Protein AF-0000000078817348 (afdb_homodimer)

InterPro domains:
  IPR001279 Metallo-beta-lactamase [PF00753] (29-164)
  IPR001279 Metallo-beta-lactamase [SM00849] (17-205)
  IPR004613 Ribonuclease J [TIGR00649] (7-544)
  IPR011108 Zn-dependent metallo-hydrolase, RNA specificity domain [PF07521] (361-406)
  IPR036866 Ribonuclease Z/Hydroxyacylglutathione hydrolase-like [G3DSA:3.60.15.10] (8-427)
  IPR036866 Ribonuclease Z/Hydroxyacylglutathione hydrolase-like [SSF56281] (7-422)
  IPR041636 Ribonuclease J, C-terminal [PF17770] (453-546)
  IPR042173 Ribonuclease J, domain 2 [G3DSA:3.40.50.10710] (208-357)
  IPR055132 Ribonuclease J, beta-CASP domain [PF22505] (224-348)

Sequence (1102 aa):
MKDELLFCPLGGSGEIGMNMNLFAYGKPGEHKWIMVDIGVTFADDTLPGIDLIYPDPGFIVDKKDDLLGIILTHAHEDHIGAIAHLWPQLKCKIFATPFTAVLIKEKFKEKNIDVTKFLKIVQLNGTVNLDPFKIEYITLTHSILEPNGLRIETPAGVILHTGDWKIDPEPLIGEKINSDRLKEIGNEGVLAMICDSTNVFSMGKAGSELDVRKSLLNIMGSLKKRIVMASFASNVARMETAFYCAEKTGRQISLVGRSMHRIFKAARQCGYLKNVIEPIDARDAKKIAREKIVYLCTGSQGEPMAALMRISSNTHPDVFIEKDDAVIFSSKIIPGNEKKLYKLQNQLVKDGVEVISEESEFVHVSGHPNRDDLREMYDWVKPQCAVPVHGEHRHMIEHMKFAKEMKVPHPVQVENGDIVKLAPGKPHVFDKAPSGRLYLDGNMSVEEDAQSIKDRKNISANGYMEVTILITAKGNIHKRPVLTFRGLPVYDVDEFIYELEEAIEKTTRTFSIKSKKQEFNLIDALKITCRKCAKDFTGKRPFININLVRIMKDELLFCPLGGSGEIGMNMNLFAYGKPGEHKWIMVDIGVTFADDTLPGIDLIYPDPGFIVDKKDDLLGIILTHAHEDHIGAIAHLWPQLKCKIFATPFTAVLIKEKFKEKNIDVTKFLKIVQLNGTVNLDPFKIEYITLTHSILEPNGLRIETPAGVILHTGDWKIDPEPLIGEKINSDRLKEIGNEGVLAMICDSTNVFSMGKAGSELDVRKSLLNIMGSLKKRIVMASFASNVARMETAFYCAEKTGRQISLVGRSMHRIFKAARQCGYLKNVIEPIDARDAKKIAREKIVYLCTGSQGEPMAALMRISSNTHPDVFIEKDDAVIFSSKIIPGNEKKLYKLQNQLVKDGVEVISEESEFVHVSGHPNRDDLREMYDWVKPQCAVPVHGEHRHMIEHMKFAKEMKVPHPVQVENGDIVKLAPGKPHVFDKAPSGRLYLDGNMSVEEDAQSIKDRKNISANGYMEVTILITAKGNIHKRPVLTFRGLPVYDVDEFIYELEEAIEKTTRTFSIKSKKQEFNLIDALKITCRKCAKDFTGKRPFININLVRI

pLDDT: mean 95.6, std 4.24, range [67.31, 98.94]

Foldseek 3Di:
DDKFWKKFWQDFAQAFFQGWIKIWIGDVVQIAIEIEFGAWDADDPLQPQFGIKHKDCVQCLVVLVRYQEYEYQDQDRSGHVCCLVCCVSNVAAYEEAQLNLLNNCVVNVVVPHDCPVRYDHAYAQGWDDRVQWIWGWFAAFFQAPRGTWIWIDGPFFTEIEGGFHFQAPCQVDDDGGPLVVLLVLQVVAHLEYAAELAAAVFDDGLYYLVVLLVFVLVVLLVAQFAEEEEDPLRRVSLVLSLQVSLVVSQAAEAEEWPSNVSSVVSQVVVPPPPPGDDHDYLQVCLPPGGRHYYYYWYCLLLDCPTRLNCQLVVNRPRHHDAASYEYERQDDHDPPSVVSNVVSVVSCVVRNYHYHYPVHGSNYGHRHTYNVRVLSSCVSNVHLEYEYGSDRPVSRVSVLVSVVVSVRNHYERDGRFFMWGSDDDHIYGDGGHDMAMWTCNPPDTDGPPDVVSVQCSQCVQFWAKEWEWEAEPQQRTDLDIDIDTDDFPADDPVVLNVQLSVQLNVLCVVAGPPDPVSVVVSQVSSLVSNQVSSCVRGVGRHHYYYHYHYD/DDKFWKKFWQDFAQAFFQTWIKIWIGDVPQTAIEIEFGAWDADDPLQPQFGIKHKDPVQCLVVLVRYQEYEYQDQDRSGHVCCLVCCVSNVHAYEEAQLNLLNNCVVNVVVPHDCPVRYDHAYAQGWDDRVVWIWGWFAAFFQAPRGTWIWIDGPFFTEIERGFHFQAPCQVDDDGGPLVVLLVQQVVAHLEYAAELAAAVFDDGLYYLVVLLVFVLVVLLVAQFAEEEEDPLRRVSLVLSLQVSLVVSQAAEAEEWPSNVSSVVSQVVVPPPPPGDDHDYLQVCLPPGGRRYYYYWYCLLLDCPTGLNCQLVVNRPRHHDAASYEYERQDDHDPPSVVSNVVSVVSCVVRNYHYHYPVHGSNYGHRHTYNVRVLSSCVSNVHLEYEYGSDRPVSRVSVLVSCVVSVRNHYERDGRFFMWGSDDDHIYGDGGHDMAMWTCNPPDTDGPPDVVSVQCSQCVQFWAKEWEWEAEPQQRTDLDIDIDTDDFPADDPVVLNVQLSVLLNVLSVVARPPDVVSVVVSQVSSLVSNQVSSCVRGVGRHHYYYHYHYD

Structure (mmCIF, N/CA/C/O backbone):
data_AF-0000000078817348-model_v1
#
loop_
_entity.id
_entity.type
_entity.pdbx_description
1 polymer 'Metallo-beta-lactamase family protein'
#
loop_
_atom_site.group_PDB
_atom_site.id
_atom_site.type_symbol
_atom_site.label_atom_id
_atom_site.label_alt_id
_atom_site.label_comp_id
_atom_site.label_asym_id
_atom_site.label_entity_id
_atom_site.label_seq_id
_atom_site.pdbx_PDB_ins_code
_atom_site.Cartn_x
_atom_site.Cartn_y
_atom_site.Cartn_z
_atom_site.occupancy
_atom_site.B_iso_or_equiv
_atom_site.auth_seq_id
_atom_site.auth_comp_id
_atom_site.auth_asym_id
_atom_site.auth_atom_id
_atom_site.pdbx_PDB_model_num
ATOM 1 N N . MET A 1 1 ? 23.531 -39.781 -23.797 1 72.19 1 MET A N 1
ATOM 2 C CA . MET A 1 1 ? 23.609 -38.75 -22.766 1 72.19 1 MET A CA 1
ATOM 3 C C . MET A 1 1 ? 22.859 -39.188 -21.516 1 72.19 1 MET A C 1
ATOM 5 O O . MET A 1 1 ? 21.891 -39.969 -21.609 1 72.19 1 MET A O 1
ATOM 9 N N . LYS A 1 2 ? 23.344 -38.812 -20.297 1 88.94 2 LYS A N 1
ATOM 10 C CA . LYS A 1 2 ? 22.75 -39.25 -19.031 1 88.94 2 LYS A CA 1
ATOM 11 C C . LYS A 1 2 ? 21.438 -38.531 -18.75 1 88.94 2 LYS A C 1
ATOM 13 O O . LYS A 1 2 ? 21.266 -37.375 -19.141 1 88.94 2 LYS A O 1
ATOM 18 N N . ASP A 1 3 ? 20.5 -39.281 -18.219 1 96.44 3 ASP A N 1
ATOM 19 C CA . ASP A 1 3 ? 19.234 -38.688 -17.812 1 96.44 3 ASP A CA 1
ATOM 20 C C . ASP A 1 3 ? 19.453 -37.562 -16.781 1 96.44 3 ASP A C 1
ATOM 22 O O . ASP A 1 3 ? 20.344 -37.688 -15.93 1 96.44 3 ASP A O 1
ATOM 26 N N . GLU A 1 4 ? 18.672 -36.531 -16.953 1 97.5 4 GLU A N 1
ATOM 27 C CA . GLU A 1 4 ? 18.766 -35.375 -16.062 1 97.5 4 GLU A CA 1
ATOM 28 C C . GLU A 1 4 ? 17.438 -35.156 -15.344 1 97.5 4 GLU A C 1
ATOM 30 O O . GLU A 1 4 ? 16.359 -35.375 -15.914 1 97.5 4 GLU A O 1
ATOM 35 N N . LEU A 1 5 ? 17.578 -34.75 -14.102 1 98.56 5 LEU A N 1
ATOM 36 C CA . LEU A 1 5 ? 16.469 -34.25 -13.312 1 98.56 5 LEU A CA 1
ATOM 37 C C . LEU A 1 5 ? 16.531 -32.719 -13.156 1 98.56 5 LEU A C 1
ATOM 39 O O . LEU A 1 5 ? 17.516 -32.219 -12.617 1 98.56 5 LEU A O 1
ATOM 43 N N . LEU A 1 6 ? 15.461 -32.031 -13.688 1 98.62 6 LEU A N 1
ATOM 44 C CA . LEU A 1 6 ? 15.5 -30.578 -13.734 1 98.62 6 LEU A CA 1
ATOM 45 C C . LEU A 1 6 ? 14.336 -29.984 -12.945 1 98.62 6 LEU A C 1
ATOM 47 O O . LEU A 1 6 ? 13.266 -30.578 -12.852 1 98.62 6 LEU A O 1
ATOM 51 N N . PHE A 1 7 ? 14.547 -28.844 -12.344 1 98.69 7 PHE A N 1
ATOM 52 C CA . PHE A 1 7 ? 13.539 -27.969 -11.758 1 98.69 7 PHE A CA 1
ATOM 53 C C . PHE A 1 7 ? 13.547 -26.609 -12.438 1 98.69 7 PHE A C 1
ATOM 55 O O . PHE A 1 7 ? 14.602 -26 -12.625 1 98.69 7 PHE A O 1
ATOM 62 N N . CYS A 1 8 ? 12.352 -26.109 -12.828 1 98.75 8 CYS A N 1
ATOM 63 C CA . CYS A 1 8 ? 12.242 -24.844 -13.523 1 98.75 8 CYS A CA 1
ATOM 64 C C . CYS A 1 8 ? 10.992 -24.078 -13.086 1 98.75 8 CYS A C 1
ATOM 66 O O . CYS A 1 8 ? 9.891 -24.359 -13.57 1 98.75 8 CYS A O 1
ATOM 68 N N . PRO A 1 9 ? 11.148 -23.125 -12.211 1 98.75 9 PRO A N 1
ATOM 69 C CA . PRO A 1 9 ? 9.992 -22.281 -11.898 1 98.75 9 PRO A CA 1
ATOM 70 C C . PRO A 1 9 ? 9.695 -21.266 -12.992 1 98.75 9 PRO A C 1
ATOM 72 O O . PRO A 1 9 ? 10.602 -20.578 -13.461 1 98.75 9 PRO A O 1
ATOM 75 N N . LEU A 1 10 ? 8.453 -21.125 -13.398 1 98.5 10 LEU A N 1
ATOM 76 C CA . LEU A 1 10 ? 8.023 -20.078 -14.312 1 98.5 10 LEU A CA 1
ATOM 77 C C . LEU A 1 10 ? 7.312 -18.953 -13.555 1 98.5 10 LEU A C 1
ATOM 79 O O . LEU A 1 10 ? 7.141 -17.859 -14.086 1 98.5 10 LEU A O 1
ATOM 83 N N . GLY A 1 11 ? 6.91 -19.281 -12.352 1 98.19 11 GLY A N 1
ATOM 84 C CA . GLY A 1 11 ? 6.254 -18.344 -11.453 1 98.19 11 GLY A CA 1
ATOM 85 C C . GLY A 1 11 ? 6.426 -18.703 -9.992 1 98.19 11 GLY A C 1
ATOM 86 O O . GLY A 1 11 ? 6.531 -19.875 -9.633 1 98.19 11 GLY A O 1
ATOM 87 N N . GLY A 1 12 ? 6.391 -17.688 -9.102 1 97.75 12 GLY A N 1
ATOM 88 C CA . GLY A 1 12 ? 6.398 -17.906 -7.668 1 97.75 12 GLY A CA 1
ATOM 89 C C . GLY A 1 12 ? 7.789 -17.859 -7.062 1 97.75 12 GLY A C 1
ATOM 90 O O . GLY A 1 12 ? 7.953 -18.016 -5.852 1 97.75 12 GLY A O 1
ATOM 91 N N . SER A 1 13 ? 8.812 -17.703 -7.848 1 97.94 13 SER A N 1
ATOM 92 C CA . SER A 1 13 ? 10.188 -17.578 -7.367 1 97.94 13 SER A CA 1
ATOM 93 C C . SER A 1 13 ? 10.711 -16.156 -7.57 1 97.94 13 SER A C 1
ATOM 95 O O . SER A 1 13 ? 10.977 -15.75 -8.703 1 97.94 13 SER A O 1
ATOM 97 N N . GLY A 1 14 ? 10.977 -15.508 -6.496 1 95.5 14 GLY A N 1
ATOM 98 C CA . GLY A 1 14 ? 11.297 -14.086 -6.523 1 95.5 14 GLY A CA 1
ATOM 99 C C . GLY A 1 14 ? 10.094 -13.195 -6.312 1 95.5 14 GLY A C 1
ATOM 100 O O . GLY A 1 14 ? 10.18 -11.977 -6.457 1 95.5 14 GLY A O 1
ATOM 101 N N . GLU A 1 15 ? 8.992 -13.859 -5.973 1 95.19 15 GLU A N 1
ATOM 102 C CA . GLU A 1 15 ? 7.73 -13.18 -5.715 1 95.19 15 GLU A CA 1
ATOM 103 C C . GLU A 1 15 ? 6.789 -14.055 -4.891 1 95.19 15 GLU A C 1
ATOM 105 O O . GLU A 1 15 ? 6.988 -15.266 -4.793 1 95.19 15 GLU A O 1
ATOM 110 N N . ILE A 1 16 ? 5.867 -13.453 -4.277 1 94.44 16 ILE A N 1
ATOM 111 C CA . ILE A 1 16 ? 4.824 -14.188 -3.568 1 94.44 16 ILE A CA 1
ATOM 112 C C . ILE A 1 16 ? 3.576 -14.281 -4.441 1 94.44 16 ILE A C 1
ATOM 114 O O . ILE A 1 16 ? 3.047 -13.266 -4.895 1 94.44 16 ILE A O 1
ATOM 118 N N . GLY A 1 17 ? 3.195 -15.508 -4.703 1 93.94 17 GLY A N 1
ATOM 119 C CA . GLY A 1 17 ? 2.059 -15.766 -5.57 1 93.94 17 GLY A CA 1
ATOM 120 C C . GLY A 1 17 ? 2.463 -16.172 -6.98 1 93.94 17 GLY A C 1
ATOM 121 O O . GLY A 1 17 ? 3.648 -16.344 -7.266 1 93.94 17 GLY A O 1
ATOM 122 N N . MET A 1 18 ? 1.551 -16.516 -7.824 1 96.88 18 MET A N 1
ATOM 123 C CA . MET A 1 18 ? 1.762 -16.859 -9.227 1 96.88 18 MET A CA 1
ATOM 124 C C . MET A 1 18 ? 2.605 -18.125 -9.352 1 96.88 18 MET A C 1
ATOM 126 O O . MET A 1 18 ? 3.533 -18.188 -10.164 1 96.88 18 MET A O 1
ATOM 130 N N . ASN A 1 19 ? 2.322 -19.078 -8.516 1 98.56 19 ASN A N 1
ATOM 131 C CA . ASN A 1 19 ? 3.148 -20.281 -8.484 1 98.56 19 ASN A CA 1
ATOM 132 C C . ASN A 1 19 ? 2.93 -21.141 -9.727 1 98.56 19 ASN A C 1
ATOM 134 O O . ASN A 1 19 ? 1.79 -21.406 -10.102 1 98.56 19 ASN A O 1
ATOM 138 N N . MET A 1 20 ? 3.967 -21.5 -10.359 1 98.81 20 MET A N 1
ATOM 139 C CA . MET A 1 20 ? 4.023 -22.406 -11.508 1 98.81 20 MET A CA 1
ATOM 140 C C . MET A 1 20 ? 5.406 -23.031 -11.633 1 98.81 20 MET A C 1
ATOM 142 O O . MET A 1 20 ? 6.34 -22.406 -12.141 1 98.81 20 MET A O 1
ATOM 146 N N . ASN A 1 21 ? 5.504 -24.312 -11.227 1 98.88 21 ASN A N 1
ATOM 147 C CA . ASN A 1 21 ? 6.789 -25 -11.148 1 98.88 21 ASN A CA 1
ATOM 148 C C . ASN A 1 21 ? 6.836 -26.219 -12.07 1 98.88 21 ASN A C 1
ATOM 150 O O . ASN A 1 21 ? 5.887 -27 -12.125 1 98.88 21 ASN A O 1
ATOM 154 N N . LEU A 1 22 ? 7.941 -26.344 -12.789 1 98.81 22 LEU A N 1
ATOM 155 C CA . LEU A 1 22 ? 8.125 -27.469 -13.695 1 98.81 22 LEU A CA 1
ATOM 156 C C . LEU A 1 22 ? 9.227 -28.406 -13.203 1 98.81 22 LEU A C 1
ATOM 158 O O . LEU A 1 22 ? 10.242 -27.938 -12.68 1 98.81 22 LEU A O 1
ATOM 162 N N . PHE A 1 23 ? 8.992 -29.688 -13.305 1 98.88 23 PHE A N 1
ATOM 163 C CA . PHE A 1 23 ? 9.992 -30.734 -13.094 1 98.88 23 PHE A CA 1
ATOM 164 C C . PHE A 1 23 ? 10.172 -31.562 -14.352 1 98.88 23 PHE A C 1
ATOM 166 O O . PHE A 1 23 ? 9.195 -31.891 -15.039 1 98.88 23 PHE A O 1
ATOM 173 N N . ALA A 1 24 ? 11.375 -31.922 -14.656 1 98.56 24 ALA A N 1
ATOM 174 C CA . ALA A 1 24 ? 11.648 -32.688 -15.875 1 98.56 24 ALA A CA 1
ATOM 175 C C . ALA A 1 24 ? 12.617 -33.844 -15.609 1 98.56 24 ALA A C 1
ATOM 177 O O . ALA A 1 24 ? 13.516 -33.719 -14.773 1 98.56 24 ALA A O 1
ATOM 178 N N . TYR A 1 25 ? 12.406 -34.906 -16.297 1 98.69 25 TYR A N 1
ATOM 179 C CA . TYR A 1 25 ? 13.32 -36.031 -16.25 1 98.69 25 TYR A CA 1
ATOM 180 C C . TYR A 1 25 ? 13.5 -36.656 -17.625 1 98.69 25 TYR A C 1
ATOM 182 O O . TYR A 1 25 ? 12.531 -36.812 -18.375 1 98.69 25 TYR A O 1
ATOM 190 N N . GLY A 1 26 ? 14.711 -37 -17.984 1 98.19 26 GLY A N 1
ATOM 191 C CA . GLY A 1 26 ? 15.031 -37.625 -19.234 1 98.19 26 GLY A CA 1
ATOM 192 C C . GLY A 1 26 ? 16.344 -37.188 -19.828 1 98.19 26 GLY A C 1
ATOM 193 O O . GLY A 1 26 ? 17.125 -36.469 -19.188 1 98.19 26 GLY A O 1
ATOM 194 N N . LYS A 1 27 ? 16.594 -37.625 -21.094 1 96.94 27 LYS A N 1
ATOM 195 C CA . LYS A 1 27 ? 17.797 -37.188 -21.797 1 96.94 27 LYS A CA 1
ATOM 196 C C . LYS A 1 27 ? 17.656 -35.75 -22.297 1 96.94 27 LYS A C 1
ATOM 198 O O . LYS A 1 27 ? 16.547 -35.281 -22.562 1 96.94 27 LYS A O 1
ATOM 203 N N . PRO A 1 28 ? 18.797 -35.094 -22.359 1 94.25 28 PRO A N 1
ATOM 204 C CA . PRO A 1 28 ? 18.75 -33.719 -22.906 1 94.25 28 PRO A CA 1
ATOM 205 C C . PRO A 1 28 ? 17.969 -33.656 -24.219 1 94.25 28 PRO A C 1
ATOM 207 O O . PRO A 1 28 ? 18.234 -34.406 -25.141 1 94.25 28 PRO A O 1
ATOM 210 N N . GLY A 1 29 ? 16.984 -32.844 -24.172 1 91.31 29 GLY A N 1
ATOM 211 C CA . GLY A 1 29 ? 16.172 -32.625 -25.375 1 91.31 29 GLY A CA 1
ATOM 212 C C . GLY A 1 29 ? 14.969 -33.562 -25.438 1 91.31 29 GLY A C 1
ATOM 213 O O . GLY A 1 29 ? 14.078 -33.344 -26.266 1 91.31 29 GLY A O 1
ATOM 214 N N . GLU A 1 30 ? 14.922 -34.562 -24.594 1 95.31 30 GLU A N 1
ATOM 215 C CA . GLU A 1 30 ? 13.82 -35.531 -24.578 1 95.31 30 GLU A CA 1
ATOM 216 C C . GLU A 1 30 ? 13.227 -35.656 -23.172 1 95.31 30 GLU A C 1
ATOM 218 O O . GLU A 1 30 ? 12.969 -36.781 -22.719 1 95.31 30 GLU A O 1
ATOM 223 N N . HIS A 1 31 ? 13.078 -34.625 -22.547 1 97.19 31 HIS A N 1
ATOM 224 C CA . HIS A 1 31 ? 12.57 -34.656 -21.188 1 97.19 31 HIS A CA 1
ATOM 225 C C . HIS A 1 31 ? 11.062 -34.844 -21.156 1 97.19 31 HIS A C 1
ATOM 227 O O . HIS A 1 31 ? 10.352 -34.375 -22.047 1 97.19 31 HIS A O 1
ATOM 233 N N . LYS A 1 32 ? 10.625 -35.594 -20.172 1 98.5 32 LYS A N 1
ATOM 234 C CA . LYS A 1 32 ? 9.227 -35.531 -19.766 1 98.5 32 LYS A CA 1
ATOM 235 C C . LYS A 1 32 ? 9.023 -34.531 -18.625 1 98.5 32 LYS A C 1
ATOM 237 O O . LYS A 1 32 ? 9.875 -34.406 -17.734 1 98.5 32 LYS A O 1
ATOM 242 N N . TRP A 1 33 ? 7.867 -33.844 -18.719 1 98.69 33 TRP A N 1
ATOM 243 C CA . TRP A 1 33 ? 7.652 -32.75 -17.797 1 98.69 33 TRP A CA 1
ATOM 244 C C . TRP A 1 33 ? 6.398 -32.969 -16.953 1 98.69 33 TRP A C 1
ATOM 246 O O . TRP A 1 33 ? 5.449 -33.625 -17.406 1 98.69 33 TRP A O 1
ATOM 256 N N . ILE A 1 34 ? 6.383 -32.469 -15.727 1 98.88 34 ILE A N 1
ATOM 257 C CA . ILE A 1 34 ? 5.18 -32.25 -14.93 1 98.88 34 ILE A CA 1
ATOM 258 C C . ILE A 1 34 ? 5.156 -30.828 -14.406 1 98.88 34 ILE A C 1
ATOM 260 O O . ILE A 1 34 ? 6.211 -30.203 -14.25 1 98.88 34 ILE A O 1
ATOM 264 N N . MET A 1 35 ? 3.979 -30.297 -14.234 1 98.88 35 MET A N 1
ATOM 265 C CA . MET A 1 35 ? 3.783 -28.953 -13.688 1 98.88 35 MET A CA 1
ATOM 266 C C . MET A 1 35 ? 3.131 -29.016 -12.312 1 98.88 35 MET A C 1
ATOM 268 O O . MET A 1 35 ? 2.174 -29.766 -12.102 1 98.88 35 MET A O 1
ATOM 272 N N . VAL A 1 36 ? 3.707 -28.328 -11.359 1 98.94 36 VAL A N 1
ATOM 273 C CA . VAL A 1 36 ? 3.109 -28.203 -10.039 1 98.94 36 VAL A CA 1
ATOM 274 C C . VAL A 1 36 ? 2.514 -26.812 -9.867 1 98.94 36 VAL A C 1
ATOM 276 O O . VAL A 1 36 ? 3.246 -25.828 -9.828 1 98.94 36 VAL A O 1
ATOM 279 N N . ASP A 1 37 ? 1.182 -26.719 -9.766 1 98.88 37 ASP A N 1
ATOM 280 C CA . ASP A 1 37 ? 0.394 -25.516 -9.555 1 98.88 37 ASP A CA 1
ATOM 281 C C . ASP A 1 37 ? 0.427 -24.609 -10.789 1 98.88 37 ASP A C 1
ATOM 283 O O . ASP A 1 37 ? 1.28 -24.781 -11.656 1 98.88 37 ASP A O 1
ATOM 287 N N . ILE A 1 38 ? -0.452 -23.766 -10.906 1 98.75 38 ILE A N 1
ATOM 288 C CA . ILE A 1 38 ? -0.678 -22.812 -12 1 98.75 38 ILE A CA 1
ATOM 289 C C . ILE A 1 38 ? -1.528 -21.656 -11.5 1 98.75 38 ILE A C 1
ATOM 291 O O . ILE A 1 38 ? -2.74 -21.609 -11.727 1 98.75 38 ILE A O 1
ATOM 295 N N . GLY A 1 39 ? -0.824 -20.734 -10.82 1 98.44 39 GLY A N 1
ATOM 296 C CA . GLY A 1 39 ? -1.546 -19.75 -10.023 1 98.44 39 GLY A CA 1
ATOM 297 C C . GLY A 1 39 ? -1.474 -18.344 -10.602 1 98.44 39 GLY A C 1
ATOM 298 O O . GLY A 1 39 ? -0.954 -18.156 -11.703 1 98.44 39 GLY A O 1
ATOM 299 N N . VAL A 1 40 ? -2.131 -17.359 -9.906 1 98.06 40 VAL A N 1
ATOM 300 C CA . VAL A 1 40 ? -2.184 -15.961 -10.32 1 98.06 40 VAL A CA 1
ATOM 301 C C . VAL A 1 40 ? -1.717 -15.062 -9.172 1 98.06 40 VAL A C 1
ATOM 303 O O . VAL A 1 40 ? -1.507 -15.539 -8.055 1 98.06 40 VAL A O 1
ATOM 306 N N . THR A 1 41 ? -1.419 -13.859 -9.414 1 95.88 41 THR A N 1
ATOM 307 C CA . THR A 1 41 ? -1.373 -12.758 -8.461 1 95.88 41 THR A CA 1
ATOM 308 C C . THR A 1 41 ? -2.291 -11.617 -8.906 1 95.88 41 THR A C 1
ATOM 310 O O . THR A 1 41 ? -2.703 -11.562 -10.062 1 95.88 41 THR A O 1
ATOM 313 N N . PHE A 1 42 ? -2.709 -10.805 -8.016 1 91 42 PHE A N 1
ATOM 314 C CA . PHE A 1 42 ? -3.641 -9.727 -8.32 1 91 42 PHE A CA 1
ATOM 315 C C . PHE A 1 42 ? -2.895 -8.414 -8.555 1 91 42 PHE A C 1
ATOM 317 O O . PHE A 1 42 ? -1.923 -8.117 -7.855 1 91 42 PHE A O 1
ATOM 324 N N . ALA A 1 43 ? -3.385 -7.688 -9.516 1 90.56 43 ALA A N 1
ATOM 325 C CA . ALA A 1 43 ? -2.787 -6.391 -9.82 1 90.56 43 ALA A CA 1
ATOM 326 C C . ALA A 1 43 ? -3.141 -5.359 -8.758 1 90.56 43 ALA A C 1
ATOM 328 O O . ALA A 1 43 ? -4.039 -5.582 -7.938 1 90.56 43 ALA A O 1
ATOM 329 N N . ASP A 1 44 ? -2.322 -4.332 -8.695 1 86.19 44 ASP A N 1
ATOM 330 C CA . ASP A 1 44 ? -2.604 -3.238 -7.773 1 86.19 44 ASP A CA 1
ATOM 331 C C . ASP A 1 44 ? -2.787 -1.92 -8.523 1 86.19 44 ASP A C 1
ATOM 333 O O . ASP A 1 44 ? -2.986 -1.915 -9.742 1 86.19 44 ASP A O 1
ATOM 337 N N . ASP A 1 45 ? -2.752 -0.818 -7.773 1 84.62 45 ASP A N 1
ATOM 338 C CA . ASP A 1 45 ? -3.102 0.482 -8.336 1 84.62 45 ASP A CA 1
ATOM 339 C C . ASP A 1 45 ? -2.018 0.975 -9.297 1 84.62 45 ASP A C 1
ATOM 341 O O . ASP A 1 45 ? -2.24 1.912 -10.062 1 84.62 45 ASP A O 1
ATOM 345 N N . THR A 1 46 ? -0.888 0.329 -9.312 1 85.88 46 THR A N 1
ATOM 346 C CA . THR A 1 46 ? 0.182 0.735 -10.219 1 85.88 46 THR A CA 1
ATOM 347 C C . THR A 1 46 ? -0.079 0.216 -11.633 1 85.88 46 THR A C 1
ATOM 349 O O . THR A 1 46 ? 0.567 0.65 -12.586 1 85.88 46 THR A O 1
ATOM 352 N N . LEU A 1 47 ? -0.973 -0.746 -11.758 1 90.69 47 LEU A N 1
ATOM 353 C CA . LEU A 1 47 ? -1.366 -1.297 -13.047 1 90.69 47 LEU A CA 1
ATOM 354 C C . LEU A 1 47 ? -2.854 -1.079 -13.297 1 90.69 47 LEU A C 1
ATOM 356 O O . LEU A 1 47 ? -3.639 -2.029 -13.273 1 90.69 47 LEU A O 1
ATOM 360 N N . PRO A 1 48 ? -3.152 0.121 -13.648 1 86.75 48 PRO A N 1
ATOM 361 C CA . PRO A 1 48 ? -4.578 0.426 -13.797 1 86.75 48 PRO A CA 1
ATOM 362 C C . PRO A 1 48 ? -5.246 -0.399 -14.891 1 86.75 48 PRO A C 1
ATOM 364 O O . PRO A 1 48 ? -4.711 -0.519 -15.992 1 86.75 48 PRO A O 1
ATOM 367 N N . GLY A 1 49 ? -6.367 -0.947 -14.523 1 90.38 49 GLY A N 1
ATOM 368 C CA . GLY A 1 49 ? -7.18 -1.677 -15.484 1 90.38 49 GLY A CA 1
ATOM 369 C C . GLY A 1 49 ? -6.828 -3.15 -15.562 1 90.38 49 GLY A C 1
ATOM 370 O O . GLY A 1 49 ? -7.484 -3.91 -16.281 1 90.38 49 GLY A O 1
ATOM 371 N N . ILE A 1 50 ? -5.781 -3.531 -14.844 1 94.19 50 ILE A N 1
ATOM 372 C CA . ILE A 1 50 ? -5.355 -4.926 -14.875 1 94.19 50 ILE A CA 1
ATOM 373 C C . ILE A 1 50 ? -5.906 -5.656 -13.648 1 94.19 50 ILE A C 1
ATOM 375 O O . ILE A 1 50 ? -5.809 -5.156 -12.523 1 94.19 50 ILE A O 1
ATOM 379 N N . ASP A 1 51 ? -6.414 -6.836 -13.891 1 87.62 51 ASP A N 1
ATOM 380 C CA . ASP A 1 51 ? -7.031 -7.582 -12.797 1 87.62 51 ASP A CA 1
ATOM 381 C C . ASP A 1 51 ? -6.102 -8.672 -12.281 1 87.62 51 ASP A C 1
ATOM 383 O O . ASP A 1 51 ? -5.859 -8.773 -11.078 1 87.62 51 ASP A O 1
ATOM 387 N N . LEU A 1 52 ? -5.652 -9.445 -13.203 1 95.38 52 LEU A N 1
ATOM 388 C CA . LEU A 1 52 ? -4.902 -10.648 -12.867 1 95.38 52 LEU A CA 1
ATOM 389 C C . LEU A 1 52 ? -3.557 -10.672 -13.586 1 95.38 52 LEU A C 1
ATOM 391 O O . LEU A 1 52 ? -3.434 -10.156 -14.695 1 95.38 52 LEU A O 1
ATOM 395 N N . ILE A 1 53 ? -2.627 -11.227 -12.898 1 97.25 53 ILE A N 1
ATOM 396 C CA . ILE A 1 53 ? -1.303 -11.469 -13.461 1 97.25 53 ILE A CA 1
ATOM 397 C C . ILE A 1 53 ? -0.95 -12.953 -13.328 1 97.25 53 ILE A C 1
ATOM 399 O O . ILE A 1 53 ? -1.182 -13.555 -12.281 1 97.25 53 ILE A O 1
ATOM 403 N N . TYR A 1 54 ? -0.515 -13.594 -14.344 1 97.69 54 TYR A N 1
ATOM 404 C CA . TYR A 1 54 ? -0.079 -14.984 -14.266 1 97.69 54 TYR A CA 1
ATOM 405 C C . TYR A 1 54 ? 1.162 -15.211 -15.125 1 97.69 54 TYR A C 1
ATOM 407 O O . TYR A 1 54 ? 1.555 -14.344 -15.906 1 97.69 54 TYR A O 1
ATOM 415 N N . PRO A 1 55 ? 1.909 -16.312 -14.898 1 98 55 PRO A N 1
ATOM 416 C CA . PRO A 1 55 ? 3.156 -16.578 -15.617 1 98 55 PRO A CA 1
ATOM 417 C C . PRO A 1 55 ? 2.93 -16.844 -17.109 1 98 55 PRO A C 1
ATOM 419 O O . PRO A 1 55 ? 1.913 -17.438 -17.484 1 98 55 PRO A O 1
ATOM 422 N N . ASP A 1 56 ? 3.855 -16.391 -17.969 1 97.5 56 ASP A N 1
ATOM 423 C CA . ASP A 1 56 ? 3.879 -16.781 -19.375 1 97.5 56 ASP A CA 1
ATOM 424 C C . ASP A 1 56 ? 4.227 -18.266 -19.531 1 97.5 56 ASP A C 1
ATOM 426 O O . ASP A 1 56 ? 5.352 -18.672 -19.234 1 97.5 56 ASP A O 1
ATOM 430 N N . PRO A 1 57 ? 3.318 -19.047 -20.016 1 97.75 57 PRO A N 1
ATOM 431 C CA . PRO A 1 57 ? 3.559 -20.484 -20.109 1 97.75 57 PRO A CA 1
ATOM 432 C C . PRO A 1 57 ? 4.277 -20.875 -21.406 1 97.75 57 PRO A C 1
ATOM 434 O O . PRO A 1 57 ? 4.402 -22.062 -21.703 1 97.75 57 PRO A O 1
ATOM 437 N N . GLY A 1 58 ? 4.73 -19.922 -22.188 1 97.38 58 GLY A N 1
ATOM 438 C CA . GLY A 1 58 ? 5.277 -20.172 -23.516 1 97.38 58 GLY A CA 1
ATOM 439 C C . GLY A 1 58 ? 6.281 -21.297 -23.547 1 97.38 58 GLY A C 1
ATOM 440 O O . GLY A 1 58 ? 6.234 -22.156 -24.453 1 97.38 58 GLY A O 1
ATOM 441 N N . PHE A 1 59 ? 7.207 -21.438 -22.625 1 98 59 PHE A N 1
ATOM 442 C CA . PHE A 1 59 ? 8.258 -22.438 -22.578 1 98 59 PHE A CA 1
ATOM 443 C C . PHE A 1 59 ? 7.664 -23.844 -22.594 1 98 59 PHE A C 1
ATOM 445 O O . PHE A 1 59 ? 8.117 -24.703 -23.344 1 98 59 PHE A O 1
ATOM 452 N N . ILE A 1 60 ? 6.605 -24.062 -21.766 1 98.25 60 ILE A N 1
ATOM 453 C CA . ILE A 1 60 ? 6.062 -25.406 -21.609 1 98.25 60 ILE A CA 1
ATOM 454 C C . ILE A 1 60 ? 5.012 -25.672 -22.688 1 98.25 60 ILE A C 1
ATOM 456 O O . ILE A 1 60 ? 4.777 -26.812 -23.062 1 98.25 60 ILE A O 1
ATOM 460 N N . VAL A 1 61 ? 4.359 -24.609 -23.172 1 97.75 61 VAL A N 1
ATOM 461 C CA . VAL A 1 61 ? 3.404 -24.766 -24.25 1 97.75 61 VAL A CA 1
ATOM 462 C C . VAL A 1 61 ? 4.105 -25.359 -25.484 1 97.75 61 VAL A C 1
ATOM 464 O O . VAL A 1 61 ? 3.547 -26.203 -26.172 1 97.75 61 VAL A O 1
ATOM 467 N N . ASP A 1 62 ? 5.312 -24.953 -25.719 1 95.94 62 ASP A N 1
ATOM 468 C CA . ASP A 1 62 ? 6.117 -25.453 -26.828 1 95.94 62 ASP A CA 1
ATOM 469 C C . ASP A 1 62 ? 6.445 -26.938 -26.656 1 95.94 62 ASP A C 1
ATOM 471 O O . ASP A 1 62 ? 6.824 -27.609 -27.625 1 95.94 62 ASP A O 1
ATOM 475 N N . LYS A 1 63 ? 6.301 -27.422 -25.469 1 96.12 63 LYS A N 1
ATOM 476 C CA . LYS A 1 63 ? 6.605 -28.812 -25.109 1 96.12 63 LYS A CA 1
ATOM 477 C C . LYS A 1 63 ? 5.367 -29.516 -24.578 1 96.12 63 LYS A C 1
ATOM 479 O O . LYS A 1 63 ? 5.469 -30.391 -23.719 1 96.12 63 LYS A O 1
ATOM 484 N N . LYS A 1 64 ? 4.25 -29.109 -24.969 1 96.81 64 LYS A N 1
ATOM 485 C CA . LYS A 1 64 ? 3.004 -29.547 -24.344 1 96.81 64 LYS A CA 1
ATOM 486 C C . LYS A 1 64 ? 2.801 -31.047 -24.516 1 96.81 64 LYS A C 1
ATOM 488 O O . LYS A 1 64 ? 2.195 -31.703 -23.656 1 96.81 64 LYS A O 1
ATOM 493 N N . ASP A 1 65 ? 3.363 -31.688 -25.625 1 96.94 65 ASP A N 1
ATOM 494 C CA . ASP A 1 65 ? 3.207 -33.125 -25.875 1 96.94 65 ASP A CA 1
ATOM 495 C C . ASP A 1 65 ? 4 -33.938 -24.859 1 96.94 65 ASP A C 1
ATOM 497 O O . ASP A 1 65 ? 3.715 -35.125 -24.656 1 96.94 65 ASP A O 1
ATOM 501 N N . ASP A 1 66 ? 4.984 -33.312 -24.281 1 97.75 66 ASP A N 1
ATOM 502 C CA . ASP A 1 66 ? 5.828 -33.969 -23.297 1 97.75 66 ASP A CA 1
ATOM 503 C C . ASP A 1 66 ? 5.398 -33.625 -21.875 1 97.75 66 ASP A C 1
ATOM 505 O O . ASP A 1 66 ? 5.984 -34.125 -20.906 1 97.75 66 ASP A O 1
ATOM 509 N N . LEU A 1 67 ? 4.406 -32.781 -21.703 1 98.69 67 LEU A N 1
ATOM 510 C CA . LEU A 1 67 ? 3.85 -32.469 -20.391 1 98.69 67 LEU A CA 1
ATOM 511 C C . LEU A 1 67 ? 2.85 -33.531 -19.953 1 98.69 67 LEU A C 1
ATOM 513 O O . LEU A 1 67 ? 1.758 -33.625 -20.516 1 98.69 67 LEU A O 1
ATOM 517 N N . LEU A 1 68 ? 3.229 -34.25 -18.922 1 98.62 68 LEU A N 1
ATOM 518 C CA . LEU A 1 68 ? 2.475 -35.438 -18.531 1 98.62 68 LEU A CA 1
ATOM 519 C C . LEU A 1 68 ? 1.233 -35.031 -17.734 1 98.62 68 LEU A C 1
ATOM 521 O O . LEU A 1 68 ? 0.259 -35.812 -17.688 1 98.62 68 LEU A O 1
ATOM 525 N N . GLY A 1 69 ? 1.268 -33.875 -17.047 1 98.69 69 GLY A N 1
ATOM 526 C CA . GLY A 1 69 ? 0.113 -33.438 -16.266 1 98.69 69 GLY A CA 1
ATOM 527 C C . GLY A 1 69 ? 0.417 -32.281 -15.336 1 98.69 69 GLY A C 1
ATOM 528 O O . GLY A 1 69 ? 1.579 -31.906 -15.156 1 98.69 69 GLY A O 1
ATOM 529 N N . ILE A 1 70 ? -0.634 -31.672 -14.805 1 98.88 70 ILE A N 1
ATOM 530 C CA . ILE A 1 70 ? -0.578 -30.625 -13.797 1 98.88 70 ILE A CA 1
ATOM 531 C C . ILE A 1 70 ? -0.993 -31.172 -12.438 1 98.88 70 ILE A C 1
ATOM 533 O O . ILE A 1 70 ? -2.086 -31.734 -12.297 1 98.88 70 ILE A O 1
ATOM 537 N N . ILE A 1 71 ? -0.117 -31.078 -11.453 1 98.94 71 ILE A N 1
ATOM 538 C CA . ILE A 1 71 ? -0.369 -31.531 -10.086 1 98.94 71 ILE A CA 1
ATOM 539 C C . ILE A 1 71 ? -0.656 -30.312 -9.195 1 98.94 71 ILE A C 1
ATOM 541 O O . ILE A 1 71 ? 0.195 -29.438 -9.039 1 98.94 71 ILE A O 1
ATOM 545 N N . LEU A 1 72 ? -1.834 -30.25 -8.586 1 98.88 72 LEU A N 1
ATOM 546 C CA . LEU A 1 72 ? -2.223 -29.109 -7.773 1 98.88 72 LEU A CA 1
ATOM 547 C C . LEU A 1 72 ? -2.059 -29.406 -6.289 1 98.88 72 LEU A C 1
ATOM 549 O O . LEU A 1 72 ? -2.586 -30.406 -5.793 1 98.88 72 LEU A O 1
ATOM 553 N N . THR A 1 73 ? -1.374 -28.5 -5.594 1 98.81 73 THR A N 1
ATOM 554 C CA . THR A 1 73 ? -1.087 -28.719 -4.18 1 98.81 73 THR A CA 1
ATOM 555 C C . THR A 1 73 ? -2.301 -28.359 -3.322 1 98.81 73 THR A C 1
ATOM 557 O O . THR A 1 73 ? -2.604 -29.062 -2.352 1 98.81 73 THR A O 1
ATOM 560 N N . HIS A 1 74 ? -2.939 -27.25 -3.639 1 98.69 74 HIS A N 1
ATOM 561 C CA . HIS A 1 74 ? -4.109 -26.797 -2.893 1 98.69 74 HIS A CA 1
ATOM 562 C C . HIS A 1 74 ? -4.859 -25.703 -3.645 1 98.69 74 HIS A C 1
ATOM 564 O O . HIS A 1 74 ? -4.453 -25.312 -4.738 1 98.69 74 HIS A O 1
ATOM 570 N N . ALA A 1 75 ? -5.902 -25.156 -3.074 1 98.56 75 ALA A N 1
ATOM 571 C CA . ALA A 1 75 ? -6.91 -24.484 -3.879 1 98.56 75 ALA A CA 1
ATOM 572 C C . ALA A 1 75 ? -6.754 -22.969 -3.777 1 98.56 75 ALA A C 1
ATOM 574 O O . ALA A 1 75 ? -7.605 -22.219 -4.266 1 98.56 75 ALA A O 1
ATOM 575 N N . HIS A 1 76 ? -5.703 -22.469 -3.162 1 98.25 76 HIS A N 1
ATOM 576 C CA . HIS A 1 76 ? -5.527 -21.016 -3.166 1 98.25 76 HIS A CA 1
ATOM 577 C C . HIS A 1 76 ? -5.363 -20.484 -4.586 1 98.25 76 HIS A C 1
ATOM 579 O O . HIS A 1 76 ? -4.777 -21.156 -5.438 1 98.25 76 HIS A O 1
ATOM 585 N N . GLU A 1 77 ? -5.754 -19.281 -4.805 1 97.25 77 GLU A N 1
ATOM 586 C CA . GLU A 1 77 ? -5.738 -18.656 -6.129 1 97.25 77 GLU A CA 1
ATOM 587 C C . GLU A 1 77 ? -4.316 -18.578 -6.68 1 97.25 77 GLU A C 1
ATOM 589 O O . GLU A 1 77 ? -4.102 -18.703 -7.887 1 97.25 77 GLU A O 1
ATOM 594 N N . ASP A 1 78 ? -3.377 -18.312 -5.828 1 97.94 78 ASP A N 1
ATOM 595 C CA . ASP A 1 78 ? -2 -18.188 -6.297 1 97.94 78 ASP A CA 1
ATOM 596 C C . ASP A 1 78 ? -1.405 -19.547 -6.629 1 97.94 78 ASP A C 1
ATOM 598 O O . ASP A 1 78 ? -0.249 -19.641 -7.043 1 97.94 78 ASP A O 1
ATOM 602 N N . HIS A 1 79 ? -2.195 -20.656 -6.539 1 98.75 79 HIS A N 1
ATOM 603 C CA . HIS A 1 79 ? -1.751 -21.984 -6.918 1 98.75 79 HIS A CA 1
ATOM 604 C C . HIS A 1 79 ? -2.641 -22.578 -8.008 1 98.75 79 HIS A C 1
ATOM 606 O O . HIS A 1 79 ? -2.23 -23.484 -8.719 1 98.75 79 HIS A O 1
ATOM 612 N N . ILE A 1 80 ? -3.879 -22.031 -8.18 1 98.62 80 ILE A N 1
ATOM 613 C CA . ILE A 1 80 ? -4.75 -22.672 -9.164 1 98.62 80 ILE A CA 1
ATOM 614 C C . ILE A 1 80 ? -5.398 -21.594 -10.047 1 98.62 80 ILE A C 1
ATOM 616 O O . ILE A 1 80 ? -6.074 -21.922 -11.023 1 98.62 80 ILE A O 1
ATOM 620 N N . GLY A 1 81 ? -5.223 -20.359 -9.758 1 97.75 81 GLY A N 1
ATOM 621 C CA . GLY A 1 81 ? -6.039 -19.281 -10.289 1 97.75 81 GLY A CA 1
ATOM 622 C C . GLY A 1 81 ? -5.93 -19.141 -11.797 1 97.75 81 GLY A C 1
ATOM 623 O O . GLY A 1 81 ? -6.859 -18.656 -12.453 1 97.75 81 GLY A O 1
ATOM 624 N N . ALA A 1 82 ? -4.844 -19.516 -12.414 1 97.94 82 ALA A N 1
ATOM 625 C CA . ALA A 1 82 ? -4.609 -19.312 -13.844 1 97.94 82 ALA A CA 1
ATOM 626 C C . ALA A 1 82 ? -5.055 -20.531 -14.648 1 97.94 82 ALA A C 1
ATOM 628 O O . ALA A 1 82 ? -4.984 -20.516 -15.883 1 97.94 82 ALA A O 1
ATOM 629 N N . ILE A 1 83 ? -5.547 -21.516 -14.023 1 98.44 83 ILE A N 1
ATOM 630 C CA . ILE A 1 83 ? -5.695 -22.828 -14.648 1 98.44 83 ILE A CA 1
ATOM 631 C C . ILE A 1 83 ? -6.688 -22.734 -15.812 1 98.44 83 ILE A C 1
ATOM 633 O O . ILE A 1 83 ? -6.441 -23.281 -16.891 1 98.44 83 ILE A O 1
ATOM 637 N N . ALA A 1 84 ? -7.793 -22.062 -15.656 1 96.81 84 ALA A N 1
ATOM 638 C CA . ALA A 1 84 ? -8.805 -21.984 -16.703 1 96.81 84 ALA A CA 1
ATOM 639 C C . ALA A 1 84 ? -8.336 -21.109 -17.859 1 96.81 84 ALA A C 1
ATOM 641 O O . ALA A 1 84 ? -8.836 -21.219 -18.984 1 96.81 84 ALA A O 1
ATOM 642 N N . HIS A 1 85 ? -7.418 -20.203 -17.609 1 95.81 85 HIS A N 1
ATOM 643 C CA . HIS A 1 85 ? -6.898 -19.281 -18.625 1 95.81 85 HIS A CA 1
ATOM 644 C C . HIS A 1 85 ? -5.832 -19.969 -19.484 1 95.81 85 HIS A C 1
ATOM 646 O O . HIS A 1 85 ? -5.723 -19.688 -20.672 1 95.81 85 HIS A O 1
ATOM 652 N N . LEU A 1 86 ? -5.055 -20.859 -18.875 1 97.38 86 LEU A N 1
ATOM 653 C CA . LEU A 1 86 ? -3.852 -21.328 -19.547 1 97.38 86 LEU A CA 1
ATOM 654 C C . LEU A 1 86 ? -4.027 -22.766 -20.016 1 97.38 86 LEU A C 1
ATOM 656 O O . LEU A 1 86 ? -3.367 -23.203 -20.969 1 97.38 86 LEU A O 1
ATOM 660 N N . TRP A 1 87 ? -4.891 -23.562 -19.422 1 98.12 87 TRP A N 1
ATOM 661 C CA . TRP A 1 87 ? -5.023 -25 -19.672 1 98.12 87 TRP A CA 1
ATOM 662 C C . TRP A 1 87 ? -5.402 -25.266 -21.125 1 98.12 87 TRP A C 1
ATOM 664 O O . TRP A 1 87 ? -4.945 -26.25 -21.719 1 98.12 87 TRP A O 1
ATOM 674 N N . PRO A 1 88 ? -6.246 -24.406 -21.766 1 96.88 88 PRO A N 1
ATOM 675 C CA . PRO A 1 88 ? -6.621 -24.656 -23.156 1 96.88 88 PRO A CA 1
ATOM 676 C C . PRO A 1 88 ? -5.414 -24.797 -24.078 1 96.88 88 PRO A C 1
ATOM 678 O O . PRO A 1 88 ? -5.496 -25.453 -25.109 1 96.88 88 PRO A O 1
ATOM 681 N N . GLN A 1 89 ? -4.297 -24.203 -23.672 1 96.69 89 GLN A N 1
ATOM 682 C CA . GLN A 1 89 ? -3.078 -24.297 -24.469 1 96.69 89 GLN A CA 1
ATOM 683 C C . GLN A 1 89 ? -2.279 -25.547 -24.109 1 96.69 89 GLN A C 1
ATOM 685 O O . GLN A 1 89 ? -1.358 -25.922 -24.844 1 96.69 89 GLN A O 1
ATOM 690 N N . LEU A 1 90 ? -2.57 -26.141 -23 1 97.94 90 LEU A N 1
ATOM 691 C CA . LEU A 1 90 ? -1.788 -27.25 -22.484 1 97.94 90 LEU A CA 1
ATOM 692 C C . LEU A 1 90 ? -2.52 -28.578 -22.703 1 97.94 90 LEU A C 1
ATOM 694 O O . LEU A 1 90 ? -1.925 -29.547 -23.172 1 97.94 90 LEU A O 1
ATOM 698 N N . LYS A 1 91 ? -3.826 -28.656 -22.344 1 96.88 91 LYS A N 1
ATOM 699 C CA . LYS A 1 91 ? -4.77 -29.734 -22.594 1 96.88 91 LYS A CA 1
ATOM 700 C C . LYS A 1 91 ? -4.25 -31.062 -22.016 1 96.88 91 LYS A C 1
ATOM 702 O O . LYS A 1 91 ? -4.344 -32.094 -22.672 1 96.88 91 LYS A O 1
ATOM 707 N N . CYS A 1 92 ? -3.541 -31 -20.938 1 97.94 92 CYS A N 1
ATOM 708 C CA . CYS A 1 92 ? -3.029 -32.188 -20.266 1 97.94 92 CYS A CA 1
ATOM 709 C C . CYS A 1 92 ? -3.906 -32.562 -19.078 1 97.94 92 CYS A C 1
ATOM 711 O O . CYS A 1 92 ? -4.883 -31.875 -18.781 1 97.94 92 CYS A O 1
ATOM 713 N N . LYS A 1 93 ? -3.645 -33.719 -18.438 1 98.38 93 LYS A N 1
ATOM 714 C CA . LYS A 1 93 ? -4.375 -34.156 -17.25 1 98.38 93 LYS A CA 1
ATOM 715 C C . LYS A 1 93 ? -4.098 -33.25 -16.062 1 98.38 93 LYS A C 1
ATOM 717 O O . LYS A 1 93 ? -3.018 -32.656 -15.953 1 98.38 93 LYS A O 1
ATOM 722 N N . ILE A 1 94 ? -5.121 -33.125 -15.258 1 98.88 94 ILE A N 1
ATOM 723 C CA . ILE A 1 94 ? -5.023 -32.344 -14.023 1 98.88 94 ILE A CA 1
ATOM 724 C C . ILE A 1 94 ? -5.277 -33.25 -12.82 1 98.88 94 ILE A C 1
ATOM 726 O O . ILE A 1 94 ? -6.238 -34.031 -12.805 1 98.88 94 ILE A O 1
ATOM 730 N N . PHE A 1 95 ? -4.426 -33.25 -11.836 1 98.94 95 PHE A N 1
ATOM 731 C CA . PHE A 1 95 ? -4.562 -34.031 -10.609 1 98.94 95 PHE A CA 1
ATOM 732 C C . PHE A 1 95 ? -4.793 -33.125 -9.406 1 98.94 95 PHE A C 1
ATOM 734 O O . PHE A 1 95 ? -4.016 -32.188 -9.164 1 98.94 95 PHE A O 1
ATOM 741 N N . ALA A 1 96 ? -5.84 -33.344 -8.672 1 98.69 96 ALA A N 1
ATOM 742 C CA . ALA A 1 96 ? -6.215 -32.469 -7.547 1 98.69 96 ALA A CA 1
ATOM 743 C C . ALA A 1 96 ? -6.914 -33.281 -6.461 1 98.69 96 ALA A C 1
ATOM 745 O O . ALA A 1 96 ? -7.512 -34.344 -6.738 1 98.69 96 ALA A O 1
ATOM 746 N N . THR A 1 97 ? -6.809 -32.875 -5.215 1 98.5 97 THR A N 1
ATOM 747 C CA . THR A 1 97 ? -7.582 -33.469 -4.121 1 98.5 97 THR A CA 1
ATOM 748 C C . THR A 1 97 ? -9.047 -33.031 -4.211 1 98.5 97 THR A C 1
ATOM 750 O O . THR A 1 97 ? -9.391 -32.156 -4.992 1 98.5 97 THR A O 1
ATOM 753 N N . PRO A 1 98 ? -9.93 -33.656 -3.467 1 98.31 98 PRO A N 1
ATOM 754 C CA . PRO A 1 98 ? -11.367 -33.469 -3.652 1 98.31 98 PRO A CA 1
ATOM 755 C C . PRO A 1 98 ? -11.781 -31.984 -3.555 1 98.31 98 PRO A C 1
ATOM 757 O O . PRO A 1 98 ? -12.484 -31.484 -4.434 1 98.31 98 PRO A O 1
ATOM 760 N N . PHE A 1 99 ? -11.406 -31.297 -2.539 1 98.19 99 PHE A N 1
ATOM 761 C CA . PHE A 1 99 ? -11.797 -29.906 -2.342 1 98.19 99 PHE A CA 1
ATOM 762 C C . PHE A 1 99 ? -11.297 -29.031 -3.486 1 98.19 99 PHE A C 1
ATOM 764 O O . PHE A 1 99 ? -12.055 -28.234 -4.039 1 98.19 99 PHE A O 1
ATOM 771 N N . THR A 1 100 ? -9.992 -29.188 -3.832 1 98.69 100 THR A N 1
ATOM 772 C CA . THR A 1 100 ? -9.383 -28.438 -4.922 1 98.69 100 THR A CA 1
ATOM 773 C C . THR A 1 100 ? -10.102 -28.719 -6.238 1 98.69 100 THR A C 1
ATOM 775 O O . THR A 1 100 ? -10.344 -27.812 -7.035 1 98.69 100 THR A O 1
ATOM 778 N N . ALA A 1 101 ? -10.469 -29.922 -6.426 1 98.5 101 ALA A N 1
ATOM 779 C CA . ALA A 1 101 ? -11.148 -30.328 -7.648 1 98.5 101 ALA A CA 1
ATOM 780 C C . ALA A 1 101 ? -12.492 -29.625 -7.801 1 98.5 101 ALA A C 1
ATOM 782 O O . ALA A 1 101 ? -12.852 -29.188 -8.898 1 98.5 101 ALA A O 1
ATOM 783 N N . VAL A 1 102 ? -13.219 -29.516 -6.711 1 97.94 102 VAL A N 1
ATOM 784 C CA . VAL A 1 102 ? -14.516 -28.844 -6.742 1 97.94 102 VAL A CA 1
ATOM 785 C C . VAL A 1 102 ? -14.336 -27.406 -7.195 1 97.94 102 VAL A C 1
ATOM 787 O O . VAL A 1 102 ? -15.094 -26.922 -8.039 1 97.94 102 VAL A O 1
ATOM 790 N N . LEU A 1 103 ? -13.352 -26.75 -6.699 1 97.81 103 LEU A N 1
ATOM 791 C CA . LEU A 1 103 ? -13.133 -25.344 -7 1 97.81 103 LEU A CA 1
ATOM 792 C C . LEU A 1 103 ? -12.641 -25.156 -8.43 1 97.81 103 LEU A C 1
ATOM 794 O O . LEU A 1 103 ? -13.016 -24.203 -9.102 1 97.81 103 LEU A O 1
ATOM 798 N N . ILE A 1 104 ? -11.805 -26.062 -8.891 1 97.38 104 ILE A N 1
ATOM 799 C CA . ILE A 1 104 ? -11.273 -25.953 -10.242 1 97.38 104 ILE A CA 1
ATOM 800 C C . ILE A 1 104 ? -12.398 -26.172 -11.25 1 97.38 104 ILE A C 1
ATOM 802 O O . ILE A 1 104 ? -12.43 -25.516 -12.297 1 97.38 104 ILE A O 1
ATOM 806 N N . LYS A 1 105 ? -13.266 -27.109 -10.984 1 97.25 105 LYS A N 1
ATOM 807 C CA . LYS A 1 105 ? -14.398 -27.359 -11.867 1 97.25 105 LYS A CA 1
ATOM 808 C C . LYS A 1 105 ? -15.25 -26.094 -12.039 1 97.25 105 LYS A C 1
ATOM 810 O O . LYS A 1 105 ? -15.719 -25.812 -13.141 1 97.25 105 LYS A O 1
ATOM 815 N N . GLU A 1 106 ? -15.438 -25.438 -10.984 1 95.69 106 GLU A N 1
ATOM 816 C CA . GLU A 1 106 ? -16.203 -24.188 -11.031 1 95.69 106 GLU A CA 1
ATOM 817 C C . GLU A 1 106 ? -15.508 -23.156 -11.906 1 95.69 106 GLU A C 1
ATOM 819 O O . GLU A 1 106 ? -16.172 -22.438 -12.664 1 95.69 106 GLU A O 1
ATOM 824 N N . LYS A 1 107 ? -14.219 -23.047 -11.805 1 96.31 107 LYS A N 1
ATOM 825 C CA . LYS A 1 107 ? -13.453 -22.094 -12.609 1 96.31 107 LYS A CA 1
ATOM 826 C C . LYS A 1 107 ? -13.586 -22.406 -14.102 1 96.31 107 LYS A C 1
ATOM 828 O O . LYS A 1 107 ? -13.695 -21.5 -14.922 1 96.31 107 LYS A O 1
ATOM 833 N N . PHE A 1 108 ? -13.531 -23.641 -14.438 1 97.88 108 PHE A N 1
ATOM 834 C CA . PHE A 1 108 ? -13.664 -24.062 -15.828 1 97.88 108 PHE A CA 1
ATOM 835 C C . PHE A 1 108 ? -15.078 -23.828 -16.344 1 97.88 108 PHE A C 1
ATOM 837 O O . PHE A 1 108 ? -15.273 -23.438 -17.5 1 97.88 108 PHE A O 1
ATOM 844 N N . LYS A 1 109 ? -16.016 -24.062 -15.477 1 96.44 109 LYS A N 1
ATOM 845 C CA . LYS A 1 109 ? -17.406 -23.844 -15.836 1 96.44 109 LYS A CA 1
ATOM 846 C C . LYS A 1 109 ? -17.656 -22.391 -16.219 1 96.44 109 LYS A C 1
ATOM 848 O O . LYS A 1 109 ? -18.406 -22.109 -17.156 1 96.44 109 LYS A O 1
ATOM 853 N N . GLU A 1 110 ? -17.062 -21.547 -15.516 1 93.44 110 GLU A N 1
ATOM 854 C CA . GLU A 1 110 ? -17.203 -20.109 -15.797 1 93.44 110 GLU A CA 1
ATOM 855 C C . GLU A 1 110 ? -16.719 -19.781 -17.203 1 93.44 110 GLU A C 1
ATOM 857 O O . GLU A 1 110 ? -17.188 -18.828 -17.828 1 93.44 110 GLU A O 1
ATOM 862 N N . LYS A 1 111 ? -15.797 -20.516 -17.703 1 94.06 111 LYS A N 1
ATOM 863 C CA . LYS A 1 111 ? -15.266 -20.312 -19.047 1 94.06 111 LYS A CA 1
ATOM 864 C C . LYS A 1 111 ? -15.922 -21.234 -20.062 1 94.06 111 LYS A C 1
ATOM 866 O O . LYS A 1 111 ? -15.5 -21.312 -21.219 1 94.06 111 LYS A O 1
ATOM 871 N N . ASN A 1 112 ? -16.859 -22.016 -19.656 1 95.69 112 ASN A N 1
ATOM 872 C CA . ASN A 1 112 ? -17.594 -22.969 -20.484 1 95.69 112 ASN A CA 1
ATOM 873 C C . ASN A 1 112 ? -16.688 -24.047 -21.047 1 95.69 112 ASN A C 1
ATOM 875 O O . ASN A 1 112 ? -16.734 -24.344 -22.25 1 95.69 112 ASN A O 1
ATOM 879 N N . ILE A 1 113 ? -15.836 -24.5 -20.203 1 96.75 113 ILE A N 1
ATOM 880 C CA . ILE A 1 113 ? -14.93 -25.594 -20.578 1 96.75 113 ILE A CA 1
ATOM 881 C C . ILE A 1 113 ? -15.242 -26.828 -19.75 1 96.75 113 ILE A C 1
ATOM 883 O O . ILE A 1 113 ? -15.312 -26.766 -18.516 1 96.75 113 ILE A O 1
ATOM 887 N N . ASP A 1 114 ? -15.445 -27.906 -20.344 1 95.81 114 ASP A N 1
ATOM 888 C CA . ASP A 1 114 ? -15.656 -29.172 -19.656 1 95.81 114 ASP A CA 1
ATOM 889 C C . ASP A 1 114 ? -14.344 -29.922 -19.469 1 95.81 114 ASP A C 1
ATOM 891 O O . ASP A 1 114 ? -13.789 -30.469 -20.422 1 95.81 114 ASP A O 1
ATOM 895 N N . VAL A 1 115 ? -13.891 -30.016 -18.234 1 95.69 115 VAL A N 1
ATOM 896 C CA . VAL A 1 115 ? -12.586 -30.609 -17.969 1 95.69 115 VAL A CA 1
ATOM 897 C C . VAL A 1 115 ? -12.758 -31.984 -17.312 1 95.69 115 VAL A C 1
ATOM 899 O O . VAL A 1 115 ? -11.789 -32.594 -16.844 1 95.69 115 VAL A O 1
ATOM 902 N N . THR A 1 116 ? -13.922 -32.531 -17.266 1 94.75 116 THR A N 1
ATOM 903 C CA . THR A 1 116 ? -14.281 -33.75 -16.516 1 94.75 116 THR A CA 1
ATOM 904 C C . THR A 1 116 ? -13.383 -34.906 -16.922 1 94.75 116 THR A C 1
ATOM 906 O O . THR A 1 116 ? -12.938 -35.688 -16.078 1 94.75 116 THR A O 1
ATOM 909 N N . LYS A 1 117 ? -13.062 -35.062 -18.188 1 96.19 117 LYS A N 1
ATOM 910 C CA . LYS A 1 117 ? -12.273 -36.188 -18.688 1 96.19 117 LYS A CA 1
ATOM 911 C C . LYS A 1 117 ? -10.797 -36.031 -18.328 1 96.19 117 LYS A C 1
ATOM 913 O O . LYS A 1 117 ? -10.039 -37 -18.344 1 96.19 117 LYS A O 1
ATOM 918 N N . PHE A 1 118 ? -10.43 -34.812 -18.016 1 97.88 118 PHE A N 1
ATOM 919 C CA . PHE A 1 118 ? -9.016 -34.531 -17.812 1 97.88 118 PHE A CA 1
ATOM 920 C C . PHE A 1 118 ? -8.703 -34.375 -16.328 1 97.88 118 PHE A C 1
ATOM 922 O O . PHE A 1 118 ? -7.539 -34.375 -15.93 1 97.88 118 PHE A O 1
ATOM 929 N N . LEU A 1 119 ? -9.703 -34.188 -15.508 1 98.44 119 LEU A N 1
ATOM 930 C CA . LEU A 1 119 ? -9.531 -33.938 -14.078 1 98.44 119 LEU A CA 1
ATOM 931 C C . LEU A 1 119 ? -9.57 -35.25 -13.305 1 98.44 119 LEU A C 1
ATOM 933 O O . LEU A 1 119 ? -10.57 -35.969 -13.352 1 98.44 119 LEU A O 1
ATOM 937 N N . LYS A 1 120 ? -8.469 -35.594 -12.648 1 98.5 120 LYS A N 1
ATOM 938 C CA . LYS A 1 120 ? -8.359 -36.812 -11.836 1 98.5 120 LYS A CA 1
ATOM 939 C C . LYS A 1 120 ? -8.289 -36.469 -10.352 1 98.5 120 LYS A C 1
ATOM 941 O O . LYS A 1 120 ? -7.418 -35.688 -9.93 1 98.5 120 LYS A O 1
ATOM 946 N N . ILE A 1 121 ? -9.125 -37.062 -9.555 1 98.38 121 ILE A N 1
ATOM 947 C CA . ILE A 1 121 ? -9.172 -36.812 -8.117 1 98.38 121 ILE A CA 1
ATOM 948 C C . ILE A 1 121 ? -8.195 -37.719 -7.395 1 98.38 121 ILE A C 1
ATOM 950 O O . ILE A 1 121 ? -8.211 -38.938 -7.594 1 98.38 121 ILE A O 1
ATOM 954 N N . VAL A 1 122 ? -7.297 -37.188 -6.68 1 98.5 122 VAL A N 1
ATOM 955 C CA . VAL A 1 122 ? -6.352 -37.906 -5.844 1 98.5 122 VAL A CA 1
ATOM 956 C C . VAL A 1 122 ? -6.742 -37.75 -4.375 1 98.5 122 VAL A C 1
ATOM 958 O O . VAL A 1 122 ? -6.887 -36.656 -3.869 1 98.5 122 VAL A O 1
ATOM 961 N N . GLN A 1 123 ? -6.895 -38.812 -3.689 1 97.56 123 GLN A N 1
ATOM 962 C CA . GLN A 1 123 ? -7.242 -38.75 -2.271 1 97.56 123 GLN A CA 1
ATOM 963 C C . GLN A 1 123 ? -6.066 -38.25 -1.44 1 97.56 123 GLN A C 1
ATOM 965 O O . GLN A 1 123 ? -4.914 -38.344 -1.867 1 97.56 123 GLN A O 1
ATOM 970 N N . LEU A 1 124 ? -6.359 -37.719 -0.277 1 97.25 124 LEU A N 1
ATOM 971 C CA . LEU A 1 124 ? -5.297 -37.312 0.63 1 97.25 124 LEU A CA 1
ATOM 972 C C . LEU A 1 124 ? -4.34 -38.469 0.908 1 97.25 124 LEU A C 1
ATOM 974 O O . LEU A 1 124 ? -4.77 -39.594 1.064 1 97.25 124 LEU A O 1
ATOM 978 N N . ASN A 1 125 ? -3.049 -38.094 0.893 1 97.38 125 ASN A N 1
ATOM 979 C CA . ASN A 1 125 ? -1.991 -39.094 1.084 1 97.38 125 ASN A CA 1
ATOM 980 C C . ASN A 1 125 ? -1.992 -40.156 -0.027 1 97.38 125 ASN A C 1
ATOM 982 O O . ASN A 1 125 ? -1.507 -41.25 0.166 1 97.38 125 ASN A O 1
ATOM 986 N N . GLY A 1 126 ? -2.6 -39.75 -1.138 1 97.94 126 GLY A N 1
ATOM 987 C CA . GLY A 1 126 ? -2.619 -40.656 -2.291 1 97.94 126 GLY A CA 1
ATOM 988 C C . GLY A 1 126 ? -1.384 -40.531 -3.162 1 97.94 126 GLY A C 1
ATOM 989 O O . GLY A 1 126 ? -0.466 -39.75 -2.84 1 97.94 126 GLY A O 1
ATOM 990 N N . THR A 1 127 ? -1.395 -41.344 -4.254 1 98.44 127 THR A N 1
ATOM 991 C CA . THR A 1 127 ? -0.249 -41.375 -5.16 1 98.44 127 THR A CA 1
ATOM 992 C C . THR A 1 127 ? -0.704 -41.281 -6.613 1 98.44 127 THR A C 1
ATOM 994 O O . THR A 1 127 ? -1.806 -41.719 -6.957 1 98.44 127 THR A O 1
ATOM 997 N N . VAL A 1 128 ? 0.04 -40.656 -7.398 1 98.31 128 VAL A N 1
ATOM 998 C CA . VAL A 1 128 ? -0.146 -40.531 -8.844 1 98.31 128 VAL A CA 1
ATOM 999 C C . VAL A 1 128 ? 1.084 -41.062 -9.57 1 98.31 128 VAL A C 1
ATOM 1001 O O . VAL A 1 128 ? 2.213 -40.656 -9.273 1 98.31 128 VAL A O 1
ATOM 1004 N N . ASN A 1 129 ? 0.829 -41.969 -10.516 1 98 129 ASN A N 1
ATOM 1005 C CA . ASN A 1 129 ? 1.926 -42.5 -11.312 1 98 129 ASN A CA 1
ATOM 1006 C C . ASN A 1 129 ? 1.939 -41.906 -12.719 1 98 129 ASN A C 1
ATOM 1008 O O . ASN A 1 129 ? 1.012 -42.125 -13.492 1 98 129 ASN A O 1
ATOM 1012 N N . LEU A 1 130 ? 2.926 -41.125 -12.977 1 98 130 LEU A N 1
ATOM 1013 C CA . LEU A 1 130 ? 3.195 -40.531 -14.281 1 98 130 LEU A CA 1
ATOM 1014 C C . LEU A 1 130 ? 4.625 -40.844 -14.727 1 98 130 LEU A C 1
ATOM 1016 O O . LEU A 1 130 ? 5.5 -39.969 -14.617 1 98 130 LEU A O 1
ATOM 1020 N N . ASP A 1 131 ? 4.879 -42 -15.211 1 96.5 131 ASP A N 1
ATOM 1021 C CA . ASP A 1 131 ? 6.234 -42.438 -15.555 1 96.5 131 ASP A CA 1
ATOM 1022 C C . ASP A 1 131 ? 6.949 -41.344 -16.375 1 96.5 131 ASP A C 1
ATOM 1024 O O . ASP A 1 131 ? 6.402 -40.875 -17.375 1 96.5 131 ASP A O 1
ATOM 1028 N N . PRO A 1 132 ? 8.07 -40.969 -15.969 1 97.94 132 PRO A N 1
ATOM 1029 C CA . PRO A 1 132 ? 8.992 -41.531 -14.992 1 97.94 132 PRO A CA 1
ATOM 1030 C C . PRO A 1 132 ? 8.82 -40.938 -13.594 1 97.94 132 PRO A C 1
ATOM 1032 O O . PRO A 1 132 ? 9.695 -41.094 -12.742 1 97.94 132 PRO A O 1
ATOM 1035 N N . PHE A 1 133 ? 7.754 -40.25 -13.367 1 98.75 133 PHE A N 1
ATOM 1036 C CA . PHE A 1 133 ? 7.492 -39.625 -12.07 1 98.75 133 PHE A CA 1
ATOM 1037 C C . PHE A 1 133 ? 6.488 -40.438 -11.266 1 98.75 133 PHE A C 1
ATOM 1039 O O . PHE A 1 133 ? 5.5 -40.938 -11.82 1 98.75 133 PHE A O 1
ATOM 1046 N N . LYS A 1 134 ? 6.805 -40.625 -10.031 1 98.81 134 LYS A N 1
ATOM 1047 C CA . LYS A 1 134 ? 5.844 -41.094 -9.039 1 98.81 134 LYS A CA 1
ATOM 1048 C C . LYS A 1 134 ? 5.625 -40.031 -7.957 1 98.81 134 LYS A C 1
ATOM 1050 O O . LYS A 1 134 ? 6.559 -39.688 -7.234 1 98.81 134 LYS A O 1
ATOM 1055 N N . ILE A 1 135 ? 4.375 -39.594 -7.836 1 98.88 135 ILE A N 1
ATOM 1056 C CA . ILE A 1 135 ? 4.09 -38.469 -6.957 1 98.88 135 ILE A CA 1
ATOM 1057 C C . ILE A 1 135 ? 3.211 -38.938 -5.797 1 98.88 135 ILE A C 1
ATOM 1059 O O . ILE A 1 135 ? 2.146 -39.5 -6.008 1 98.88 135 ILE A O 1
ATOM 1063 N N . GLU A 1 136 ? 3.676 -38.656 -4.613 1 98.88 136 GLU A N 1
ATOM 1064 C CA . GLU A 1 136 ? 2.912 -38.938 -3.398 1 98.88 136 GLU A CA 1
ATOM 1065 C C . GLU A 1 136 ? 2.48 -37.625 -2.734 1 98.88 136 GLU A C 1
ATOM 1067 O O . GLU A 1 136 ? 3.301 -36.719 -2.518 1 98.88 136 GLU A O 1
ATOM 1072 N N . TYR A 1 137 ? 1.171 -37.531 -2.463 1 98.75 137 TYR A N 1
ATOM 1073 C CA . TYR A 1 137 ? 0.66 -36.406 -1.704 1 98.75 137 TYR A CA 1
ATOM 1074 C C . TYR A 1 137 ? 0.888 -36.594 -0.21 1 98.75 137 TYR A C 1
ATOM 1076 O O . TYR A 1 137 ? 0.616 -37.688 0.331 1 98.75 137 TYR A O 1
ATOM 1084 N N . ILE A 1 138 ? 1.408 -35.562 0.418 1 98.69 138 ILE A N 1
ATOM 1085 C CA . ILE A 1 138 ? 1.623 -35.594 1.861 1 98.69 138 ILE A CA 1
ATOM 1086 C C . ILE A 1 138 ? 0.76 -34.5 2.527 1 98.69 138 ILE A C 1
ATOM 1088 O O . ILE A 1 138 ? 0.903 -33.312 2.238 1 98.69 138 ILE A O 1
ATOM 1092 N N . THR A 1 139 ? -0.028 -34.938 3.436 1 98.12 139 THR A N 1
ATOM 1093 C CA . THR A 1 139 ? -0.917 -34 4.109 1 98.12 139 THR A CA 1
ATOM 1094 C C . THR A 1 139 ? -0.118 -33 4.941 1 98.12 139 THR A C 1
ATOM 1096 O O . THR A 1 139 ? 0.753 -33.375 5.719 1 98.12 139 THR A O 1
ATOM 1099 N N . LEU A 1 140 ? -0.402 -31.734 4.762 1 98.5 140 LEU A N 1
ATOM 1100 C CA . LEU A 1 140 ? 0.172 -30.656 5.547 1 98.5 140 LEU A CA 1
ATOM 1101 C C . LEU A 1 140 ? -0.924 -29.797 6.18 1 98.5 140 LEU A C 1
ATOM 1103 O O . LEU A 1 140 ? -2.092 -30.203 6.203 1 98.5 140 LEU A O 1
ATOM 1107 N N . THR A 1 141 ? -0.557 -28.719 6.875 1 98.44 141 THR A N 1
ATOM 1108 C CA . THR A 1 141 ? -1.5 -27.719 7.367 1 98.44 141 THR A CA 1
ATOM 1109 C C . THR A 1 141 ? -1.205 -26.344 6.766 1 98.44 141 THR A C 1
ATOM 1111 O O . THR A 1 141 ? -0.053 -26.031 6.461 1 98.44 141 THR A O 1
ATOM 1114 N N . HIS A 1 142 ? -2.193 -25.656 6.52 1 98 142 HIS A N 1
ATOM 1115 C CA . HIS A 1 142 ? -2.197 -24.328 5.922 1 98 142 HIS A CA 1
ATOM 1116 C C . HIS A 1 142 ? -3.508 -23.594 6.203 1 98 142 HIS A C 1
ATOM 1118 O O . HIS A 1 142 ? -4.23 -23.953 7.137 1 98 142 HIS A O 1
ATOM 1124 N N . SER A 1 143 ? -3.789 -22.516 5.531 1 97.38 143 SER A N 1
ATOM 1125 C CA . SER A 1 143 ? -4.965 -21.688 5.816 1 97.38 143 SER A CA 1
ATOM 1126 C C . SER A 1 143 ? -6.125 -22.062 4.898 1 97.38 143 SER A C 1
ATOM 1128 O O . SER A 1 143 ? -7.039 -21.25 4.695 1 97.38 143 SER A O 1
ATOM 1130 N N . ILE A 1 144 ? -6.047 -23.172 4.238 1 97.81 144 ILE A N 1
ATOM 1131 C CA . ILE A 1 144 ? -7.109 -23.688 3.375 1 97.81 144 ILE A CA 1
ATOM 1132 C C . ILE A 1 144 ? -7.195 -25.203 3.508 1 97.81 144 ILE A C 1
ATOM 1134 O O . ILE A 1 144 ? -6.289 -25.844 4.051 1 97.81 144 ILE A O 1
ATOM 1138 N N . LEU A 1 145 ? -8.305 -25.812 3.047 1 97.94 145 LEU A N 1
ATOM 1139 C CA . LEU A 1 145 ? -8.516 -27.25 3.146 1 97.94 145 LEU A CA 1
ATOM 1140 C C . LEU A 1 145 ? -7.547 -28 2.236 1 97.94 145 LEU A C 1
ATOM 1142 O O . LEU A 1 145 ? -7.266 -27.562 1.121 1 97.94 145 LEU A O 1
ATOM 1146 N N . GLU A 1 146 ? -7.086 -29.094 2.764 1 98.12 146 GLU A N 1
ATOM 1147 C CA . GLU A 1 146 ? -6.383 -30.125 1.994 1 98.12 146 GLU A CA 1
ATOM 1148 C C . GLU A 1 146 ? -5.113 -29.562 1.365 1 98.12 146 GLU A C 1
ATOM 1150 O O . GLU A 1 146 ? -4.895 -29.703 0.16 1 98.12 146 GLU A O 1
ATOM 1155 N N . PRO A 1 147 ? -4.285 -28.891 2.148 1 98.44 147 PRO A N 1
ATOM 1156 C CA . PRO A 1 147 ? -2.959 -28.516 1.645 1 98.44 147 PRO A CA 1
ATOM 1157 C C . PRO A 1 147 ? -2.006 -29.719 1.57 1 98.44 147 PRO A C 1
ATOM 1159 O O . PRO A 1 147 ? -1.994 -30.562 2.469 1 98.44 147 PRO A O 1
ATOM 1162 N N . ASN A 1 148 ? -1.169 -29.781 0.532 1 98.69 148 ASN A N 1
ATOM 1163 C CA . ASN A 1 148 ? -0.364 -30.984 0.337 1 98.69 148 ASN A CA 1
ATOM 1164 C C . ASN A 1 148 ? 1.063 -30.641 -0.079 1 98.69 148 ASN A C 1
ATOM 1166 O O . ASN A 1 148 ? 1.278 -29.75 -0.899 1 98.69 148 ASN A O 1
ATOM 1170 N N . GLY A 1 149 ? 1.998 -31.297 0.57 1 98.75 149 GLY A N 1
ATOM 1171 C CA . GLY A 1 149 ? 3.311 -31.453 -0.037 1 98.75 149 GLY A CA 1
ATOM 1172 C C . GLY A 1 149 ? 3.371 -32.594 -1.046 1 98.75 149 GLY A C 1
ATOM 1173 O O . GLY A 1 149 ? 2.49 -33.438 -1.073 1 98.75 149 GLY A O 1
ATOM 1174 N N . LEU A 1 150 ? 4.367 -32.531 -1.909 1 98.94 150 LEU A N 1
ATOM 1175 C CA . LEU A 1 150 ? 4.508 -33.562 -2.934 1 98.94 150 LEU A CA 1
ATOM 1176 C C . LEU A 1 150 ? 5.879 -34.25 -2.85 1 98.94 150 LEU A C 1
ATOM 1178 O O . LEU A 1 150 ? 6.906 -33.562 -2.973 1 98.94 150 LEU A O 1
ATOM 1182 N N . ARG A 1 151 ? 5.887 -35.5 -2.566 1 98.88 151 ARG A N 1
ATOM 1183 C CA . ARG A 1 151 ? 7.082 -36.312 -2.77 1 98.88 151 ARG A CA 1
ATOM 1184 C C . ARG A 1 151 ? 7.184 -36.781 -4.215 1 98.88 151 ARG A C 1
ATOM 1186 O O . ARG A 1 151 ? 6.402 -37.656 -4.656 1 98.88 151 ARG A O 1
ATOM 1193 N N . ILE A 1 152 ? 8.062 -36.25 -4.969 1 98.94 152 ILE A N 1
ATOM 1194 C CA . ILE A 1 152 ? 8.242 -36.562 -6.383 1 98.94 152 ILE A CA 1
ATOM 1195 C C . ILE A 1 152 ? 9.445 -37.5 -6.555 1 98.94 152 ILE A C 1
ATOM 1197 O O . ILE A 1 152 ? 10.594 -37.094 -6.379 1 98.94 152 ILE A O 1
ATOM 1201 N N . GLU A 1 153 ? 9.148 -38.688 -6.918 1 98.75 153 GLU A N 1
ATOM 1202 C CA . GLU A 1 153 ? 10.18 -39.719 -7.078 1 98.75 153 GLU A CA 1
ATOM 1203 C C . GLU A 1 153 ? 10.523 -39.906 -8.547 1 98.75 153 GLU A C 1
ATOM 1205 O O . GLU A 1 153 ? 9.633 -40 -9.398 1 98.75 153 GLU A O 1
ATOM 1210 N N . THR A 1 154 ? 11.781 -39.938 -8.867 1 98.38 154 THR A N 1
ATOM 1211 C CA . THR A 1 154 ? 12.336 -40.281 -10.172 1 98.38 154 THR A CA 1
ATOM 1212 C C . THR A 1 154 ? 13.492 -41.281 -10.023 1 98.38 154 THR A C 1
ATOM 1214 O O . THR A 1 154 ? 13.977 -41.531 -8.914 1 98.38 154 THR A O 1
ATOM 1217 N N . PRO A 1 155 ? 13.953 -41.812 -11.195 1 97.69 155 PRO A N 1
ATOM 1218 C CA . PRO A 1 155 ? 15.117 -42.688 -11.102 1 97.69 155 PRO A CA 1
ATOM 1219 C C . PRO A 1 155 ? 16.344 -41.969 -10.547 1 97.69 155 PRO A C 1
ATOM 1221 O O . PRO A 1 155 ? 17.25 -42.625 -10.016 1 97.69 155 PRO A O 1
ATOM 1224 N N . ALA A 1 156 ? 16.375 -40.688 -10.57 1 97.69 156 ALA A N 1
ATOM 1225 C CA . ALA A 1 156 ? 17.547 -39.938 -10.148 1 97.69 156 ALA A CA 1
ATOM 1226 C C . ALA A 1 156 ? 17.484 -39.594 -8.656 1 97.69 156 ALA A C 1
ATOM 1228 O O . ALA A 1 156 ? 18.484 -39.219 -8.047 1 97.69 156 ALA A O 1
ATOM 1229 N N . GLY A 1 157 ? 16.25 -39.688 -8.102 1 97.56 157 GLY A N 1
ATOM 1230 C CA . GLY A 1 157 ? 16.109 -39.344 -6.691 1 97.56 157 GLY A CA 1
ATOM 1231 C C . GLY A 1 157 ? 14.742 -38.781 -6.355 1 97.56 157 GLY A C 1
ATOM 1232 O O . GLY A 1 157 ? 13.836 -38.781 -7.195 1 97.56 157 GLY A O 1
ATOM 1233 N N . VAL A 1 158 ? 14.68 -38.312 -5.07 1 98.56 158 VAL A N 1
ATOM 1234 C CA . VAL A 1 158 ? 13.398 -37.844 -4.551 1 98.56 158 VAL A CA 1
ATOM 1235 C C . VAL A 1 158 ? 13.461 -36.344 -4.301 1 98.56 158 VAL A C 1
ATOM 1237 O O . VAL A 1 158 ? 14.461 -35.812 -3.781 1 98.56 158 VAL A O 1
ATOM 1240 N N . ILE A 1 159 ? 12.398 -35.656 -4.742 1 98.81 159 ILE A N 1
ATOM 1241 C CA . ILE A 1 159 ? 12.211 -34.219 -4.461 1 98.81 159 ILE A CA 1
ATOM 1242 C C . ILE A 1 159 ? 11 -34.031 -3.551 1 98.81 159 ILE A C 1
ATOM 1244 O O . ILE A 1 159 ? 9.961 -34.688 -3.748 1 98.81 159 ILE A O 1
ATOM 1248 N N . LEU A 1 160 ? 11.164 -33.219 -2.572 1 98.88 160 LEU A N 1
ATOM 1249 C CA . LEU A 1 160 ? 10 -32.781 -1.803 1 98.88 160 LEU A CA 1
ATOM 1250 C C . LEU A 1 160 ? 9.609 -31.344 -2.146 1 98.88 160 LEU A C 1
ATOM 1252 O O . LEU A 1 160 ? 10.398 -30.422 -1.933 1 98.88 160 LEU A O 1
ATOM 1256 N N . HIS A 1 161 ? 8.477 -31.156 -2.723 1 98.88 161 HIS A N 1
ATOM 1257 C CA . HIS A 1 161 ? 7.863 -29.844 -2.91 1 98.88 161 HIS A CA 1
ATOM 1258 C C . HIS A 1 161 ? 6.844 -29.562 -1.815 1 98.88 161 HIS A C 1
ATOM 1260 O O . HIS A 1 161 ? 5.781 -30.188 -1.769 1 98.88 161 HIS A O 1
ATOM 1266 N N . THR A 1 162 ? 7.074 -28.578 -1.049 1 98.69 162 THR A N 1
ATOM 1267 C CA . THR A 1 162 ? 6.301 -28.438 0.181 1 98.69 162 THR A CA 1
ATOM 1268 C C . THR A 1 162 ? 4.934 -27.828 -0.109 1 98.69 162 THR A C 1
ATOM 1270 O O . THR A 1 162 ? 4.008 -27.953 0.695 1 98.69 162 THR A O 1
ATOM 1273 N N . GLY A 1 163 ? 4.828 -27.062 -1.28 1 98.25 163 GLY A N 1
ATOM 1274 C CA . GLY A 1 163 ? 3.67 -26.188 -1.334 1 98.25 163 GLY A CA 1
ATOM 1275 C C . GLY A 1 163 ? 3.639 -25.172 -0.21 1 98.25 163 GLY A C 1
ATOM 1276 O O . GLY A 1 163 ? 4.684 -24.781 0.313 1 98.25 163 GLY A O 1
ATOM 1277 N N . ASP A 1 164 ? 2.422 -24.641 0.063 1 98.62 164 ASP A N 1
ATOM 1278 C CA . ASP A 1 164 ? 2.248 -23.734 1.202 1 98.62 164 ASP A CA 1
ATOM 1279 C C . ASP A 1 164 ? 1.916 -24.531 2.471 1 98.62 164 ASP A C 1
ATOM 1281 O O . ASP A 1 164 ? 1.17 -25.5 2.424 1 98.62 164 ASP A O 1
ATOM 1285 N N . TRP A 1 165 ? 2.488 -24.062 3.582 1 98.62 165 TRP A N 1
ATOM 1286 C CA . TRP A 1 165 ? 2.33 -24.891 4.773 1 98.62 165 TRP A CA 1
ATOM 1287 C C . TRP A 1 165 ? 2.662 -24.094 6.035 1 98.62 165 TRP A C 1
ATOM 1289 O O . TRP A 1 165 ? 3.158 -22.969 5.957 1 98.62 165 TRP A O 1
ATOM 1299 N N . LYS A 1 166 ? 2.289 -24.594 7.113 1 98.44 166 LYS A N 1
ATOM 1300 C CA . LYS A 1 166 ? 2.73 -24.281 8.469 1 98.44 166 LYS A CA 1
ATOM 1301 C C . LYS A 1 166 ? 2.607 -25.5 9.375 1 98.44 166 LYS A C 1
ATOM 1303 O O . LYS A 1 166 ? 2.072 -26.531 8.969 1 98.44 166 LYS A O 1
ATOM 1308 N N . ILE A 1 167 ? 3.133 -25.406 10.523 1 98.5 167 ILE A N 1
ATOM 1309 C CA . ILE A 1 167 ? 2.869 -26.438 11.523 1 98.5 167 ILE A CA 1
ATOM 1310 C C . ILE A 1 167 ? 1.77 -25.969 12.469 1 98.5 167 ILE A C 1
ATOM 1312 O O . ILE A 1 167 ? 1.994 -25.078 13.305 1 98.5 167 ILE A O 1
ATOM 1316 N N . ASP A 1 168 ? 0.624 -26.547 12.305 1 98.31 168 ASP A N 1
ATOM 1317 C CA . ASP A 1 168 ? -0.493 -26.281 13.203 1 98.31 168 ASP A CA 1
ATOM 1318 C C . ASP A 1 168 ? -0.799 -27.516 14.062 1 98.31 168 ASP A C 1
ATOM 1320 O O . ASP A 1 168 ? -1.325 -28.516 13.57 1 98.31 168 ASP A O 1
ATOM 1324 N N . PRO A 1 169 ? -0.563 -27.438 15.344 1 97.12 169 PRO A N 1
ATOM 1325 C CA . PRO A 1 169 ? -0.818 -28.594 16.203 1 97.12 169 PRO A CA 1
ATOM 1326 C C . PRO A 1 169 ? -2.307 -28.891 16.359 1 97.12 169 PRO A C 1
ATOM 1328 O O . PRO A 1 169 ? -2.682 -30.031 16.656 1 97.12 169 PRO A O 1
ATOM 1331 N N . GLU A 1 170 ? -3.107 -27.891 16.172 1 97.75 170 GLU A N 1
ATOM 1332 C CA . GLU A 1 170 ? -4.559 -28.047 16.266 1 97.75 170 GLU A CA 1
ATOM 1333 C C . GLU A 1 170 ? -5.266 -27.266 15.164 1 97.75 170 GLU A C 1
ATOM 1335 O O . GLU A 1 170 ? -5.887 -26.234 15.422 1 97.75 170 GLU A O 1
ATOM 1340 N N . PRO A 1 171 ? -5.348 -27.812 13.984 1 96.88 171 PRO A N 1
ATOM 1341 C CA . PRO A 1 171 ? -5.887 -27.094 12.828 1 96.88 171 PRO A CA 1
ATOM 1342 C C . PRO A 1 171 ? -7.406 -26.984 12.859 1 96.88 171 PRO A C 1
ATOM 1344 O O . PRO A 1 171 ? -7.988 -26.188 12.117 1 96.88 171 PRO A O 1
ATOM 1347 N N . LEU A 1 172 ? -8.156 -27.781 13.719 1 96.19 172 LEU A N 1
ATOM 1348 C CA . LEU A 1 172 ? -9.594 -27.766 13.938 1 96.19 172 LEU A CA 1
ATOM 1349 C C . LEU A 1 172 ? -10.32 -28.516 12.82 1 96.19 172 LEU A C 1
ATOM 1351 O O . LEU A 1 172 ? -11.305 -29.219 13.078 1 96.19 172 LEU A O 1
ATOM 1355 N N . ILE A 1 173 ? -9.867 -28.266 11.562 1 95.88 173 ILE A N 1
ATOM 1356 C CA . ILE A 1 173 ? -10.453 -28.953 10.414 1 95.88 173 ILE A CA 1
ATOM 1357 C C . ILE A 1 173 ? -9.352 -29.656 9.617 1 95.88 173 ILE A C 1
ATOM 1359 O O . ILE A 1 173 ? -8.273 -29.094 9.414 1 95.88 173 ILE A O 1
ATOM 1363 N N . GLY A 1 174 ? -9.68 -30.875 9.172 1 93.5 174 GLY A N 1
ATOM 1364 C CA . GLY A 1 174 ? -8.68 -31.656 8.461 1 93.5 174 GLY A CA 1
ATOM 1365 C C . GLY A 1 174 ? -7.668 -32.312 9.383 1 93.5 174 GLY A C 1
ATOM 1366 O O . GLY A 1 174 ? -7.781 -32.219 10.609 1 93.5 174 GLY A O 1
ATOM 1367 N N . GLU A 1 175 ? -6.699 -32.906 8.781 1 94.75 175 GLU A N 1
ATOM 1368 C CA . GLU A 1 175 ? -5.691 -33.656 9.539 1 94.75 175 GLU A CA 1
ATOM 1369 C C . GLU A 1 175 ? -4.492 -32.75 9.875 1 94.75 175 GLU A C 1
ATOM 1371 O O . GLU A 1 175 ? -4.277 -31.734 9.234 1 94.75 175 GLU A O 1
ATOM 1376 N N . LYS A 1 176 ? -3.809 -33.156 10.922 1 96.88 176 LYS A N 1
ATOM 1377 C CA . LYS A 1 176 ? -2.529 -32.562 11.25 1 96.88 176 LYS A CA 1
ATOM 1378 C C . LYS A 1 176 ? -1.466 -32.906 10.211 1 96.88 176 LYS A C 1
ATOM 1380 O O . LYS A 1 176 ? -1.642 -33.844 9.43 1 96.88 176 LYS A O 1
ATOM 1385 N N . ILE A 1 177 ? -0.449 -32.094 10.219 1 97.5 177 ILE A N 1
ATOM 1386 C CA . ILE A 1 177 ? 0.698 -32.375 9.359 1 97.5 177 ILE A CA 1
ATOM 1387 C C . ILE A 1 177 ? 1.19 -33.812 9.617 1 97.5 177 ILE A C 1
ATOM 1389 O O . ILE A 1 177 ? 1.247 -34.25 10.766 1 97.5 177 ILE A O 1
ATOM 1393 N N . ASN A 1 178 ? 1.438 -34.5 8.539 1 97.75 178 ASN A N 1
ATOM 1394 C CA . ASN A 1 178 ? 1.966 -35.875 8.648 1 97.75 178 ASN A CA 1
ATOM 1395 C C . ASN A 1 178 ? 3.473 -35.875 8.891 1 97.75 178 ASN A C 1
ATOM 1397 O O . ASN A 1 178 ? 4.246 -36.281 8.031 1 97.75 178 ASN A O 1
ATOM 1401 N N . SER A 1 179 ? 3.869 -35.5 10.133 1 97.94 179 SER A N 1
ATOM 1402 C CA . SER A 1 179 ? 5.281 -35.344 10.469 1 97.94 179 SER A CA 1
ATOM 1403 C C . SER A 1 179 ? 6.016 -36.688 10.414 1 97.94 179 SER A C 1
ATOM 1405 O O . SER A 1 179 ? 7.188 -36.75 10.047 1 97.94 179 SER A O 1
ATOM 1407 N N . ASP A 1 180 ? 5.332 -37.781 10.734 1 98.06 180 ASP A N 1
ATOM 1408 C CA . ASP A 1 180 ? 5.949 -39.094 10.688 1 98.06 180 ASP A CA 1
ATOM 1409 C C . ASP A 1 180 ? 6.352 -39.469 9.266 1 98.06 180 ASP A C 1
ATOM 1411 O O . ASP A 1 180 ? 7.461 -39.969 9.039 1 98.06 180 ASP A O 1
ATOM 1415 N N . ARG A 1 181 ? 5.465 -39.219 8.406 1 98.44 181 ARG A N 1
ATOM 1416 C CA . ARG A 1 181 ? 5.77 -39.531 7.012 1 98.44 181 ARG A CA 1
ATOM 1417 C C . ARG A 1 181 ? 6.91 -38.656 6.492 1 98.44 181 ARG A C 1
ATOM 1419 O O . ARG A 1 181 ? 7.762 -39.125 5.734 1 98.44 181 ARG A O 1
ATOM 1426 N N . LEU A 1 182 ? 6.941 -37.438 6.879 1 98.75 182 LEU A N 1
ATOM 1427 C CA . LEU A 1 182 ? 8.008 -36.531 6.469 1 98.75 182 LEU A CA 1
ATOM 1428 C C . LEU A 1 182 ? 9.359 -37 7 1 98.75 182 LEU A C 1
ATOM 1430 O O . LEU A 1 182 ? 10.367 -36.969 6.289 1 98.75 182 LEU A O 1
ATOM 1434 N N . LYS A 1 183 ? 9.336 -37.5 8.211 1 98.62 183 LYS A N 1
ATOM 1435 C CA . LYS A 1 183 ? 10.555 -38.062 8.789 1 98.62 183 LYS A CA 1
ATOM 1436 C C . LYS A 1 183 ? 11.016 -39.281 8.023 1 98.62 183 LYS A C 1
ATOM 1438 O O . LYS A 1 183 ? 12.211 -39.469 7.777 1 98.62 183 LYS A O 1
ATOM 1443 N N . GLU A 1 184 ? 10.062 -40.094 7.66 1 98.75 184 GLU A N 1
ATOM 1444 C CA . GLU A 1 184 ? 10.383 -41.281 6.875 1 98.75 184 GLU A CA 1
ATOM 1445 C C . GLU A 1 184 ? 11.008 -40.906 5.535 1 98.75 184 GLU A C 1
ATOM 1447 O O . GLU A 1 184 ? 12 -41.5 5.117 1 98.75 184 GLU A O 1
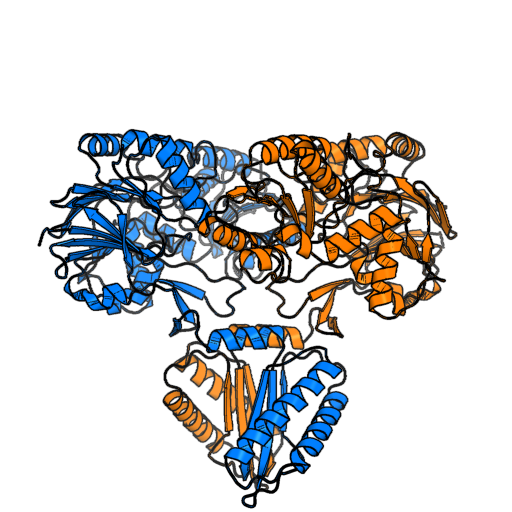ATOM 1452 N N . ILE A 1 185 ? 10.422 -39.938 4.926 1 98.56 185 ILE A N 1
ATOM 1453 C CA . ILE A 1 185 ? 10.93 -39.438 3.648 1 98.56 185 ILE A CA 1
ATOM 1454 C C . ILE A 1 185 ? 12.359 -38.938 3.826 1 98.56 185 ILE A C 1
ATOM 1456 O O . ILE A 1 185 ? 13.234 -39.219 3.002 1 98.56 185 ILE A O 1
ATOM 1460 N N . GLY A 1 186 ? 12.539 -38.188 4.871 1 98.5 186 GLY A N 1
ATOM 1461 C CA . GLY A 1 186 ? 13.875 -37.719 5.18 1 98.5 186 GLY A CA 1
ATOM 1462 C C . GLY A 1 186 ? 14.891 -38.844 5.352 1 98.5 186 GLY A C 1
ATOM 1463 O O . GLY A 1 186 ? 16.016 -38.75 4.848 1 98.5 186 GLY A O 1
ATOM 1464 N N . ASN A 1 187 ? 14.469 -39.906 5.965 1 97.94 187 ASN A N 1
ATOM 1465 C CA . ASN A 1 187 ? 15.336 -41.062 6.215 1 97.94 187 ASN A CA 1
ATOM 1466 C C . ASN A 1 187 ? 15.648 -41.812 4.926 1 97.94 187 ASN A C 1
ATOM 1468 O O . ASN A 1 187 ? 16.734 -42.375 4.785 1 97.94 187 ASN A O 1
ATOM 1472 N N . GLU A 1 188 ? 14.672 -41.781 4.059 1 97.25 188 GLU A N 1
ATOM 1473 C CA . GLU A 1 188 ? 14.875 -42.406 2.756 1 97.25 188 GLU A CA 1
ATOM 1474 C C . GLU A 1 188 ? 15.891 -41.625 1.924 1 97.25 188 GLU A C 1
ATOM 1476 O O . GLU A 1 188 ? 16.562 -42.219 1.059 1 97.25 188 GLU A O 1
ATOM 1481 N N . GLY A 1 189 ? 15.977 -40.375 2.176 1 97.81 189 GLY A N 1
ATOM 1482 C CA . GLY A 1 189 ? 16.875 -39.5 1.433 1 97.81 189 GLY A CA 1
ATOM 1483 C C . GLY A 1 189 ? 16.156 -38.594 0.466 1 97.81 189 GLY A C 1
ATOM 1484 O O . GLY A 1 189 ? 15.414 -39.031 -0.403 1 97.81 189 GLY A O 1
ATOM 1485 N N . VAL A 1 190 ? 16.406 -37.375 0.595 1 98.69 190 VAL A N 1
ATOM 1486 C CA . VAL A 1 190 ? 15.773 -36.344 -0.254 1 98.69 190 VAL A CA 1
ATOM 1487 C C . VAL A 1 190 ? 16.844 -35.562 -1.007 1 98.69 190 VAL A C 1
ATOM 1489 O O . VAL A 1 190 ? 17.703 -34.938 -0.393 1 98.69 190 VAL A O 1
ATOM 1492 N N . LEU A 1 191 ? 16.75 -35.688 -2.293 1 98.5 191 LEU A N 1
ATOM 1493 C CA . LEU A 1 191 ? 17.734 -35 -3.141 1 98.5 191 LEU A CA 1
ATOM 1494 C C . LEU A 1 191 ? 17.578 -33.5 -3.035 1 98.5 191 LEU A C 1
ATOM 1496 O O . LEU A 1 191 ? 18.578 -32.781 -2.9 1 98.5 191 LEU A O 1
ATOM 1500 N N . ALA A 1 192 ? 16.359 -33.031 -3.15 1 98.81 192 ALA A N 1
ATOM 1501 C CA . ALA A 1 192 ? 16.094 -31.594 -3.096 1 98.81 192 ALA A CA 1
ATOM 1502 C C . ALA A 1 192 ? 14.758 -31.297 -2.434 1 98.81 192 ALA A C 1
ATOM 1504 O O . ALA A 1 192 ? 13.805 -32.062 -2.578 1 98.81 192 ALA A O 1
ATOM 1505 N N . MET A 1 193 ? 14.711 -30.203 -1.692 1 98.88 193 MET A N 1
ATOM 1506 C CA . MET A 1 193 ? 13.453 -29.688 -1.152 1 98.88 193 MET A CA 1
ATOM 1507 C C . MET A 1 193 ? 13.164 -28.297 -1.695 1 98.88 193 MET A C 1
ATOM 1509 O O . MET A 1 193 ? 13.969 -27.375 -1.527 1 98.88 193 MET A O 1
ATOM 1513 N N . ILE A 1 194 ? 12.078 -28.156 -2.467 1 98.81 194 ILE A N 1
ATOM 1514 C CA . ILE A 1 194 ? 11.523 -26.875 -2.896 1 98.81 194 ILE A CA 1
ATOM 1515 C C . ILE A 1 194 ? 10.578 -26.344 -1.824 1 98.81 194 ILE A C 1
ATOM 1517 O O . ILE A 1 194 ? 9.508 -26.906 -1.595 1 98.81 194 ILE A O 1
ATOM 1521 N N . CYS A 1 195 ? 10.93 -25.188 -1.254 1 98.62 195 CYS A N 1
ATOM 1522 C CA . CYS A 1 195 ? 10.312 -24.922 0.04 1 98.62 195 CYS A CA 1
ATOM 1523 C C . CYS A 1 195 ? 9.789 -23.5 0.113 1 98.62 195 CYS A C 1
ATOM 1525 O O . CYS A 1 195 ? 10.461 -22.562 -0.336 1 98.62 195 CYS A O 1
ATOM 1527 N N . ASP A 1 196 ? 8.68 -23.297 0.758 1 98.38 196 ASP A N 1
ATOM 1528 C CA . ASP A 1 196 ? 7.992 -22.031 1.015 1 98.38 196 ASP A CA 1
ATOM 1529 C C . ASP A 1 196 ? 8.875 -21.094 1.823 1 98.38 196 ASP A C 1
ATOM 1531 O O . ASP A 1 196 ? 9.391 -21.453 2.881 1 98.38 196 ASP A O 1
ATOM 1535 N N . SER A 1 197 ? 8.977 -19.766 1.35 1 98.25 197 SER A N 1
ATOM 1536 C CA . SER A 1 197 ? 9.859 -18.812 2.004 1 98.25 197 SER A CA 1
ATOM 1537 C C . SER A 1 197 ? 9.078 -17.625 2.564 1 98.25 197 SER A C 1
ATOM 1539 O O . SER A 1 197 ? 9.664 -16.656 3.045 1 98.25 197 SER A O 1
ATOM 1541 N N . THR A 1 198 ? 7.789 -17.656 2.58 1 97.38 198 THR A N 1
ATOM 1542 C CA . THR A 1 198 ? 6.918 -16.5 2.766 1 97.38 198 THR A CA 1
ATOM 1543 C C . THR A 1 198 ? 7.215 -15.812 4.094 1 97.38 198 THR A C 1
ATOM 1545 O O . THR A 1 198 ? 7.305 -14.586 4.152 1 97.38 198 THR A O 1
ATOM 1548 N N . ASN A 1 199 ? 7.375 -16.609 5.188 1 97.12 199 ASN A N 1
ATOM 1549 C CA . ASN A 1 199 ? 7.492 -16 6.512 1 97.12 199 ASN A CA 1
ATOM 1550 C C . ASN A 1 199 ? 8.883 -16.234 7.109 1 97.12 199 ASN A C 1
ATOM 1552 O O . ASN A 1 199 ? 9.031 -16.312 8.328 1 97.12 199 ASN A O 1
ATOM 1556 N N . VAL A 1 200 ? 9.914 -16.328 6.281 1 97 200 VAL A N 1
ATOM 1557 C CA . VAL A 1 200 ? 11.258 -16.672 6.742 1 97 200 VAL A CA 1
ATOM 1558 C C . VAL A 1 200 ? 11.773 -15.609 7.699 1 97 200 VAL A C 1
ATOM 1560 O O . VAL A 1 200 ? 12.617 -15.891 8.555 1 97 200 VAL A O 1
ATOM 1563 N N . PHE A 1 201 ? 11.234 -14.367 7.656 1 93.69 201 PHE A N 1
ATOM 1564 C CA . PHE A 1 201 ? 11.688 -13.281 8.516 1 93.69 201 PHE A CA 1
ATOM 1565 C C . PHE A 1 201 ? 10.969 -13.312 9.859 1 93.69 201 PHE A C 1
ATOM 1567 O O . PHE A 1 201 ? 11.367 -12.633 10.805 1 93.69 201 PHE A O 1
ATOM 1574 N N . SER A 1 202 ? 9.922 -14.078 9.922 1 94.88 202 SER A N 1
ATOM 1575 C CA . SER A 1 202 ? 9.125 -14.148 11.148 1 94.88 202 SER A CA 1
ATOM 1576 C C . SER A 1 202 ? 9.703 -15.172 12.117 1 94.88 202 SER A C 1
ATOM 1578 O O . SER A 1 202 ? 9.844 -16.344 11.781 1 94.88 202 SER A O 1
ATOM 1580 N N . MET A 1 203 ? 9.945 -14.766 13.328 1 94.5 203 MET A N 1
ATOM 1581 C CA . MET A 1 203 ? 10.516 -15.641 14.344 1 94.5 203 MET A CA 1
ATOM 1582 C C . MET A 1 203 ? 9.43 -16.469 15.023 1 94.5 203 MET A C 1
ATOM 1584 O O . MET A 1 203 ? 8.242 -16.141 14.93 1 94.5 203 MET A O 1
ATOM 1588 N N . GLY A 1 204 ? 9.828 -17.516 15.617 1 96.62 204 GLY A N 1
ATOM 1589 C CA . GLY A 1 204 ? 8.891 -18.359 16.359 1 96.62 204 GLY A CA 1
ATOM 1590 C C . GLY A 1 204 ? 8.055 -19.25 15.453 1 96.62 204 GLY A C 1
ATOM 1591 O O . GLY A 1 204 ? 8.516 -19.703 14.406 1 96.62 204 GLY A O 1
ATOM 1592 N N . LYS A 1 205 ? 6.836 -19.609 15.961 1 97.5 205 LYS A N 1
ATOM 1593 C CA . LYS A 1 205 ? 5.914 -20.484 15.242 1 97.5 205 LYS A CA 1
ATOM 1594 C C . LYS A 1 205 ? 4.762 -19.688 14.641 1 97.5 205 LYS A C 1
ATOM 1596 O O . LYS A 1 205 ? 4.457 -18.594 15.094 1 97.5 205 LYS A O 1
ATOM 1601 N N . ALA A 1 206 ? 4.184 -20.172 13.602 1 96.19 206 ALA A N 1
ATOM 1602 C CA . ALA A 1 206 ? 3.084 -19.5 12.914 1 96.19 206 ALA A CA 1
ATOM 1603 C C . ALA A 1 206 ? 1.834 -19.453 13.789 1 96.19 206 ALA A C 1
ATOM 1605 O O . ALA A 1 206 ? 1.015 -18.547 13.672 1 96.19 206 ALA A O 1
ATOM 1606 N N . GLY A 1 207 ? 1.626 -20.469 14.695 1 95.25 207 GLY A N 1
ATOM 1607 C CA . GLY A 1 207 ? 0.473 -20.5 15.586 1 95.25 207 GLY A CA 1
ATOM 1608 C C . GLY A 1 207 ? -0.595 -21.484 15.148 1 95.25 207 GLY A C 1
ATOM 1609 O O . GLY A 1 207 ? -0.45 -22.156 14.125 1 95.25 207 GLY A O 1
ATOM 1610 N N . SER A 1 208 ? -1.716 -21.531 15.938 1 97.88 208 SER A N 1
ATOM 1611 C CA . SER A 1 208 ? -2.742 -22.547 15.695 1 97.88 208 SER A CA 1
ATOM 1612 C C . SER A 1 208 ? -4.121 -21.906 15.547 1 97.88 208 SER A C 1
ATOM 1614 O O . SER A 1 208 ? -4.418 -20.906 16.188 1 97.88 208 SER A O 1
ATOM 1616 N N . GLU A 1 209 ? -4.922 -22.516 14.758 1 98.12 209 GLU A N 1
ATOM 1617 C CA . GLU A 1 209 ? -6.305 -22.078 14.602 1 98.12 209 GLU A CA 1
ATOM 1618 C C . GLU A 1 209 ? -7.094 -22.234 15.891 1 98.12 209 GLU A C 1
ATOM 1620 O O . GLU A 1 209 ? -8.023 -21.469 16.156 1 98.12 209 GLU A O 1
ATOM 1625 N N . LEU A 1 210 ? -6.699 -23.141 16.688 1 98.56 210 LEU A N 1
ATOM 1626 C CA . LEU A 1 210 ? -7.363 -23.312 17.984 1 98.56 210 LEU A CA 1
ATOM 1627 C C . LEU A 1 210 ? -7.176 -22.078 18.859 1 98.56 210 LEU A C 1
ATOM 1629 O O . LEU A 1 210 ? -8.102 -21.656 19.562 1 98.56 210 LEU A O 1
ATOM 1633 N N . ASP A 1 211 ? -5.996 -21.562 18.875 1 98.31 211 ASP A N 1
ATOM 1634 C CA . ASP A 1 211 ? -5.73 -20.375 19.688 1 98.31 211 ASP A CA 1
ATOM 1635 C C . ASP A 1 211 ? -6.578 -19.188 19.219 1 98.31 211 ASP A C 1
ATOM 1637 O O . ASP A 1 211 ? -7.047 -18.391 20.031 1 98.31 211 ASP A O 1
ATOM 1641 N N . VAL A 1 212 ? -6.742 -19.078 17.953 1 98.38 212 VAL A N 1
ATOM 1642 C CA . VAL A 1 212 ? -7.586 -18.031 17.391 1 98.38 212 VAL A CA 1
ATOM 1643 C C . VAL A 1 212 ? -9.031 -18.234 17.828 1 98.38 212 VAL A C 1
ATOM 1645 O O . VAL A 1 212 ? -9.727 -17.281 18.188 1 98.38 212 VAL A O 1
ATOM 1648 N N . ARG A 1 213 ? -9.492 -19.516 17.781 1 98.56 213 ARG A N 1
ATOM 1649 C CA . ARG A 1 213 ? -10.859 -19.828 18.203 1 98.56 213 ARG A CA 1
ATOM 1650 C C . ARG A 1 213 ? -11.102 -19.375 19.641 1 98.56 213 ARG A C 1
ATOM 1652 O O . ARG A 1 213 ? -12.125 -18.766 19.938 1 98.56 213 ARG A O 1
ATOM 1659 N N . LYS A 1 214 ? -10.156 -19.688 20.516 1 98.69 214 LYS A N 1
ATOM 1660 C CA . LYS A 1 214 ? -10.281 -19.312 21.906 1 98.69 214 LYS A CA 1
ATOM 1661 C C . LYS A 1 214 ? -10.398 -17.797 22.062 1 98.69 214 LYS A C 1
ATOM 1663 O O . LYS A 1 214 ? -11.242 -17.312 22.812 1 98.69 214 LYS A O 1
ATOM 1668 N N . SER A 1 215 ? -9.547 -17.141 21.359 1 98.69 215 SER A N 1
ATOM 1669 C CA . SER A 1 215 ? -9.547 -15.68 21.422 1 98.69 215 SER A CA 1
ATOM 1670 C C . SER A 1 215 ? -10.844 -15.094 20.875 1 98.69 215 SER A C 1
ATOM 1672 O O . SER A 1 215 ? -11.445 -14.211 21.5 1 98.69 215 SER A O 1
ATOM 1674 N N . LEU A 1 216 ? -11.312 -15.594 19.75 1 98.75 216 LEU A N 1
ATOM 1675 C CA . LEU A 1 216 ? -12.516 -15.086 19.109 1 98.75 216 LEU A CA 1
ATOM 1676 C C . LEU A 1 216 ? -13.75 -15.383 19.969 1 98.75 216 LEU A C 1
ATOM 1678 O O . LEU A 1 216 ? -14.695 -14.586 20 1 98.75 216 LEU A O 1
ATOM 1682 N N . LEU A 1 217 ? -13.742 -16.547 20.625 1 98.81 217 LEU A N 1
ATOM 1683 C CA . LEU A 1 217 ? -14.852 -16.859 21.516 1 98.81 217 LEU A CA 1
ATOM 1684 C C . LEU A 1 217 ? -14.945 -15.828 22.641 1 98.81 217 LEU A C 1
ATOM 1686 O O . LEU A 1 217 ? -16.031 -15.352 22.969 1 98.81 217 LEU A O 1
ATOM 1690 N N . ASN A 1 218 ? -13.812 -15.5 23.203 1 98.62 218 ASN A N 1
ATOM 1691 C CA . ASN A 1 218 ? -13.773 -14.492 24.266 1 98.62 218 ASN A CA 1
ATOM 1692 C C . ASN A 1 218 ? -14.234 -13.125 23.75 1 98.62 218 ASN A C 1
ATOM 1694 O O . ASN A 1 218 ? -15.008 -12.438 24.422 1 98.62 218 ASN A O 1
ATOM 1698 N N . ILE A 1 219 ? -13.773 -12.734 22.562 1 98.38 219 ILE A N 1
ATOM 1699 C CA . ILE A 1 219 ? -14.102 -11.438 21.969 1 98.38 219 ILE A CA 1
ATOM 1700 C C . ILE A 1 219 ? -15.594 -11.367 21.688 1 98.38 219 ILE A C 1
ATOM 1702 O O . ILE A 1 219 ? -16.281 -10.438 22.125 1 98.38 219 ILE A O 1
ATOM 1706 N N . MET A 1 220 ? -16.141 -12.367 21.016 1 98.44 220 MET A N 1
ATOM 1707 C CA . MET A 1 220 ? -17.547 -12.367 20.625 1 98.44 220 MET A CA 1
ATOM 1708 C C . MET A 1 220 ? -18.469 -12.453 21.844 1 98.44 220 MET A C 1
ATOM 1710 O O . MET A 1 220 ? -19.562 -11.891 21.844 1 98.44 220 MET A O 1
ATOM 1714 N N . GLY A 1 221 ? -17.969 -13.148 22.875 1 98.19 221 GLY A N 1
ATOM 1715 C CA . GLY A 1 221 ? -18.734 -13.25 24.109 1 98.19 221 GLY A CA 1
ATOM 1716 C C . GLY A 1 221 ? -18.891 -11.922 24.812 1 98.19 221 GLY A C 1
ATOM 1717 O O . GLY A 1 221 ? -19.859 -11.719 25.547 1 98.19 221 GLY A O 1
ATOM 1718 N N . SER A 1 222 ? -18.016 -11.031 24.609 1 97.44 222 SER A N 1
ATOM 1719 C CA . SER A 1 222 ? -18.016 -9.742 25.297 1 97.44 222 SER A CA 1
ATOM 1720 C C . SER A 1 222 ? -18.844 -8.711 24.531 1 97.44 222 SER A C 1
ATOM 1722 O O . SER A 1 222 ? -19.156 -7.645 25.062 1 97.44 222 SER A O 1
ATOM 1724 N N . LEU A 1 223 ? -19.219 -9.016 23.281 1 97.62 223 LEU A N 1
ATOM 1725 C CA . LEU A 1 223 ? -19.938 -8.07 22.438 1 97.62 223 LEU A CA 1
ATOM 1726 C C . LEU A 1 223 ? -21.438 -8.195 22.641 1 97.62 223 LEU A C 1
ATOM 1728 O O . LEU A 1 223 ? -21.969 -9.305 22.734 1 97.62 223 LEU A O 1
ATOM 1732 N N . LYS A 1 224 ? -22.156 -7.105 22.641 1 96.06 224 LYS A N 1
ATOM 1733 C CA . LYS A 1 224 ? -23.547 -7.102 23.078 1 96.06 224 LYS A CA 1
ATOM 1734 C C . LYS A 1 224 ? -24.516 -7.012 21.906 1 96.06 224 LYS A C 1
ATOM 1736 O O . LYS A 1 224 ? -25.688 -7.352 22.016 1 96.06 224 LYS A O 1
ATOM 1741 N N . LYS A 1 225 ? -24.047 -6.508 20.781 1 97.81 225 LYS A N 1
ATOM 1742 C CA . LYS A 1 225 ? -24.938 -6.297 19.641 1 97.81 225 LYS A CA 1
ATOM 1743 C C . LYS A 1 225 ? -24.484 -7.117 18.438 1 97.81 225 LYS A C 1
ATOM 1745 O O . LYS A 1 225 ? -23.922 -8.203 18.594 1 97.81 225 LYS A O 1
ATOM 1750 N N . ARG A 1 226 ? -24.875 -6.707 17.297 1 97.62 226 ARG A N 1
ATOM 1751 C CA . ARG A 1 226 ? -24.609 -7.422 16.062 1 97.62 226 ARG A CA 1
ATOM 1752 C C . ARG A 1 226 ? -23.109 -7.508 15.789 1 97.62 226 ARG A C 1
ATOM 1754 O O . ARG A 1 226 ? -22.375 -6.543 16.016 1 97.62 226 ARG A O 1
ATOM 1761 N N . ILE A 1 227 ? -22.688 -8.711 15.32 1 98.56 227 ILE A N 1
ATOM 1762 C CA . ILE A 1 227 ? -21.281 -8.93 15.008 1 98.56 227 ILE A CA 1
ATOM 1763 C C . ILE A 1 227 ? -21.125 -9.211 13.516 1 98.56 227 ILE A C 1
ATOM 1765 O O . ILE A 1 227 ? -21.844 -10.055 12.961 1 98.56 227 ILE A O 1
ATOM 1769 N N . VAL A 1 228 ? -20.297 -8.484 12.844 1 98.5 228 VAL A N 1
ATOM 1770 C CA . VAL A 1 228 ? -19.844 -8.789 11.484 1 98.5 228 VAL A CA 1
ATOM 1771 C C . VAL A 1 228 ? -18.391 -9.219 11.5 1 98.5 228 VAL A C 1
ATOM 1773 O O . VAL A 1 228 ? -17.516 -8.477 11.953 1 98.5 228 VAL A O 1
ATOM 1776 N N . MET A 1 229 ? -18.109 -10.375 11.07 1 98.62 229 MET A N 1
ATOM 1777 C CA . MET A 1 229 ? -16.75 -10.898 11 1 98.62 229 MET A CA 1
ATOM 1778 C C . MET A 1 229 ? -16.297 -11.047 9.555 1 98.62 229 MET A C 1
ATOM 1780 O O . MET A 1 229 ? -16.953 -11.711 8.758 1 98.62 229 MET A O 1
ATOM 1784 N N . ALA A 1 230 ? -15.195 -10.383 9.25 1 98.31 230 ALA A N 1
ATOM 1785 C CA . ALA A 1 230 ? -14.609 -10.484 7.918 1 98.31 230 ALA A CA 1
ATOM 1786 C C . ALA A 1 230 ? -13.391 -11.406 7.922 1 98.31 230 ALA A C 1
ATOM 1788 O O . ALA A 1 230 ? -12.523 -11.289 8.789 1 98.31 230 ALA A O 1
ATOM 1789 N N . SER A 1 231 ? -13.32 -12.281 6.988 1 97.62 231 SER A N 1
ATOM 1790 C CA . SER A 1 231 ? -12.211 -13.211 6.82 1 97.62 231 SER A CA 1
ATOM 1791 C C . SER A 1 231 ? -12.086 -13.672 5.371 1 97.62 231 SER A C 1
ATOM 1793 O O . SER A 1 231 ? -12.992 -13.453 4.566 1 97.62 231 SER A O 1
ATOM 1795 N N . PHE A 1 232 ? -10.969 -14.242 5.043 1 96.38 232 PHE A N 1
ATOM 1796 C CA . PHE A 1 232 ? -10.852 -14.883 3.74 1 96.38 232 PHE A CA 1
ATOM 1797 C C . PHE A 1 232 ? -11.812 -16.062 3.629 1 96.38 232 PHE A C 1
ATOM 1799 O O . PHE A 1 232 ? -11.836 -16.938 4.5 1 96.38 232 PHE A O 1
ATOM 1806 N N . ALA A 1 233 ? -12.523 -16.078 2.545 1 97.19 233 ALA A N 1
ATOM 1807 C CA . ALA A 1 233 ? -13.5 -17.141 2.346 1 97.19 233 ALA A CA 1
ATOM 1808 C C . ALA A 1 233 ? -12.82 -18.516 2.289 1 97.19 233 ALA A C 1
ATOM 1810 O O . ALA A 1 233 ? -13.398 -19.516 2.713 1 97.19 233 ALA A O 1
ATOM 1811 N N . SER A 1 234 ? -11.586 -18.516 1.881 1 96.75 234 SER A N 1
ATOM 1812 C CA . SER A 1 234 ? -10.875 -19.766 1.661 1 96.75 234 SER A CA 1
ATOM 1813 C C . SER A 1 234 ? -10.461 -20.406 2.982 1 96.75 234 SER A C 1
ATOM 1815 O O . SER A 1 234 ? -10.094 -21.578 3.02 1 96.75 234 SER A O 1
ATOM 1817 N N . ASN A 1 235 ? -10.438 -19.656 4.043 1 97.94 235 ASN A N 1
ATOM 1818 C CA . ASN A 1 235 ? -10.047 -20.188 5.344 1 97.94 235 ASN A CA 1
ATOM 1819 C C . ASN A 1 235 ? -11.219 -20.891 6.027 1 97.94 235 ASN A C 1
ATOM 1821 O O . ASN A 1 235 ? -11.844 -20.328 6.93 1 97.94 235 ASN A O 1
ATOM 1825 N N . VAL A 1 236 ? -11.398 -22.125 5.719 1 98.25 236 VAL A N 1
ATOM 1826 C CA . VAL A 1 236 ? -12.555 -22.891 6.164 1 98.25 236 VAL A CA 1
ATOM 1827 C C . VAL A 1 236 ? -12.461 -23.141 7.668 1 98.25 236 VAL A C 1
ATOM 1829 O O . VAL A 1 236 ? -13.477 -23.188 8.359 1 98.25 236 VAL A O 1
ATOM 1832 N N . ALA A 1 237 ? -11.25 -23.344 8.188 1 98 237 ALA A N 1
ATOM 1833 C CA . ALA A 1 237 ? -11.094 -23.484 9.633 1 98 237 ALA A CA 1
ATOM 1834 C C . ALA A 1 237 ? -11.609 -22.234 10.359 1 98 237 ALA A C 1
ATOM 1836 O O . ALA A 1 237 ? -12.266 -22.344 11.398 1 98 237 ALA A O 1
ATOM 1837 N N . ARG A 1 238 ? -11.305 -21.078 9.859 1 98.06 238 ARG A N 1
ATOM 1838 C CA . ARG A 1 238 ? -11.781 -19.828 10.43 1 98.06 238 ARG A CA 1
ATOM 1839 C C . ARG A 1 238 ? -13.297 -19.719 10.312 1 98.06 238 ARG A C 1
ATOM 1841 O O . ARG A 1 238 ? -13.961 -19.203 11.227 1 98.06 238 ARG A O 1
ATOM 1848 N N . MET A 1 239 ? -13.805 -20.141 9.148 1 98.25 239 MET A N 1
ATOM 1849 C CA . MET A 1 239 ? -15.25 -20.203 8.977 1 98.25 239 MET A CA 1
ATOM 1850 C C . MET A 1 239 ? -15.898 -21.078 10.039 1 98.25 239 MET A C 1
ATOM 1852 O O . MET A 1 239 ? -16.875 -20.672 10.664 1 98.25 239 MET A O 1
ATOM 1856 N N . GLU A 1 240 ? -15.344 -22.219 10.258 1 98.19 240 GLU A N 1
ATOM 1857 C CA . GLU A 1 240 ? -15.844 -23.125 11.289 1 98.19 240 GLU A CA 1
ATOM 1858 C C . GLU A 1 240 ? -15.797 -22.484 12.664 1 98.19 240 GLU A C 1
ATOM 1860 O O . GLU A 1 240 ? -16.719 -22.656 13.469 1 98.19 240 GLU A O 1
ATOM 1865 N N . THR A 1 241 ? -14.719 -21.781 12.93 1 98.38 241 THR A N 1
ATOM 1866 C CA . THR A 1 241 ? -14.586 -21.031 14.18 1 98.38 241 THR A CA 1
ATOM 1867 C C . THR A 1 241 ? -15.719 -20.031 14.336 1 98.38 241 THR A C 1
ATOM 1869 O O . THR A 1 241 ? -16.266 -19.875 15.422 1 98.38 241 THR A O 1
ATOM 1872 N N . ALA A 1 242 ? -16.031 -19.297 13.281 1 98.62 242 ALA A N 1
ATOM 1873 C CA . ALA A 1 242 ? -17.141 -18.344 13.328 1 98.62 242 ALA A CA 1
ATOM 1874 C C . ALA A 1 242 ? -18.438 -19.031 13.703 1 98.62 242 ALA A C 1
ATOM 1876 O O . ALA A 1 242 ? -19.203 -18.531 14.531 1 98.62 242 ALA A O 1
ATOM 1877 N N . PHE A 1 243 ? -18.703 -20.203 13.102 1 98.5 243 PHE A N 1
ATOM 1878 C CA . PHE A 1 243 ? -19.891 -21 13.406 1 98.5 243 PHE A CA 1
ATOM 1879 C C . PHE A 1 243 ? -19.891 -21.422 14.867 1 98.5 243 PHE A C 1
ATOM 1881 O O . PHE A 1 243 ? -20.891 -21.266 15.57 1 98.5 243 PHE A O 1
ATOM 1888 N N . TYR A 1 244 ? -18.766 -21.922 15.281 1 98.19 244 TYR A N 1
ATOM 1889 C CA . TYR A 1 244 ? -18.594 -22.406 16.656 1 98.19 244 TYR A CA 1
ATOM 1890 C C . TYR A 1 244 ? -18.875 -21.281 17.656 1 98.19 244 TYR A C 1
ATOM 1892 O O . TYR A 1 244 ? -19.641 -21.469 18.594 1 98.19 244 TYR A O 1
ATOM 1900 N N . CYS A 1 245 ? -18.25 -20.156 17.453 1 98.5 245 CYS A N 1
ATOM 1901 C CA . CYS A 1 245 ? -18.375 -19.031 18.375 1 98.5 245 CYS A CA 1
ATOM 1902 C C . CYS A 1 245 ? -19.797 -18.484 18.375 1 98.5 245 CYS A C 1
ATOM 1904 O O . CYS A 1 245 ? -20.297 -18.094 19.422 1 98.5 245 CYS A O 1
ATOM 1906 N N . ALA A 1 246 ? -20.375 -18.422 17.172 1 98.44 246 ALA A N 1
ATOM 1907 C CA . ALA A 1 246 ? -21.766 -18 17.094 1 98.44 246 ALA A CA 1
ATOM 1908 C C . ALA A 1 246 ? -22.672 -18.875 17.969 1 98.44 246 ALA A C 1
ATOM 1910 O O . ALA A 1 246 ? -23.438 -18.375 18.781 1 98.44 246 ALA A O 1
ATOM 1911 N N . GLU A 1 247 ? -22.547 -20.125 17.828 1 97.75 247 GLU A N 1
ATOM 1912 C CA . GLU A 1 247 ? -23.344 -21.078 18.578 1 97.75 247 GLU A CA 1
ATOM 1913 C C . GLU A 1 247 ? -23.094 -20.938 20.078 1 97.75 247 GLU A C 1
ATOM 1915 O O . GLU A 1 247 ? -24.047 -20.875 20.859 1 97.75 247 GLU A O 1
ATOM 1920 N N . LYS A 1 248 ? -21.875 -20.875 20.5 1 97.88 248 LYS A N 1
ATOM 1921 C CA . LYS A 1 248 ? -21.484 -20.859 21.906 1 97.88 248 LYS A CA 1
ATOM 1922 C C . LYS A 1 248 ? -21.922 -19.562 22.562 1 97.88 248 LYS A C 1
ATOM 1924 O O . LYS A 1 248 ? -22.094 -19.5 23.781 1 97.88 248 LYS A O 1
ATOM 1929 N N . THR A 1 249 ? -22.109 -18.531 21.797 1 97.81 249 THR A N 1
ATOM 1930 C CA . THR A 1 249 ? -22.5 -17.25 22.359 1 97.81 249 THR A CA 1
ATOM 1931 C C . THR A 1 249 ? -24 -17.031 22.188 1 97.81 249 THR A C 1
ATOM 1933 O O . THR A 1 249 ? -24.5 -15.93 22.422 1 97.81 249 THR A O 1
ATOM 1936 N N . GLY A 1 250 ? -24.719 -18.062 21.703 1 97.06 250 GLY A N 1
ATOM 1937 C CA . GLY A 1 250 ? -26.172 -18 21.578 1 97.06 250 GLY A CA 1
ATOM 1938 C C . GLY A 1 250 ? -26.641 -17.172 20.406 1 97.06 250 GLY A C 1
ATOM 1939 O O . GLY A 1 250 ? -27.719 -16.578 20.438 1 97.06 250 GLY A O 1
ATOM 1940 N N . ARG A 1 251 ? -25.844 -17.094 19.406 1 98.06 251 ARG A N 1
ATOM 1941 C CA . ARG A 1 251 ? -26.172 -16.297 18.234 1 98.06 251 ARG A CA 1
ATOM 1942 C C . ARG A 1 251 ? -26.391 -17.188 17.016 1 98.06 251 ARG A C 1
ATOM 1944 O O . ARG A 1 251 ? -25.844 -18.281 16.938 1 98.06 251 ARG A O 1
ATOM 1951 N N . GLN A 1 252 ? -27.156 -16.703 16.047 1 97.81 252 GLN A N 1
ATOM 1952 C CA . GLN A 1 252 ? -27.25 -17.312 14.727 1 97.81 252 GLN A CA 1
ATOM 1953 C C . GLN A 1 252 ? -26.203 -16.734 13.781 1 97.81 252 GLN A C 1
ATOM 1955 O O . GLN A 1 252 ? -25.547 -15.742 14.094 1 97.81 252 GLN A O 1
ATOM 1960 N N . ILE A 1 253 ? -26.016 -17.453 12.656 1 98.38 253 ILE A N 1
ATOM 1961 C CA . ILE A 1 253 ? -24.953 -16.984 11.766 1 98.38 253 ILE A CA 1
ATOM 1962 C C . ILE A 1 253 ? -25.484 -16.953 10.328 1 98.38 253 ILE A C 1
ATOM 1964 O O . ILE A 1 253 ? -26.266 -17.797 9.93 1 98.38 253 ILE A O 1
ATOM 1968 N N . SER A 1 254 ? -25.125 -15.922 9.594 1 98.38 254 SER A N 1
ATOM 1969 C CA . SER A 1 254 ? -25.406 -15.781 8.172 1 98.38 254 SER A CA 1
ATOM 1970 C C . SER A 1 254 ? -24.141 -15.547 7.367 1 98.38 254 SER A C 1
ATOM 1972 O O . SER A 1 254 ? -23.219 -14.852 7.82 1 98.38 254 SER A O 1
ATOM 1974 N N . LEU A 1 255 ? -24.031 -16.172 6.199 1 98.25 255 LEU A N 1
ATOM 1975 C CA . LEU A 1 255 ? -22.922 -15.961 5.277 1 98.25 255 LEU A CA 1
ATOM 1976 C C . LEU A 1 255 ? -23.234 -14.844 4.289 1 98.25 255 LEU A C 1
ATOM 1978 O O . LEU A 1 255 ? -24.344 -14.781 3.748 1 98.25 255 LEU A O 1
ATOM 1982 N N . VAL A 1 256 ? -22.281 -13.961 4.109 1 97.94 256 VAL A N 1
ATOM 1983 C CA . VAL A 1 256 ? -22.516 -12.828 3.221 1 97.94 256 VAL A CA 1
ATOM 1984 C C . VAL A 1 256 ? -21.359 -12.719 2.225 1 97.94 256 VAL A C 1
ATOM 1986 O O . VAL A 1 256 ? -20.219 -12.5 2.615 1 97.94 256 VAL A O 1
ATOM 1989 N N . GLY A 1 257 ? -21.656 -12.82 0.941 1 95.75 257 GLY A N 1
ATOM 1990 C CA . GLY A 1 257 ? -20.688 -12.812 -0.142 1 95.75 257 GLY A CA 1
ATOM 1991 C C . GLY A 1 257 ? -20.719 -14.086 -0.971 1 95.75 257 GLY A C 1
ATOM 1992 O O . GLY A 1 257 ? -20.828 -15.188 -0.428 1 95.75 257 GLY A O 1
ATOM 1993 N N . ARG A 1 258 ? -20.547 -13.977 -2.223 1 94.56 258 ARG A N 1
ATOM 1994 C CA . ARG A 1 258 ? -20.625 -15.109 -3.139 1 94.56 258 ARG A CA 1
ATOM 1995 C C . ARG A 1 258 ? -19.531 -16.125 -2.855 1 94.56 258 ARG A C 1
ATOM 1997 O O . ARG A 1 258 ? -19.797 -17.328 -2.863 1 94.56 258 ARG A O 1
ATOM 2004 N N . SER A 1 259 ? -18.328 -15.656 -2.617 1 95.31 259 SER A N 1
ATOM 2005 C CA . SER A 1 259 ? -17.219 -16.562 -2.367 1 95.31 259 SER A CA 1
ATOM 2006 C C . SER A 1 259 ? -17.406 -17.344 -1.071 1 95.31 259 SER A C 1
ATOM 2008 O O . SER A 1 259 ? -17.031 -18.5 -0.977 1 95.31 259 SER A O 1
ATOM 2010 N N . MET A 1 260 ? -17.984 -16.703 -0.074 1 97.31 260 MET A N 1
ATOM 2011 C CA . MET A 1 260 ? -18.266 -17.359 1.197 1 97.31 260 MET A CA 1
ATOM 2012 C C . MET A 1 260 ? -19.203 -18.547 1 1 97.31 260 MET A C 1
ATOM 2014 O O . MET A 1 260 ? -18.953 -19.641 1.511 1 97.31 260 MET A O 1
ATOM 2018 N N . HIS A 1 261 ? -20.25 -18.312 0.229 1 97.12 261 HIS A N 1
ATOM 2019 C CA . HIS A 1 261 ? -21.219 -19.359 -0.051 1 97.12 261 HIS A CA 1
ATOM 2020 C C . HIS A 1 261 ? -20.594 -20.484 -0.874 1 97.12 261 HIS A C 1
ATOM 2022 O O . HIS A 1 261 ? -20.812 -21.672 -0.6 1 97.12 261 HIS A O 1
ATOM 2028 N N . ARG A 1 262 ? -19.828 -20.047 -1.849 1 96.5 262 ARG A N 1
ATOM 2029 C CA . ARG A 1 262 ? -19.188 -21.016 -2.732 1 96.5 262 ARG A CA 1
ATOM 2030 C C . ARG A 1 262 ? -18.25 -21.938 -1.951 1 96.5 262 ARG A C 1
ATOM 2032 O O . ARG A 1 262 ? -18.297 -23.156 -2.129 1 96.5 262 ARG A O 1
ATOM 2039 N N . ILE A 1 263 ? -17.453 -21.391 -1.092 1 98.19 263 ILE A N 1
ATOM 2040 C CA . ILE A 1 263 ? -16.484 -22.172 -0.328 1 98.19 263 ILE A CA 1
ATOM 2041 C C . ILE A 1 263 ? -17.219 -23.047 0.694 1 98.19 263 ILE A C 1
ATOM 2043 O O . ILE A 1 263 ? -16.844 -24.203 0.908 1 98.19 263 ILE A O 1
ATOM 2047 N N . PHE A 1 264 ? -18.25 -22.547 1.329 1 97.88 264 PHE A N 1
ATOM 2048 C CA . PHE A 1 264 ? -19.062 -23.312 2.275 1 97.88 264 PHE A CA 1
ATOM 2049 C C . PHE A 1 264 ? -19.656 -24.531 1.608 1 97.88 264 PHE A C 1
ATOM 2051 O O . PHE A 1 264 ? -19.547 -25.641 2.137 1 97.88 264 PHE A O 1
ATOM 2058 N N . LYS A 1 265 ? -20.219 -24.281 0.442 1 97.12 265 LYS A N 1
ATOM 2059 C CA . LYS A 1 265 ? -20.844 -25.375 -0.304 1 97.12 265 LYS A CA 1
ATOM 2060 C C . LYS A 1 265 ? -19.797 -26.422 -0.712 1 97.12 265 LYS A C 1
ATOM 2062 O O . LYS A 1 265 ? -20.031 -27.625 -0.588 1 97.12 265 LYS A O 1
ATOM 2067 N N . ALA A 1 266 ? -18.688 -25.953 -1.185 1 97.75 266 ALA A N 1
ATOM 2068 C CA . ALA A 1 266 ? -17.609 -26.859 -1.605 1 97.75 266 ALA A CA 1
ATOM 2069 C C . ALA A 1 266 ? -17.109 -27.688 -0.434 1 97.75 266 ALA A C 1
ATOM 2071 O O . ALA A 1 266 ? -16.875 -28.891 -0.576 1 97.75 266 ALA A O 1
ATOM 2072 N N . ALA A 1 267 ? -16.906 -27.031 0.711 1 98.19 267 ALA A N 1
ATOM 2073 C CA . ALA A 1 267 ? -16.438 -27.734 1.906 1 98.19 267 ALA A CA 1
ATOM 2074 C C . ALA A 1 267 ? -17.422 -28.812 2.318 1 98.19 267 ALA A C 1
ATOM 2076 O O . ALA A 1 267 ? -17.031 -29.953 2.574 1 98.19 267 ALA A O 1
ATOM 2077 N N . ARG A 1 268 ? -18.688 -28.516 2.311 1 97.25 268 ARG A N 1
ATOM 2078 C CA . ARG A 1 268 ? -19.719 -29.469 2.693 1 97.25 268 ARG A CA 1
ATOM 2079 C C . ARG A 1 268 ? -19.766 -30.641 1.724 1 97.25 268 ARG A C 1
ATOM 2081 O O . ARG A 1 268 ? -19.938 -31.797 2.141 1 97.25 268 ARG A O 1
ATOM 2088 N N . GLN A 1 269 ? -19.656 -30.266 0.49 1 96.44 269 GLN A N 1
ATOM 2089 C CA . GLN A 1 269 ? -19.641 -31.312 -0.54 1 96.44 269 GLN A CA 1
ATOM 2090 C C . GLN A 1 269 ? -18.5 -32.312 -0.312 1 96.44 269 GLN A C 1
ATOM 2092 O O . GLN A 1 269 ? -18.625 -33.469 -0.642 1 96.44 269 GLN A O 1
ATOM 2097 N N . CYS A 1 270 ? -17.453 -31.875 0.251 1 97.19 270 CYS A N 1
ATOM 2098 C CA . CYS A 1 270 ? -16.266 -32.719 0.452 1 97.19 270 CYS A CA 1
ATOM 2099 C C . CYS A 1 270 ? -16.281 -33.344 1.842 1 97.19 270 CYS A C 1
ATOM 2101 O O . CYS A 1 270 ? -15.281 -33.938 2.258 1 97.19 270 CYS A O 1
ATOM 2103 N N . GLY A 1 271 ? -17.328 -33.125 2.619 1 96.12 271 GLY A N 1
ATOM 2104 C CA . GLY A 1 271 ? -17.5 -33.812 3.889 1 96.12 271 GLY A CA 1
ATOM 2105 C C . GLY A 1 271 ? -17.031 -33 5.078 1 96.12 271 GLY A C 1
ATOM 2106 O O . GLY A 1 271 ? -16.922 -33.531 6.188 1 96.12 271 GLY A O 1
ATOM 2107 N N . TYR A 1 272 ? -16.75 -31.734 4.852 1 97.12 272 TYR A N 1
ATOM 2108 C CA . TYR A 1 272 ? -16.375 -30.844 5.941 1 97.12 272 TYR A CA 1
ATOM 2109 C C . TYR A 1 272 ? -17.562 -30.031 6.434 1 97.12 272 TYR A C 1
ATOM 2111 O O . TYR A 1 272 ? -18.609 -30.031 5.797 1 97.12 272 TYR A O 1
ATOM 2119 N N . LEU A 1 273 ? -17.453 -29.453 7.645 1 96.56 273 LEU A N 1
ATOM 2120 C CA . LEU A 1 273 ? -18.453 -28.578 8.25 1 96.56 273 LEU A CA 1
ATOM 2121 C C . LEU A 1 273 ? -19.781 -29.312 8.422 1 96.56 273 LEU A C 1
ATOM 2123 O O . LEU A 1 273 ? -20.844 -28.719 8.242 1 96.56 273 LEU A O 1
ATOM 2127 N N . LYS A 1 274 ? -19.734 -30.516 8.719 1 90.81 274 LYS A N 1
ATOM 2128 C CA . LYS A 1 274 ? -20.938 -31.344 8.828 1 90.81 274 LYS A CA 1
ATOM 2129 C C . LYS A 1 274 ? -21.719 -31 10.094 1 90.81 274 LYS A C 1
ATOM 2131 O O . LYS A 1 274 ? -22.953 -31.062 10.102 1 90.81 274 LYS A O 1
ATOM 2136 N N . ASN A 1 275 ? -21.109 -30.547 11.141 1 89.5 275 ASN A N 1
ATOM 2137 C CA . ASN A 1 275 ? -21.766 -30.406 12.438 1 89.5 275 ASN A CA 1
ATOM 2138 C C . ASN A 1 275 ? -21.938 -28.938 12.82 1 89.5 275 ASN A C 1
ATOM 2140 O O . ASN A 1 275 ? -22.109 -28.609 13.992 1 89.5 275 ASN A O 1
ATOM 2144 N N . VAL A 1 276 ? -21.969 -28.156 11.812 1 91.62 276 VAL A N 1
ATOM 2145 C CA . VAL A 1 276 ? -22.141 -26.734 12.156 1 91.62 276 VAL A CA 1
ATOM 2146 C C . VAL A 1 276 ? -23.609 -26.344 12.039 1 91.62 276 VAL A C 1
ATOM 2148 O O . VAL A 1 276 ? -24.375 -27.016 11.344 1 91.62 276 VAL A O 1
ATOM 2151 N N . ILE A 1 277 ? -23.984 -25.328 12.711 1 92.62 277 ILE A N 1
ATOM 2152 C CA . ILE A 1 277 ? -25.344 -24.812 12.594 1 92.62 277 ILE A CA 1
ATOM 2153 C C . ILE A 1 277 ? -25.562 -24.297 11.172 1 92.62 277 ILE A C 1
ATOM 2155 O O . ILE A 1 277 ? -24.641 -23.812 10.516 1 92.62 277 ILE A O 1
ATOM 2159 N N . GLU A 1 278 ? -26.75 -24.453 10.648 1 94.44 278 GLU A N 1
ATOM 2160 C CA . GLU A 1 278 ? -27.062 -23.984 9.297 1 94.44 278 GLU A CA 1
ATOM 2161 C C . GLU A 1 278 ? -27.109 -22.453 9.242 1 94.44 278 GLU A C 1
ATOM 2163 O O . GLU A 1 278 ? -27.797 -21.828 10.047 1 94.44 278 GLU A O 1
ATOM 2168 N N . PRO A 1 279 ? -26.375 -21.969 8.359 1 97.25 279 PRO A N 1
ATOM 2169 C CA . PRO A 1 279 ? -26.438 -20.516 8.25 1 97.25 279 PRO A CA 1
ATOM 2170 C C . PRO A 1 279 ? -27.781 -20.016 7.734 1 97.25 279 PRO A C 1
ATOM 2172 O O . PRO A 1 279 ? -28.391 -20.641 6.871 1 97.25 279 PRO A O 1
ATOM 2175 N N . ILE A 1 280 ? -28.188 -18.922 8.211 1 96.81 280 ILE A N 1
ATOM 2176 C CA . ILE A 1 280 ? -29.453 -18.297 7.816 1 96.81 280 ILE A CA 1
ATOM 2177 C C . ILE A 1 280 ? -29.219 -17.375 6.617 1 96.81 280 ILE A C 1
ATOM 2179 O O . ILE A 1 280 ? -28.172 -16.734 6.516 1 96.81 280 ILE A O 1
ATOM 2183 N N . ASP A 1 281 ? -30.172 -17.406 5.742 1 95.94 281 ASP A N 1
ATOM 2184 C CA . ASP A 1 281 ? -30.125 -16.469 4.625 1 95.94 281 ASP A CA 1
ATOM 2185 C C . ASP A 1 281 ? -30.094 -15.031 5.117 1 95.94 281 ASP A C 1
ATOM 2187 O O . ASP A 1 281 ? -30.812 -14.68 6.055 1 95.94 281 ASP A O 1
ATOM 2191 N N . ALA A 1 282 ? -29.312 -14.242 4.465 1 95 282 ALA A N 1
ATOM 2192 C CA . ALA A 1 282 ? -29.156 -12.859 4.891 1 95 282 ALA A CA 1
ATOM 2193 C C . ALA A 1 282 ? -30.5 -12.117 4.859 1 95 282 ALA A C 1
ATOM 2195 O O . ALA A 1 282 ? -30.75 -11.25 5.699 1 95 282 ALA A O 1
ATOM 2196 N N . ARG A 1 283 ? -31.547 -12.453 3.996 1 93.31 283 ARG A N 1
ATOM 2197 C CA . ARG A 1 283 ? -32.875 -11.852 3.887 1 93.31 283 ARG A CA 1
ATOM 2198 C C . ARG A 1 283 ? -33.719 -12.141 5.125 1 93.31 283 ARG A C 1
ATOM 2200 O O . ARG A 1 283 ? -34.469 -11.281 5.59 1 93.31 283 ARG A O 1
ATOM 2207 N N . ASP A 1 284 ? -33.438 -13.211 5.641 1 94.56 284 ASP A N 1
ATOM 2208 C CA . ASP A 1 284 ? -34.188 -13.625 6.82 1 94.56 284 ASP A CA 1
ATOM 2209 C C . ASP A 1 284 ? -33.531 -13.125 8.102 1 94.56 284 ASP A C 1
ATOM 2211 O O . ASP A 1 284 ? -34.188 -12.922 9.117 1 94.56 284 ASP A O 1
ATOM 2215 N N . ALA A 1 285 ? -32.25 -13 8.016 1 93.12 285 ALA A N 1
ATOM 2216 C CA . ALA A 1 285 ? -31.484 -12.586 9.188 1 93.12 285 ALA A CA 1
ATOM 2217 C C . ALA A 1 285 ? -31.859 -11.164 9.617 1 93.12 285 ALA A C 1
ATOM 2219 O O . ALA A 1 285 ? -31.641 -10.789 10.773 1 93.12 285 ALA A O 1
ATOM 2220 N N . LYS A 1 286 ? -32.406 -10.438 8.688 1 89.44 286 LYS A N 1
ATOM 2221 C CA . LYS A 1 286 ? -32.812 -9.062 8.961 1 89.44 286 LYS A CA 1
ATOM 2222 C C . LYS A 1 286 ? -33.844 -9.016 10.109 1 89.44 286 LYS A C 1
ATOM 2224 O O . LYS A 1 286 ? -33.938 -8 10.797 1 89.44 286 LYS A O 1
ATOM 2229 N N . LYS A 1 287 ? -34.531 -10.133 10.336 1 91.94 287 LYS A N 1
ATOM 2230 C CA . LYS A 1 287 ? -35.625 -10.195 11.32 1 91.94 287 LYS A CA 1
ATOM 2231 C C . LYS A 1 287 ? -35.062 -10.609 12.688 1 91.94 287 LYS A C 1
ATOM 2233 O O . LYS A 1 287 ? -35.781 -10.531 13.688 1 91.94 287 LYS A O 1
ATOM 2238 N N . ILE A 1 288 ? -33.906 -10.961 12.703 1 95.44 288 ILE A N 1
ATOM 2239 C CA . ILE A 1 288 ? -33.281 -11.445 13.945 1 95.44 288 ILE A CA 1
ATOM 2240 C C . ILE A 1 288 ? -32.781 -10.266 14.758 1 95.44 288 ILE A C 1
ATOM 2242 O O . ILE A 1 288 ? -32.25 -9.305 14.203 1 95.44 288 ILE A O 1
ATOM 2246 N N . ALA A 1 289 ? -32.969 -10.398 16.047 1 96.31 289 ALA A N 1
ATOM 2247 C CA . ALA A 1 289 ? -32.5 -9.344 16.938 1 96.31 289 ALA A CA 1
ATOM 2248 C C . ALA A 1 289 ? -31 -9.117 16.797 1 96.31 289 ALA A C 1
ATOM 2250 O O . ALA A 1 289 ? -30.234 -10.078 16.641 1 96.31 289 ALA A O 1
ATOM 2251 N N . ARG A 1 290 ? -30.516 -7.875 16.984 1 96.62 290 ARG A N 1
ATOM 2252 C CA . ARG A 1 290 ? -29.109 -7.484 16.797 1 96.62 290 ARG A CA 1
ATOM 2253 C C . ARG A 1 290 ? -28.188 -8.281 17.703 1 96.62 290 ARG A C 1
ATOM 2255 O O . ARG A 1 290 ? -27.047 -8.578 17.344 1 96.62 290 ARG A O 1
ATOM 2262 N N . GLU A 1 291 ? -28.703 -8.641 18.828 1 97.19 291 GLU A N 1
ATOM 2263 C CA . GLU A 1 291 ? -27.875 -9.312 19.828 1 97.19 291 GLU A CA 1
ATOM 2264 C C . GLU A 1 291 ? -27.766 -10.805 19.531 1 97.19 291 GLU A C 1
ATOM 2266 O O . GLU A 1 291 ? -26.969 -11.508 20.172 1 97.19 291 GLU A O 1
ATOM 2271 N N . LYS A 1 292 ? -28.438 -11.273 18.469 1 97.94 292 LYS A N 1
ATOM 2272 C CA . LYS A 1 292 ? -28.547 -12.711 18.266 1 97.94 292 LYS A CA 1
ATOM 2273 C C . LYS A 1 292 ? -28.047 -13.109 16.875 1 97.94 292 LYS A C 1
ATOM 2275 O O . LYS A 1 292 ? -28.328 -14.203 16.406 1 97.94 292 LYS A O 1
ATOM 2280 N N . ILE A 1 293 ? -27.219 -12.227 16.25 1 98 293 ILE A N 1
ATOM 2281 C CA . ILE A 1 293 ? -26.859 -12.547 14.883 1 98 293 ILE A CA 1
ATOM 2282 C C . ILE A 1 293 ? -25.375 -12.242 14.656 1 98 293 ILE A C 1
ATOM 2284 O O . ILE A 1 293 ? -24.844 -11.258 15.18 1 98 293 ILE A O 1
ATOM 2288 N N . VAL A 1 294 ? -24.688 -13.117 13.945 1 98.44 294 VAL A N 1
ATOM 2289 C CA . VAL A 1 294 ? -23.328 -12.945 13.422 1 98.44 294 VAL A CA 1
ATOM 2290 C C . VAL A 1 294 ? -23.359 -13.039 11.898 1 98.44 294 VAL A C 1
ATOM 2292 O O . VAL A 1 294 ? -23.969 -13.961 11.336 1 98.44 294 VAL A O 1
ATOM 2295 N N . TYR A 1 295 ? -22.812 -12.07 11.219 1 98.56 295 TYR A N 1
ATOM 2296 C CA . TYR A 1 295 ? -22.594 -12.156 9.781 1 98.56 295 TYR A CA 1
ATOM 2297 C C . TYR A 1 295 ? -21.141 -12.477 9.469 1 98.56 295 TYR A C 1
ATOM 2299 O O . TYR A 1 295 ? -20.219 -11.781 9.93 1 98.56 295 TYR A O 1
ATOM 2307 N N . LEU A 1 296 ? -20.859 -13.523 8.812 1 98.62 296 LEU A N 1
ATOM 2308 C CA . LEU A 1 296 ? -19.547 -13.844 8.273 1 98.62 296 LEU A CA 1
ATOM 2309 C C . LEU A 1 296 ? -19.438 -13.422 6.809 1 98.62 296 LEU A C 1
ATOM 2311 O O . LEU A 1 296 ? -20.188 -13.922 5.961 1 98.62 296 LEU A O 1
ATOM 2315 N N . CYS A 1 297 ? -18.531 -12.492 6.535 1 97.81 297 CYS A N 1
ATOM 2316 C CA . CYS A 1 297 ? -18.609 -11.922 5.195 1 97.81 297 CYS A CA 1
ATOM 2317 C C . CYS A 1 297 ? -17.219 -11.781 4.582 1 97.81 297 CYS A C 1
ATOM 2319 O O . CYS A 1 297 ? -16.219 -11.938 5.273 1 97.81 297 CYS A O 1
ATOM 2321 N N . THR A 1 298 ? -17.141 -11.508 3.246 1 97.31 298 THR A N 1
ATOM 2322 C CA . THR A 1 298 ? -15.922 -11.188 2.512 1 97.31 298 THR A CA 1
ATOM 2323 C C . THR A 1 298 ? -15.562 -9.711 2.676 1 97.31 298 THR A C 1
ATOM 2325 O O . THR A 1 298 ? -16.375 -8.93 3.189 1 97.31 298 THR A O 1
ATOM 2328 N N . GLY A 1 299 ? -14.328 -9.383 2.293 1 96.25 299 GLY A N 1
ATOM 2329 C CA . GLY A 1 299 ? -13.945 -7.98 2.301 1 96.25 299 GLY A CA 1
ATOM 2330 C C . GLY A 1 299 ? -12.938 -7.637 3.379 1 96.25 299 GLY A C 1
ATOM 2331 O O . GLY A 1 299 ? -12.828 -6.48 3.793 1 96.25 299 GLY A O 1
ATOM 2332 N N . SER A 1 300 ? -12.164 -8.617 3.805 1 95.44 300 SER A N 1
ATOM 2333 C CA . SER A 1 300 ? -11.25 -8.438 4.926 1 95.44 300 SER A CA 1
ATOM 2334 C C . SER A 1 300 ? -10.039 -7.594 4.523 1 95.44 300 SER A C 1
ATOM 2336 O O . SER A 1 300 ? -9.289 -7.133 5.383 1 95.44 300 SER A O 1
ATOM 2338 N N . GLN A 1 301 ? -9.922 -7.277 3.217 1 93.75 301 GLN A N 1
ATOM 2339 C CA . GLN A 1 301 ? -8.797 -6.48 2.748 1 93.75 301 GLN A CA 1
ATOM 2340 C C . GLN A 1 301 ? -9.266 -5.137 2.195 1 93.75 301 GLN A C 1
ATOM 2342 O O . GLN A 1 301 ? -8.5 -4.422 1.549 1 93.75 301 GLN A O 1
ATOM 2347 N N . GLY A 1 302 ? -10.508 -4.836 2.387 1 93 302 GLY A N 1
ATOM 2348 C CA . GLY A 1 302 ? -11.039 -3.574 1.906 1 93 302 GLY A CA 1
ATOM 2349 C C . GLY A 1 302 ? -11.359 -3.586 0.422 1 93 302 GLY A C 1
ATOM 2350 O O . GLY A 1 302 ? -11.336 -2.539 -0.23 1 93 302 GLY A O 1
ATOM 2351 N N . GLU A 1 303 ? -11.68 -4.699 -0.147 1 90.69 303 GLU A N 1
ATOM 2352 C CA . GLU A 1 303 ? -12.031 -4.812 -1.559 1 90.69 303 GLU A CA 1
ATOM 2353 C C . GLU A 1 303 ? -13.297 -4.02 -1.874 1 90.69 303 GLU A C 1
ATOM 2355 O O . GLU A 1 303 ? -14.312 -4.172 -1.193 1 90.69 303 GLU A O 1
ATOM 2360 N N . PRO A 1 304 ? -13.359 -3.223 -2.93 1 85.44 304 PRO A N 1
ATOM 2361 C CA . PRO A 1 304 ? -14.469 -2.305 -3.199 1 85.44 304 PRO A CA 1
ATOM 2362 C C . PRO A 1 304 ? -15.797 -3.029 -3.424 1 85.44 304 PRO A C 1
ATOM 2364 O O . PRO A 1 304 ? -16.844 -2.539 -3.012 1 85.44 304 PRO A O 1
ATOM 2367 N N . MET A 1 305 ? -15.781 -4.207 -3.986 1 87.69 305 MET A N 1
ATOM 2368 C CA . MET A 1 305 ? -17.031 -4.859 -4.336 1 87.69 305 MET A CA 1
ATOM 2369 C C . MET A 1 305 ? -17.359 -5.988 -3.363 1 87.69 305 MET A C 1
ATOM 2371 O O . MET A 1 305 ? -18.344 -6.695 -3.531 1 87.69 305 MET A O 1
ATOM 2375 N N . ALA A 1 306 ? -16.594 -6.047 -2.354 1 93.81 306 ALA A N 1
ATOM 2376 C CA . ALA A 1 306 ? -16.812 -7.129 -1.401 1 93.81 306 ALA A CA 1
ATOM 2377 C C . ALA A 1 306 ? -17.969 -6.801 -0.46 1 93.81 306 ALA A C 1
ATOM 2379 O O . ALA A 1 306 ? -18.406 -5.648 -0.376 1 93.81 306 ALA A O 1
ATOM 2380 N N . ALA A 1 307 ? -18.453 -7.734 0.214 1 96.5 307 ALA A N 1
ATOM 2381 C CA . ALA A 1 307 ? -19.641 -7.629 1.062 1 96.5 307 ALA A CA 1
ATOM 2382 C C . ALA A 1 307 ? -19.438 -6.582 2.154 1 96.5 307 ALA A C 1
ATOM 2384 O O . ALA A 1 307 ? -20.297 -5.727 2.367 1 96.5 307 ALA A O 1
ATOM 2385 N N . LEU A 1 308 ? -18.344 -6.621 2.807 1 97.38 308 LEU A N 1
ATOM 2386 C CA . LEU A 1 308 ? -18.125 -5.734 3.941 1 97.38 308 LEU A CA 1
ATOM 2387 C C . LEU A 1 308 ? -18.141 -4.273 3.5 1 97.38 308 LEU A C 1
ATOM 2389 O O . LEU A 1 308 ? -18.625 -3.406 4.223 1 97.38 308 LEU A O 1
ATOM 2393 N N . MET A 1 309 ? -17.516 -4.008 2.332 1 96.12 309 MET A N 1
ATOM 2394 C CA . MET A 1 309 ? -17.516 -2.643 1.807 1 96.12 309 MET A CA 1
ATOM 2395 C C . MET A 1 309 ? -18.938 -2.156 1.563 1 96.12 309 MET A C 1
ATOM 2397 O O . MET A 1 309 ? -19.281 -1.024 1.909 1 96.12 309 MET A O 1
ATOM 2401 N N . ARG A 1 310 ? -19.75 -2.961 1.021 1 95.94 310 ARG A N 1
ATOM 2402 C CA . ARG A 1 310 ? -21.141 -2.621 0.752 1 95.94 310 ARG A CA 1
ATOM 2403 C C . ARG A 1 310 ? -21.922 -2.438 2.051 1 95.94 310 ARG A C 1
ATOM 2405 O O . ARG A 1 310 ? -22.781 -1.563 2.143 1 95.94 310 ARG A O 1
ATOM 2412 N N . ILE A 1 311 ? -21.641 -3.248 2.998 1 96.44 311 ILE A N 1
ATOM 2413 C CA . ILE A 1 311 ? -22.266 -3.137 4.309 1 96.44 311 ILE A CA 1
ATOM 2414 C C . ILE A 1 311 ? -21.891 -1.806 4.953 1 96.44 311 ILE A C 1
ATOM 2416 O O . ILE A 1 311 ? -22.75 -1.076 5.441 1 96.44 311 ILE A O 1
ATOM 2420 N N . SER A 1 312 ? -20.609 -1.498 4.906 1 95.44 312 SER A N 1
ATOM 2421 C CA . SER A 1 312 ? -20.094 -0.278 5.52 1 95.44 312 SER A CA 1
ATOM 2422 C C . SER A 1 312 ? -20.672 0.964 4.852 1 95.44 312 SER A C 1
ATOM 2424 O O . SER A 1 312 ? -20.891 1.984 5.512 1 95.44 312 SER A O 1
ATOM 2426 N N . SER A 1 313 ? -20.953 0.854 3.541 1 94.12 313 SER A N 1
ATOM 2427 C CA . SER A 1 313 ? -21.484 1.991 2.791 1 94.12 313 SER A CA 1
ATOM 2428 C C . SER A 1 313 ? -23 1.979 2.766 1 94.12 313 SER A C 1
ATOM 2430 O O . SER A 1 313 ? -23.625 2.766 2.045 1 94.12 313 SER A O 1
ATOM 2432 N N . ASN A 1 314 ? -23.625 1.077 3.381 1 93.44 314 ASN A N 1
ATOM 2433 C CA . ASN A 1 314 ? -25.062 0.95 3.482 1 93.44 314 ASN A CA 1
ATOM 2434 C C . ASN A 1 314 ? -25.703 0.722 2.117 1 93.44 314 ASN A C 1
ATOM 2436 O O . ASN A 1 314 ? -26.766 1.293 1.815 1 93.44 314 ASN A O 1
ATOM 2440 N N . THR A 1 315 ? -25.016 -0.011 1.33 1 94.12 315 THR A N 1
ATOM 2441 C CA . THR A 1 315 ? -25.547 -0.307 0.004 1 94.12 315 THR A CA 1
ATOM 2442 C C . THR A 1 315 ? -25.875 -1.79 -0.127 1 94.12 315 THR A C 1
ATOM 2444 O O . THR A 1 315 ? -26.484 -2.209 -1.109 1 94.12 315 THR A O 1
ATOM 2447 N N . HIS A 1 316 ? -25.469 -2.553 0.863 1 95.19 316 HIS A N 1
ATOM 2448 C CA . HIS A 1 316 ? -25.828 -3.963 0.826 1 95.19 316 HIS A CA 1
ATOM 2449 C C . HIS A 1 316 ? -27.344 -4.137 0.968 1 95.19 316 HIS A C 1
ATOM 2451 O O . HIS A 1 316 ? -27.969 -3.488 1.807 1 95.19 316 HIS A O 1
ATOM 2457 N N . PRO A 1 317 ? -27.938 -4.898 0.26 1 93.31 317 PRO A N 1
ATOM 2458 C CA . PRO A 1 317 ? -29.406 -4.973 0.239 1 93.31 317 PRO A CA 1
ATOM 2459 C C . PRO A 1 317 ? -29.984 -5.641 1.488 1 93.31 317 PRO A C 1
ATOM 2461 O O . PRO A 1 317 ? -31.109 -5.352 1.881 1 93.31 317 PRO A O 1
ATOM 2464 N N . ASP A 1 318 ? -29.188 -6.457 2.174 1 94.69 318 ASP A N 1
ATOM 2465 C CA . ASP A 1 318 ? -29.797 -7.312 3.193 1 94.69 318 ASP A CA 1
ATOM 2466 C C . ASP A 1 318 ? -29.141 -7.098 4.551 1 94.69 318 ASP A C 1
ATOM 2468 O O . ASP A 1 318 ? -29.688 -7.473 5.586 1 94.69 318 ASP A O 1
ATOM 2472 N N . VAL A 1 319 ? -27.953 -6.621 4.559 1 96.12 319 VAL A N 1
ATOM 2473 C CA . VAL A 1 319 ? -27.219 -6.523 5.816 1 96.12 319 VAL A CA 1
ATOM 2474 C C . VAL A 1 319 ? -26.906 -5.062 6.121 1 96.12 319 VAL A C 1
ATOM 2476 O O . VAL A 1 319 ? -26.312 -4.355 5.293 1 96.12 319 VAL A O 1
ATOM 2479 N N . PHE A 1 320 ? -27.25 -4.668 7.332 1 94.44 320 PHE A N 1
ATOM 2480 C CA . PHE A 1 320 ? -27.047 -3.289 7.766 1 94.44 320 PHE A CA 1
ATOM 2481 C C . PHE A 1 320 ? -26.297 -3.248 9.102 1 94.44 320 PHE A C 1
ATOM 2483 O O . PHE A 1 320 ? -26.438 -4.152 9.922 1 94.44 320 PHE A O 1
ATOM 2490 N N . ILE A 1 321 ? -25.516 -2.24 9.25 1 95.69 321 ILE A N 1
ATOM 2491 C CA . ILE A 1 321 ? -24.781 -2.064 10.492 1 95.69 321 ILE A CA 1
ATOM 2492 C C . ILE A 1 321 ? -25.156 -0.734 11.141 1 95.69 321 ILE A C 1
ATOM 2494 O O . ILE A 1 321 ? -25.5 0.225 10.445 1 95.69 321 ILE A O 1
ATOM 2498 N N . GLU A 1 322 ? -25.141 -0.707 12.43 1 94.81 322 GLU A N 1
ATOM 2499 C CA . GLU A 1 322 ? -25.547 0.457 13.219 1 94.81 322 GLU A CA 1
ATOM 2500 C C . GLU A 1 322 ? -24.578 0.698 14.375 1 94.81 322 GLU A C 1
ATOM 2502 O O . GLU A 1 322 ? -23.703 -0.125 14.641 1 94.81 322 GLU A O 1
ATOM 2507 N N . LYS A 1 323 ? -24.875 1.798 14.992 1 96.12 323 LYS A N 1
ATOM 2508 C CA . LYS A 1 323 ? -24.078 2.164 16.172 1 96.12 323 LYS A CA 1
ATOM 2509 C C . LYS A 1 323 ? -24.094 1.041 17.203 1 96.12 323 LYS A C 1
ATOM 2511 O O . LYS A 1 323 ? -25.125 0.411 17.438 1 96.12 323 LYS A O 1
ATOM 2516 N N . ASP A 1 324 ? -22.922 0.693 17.719 1 96.75 324 ASP A N 1
ATOM 2517 C CA . ASP A 1 324 ? -22.703 -0.252 18.812 1 96.75 324 ASP A CA 1
ATOM 2518 C C . ASP A 1 324 ? -22.547 -1.676 18.281 1 96.75 324 ASP A C 1
ATOM 2520 O O . ASP A 1 324 ? -22.25 -2.6 19.031 1 96.75 324 ASP A O 1
ATOM 2524 N N . ASP A 1 325 ? -22.844 -1.901 16.953 1 98.25 325 ASP A N 1
ATOM 2525 C CA . ASP A 1 325 ? -22.438 -3.17 16.344 1 98.25 325 ASP A CA 1
ATOM 2526 C C . ASP A 1 325 ? -20.922 -3.307 16.328 1 98.25 325 ASP A C 1
ATOM 2528 O O . ASP A 1 325 ? -20.203 -2.354 16.625 1 98.25 325 ASP A O 1
ATOM 2532 N N . ALA A 1 326 ? -20.406 -4.512 16.016 1 98.38 326 ALA A N 1
ATOM 2533 C CA . ALA A 1 326 ? -18.969 -4.754 15.984 1 98.38 326 ALA A CA 1
ATOM 2534 C C . ALA A 1 326 ? -18.562 -5.402 14.664 1 98.38 326 ALA A C 1
ATOM 2536 O O . ALA A 1 326 ? -19.281 -6.238 14.125 1 98.38 326 ALA A O 1
ATOM 2537 N N . VAL A 1 327 ? -17.453 -4.984 14.172 1 98.5 327 VAL A N 1
ATOM 2538 C CA . VAL A 1 327 ? -16.844 -5.613 13.008 1 98.5 327 VAL A CA 1
ATOM 2539 C C . VAL A 1 327 ? -15.477 -6.191 13.391 1 98.5 327 VAL A C 1
ATOM 2541 O O . VAL A 1 327 ? -14.617 -5.473 13.898 1 98.5 327 VAL A O 1
ATOM 2544 N N . ILE A 1 328 ? -15.273 -7.441 13.188 1 98.62 328 ILE A N 1
ATOM 2545 C CA . ILE A 1 328 ? -14.031 -8.141 13.477 1 98.62 328 ILE A CA 1
ATOM 2546 C C . ILE A 1 328 ? -13.305 -8.469 12.18 1 98.62 328 ILE A C 1
ATOM 2548 O O . ILE A 1 328 ? -13.836 -9.18 11.328 1 98.62 328 ILE A O 1
ATOM 2552 N N . PHE A 1 329 ? -12.164 -7.922 12.047 1 98.31 329 PHE A N 1
ATOM 2553 C CA . PHE A 1 329 ? -11.297 -8.297 10.938 1 98.31 329 PHE A CA 1
ATOM 2554 C C . PHE A 1 329 ? -10.391 -9.461 11.32 1 98.31 329 PHE A C 1
ATOM 2556 O O . PHE A 1 329 ? -9.305 -9.25 11.875 1 98.31 329 PHE A O 1
ATOM 2563 N N . SER A 1 330 ? -10.766 -10.609 10.984 1 98.19 330 SER A N 1
ATOM 2564 C CA . SER A 1 330 ? -9.984 -11.805 11.312 1 98.19 330 SER A CA 1
ATOM 2565 C C . SER A 1 330 ? -9.062 -12.195 10.164 1 98.19 330 SER A C 1
ATOM 2567 O O . SER A 1 330 ? -9.227 -13.25 9.555 1 98.19 330 SER A O 1
ATOM 2569 N N . SER A 1 331 ? -8.109 -11.406 9.883 1 96.25 331 SER A N 1
ATOM 2570 C CA . SER A 1 331 ? -7.129 -11.594 8.812 1 96.25 331 SER A CA 1
ATOM 2571 C C . SER A 1 331 ? -5.93 -10.672 9 1 96.25 331 SER A C 1
ATOM 2573 O O . SER A 1 331 ? -6 -9.688 9.742 1 96.25 331 SER A O 1
ATOM 2575 N N . LYS A 1 332 ? -4.887 -11.078 8.438 1 93.81 332 LYS A N 1
ATOM 2576 C CA . LYS A 1 332 ? -3.723 -10.203 8.359 1 93.81 332 LYS A CA 1
ATOM 2577 C C . LYS A 1 332 ? -3.85 -9.219 7.199 1 93.81 332 LYS A C 1
ATOM 2579 O O . LYS A 1 332 ? -4.398 -9.555 6.152 1 93.81 332 LYS A O 1
ATOM 2584 N N . ILE A 1 333 ? -3.312 -8.016 7.402 1 92.69 333 ILE A N 1
ATOM 2585 C CA . ILE A 1 333 ? -3.311 -7.051 6.305 1 92.69 333 ILE A CA 1
ATOM 2586 C C . ILE A 1 333 ? -2.256 -7.445 5.273 1 92.69 333 ILE A C 1
ATOM 2588 O O . ILE A 1 333 ? -1.095 -7.68 5.621 1 92.69 333 ILE A O 1
ATOM 2592 N N . ILE A 1 334 ? -2.604 -7.648 4.078 1 90.44 334 ILE A N 1
ATOM 2593 C CA . ILE A 1 334 ? -1.673 -7.898 2.986 1 90.44 334 ILE A CA 1
ATOM 2594 C C . ILE A 1 334 ? -0.95 -6.605 2.617 1 90.44 334 ILE A C 1
ATOM 2596 O O . ILE A 1 334 ? -1.582 -5.559 2.453 1 90.44 334 ILE A O 1
ATOM 2600 N N . PRO A 1 335 ? 0.376 -6.703 2.52 1 88.19 335 PRO A N 1
ATOM 2601 C CA . PRO A 1 335 ? 1.136 -5.492 2.197 1 88.19 335 PRO A CA 1
ATOM 2602 C C . PRO A 1 335 ? 0.589 -4.762 0.973 1 88.19 335 PRO A C 1
ATOM 2604 O O . PRO A 1 335 ? 0.332 -5.383 -0.06 1 88.19 335 PRO A O 1
ATOM 2607 N N . GLY A 1 336 ? 0.42 -3.418 1.181 1 87.62 336 GLY A N 1
ATOM 2608 C CA . GLY A 1 336 ? -0.111 -2.604 0.099 1 87.62 336 GLY A CA 1
ATOM 2609 C C . GLY A 1 336 ? -1.578 -2.26 0.276 1 87.62 336 GLY A C 1
ATOM 2610 O O . GLY A 1 336 ? -2.096 -1.36 -0.39 1 87.62 336 GLY A O 1
ATOM 2611 N N . ASN A 1 337 ? -2.297 -2.971 1.2 1 90.81 337 ASN A N 1
ATOM 2612 C CA . ASN A 1 337 ? -3.732 -2.77 1.367 1 90.81 337 ASN A CA 1
ATOM 2613 C C . ASN A 1 337 ? -4.039 -1.939 2.611 1 90.81 337 ASN A C 1
ATOM 2615 O O . ASN A 1 337 ? -5.207 -1.707 2.934 1 90.81 337 ASN A O 1
ATOM 2619 N N . GLU A 1 338 ? -3.041 -1.417 3.26 1 92.06 338 GLU A N 1
ATOM 2620 C CA . GLU A 1 338 ? -3.229 -0.736 4.535 1 92.06 338 GLU A CA 1
ATOM 2621 C C . GLU A 1 338 ? -4.164 0.461 4.391 1 92.06 338 GLU A C 1
ATOM 2623 O O . GLU A 1 338 ? -5.133 0.593 5.141 1 92.06 338 GLU A O 1
ATOM 2628 N N . LYS A 1 339 ? -3.932 1.219 3.41 1 89.81 339 LYS A N 1
ATOM 2629 C CA . LYS A 1 339 ? -4.688 2.461 3.271 1 89.81 339 LYS A CA 1
ATOM 2630 C C . LYS A 1 339 ? -6.164 2.178 3.002 1 89.81 339 LYS A C 1
ATOM 2632 O O . LYS A 1 339 ? -7.039 2.818 3.586 1 89.81 339 LYS A O 1
ATOM 2637 N N . LYS A 1 340 ? -6.414 1.256 2.107 1 90.31 340 LYS A N 1
ATOM 2638 C CA . LYS A 1 340 ? -7.789 0.893 1.785 1 90.31 340 LYS A CA 1
ATOM 2639 C C . LYS A 1 340 ? -8.516 0.342 3.012 1 90.31 340 LYS A C 1
ATOM 2641 O O . LYS A 1 340 ? -9.664 0.696 3.27 1 90.31 340 LYS A O 1
ATOM 2646 N N . LEU A 1 341 ? -7.859 -0.468 3.684 1 94.38 341 LEU A N 1
ATOM 2647 C CA . LEU A 1 341 ? -8.445 -1.092 4.863 1 94.38 341 LEU A CA 1
ATOM 2648 C C . LEU A 1 341 ? -8.68 -0.062 5.965 1 94.38 341 LEU A C 1
ATOM 2650 O O . LEU A 1 341 ? -9.719 -0.081 6.629 1 94.38 341 LEU A O 1
ATOM 2654 N N . TYR A 1 342 ? -7.746 0.781 6.164 1 94.25 342 TYR A N 1
ATOM 2655 C CA . TYR A 1 342 ? -7.879 1.799 7.199 1 94.25 342 TYR A CA 1
ATOM 2656 C C . TYR A 1 342 ? -9.008 2.768 6.867 1 94.25 342 TYR A C 1
ATOM 2658 O O . TYR A 1 342 ? -9.711 3.238 7.762 1 94.25 342 TYR A O 1
ATOM 2666 N N . LYS A 1 343 ? -9.148 3.064 5.617 1 93.81 343 LYS A N 1
ATOM 2667 C CA . LYS A 1 343 ? -10.273 3.893 5.203 1 93.81 343 LYS A CA 1
ATOM 2668 C C . LYS A 1 343 ? -11.602 3.24 5.582 1 93.81 343 LYS A C 1
ATOM 2670 O O . LYS A 1 343 ? -12.508 3.91 6.086 1 93.81 343 LYS A O 1
ATOM 2675 N N . LEU A 1 344 ? -11.648 1.989 5.309 1 96.25 344 LEU A N 1
ATOM 2676 C CA . LEU A 1 344 ? -12.836 1.224 5.672 1 96.25 344 LEU A CA 1
ATOM 2677 C C . LEU A 1 344 ? -13.055 1.236 7.184 1 96.25 344 LEU A C 1
ATOM 2679 O O . LEU A 1 344 ? -14.164 1.495 7.656 1 96.25 344 LEU A O 1
ATOM 2683 N N . GLN A 1 345 ? -12.047 1.015 7.945 1 96.56 345 GLN A N 1
ATOM 2684 C CA . GLN A 1 345 ? -12.133 1.014 9.398 1 96.56 345 GLN A CA 1
ATOM 2685 C C . GLN A 1 345 ? -12.547 2.383 9.93 1 96.56 345 GLN A C 1
ATOM 2687 O O . GLN A 1 345 ? -13.344 2.479 10.867 1 96.56 345 GLN A O 1
ATOM 2692 N N . ASN A 1 346 ? -12.023 3.408 9.328 1 96.38 346 ASN A N 1
ATOM 2693 C CA . ASN A 1 346 ? -12.359 4.77 9.734 1 96.38 346 ASN A CA 1
ATOM 2694 C C . ASN A 1 346 ? -13.844 5.066 9.547 1 96.38 346 ASN A C 1
ATOM 2696 O O . ASN A 1 346 ? -14.469 5.68 10.414 1 96.38 346 ASN A O 1
ATOM 2700 N N . GLN A 1 347 ? -14.336 4.621 8.422 1 94.94 347 GLN A N 1
ATOM 2701 C CA . GLN A 1 347 ? -15.766 4.82 8.18 1 94.94 347 GLN A CA 1
ATOM 2702 C C . GLN A 1 347 ? -16.609 4.098 9.219 1 94.94 347 GLN A C 1
ATOM 2704 O O . GLN A 1 347 ? -17.578 4.656 9.734 1 94.94 347 GLN A O 1
ATOM 2709 N N . LEU A 1 348 ? -16.25 2.932 9.531 1 97 348 LEU A N 1
ATOM 2710 C CA . LEU A 1 348 ? -16.969 2.135 10.516 1 97 348 LEU A CA 1
ATOM 2711 C C . LEU A 1 348 ? -16.938 2.805 11.883 1 97 348 LEU A C 1
ATOM 2713 O O . LEU A 1 348 ? -17.984 2.93 12.531 1 97 348 LEU A O 1
ATOM 2717 N N . VAL A 1 349 ? -15.852 3.25 12.289 1 95.31 349 VAL A N 1
ATOM 2718 C CA . VAL A 1 349 ? -15.695 3.863 13.602 1 95.31 349 VAL A CA 1
ATOM 2719 C C . VAL A 1 349 ? -16.484 5.168 13.664 1 95.31 349 VAL A C 1
ATOM 2721 O O . VAL A 1 349 ? -17.094 5.484 14.68 1 95.31 349 VAL A O 1
ATOM 2724 N N . LYS A 1 350 ? -16.422 5.902 12.578 1 92.94 350 LYS A N 1
ATOM 2725 C CA . LYS A 1 350 ? -17.188 7.141 12.508 1 92.94 350 LYS A CA 1
ATOM 2726 C C . LYS A 1 350 ? -18.672 6.879 12.719 1 92.94 350 LYS A C 1
ATOM 2728 O O . LYS A 1 350 ? -19.375 7.711 13.289 1 92.94 350 LYS A O 1
ATOM 2733 N N . ASP A 1 351 ? -19.078 5.719 12.297 1 94.38 351 ASP A N 1
ATOM 2734 C CA . ASP A 1 351 ? -20.484 5.352 12.398 1 94.38 351 ASP A CA 1
ATOM 2735 C C . ASP A 1 351 ? -20.797 4.75 13.773 1 94.38 351 ASP A C 1
ATOM 2737 O O . ASP A 1 351 ? -21.906 4.27 14.008 1 94.38 351 ASP A O 1
ATOM 2741 N N . GLY A 1 352 ? -19.859 4.75 14.641 1 94.56 352 GLY A N 1
ATOM 2742 C CA . GLY A 1 352 ? -20.062 4.262 16 1 94.56 352 GLY A CA 1
ATOM 2743 C C . GLY A 1 352 ? -19.922 2.756 16.125 1 94.56 352 GLY A C 1
ATOM 2744 O O . GLY A 1 352 ? -20.359 2.164 17.109 1 94.56 352 GLY A O 1
ATOM 2745 N N . VAL A 1 353 ? -19.344 2.121 15.102 1 97.31 353 VAL A N 1
ATOM 2746 C CA . VAL A 1 353 ? -19.156 0.675 15.086 1 97.31 353 VAL A CA 1
ATOM 2747 C C . VAL A 1 353 ? -17.828 0.318 15.75 1 97.31 353 VAL A C 1
ATOM 2749 O O . VAL A 1 353 ? -16.812 0.994 15.539 1 97.31 353 VAL A O 1
ATOM 2752 N N . GLU A 1 354 ? -17.844 -0.687 16.594 1 96.19 354 GLU A N 1
ATOM 2753 C CA . GLU A 1 354 ? -16.594 -1.173 17.188 1 96.19 354 GLU A CA 1
ATOM 2754 C C . GLU A 1 354 ? -15.781 -1.986 16.188 1 96.19 354 GLU A C 1
ATOM 2756 O O . GLU A 1 354 ? -16.281 -2.945 15.602 1 96.19 354 GLU A O 1
ATOM 2761 N N . VAL A 1 355 ? -14.562 -1.593 16.031 1 97.12 355 VAL A N 1
ATOM 2762 C CA . VAL A 1 355 ? -13.695 -2.273 15.078 1 97.12 355 VAL A CA 1
ATOM 2763 C C . VAL A 1 355 ? -12.625 -3.062 15.828 1 97.12 355 VAL A C 1
ATOM 2765 O O . VAL A 1 355 ? -11.891 -2.506 16.656 1 97.12 355 VAL A O 1
ATOM 2768 N N . ILE A 1 356 ? -12.531 -4.316 15.539 1 97 356 ILE A N 1
ATOM 2769 C CA . ILE A 1 356 ? -11.547 -5.219 16.125 1 97 356 ILE A CA 1
ATOM 2770 C C . ILE A 1 356 ? -10.664 -5.805 15.039 1 97 356 ILE A C 1
ATOM 2772 O O . ILE A 1 356 ? -11.156 -6.352 14.047 1 97 356 ILE A O 1
ATOM 2776 N N . SER A 1 357 ? -9.398 -5.648 15.156 1 95.06 357 SER A N 1
ATOM 2777 C CA . SER A 1 357 ? -8.445 -6.137 14.164 1 95.06 357 SER A CA 1
ATOM 2778 C C . SER A 1 357 ? -7.188 -6.684 14.828 1 95.06 357 SER A C 1
ATOM 2780 O O . SER A 1 357 ? -7.098 -6.73 16.047 1 95.06 357 SER A O 1
ATOM 2782 N N . GLU A 1 358 ? -6.238 -7.105 13.992 1 93.19 358 GLU A N 1
ATOM 2783 C CA . GLU A 1 358 ? -4.988 -7.668 14.5 1 93.19 358 GLU A CA 1
ATOM 2784 C C . GLU A 1 358 ? -4.18 -6.617 15.258 1 93.19 358 GLU A C 1
ATOM 2786 O O . GLU A 1 358 ? -3.275 -6.961 16.031 1 93.19 358 GLU A O 1
ATOM 2791 N N . GLU A 1 359 ? -4.461 -5.391 15.125 1 86.31 359 GLU A N 1
ATOM 2792 C CA . GLU A 1 359 ? -3.764 -4.316 15.828 1 86.31 359 GLU A CA 1
ATOM 2793 C C . GLU A 1 359 ? -4.141 -4.285 17.297 1 86.31 359 GLU A C 1
ATOM 2795 O O . GLU A 1 359 ? -3.344 -3.867 18.141 1 86.31 359 GLU A O 1
ATOM 2800 N N . SER A 1 360 ? -5.406 -4.781 17.562 1 87.25 360 SER A N 1
ATOM 2801 C CA . SER A 1 360 ? -5.918 -4.621 18.922 1 87.25 360 SER A CA 1
ATOM 2802 C C . SER A 1 360 ? -6.059 -5.965 19.625 1 87.25 360 SER A C 1
ATOM 2804 O O . SER A 1 360 ? -6.035 -6.035 20.859 1 87.25 360 SER A O 1
ATOM 2806 N N . GLU A 1 361 ? -6.301 -7.031 18.781 1 94.12 361 GLU A N 1
ATOM 2807 C CA . GLU A 1 361 ? -6.613 -8.328 19.375 1 94.12 361 GLU A CA 1
ATOM 2808 C C . GLU A 1 361 ? -5.965 -9.461 18.594 1 94.12 361 GLU A C 1
ATOM 2810 O O . GLU A 1 361 ? -5.527 -9.273 17.453 1 94.12 361 GLU A O 1
ATOM 2815 N N . PHE A 1 362 ? -5.883 -10.617 19.266 1 96.75 362 PHE A N 1
ATOM 2816 C CA . PHE A 1 362 ? -5.395 -11.836 18.625 1 96.75 362 PHE A CA 1
ATOM 2817 C C . PHE A 1 362 ? -6.504 -12.5 17.828 1 96.75 362 PHE A C 1
ATOM 2819 O O . PHE A 1 362 ? -7.25 -13.336 18.344 1 96.75 362 PHE A O 1
ATOM 2826 N N . VAL A 1 363 ? -6.582 -12.141 16.531 1 97.88 363 VAL A N 1
ATOM 2827 C CA . VAL A 1 363 ? -7.73 -12.578 15.742 1 97.88 363 VAL A CA 1
ATOM 2828 C C . VAL A 1 363 ? -7.25 -13.344 14.508 1 97.88 363 VAL A C 1
ATOM 2830 O O . VAL A 1 363 ? -8.031 -13.617 13.594 1 97.88 363 VAL A O 1
ATOM 2833 N N . HIS A 1 364 ? -5.926 -13.617 14.469 1 96.94 364 HIS A N 1
ATOM 2834 C CA . HIS A 1 364 ? -5.398 -14.219 13.25 1 96.94 364 HIS A CA 1
ATOM 2835 C C . HIS A 1 364 ? -4.117 -15 13.531 1 96.94 364 HIS A C 1
ATOM 2837 O O . HIS A 1 364 ? -3.396 -14.688 14.484 1 96.94 364 HIS A O 1
ATOM 2843 N N . VAL A 1 365 ? -3.879 -15.977 12.742 1 97.12 365 VAL A N 1
ATOM 2844 C CA . VAL A 1 365 ? -2.588 -16.656 12.641 1 97.12 365 VAL A CA 1
ATOM 2845 C C . VAL A 1 365 ? -2.221 -16.859 11.172 1 97.12 365 VAL A C 1
ATOM 2847 O O . VAL A 1 365 ? -3.102 -17.016 10.32 1 97.12 365 VAL A O 1
ATOM 2850 N N . SER A 1 366 ? -0.963 -16.938 10.859 1 95.5 366 SER A N 1
ATOM 2851 C CA . SER A 1 366 ? -0.479 -17.062 9.492 1 95.5 366 SER A CA 1
ATOM 2852 C C . SER A 1 366 ? -0.688 -18.469 8.953 1 95.5 366 SER A C 1
ATOM 2854 O O . SER A 1 366 ? -0.786 -19.422 9.719 1 95.5 366 SER A O 1
ATOM 2856 N N . GLY A 1 367 ? -0.802 -18.516 7.609 1 97.19 367 GLY A N 1
ATOM 2857 C CA . GLY A 1 367 ? -0.871 -19.797 6.941 1 97.19 367 GLY A CA 1
ATOM 2858 C C . GLY A 1 367 ? 0.479 -20.297 6.457 1 97.19 367 GLY A C 1
ATOM 2859 O O . GLY A 1 367 ? 0.578 -21.375 5.875 1 97.19 367 GLY A O 1
ATOM 2860 N N . HIS A 1 368 ? 1.562 -19.578 6.738 1 98.38 368 HIS A N 1
ATOM 2861 C CA . HIS A 1 368 ? 2.891 -19.922 6.242 1 98.38 368 HIS A CA 1
ATOM 2862 C C . HIS A 1 368 ? 3.865 -20.156 7.391 1 98.38 368 HIS A C 1
ATOM 2864 O O . HIS A 1 368 ? 3.631 -19.703 8.516 1 98.38 368 HIS A O 1
ATOM 2870 N N . PRO A 1 369 ? 4.93 -20.859 7.156 1 98.62 369 PRO A N 1
ATOM 2871 C CA . PRO A 1 369 ? 5.832 -21.266 8.242 1 98.62 369 PRO A CA 1
ATOM 2872 C C . PRO A 1 369 ? 6.727 -20.125 8.719 1 98.62 369 PRO A C 1
ATOM 2874 O O . PRO A 1 369 ? 7.395 -19.484 7.906 1 98.62 369 PRO A O 1
ATOM 2877 N N . ASN A 1 370 ? 6.695 -19.953 10.031 1 97.94 370 ASN A N 1
ATOM 2878 C CA . ASN A 1 370 ? 7.719 -19.094 10.617 1 97.94 370 ASN A CA 1
ATOM 2879 C C . ASN A 1 370 ? 9.055 -19.812 10.742 1 97.94 370 ASN A C 1
ATOM 2881 O O . ASN A 1 370 ? 9.195 -20.953 10.266 1 97.94 370 ASN A O 1
ATOM 2885 N N . ARG A 1 371 ? 10.047 -19.266 11.305 1 97.31 371 ARG A N 1
ATOM 2886 C CA . ARG A 1 371 ? 11.398 -19.812 11.328 1 97.31 371 ARG A CA 1
ATOM 2887 C C . ARG A 1 371 ? 11.453 -21.125 12.117 1 97.31 371 ARG A C 1
ATOM 2889 O O . ARG A 1 371 ? 12.164 -22.062 11.742 1 97.31 371 ARG A O 1
ATOM 2896 N N . ASP A 1 372 ? 10.703 -21.188 13.195 1 98.25 372 ASP A N 1
ATOM 2897 C CA . ASP A 1 372 ? 10.719 -22.406 13.984 1 98.25 372 ASP A CA 1
ATOM 2898 C C . ASP A 1 372 ? 10.031 -23.547 13.234 1 98.25 372 ASP A C 1
ATOM 2900 O O . ASP A 1 372 ? 10.414 -24.719 13.383 1 98.25 372 ASP A O 1
ATOM 2904 N N . ASP A 1 373 ? 8.977 -23.219 12.5 1 98.62 373 ASP A N 1
ATOM 2905 C CA . ASP A 1 373 ? 8.375 -24.234 11.633 1 98.62 373 ASP A CA 1
ATOM 2906 C C . ASP A 1 373 ? 9.375 -24.734 10.594 1 98.62 373 ASP A C 1
ATOM 2908 O O . ASP A 1 373 ? 9.508 -25.953 10.391 1 98.62 373 ASP A O 1
ATOM 2912 N N . LEU A 1 374 ? 10.055 -23.812 10 1 98.75 374 LEU A N 1
ATOM 2913 C CA . LEU A 1 374 ? 11.062 -24.141 9 1 98.75 374 LEU A CA 1
ATOM 2914 C C . LEU A 1 374 ? 12.133 -25.062 9.594 1 98.75 374 LEU A C 1
ATOM 2916 O O . LEU A 1 374 ? 12.539 -26.031 8.953 1 98.75 374 LEU A O 1
ATOM 2920 N N . ARG A 1 375 ? 12.586 -24.734 10.758 1 98.69 375 ARG A N 1
ATOM 2921 C CA . ARG A 1 375 ? 13.609 -25.547 11.422 1 98.69 375 ARG A CA 1
ATOM 2922 C C . ARG A 1 375 ? 13.164 -26.984 11.562 1 98.69 375 ARG A C 1
ATOM 2924 O O . ARG A 1 375 ? 13.93 -27.906 11.266 1 98.69 375 ARG A O 1
ATOM 2931 N N . GLU A 1 376 ? 11.953 -27.156 12 1 98.56 376 GLU A N 1
ATOM 2932 C CA . GLU A 1 376 ? 11.43 -28.5 12.172 1 98.56 376 GLU A CA 1
ATOM 2933 C C . GLU A 1 376 ? 11.359 -29.234 10.836 1 98.56 376 GLU A C 1
ATOM 2935 O O . GLU A 1 376 ? 11.719 -30.422 10.758 1 98.56 376 GLU A O 1
ATOM 2940 N N . MET A 1 377 ? 10.898 -28.578 9.797 1 98.81 377 MET A N 1
ATOM 2941 C CA . MET A 1 377 ? 10.828 -29.203 8.477 1 98.81 377 MET A CA 1
ATOM 2942 C C . MET A 1 377 ? 12.203 -29.656 8.016 1 98.81 377 MET A C 1
ATOM 2944 O O . MET A 1 377 ? 12.367 -30.781 7.527 1 98.81 377 MET A O 1
ATOM 2948 N N . TYR A 1 378 ? 13.211 -28.797 8.148 1 98.75 378 TYR A N 1
ATOM 2949 C CA . TYR A 1 378 ? 14.57 -29.141 7.75 1 98.75 378 TYR A CA 1
ATOM 2950 C C . TYR A 1 378 ? 15.109 -30.297 8.578 1 98.75 378 TYR A C 1
ATOM 2952 O O . TYR A 1 378 ? 15.859 -31.141 8.07 1 98.75 378 TYR A O 1
ATOM 2960 N N . ASP A 1 379 ? 14.719 -30.359 9.852 1 98.5 379 ASP A N 1
ATOM 2961 C CA . ASP A 1 379 ? 15.141 -31.438 10.727 1 98.5 379 ASP A CA 1
ATOM 2962 C C . ASP A 1 379 ? 14.508 -32.781 10.312 1 98.5 379 ASP A C 1
ATOM 2964 O O . ASP A 1 379 ? 15.133 -33.812 10.438 1 98.5 379 ASP A O 1
ATOM 2968 N N . TRP A 1 380 ? 13.258 -32.688 9.891 1 98.75 380 TRP A N 1
ATOM 2969 C CA . TRP A 1 380 ? 12.539 -33.875 9.477 1 98.75 380 TRP A CA 1
ATOM 2970 C C . TRP A 1 380 ? 13.078 -34.406 8.141 1 98.75 380 TRP A C 1
ATOM 2972 O O . TRP A 1 380 ? 13.367 -35.594 8 1 98.75 380 TRP A O 1
ATOM 2982 N N . VAL A 1 381 ? 13.297 -33.531 7.145 1 98.62 381 VAL A N 1
ATOM 2983 C CA . VAL A 1 381 ? 13.453 -33.906 5.746 1 98.62 381 VAL A CA 1
ATOM 2984 C C . VAL A 1 381 ? 14.938 -34.031 5.414 1 98.62 381 VAL A C 1
ATOM 2986 O O . VAL A 1 381 ? 15.32 -34.875 4.594 1 98.62 381 VAL A O 1
ATOM 2989 N N . LYS A 1 382 ? 15.82 -33.188 5.977 1 98.31 382 LYS A N 1
ATOM 2990 C CA . LYS A 1 382 ? 17.266 -33.219 5.812 1 98.31 382 LYS A CA 1
ATOM 2991 C C . LYS A 1 382 ? 17.656 -33.312 4.34 1 98.31 382 LYS A C 1
ATOM 2993 O O . LYS A 1 382 ? 18.406 -34.188 3.936 1 98.31 382 LYS A O 1
ATOM 2998 N N . PRO A 1 383 ? 17.234 -32.375 3.547 1 98.75 383 PRO A N 1
ATOM 2999 C CA . PRO A 1 383 ? 17.516 -32.438 2.107 1 98.75 383 PRO A CA 1
ATOM 3000 C C . PRO A 1 383 ? 18.984 -32.188 1.773 1 98.75 383 PRO A C 1
ATOM 3002 O O . PRO A 1 383 ? 19.672 -31.469 2.494 1 98.75 383 PRO A O 1
ATOM 3005 N N . GLN A 1 384 ? 19.406 -32.781 0.666 1 98.38 384 GLN A N 1
ATOM 3006 C CA . GLN A 1 384 ? 20.75 -32.531 0.159 1 98.38 384 GLN A CA 1
ATOM 3007 C C . GLN A 1 384 ? 20.844 -31.141 -0.475 1 98.38 384 GLN A C 1
ATOM 3009 O O . GLN A 1 384 ? 21.906 -30.5 -0.439 1 98.38 384 GLN A O 1
ATOM 3014 N N . CYS A 1 385 ? 19.75 -30.75 -1.062 1 98.62 385 CYS A N 1
ATOM 3015 C CA . CYS A 1 385 ? 19.656 -29.453 -1.722 1 98.62 385 CYS A CA 1
ATOM 3016 C C . CYS A 1 385 ? 18.391 -28.719 -1.283 1 98.62 385 CYS A C 1
ATOM 3018 O O . CYS A 1 385 ? 17.312 -29.312 -1.209 1 98.62 385 CYS A O 1
ATOM 3020 N N . ALA A 1 386 ? 18.562 -27.438 -0.894 1 98.75 386 ALA A N 1
ATOM 3021 C CA . ALA A 1 386 ? 17.422 -26.578 -0.578 1 98.75 386 ALA A CA 1
ATOM 3022 C C . ALA A 1 386 ? 17.188 -25.531 -1.664 1 98.75 386 ALA A C 1
ATOM 3024 O O . ALA A 1 386 ? 18.125 -24.812 -2.037 1 98.75 386 ALA A O 1
ATOM 3025 N N . VAL A 1 387 ? 15.984 -25.469 -2.193 1 98.75 387 VAL A N 1
ATOM 3026 C CA . VAL A 1 387 ? 15.609 -24.453 -3.178 1 98.75 387 VAL A CA 1
ATOM 3027 C C . VAL A 1 387 ? 14.438 -23.625 -2.648 1 98.75 387 VAL A C 1
ATOM 3029 O O . VAL A 1 387 ? 13.273 -23.984 -2.848 1 98.75 387 VAL A O 1
ATOM 3032 N N . PRO A 1 388 ? 14.727 -22.469 -2.066 1 98.44 388 PRO A N 1
ATOM 3033 C CA . PRO A 1 388 ? 13.648 -21.594 -1.583 1 98.44 388 PRO A CA 1
ATOM 3034 C C . PRO A 1 388 ? 12.805 -21.016 -2.715 1 98.44 388 PRO A C 1
ATOM 3036 O O . PRO A 1 388 ? 13.336 -20.578 -3.734 1 98.44 388 PRO A O 1
ATOM 3039 N N . VAL A 1 389 ? 11.461 -21.094 -2.545 1 98.44 389 VAL A N 1
ATOM 3040 C CA . VAL A 1 389 ? 10.516 -20.5 -3.486 1 98.44 389 VAL A CA 1
ATOM 3041 C C . VAL A 1 389 ? 9.406 -19.781 -2.723 1 98.44 389 VAL A C 1
ATOM 3043 O O . VAL A 1 389 ? 9.445 -19.703 -1.493 1 98.44 389 VAL A O 1
ATOM 3046 N N . HIS A 1 390 ? 8.469 -19.188 -3.445 1 98.19 390 HIS A N 1
ATOM 3047 C CA . HIS A 1 390 ? 7.297 -18.531 -2.873 1 98.19 390 HIS A CA 1
ATOM 3048 C C . HIS A 1 390 ? 7.703 -17.438 -1.891 1 98.19 390 HIS A C 1
ATOM 3050 O O . HIS A 1 390 ? 7.281 -17.438 -0.732 1 98.19 390 HIS A O 1
ATOM 3056 N N . GLY A 1 391 ? 8.5 -16.562 -2.303 1 97.19 391 GLY A N 1
ATOM 3057 C CA . GLY A 1 391 ? 9.047 -15.406 -1.61 1 97.19 391 GLY A CA 1
ATOM 3058 C C . GLY A 1 391 ? 9.703 -14.406 -2.545 1 97.19 391 GLY A C 1
ATOM 3059 O O . GLY A 1 391 ? 10.203 -14.773 -3.609 1 97.19 391 GLY A O 1
ATOM 3060 N N . GLU A 1 392 ? 9.664 -13.211 -2.135 1 96.5 392 GLU A N 1
ATOM 3061 C CA . GLU A 1 392 ? 10.453 -12.227 -2.869 1 96.5 392 GLU A CA 1
ATOM 3062 C C . GLU A 1 392 ? 11.945 -12.508 -2.734 1 96.5 392 GLU A C 1
ATOM 3064 O O . GLU A 1 392 ? 12.352 -13.398 -1.984 1 96.5 392 GLU A O 1
ATOM 3069 N N . HIS A 1 393 ? 12.742 -11.828 -3.463 1 96 393 HIS A N 1
ATOM 3070 C CA . HIS A 1 393 ? 14.18 -12.078 -3.443 1 96 393 HIS A CA 1
ATOM 3071 C C . HIS A 1 393 ? 14.742 -11.945 -2.033 1 96 393 HIS A C 1
ATOM 3073 O O . HIS A 1 393 ? 15.57 -12.758 -1.613 1 96 393 HIS A O 1
ATOM 3079 N N . ARG A 1 394 ? 14.305 -10.969 -1.308 1 94.88 394 ARG A N 1
ATOM 3080 C CA . ARG A 1 394 ? 14.797 -10.797 0.057 1 94.88 394 ARG A CA 1
ATOM 3081 C C . ARG A 1 394 ? 14.422 -11.992 0.93 1 94.88 394 ARG A C 1
ATOM 3083 O O . ARG A 1 394 ? 15.203 -12.414 1.777 1 94.88 394 ARG A O 1
ATOM 3090 N N . HIS A 1 395 ? 13.258 -12.602 0.739 1 96.75 395 HIS A N 1
ATOM 3091 C CA . HIS A 1 395 ? 12.828 -13.789 1.468 1 96.75 395 HIS A CA 1
ATOM 3092 C C . HIS A 1 395 ? 13.695 -14.992 1.117 1 96.75 395 HIS A C 1
ATOM 3094 O O . HIS A 1 395 ? 14.148 -15.711 2.008 1 96.75 395 HIS A O 1
ATOM 3100 N N . MET A 1 396 ? 13.875 -15.148 -0.155 1 97.5 396 MET A N 1
ATOM 3101 C CA . MET A 1 396 ? 14.562 -16.344 -0.644 1 97.5 396 MET A CA 1
ATOM 3102 C C . MET A 1 396 ? 16.031 -16.328 -0.225 1 97.5 396 MET A C 1
ATOM 3104 O O . MET A 1 396 ? 16.578 -17.375 0.152 1 97.5 396 MET A O 1
ATOM 3108 N N . ILE A 1 397 ? 16.672 -15.188 -0.276 1 95.19 397 ILE A N 1
ATOM 3109 C CA . ILE A 1 397 ? 18.062 -15.078 0.134 1 95.19 397 ILE A CA 1
ATOM 3110 C C . ILE A 1 397 ? 18.188 -15.344 1.634 1 95.19 397 ILE A C 1
ATOM 3112 O O . ILE A 1 397 ? 19.094 -16.047 2.076 1 95.19 397 ILE A O 1
ATOM 3116 N N . GLU A 1 398 ? 17.266 -14.719 2.385 1 95.25 398 GLU A N 1
ATOM 3117 C CA . GLU A 1 398 ? 17.234 -15.008 3.814 1 95.25 398 GLU A CA 1
ATOM 3118 C C . GLU A 1 398 ? 17.031 -16.5 4.074 1 95.25 398 GLU A C 1
ATOM 3120 O O . GLU A 1 398 ? 17.625 -17.062 4.992 1 95.25 398 GLU A O 1
ATOM 3125 N N . HIS A 1 399 ? 16.203 -17.109 3.312 1 97.94 399 HIS A N 1
ATOM 3126 C CA . HIS A 1 399 ? 15.93 -18.547 3.439 1 97.94 399 HIS A CA 1
ATOM 3127 C C . HIS A 1 399 ? 17.156 -19.375 3.088 1 97.94 399 HIS A C 1
ATOM 3129 O O . HIS A 1 399 ? 17.406 -20.406 3.699 1 97.94 399 HIS A O 1
ATOM 3135 N N . MET A 1 400 ? 17.891 -18.953 2.127 1 96.62 400 MET A N 1
ATOM 3136 C CA . MET A 1 400 ? 19.156 -19.594 1.78 1 96.62 400 MET A CA 1
ATOM 3137 C C . MET A 1 400 ? 20.125 -19.578 2.959 1 96.62 400 MET A C 1
ATOM 3139 O O . MET A 1 400 ? 20.766 -20.578 3.262 1 96.62 400 MET A O 1
ATOM 3143 N N . LYS A 1 401 ? 20.234 -18.375 3.564 1 95 401 LYS A N 1
ATOM 3144 C CA . LYS A 1 401 ? 21.078 -18.25 4.746 1 95 401 LYS A CA 1
ATOM 3145 C C . LYS A 1 401 ? 20.625 -19.203 5.852 1 95 401 LYS A C 1
ATOM 3147 O O . LYS A 1 401 ? 21.453 -19.844 6.504 1 95 401 LYS A O 1
ATOM 3152 N N . PHE A 1 402 ? 19.375 -19.281 6.031 1 97.44 402 PHE A N 1
ATOM 3153 C CA . PHE A 1 402 ? 18.797 -20.156 7.051 1 97.44 402 PHE A CA 1
ATOM 3154 C C . PHE A 1 402 ? 19.109 -21.609 6.754 1 97.44 402 PHE A C 1
ATOM 3156 O O . PHE A 1 402 ? 19.453 -22.375 7.66 1 97.44 402 PHE A O 1
ATOM 3163 N N . ALA A 1 403 ? 18.922 -22.031 5.418 1 98.56 403 ALA A N 1
ATOM 3164 C CA . ALA A 1 403 ? 19.234 -23.406 5.004 1 98.56 403 ALA A CA 1
ATOM 3165 C C . ALA A 1 403 ? 20.688 -23.75 5.301 1 98.56 403 ALA A C 1
ATOM 3167 O O . ALA A 1 403 ? 21 -24.875 5.707 1 98.56 403 ALA A O 1
ATOM 3168 N N . LYS A 1 404 ? 21.578 -22.781 5.094 1 97.31 404 LYS A N 1
ATOM 3169 C CA . LYS A 1 404 ? 22.984 -22.984 5.422 1 97.31 404 LYS A CA 1
ATOM 3170 C C . LYS A 1 404 ? 23.188 -23.172 6.922 1 97.31 404 LYS A C 1
ATOM 3172 O O . LYS A 1 404 ? 23.984 -24 7.348 1 97.31 404 LYS A O 1
ATOM 3177 N N . GLU A 1 405 ? 22.469 -22.344 7.629 1 97.19 405 GLU A N 1
ATOM 3178 C CA . GLU A 1 405 ? 22.5 -22.484 9.078 1 97.19 405 GLU A CA 1
ATOM 3179 C C . GLU A 1 405 ? 22.062 -23.891 9.5 1 97.19 405 GLU A C 1
ATOM 3181 O O . GLU A 1 405 ? 22.547 -24.438 10.484 1 97.19 405 GLU A O 1
ATOM 3186 N N . MET A 1 406 ? 21.109 -24.438 8.789 1 97.94 406 MET A N 1
ATOM 3187 C CA . MET A 1 406 ? 20.594 -25.781 9.055 1 97.94 406 MET A CA 1
ATOM 3188 C C . MET A 1 406 ? 21.5 -26.844 8.477 1 97.94 406 MET A C 1
ATOM 3190 O O . MET A 1 406 ? 21.172 -28.031 8.5 1 97.94 406 MET A O 1
ATOM 3194 N N . LYS A 1 407 ? 22.656 -26.453 7.824 1 97.44 407 LYS A N 1
ATOM 3195 C CA . LYS A 1 407 ? 23.734 -27.297 7.332 1 97.44 407 LYS A CA 1
ATOM 3196 C C . LYS A 1 407 ? 23.281 -28.094 6.098 1 97.44 407 LYS A C 1
ATOM 3198 O O . LYS A 1 407 ? 23.688 -29.234 5.914 1 97.44 407 LYS A O 1
ATOM 3203 N N . VAL A 1 408 ? 22.375 -27.562 5.352 1 98.31 408 VAL A N 1
ATOM 3204 C CA . VAL A 1 408 ? 22.031 -28.156 4.059 1 98.31 408 VAL A CA 1
ATOM 3205 C C . VAL A 1 408 ? 23.234 -28.047 3.121 1 98.31 408 VAL A C 1
ATOM 3207 O O . VAL A 1 408 ? 23.781 -26.969 2.918 1 98.31 408 VAL A O 1
ATOM 3210 N N . PRO A 1 409 ? 23.656 -29.062 2.492 1 97.25 409 PRO A N 1
ATOM 3211 C CA . PRO A 1 409 ? 24.906 -29.062 1.721 1 97.25 409 PRO A CA 1
ATOM 3212 C C . PRO A 1 409 ? 24.859 -28.125 0.515 1 97.25 409 PRO A C 1
ATOM 3214 O O . PRO A 1 409 ? 25.844 -27.438 0.231 1 97.25 409 PRO A O 1
ATOM 3217 N N . HIS A 1 410 ? 23.719 -28.109 -0.205 1 97.06 410 HIS A N 1
ATOM 3218 C CA . HIS A 1 410 ? 23.688 -27.406 -1.479 1 97.06 410 HIS A CA 1
ATOM 3219 C C . HIS A 1 410 ? 22.469 -26.516 -1.599 1 97.06 410 HIS A C 1
ATOM 3221 O O . HIS A 1 410 ? 21.562 -26.797 -2.393 1 97.06 410 HIS A O 1
ATOM 3227 N N . PRO A 1 411 ? 22.453 -25.391 -0.975 1 97.38 411 PRO A N 1
ATOM 3228 C CA . PRO A 1 411 ? 21.375 -24.438 -1.247 1 97.38 411 PRO A CA 1
ATOM 3229 C C . PRO A 1 411 ? 21.516 -23.766 -2.611 1 97.38 411 PRO A C 1
ATOM 3231 O O . PRO A 1 411 ? 22.625 -23.438 -3.033 1 97.38 411 PRO A O 1
ATOM 3234 N N . VAL A 1 412 ? 20.406 -23.703 -3.334 1 97.81 412 VAL A N 1
ATOM 3235 C CA . VAL A 1 412 ? 20.422 -23.109 -4.664 1 97.81 412 VAL A CA 1
ATOM 3236 C C . VAL A 1 412 ? 19.422 -21.969 -4.738 1 97.81 412 VAL A C 1
ATOM 3238 O O . VAL A 1 412 ? 18.25 -22.141 -4.383 1 97.81 412 VAL A O 1
ATOM 3241 N N . GLN A 1 413 ? 19.844 -20.828 -5.105 1 95.75 413 GLN A N 1
ATOM 3242 C CA . GLN A 1 413 ? 18.984 -19.672 -5.336 1 95.75 413 GLN A CA 1
ATOM 3243 C C . GLN A 1 413 ? 18.406 -19.703 -6.754 1 95.75 413 GLN A C 1
ATOM 3245 O O . GLN A 1 413 ? 19.125 -19.984 -7.711 1 95.75 413 GLN A O 1
ATOM 3250 N N . VAL A 1 414 ? 17.094 -19.422 -6.824 1 97.38 414 VAL A N 1
ATOM 3251 C CA . VAL A 1 414 ? 16.484 -19.438 -8.148 1 97.38 414 VAL A CA 1
ATOM 3252 C C . VAL A 1 414 ? 15.648 -18.188 -8.359 1 97.38 414 VAL A C 1
ATOM 3254 O O . VAL A 1 414 ? 15.328 -17.484 -7.402 1 97.38 414 VAL A O 1
ATOM 3257 N N . GLU A 1 415 ? 15.352 -17.828 -9.531 1 96.38 415 GLU A N 1
ATOM 3258 C CA . GLU A 1 415 ? 14.312 -16.906 -9.984 1 96.38 415 GLU A CA 1
ATOM 3259 C C . GLU A 1 415 ? 13.5 -17.516 -11.125 1 96.38 415 GLU A C 1
ATOM 3261 O O . GLU A 1 415 ? 13.852 -18.562 -11.656 1 96.38 415 GLU A O 1
ATOM 3266 N N . ASN A 1 416 ? 12.406 -16.906 -11.453 1 98.19 416 ASN A N 1
ATOM 3267 C CA . ASN A 1 416 ? 11.578 -17.438 -12.539 1 98.19 416 ASN A CA 1
ATOM 3268 C C . ASN A 1 416 ? 12.383 -17.594 -13.828 1 98.19 416 ASN A C 1
ATOM 3270 O O . ASN A 1 416 ? 13.117 -16.688 -14.219 1 98.19 416 ASN A O 1
ATOM 3274 N N . GLY A 1 417 ? 12.281 -18.719 -14.414 1 98.44 417 GLY A N 1
ATOM 3275 C CA . GLY A 1 417 ? 12.961 -19 -15.672 1 98.44 417 GLY A CA 1
ATOM 3276 C C . GLY A 1 417 ? 14.242 -19.797 -15.492 1 98.44 417 GLY A C 1
ATOM 3277 O O . GLY A 1 417 ? 14.734 -20.406 -16.438 1 98.44 417 GLY A O 1
ATOM 3278 N N . ASP A 1 418 ? 14.797 -19.875 -14.312 1 98.5 418 ASP A N 1
ATOM 3279 C CA . ASP A 1 418 ? 16.016 -20.625 -14.07 1 98.5 418 ASP A CA 1
ATOM 3280 C C . ASP A 1 418 ? 15.766 -22.125 -14.195 1 98.5 418 ASP A C 1
ATOM 3282 O O . ASP A 1 418 ? 14.742 -22.641 -13.727 1 98.5 418 ASP A O 1
ATOM 3286 N N . ILE A 1 419 ? 16.656 -22.797 -14.867 1 98.62 419 ILE A N 1
ATOM 3287 C CA . ILE A 1 419 ? 16.609 -24.25 -14.922 1 98.62 419 ILE A CA 1
ATOM 3288 C C . ILE A 1 419 ? 17.703 -24.844 -14.031 1 98.62 419 ILE A C 1
ATOM 3290 O O . ILE A 1 419 ? 18.891 -24.641 -14.297 1 98.62 419 ILE A O 1
ATOM 3294 N N . VAL A 1 420 ? 17.281 -25.5 -13.023 1 98.75 420 VAL A N 1
ATOM 3295 C CA . VAL A 1 420 ? 18.203 -26.125 -12.078 1 98.75 420 VAL A CA 1
ATOM 3296 C C . VAL A 1 420 ? 18.406 -27.594 -12.438 1 98.75 420 VAL A C 1
ATOM 3298 O O . VAL A 1 420 ? 17.438 -28.344 -12.562 1 98.75 420 VAL A O 1
ATOM 3301 N N . LYS A 1 421 ? 19.656 -27.969 -12.695 1 98.44 421 LYS A N 1
ATOM 3302 C CA . LYS A 1 421 ? 19.984 -29.391 -12.797 1 98.44 421 LYS A CA 1
ATOM 3303 C C . LYS A 1 421 ? 20.203 -30 -11.414 1 98.44 421 LYS A C 1
ATOM 3305 O O . LYS A 1 421 ? 21.219 -29.734 -10.766 1 98.44 421 LYS A O 1
ATOM 3310 N N . LEU A 1 422 ? 19.297 -30.734 -10.945 1 98.44 422 LEU A N 1
ATOM 3311 C CA . LEU A 1 422 ? 19.375 -31.344 -9.625 1 98.44 422 LEU A CA 1
ATOM 3312 C C . LEU A 1 422 ? 20.234 -32.594 -9.641 1 98.44 422 LEU A C 1
ATOM 3314 O O . LEU A 1 422 ? 20.875 -32.938 -8.641 1 98.44 422 LEU A O 1
ATOM 3318 N N . ALA A 1 423 ? 20.156 -33.312 -10.758 1 97.5 423 ALA A N 1
ATOM 3319 C CA . ALA A 1 423 ? 20.953 -34.531 -10.969 1 97.5 423 ALA A CA 1
ATOM 3320 C C . ALA A 1 423 ? 21.188 -34.75 -12.453 1 97.5 423 ALA A C 1
ATOM 3322 O O . ALA A 1 423 ? 20.359 -34.406 -13.289 1 97.5 423 ALA A O 1
ATOM 3323 N N . PRO A 1 424 ? 22.344 -35.375 -12.812 1 97 424 PRO A N 1
ATOM 3324 C CA . PRO A 1 424 ? 23.438 -35.844 -11.961 1 97 424 PRO A CA 1
ATOM 3325 C C . PRO A 1 424 ? 24.344 -34.688 -11.508 1 97 424 PRO A C 1
ATOM 3327 O O . PRO A 1 424 ? 24.25 -33.594 -12.031 1 97 424 PRO A O 1
ATOM 3330 N N . GLY A 1 425 ? 25.141 -34.906 -10.508 1 94.69 425 GLY A N 1
ATOM 3331 C CA . GLY A 1 425 ? 26.125 -33.938 -10.039 1 94.69 425 GLY A CA 1
ATOM 3332 C C . GLY A 1 425 ? 25.578 -33 -8.977 1 94.69 425 GLY A C 1
ATOM 3333 O O . GLY A 1 425 ? 24.547 -33.281 -8.367 1 94.69 425 GLY A O 1
ATOM 3334 N N . LYS A 1 426 ? 26.297 -31.938 -8.773 1 96.25 426 LYS A N 1
ATOM 3335 C CA . LYS A 1 426 ? 25.906 -30.922 -7.789 1 96.25 426 LYS A CA 1
ATOM 3336 C C . LYS A 1 426 ? 24.781 -30.047 -8.336 1 96.25 426 LYS A C 1
ATOM 3338 O O . LYS A 1 426 ? 24.891 -29.531 -9.461 1 96.25 426 LYS A O 1
ATOM 3343 N N . PRO A 1 427 ? 23.75 -29.891 -7.562 1 98 427 PRO A N 1
ATOM 3344 C CA . PRO A 1 427 ? 22.656 -29.016 -8.016 1 98 427 PRO A CA 1
ATOM 3345 C C . PRO A 1 427 ? 23.109 -27.594 -8.305 1 98 427 PRO A C 1
ATOM 3347 O O . PRO A 1 427 ? 23.859 -27.016 -7.52 1 98 427 PRO A O 1
ATOM 3350 N N . HIS A 1 428 ? 22.734 -27.078 -9.477 1 97.38 428 HIS A N 1
ATOM 3351 C CA . HIS A 1 428 ? 23.094 -25.719 -9.852 1 97.38 428 HIS A CA 1
ATOM 3352 C C . HIS A 1 428 ? 22.219 -25.219 -10.984 1 97.38 428 HIS A C 1
ATOM 3354 O O . HIS A 1 428 ? 21.594 -26 -11.711 1 97.38 428 HIS A O 1
ATOM 3360 N N . VAL A 1 429 ? 22.109 -23.938 -11.102 1 97.88 429 VAL A N 1
ATOM 3361 C CA . VAL A 1 429 ? 21.422 -23.344 -12.234 1 97.88 429 VAL A CA 1
ATOM 3362 C C . VAL A 1 429 ? 22.281 -23.484 -13.492 1 97.88 429 VAL A C 1
ATOM 3364 O O . VAL A 1 429 ? 23.406 -22.984 -13.555 1 97.88 429 VAL A O 1
ATOM 3367 N N . PHE A 1 430 ? 21.766 -24.141 -14.469 1 95.88 430 PHE A N 1
ATOM 3368 C CA . PHE A 1 430 ? 22.641 -24.406 -15.602 1 95.88 430 PHE A CA 1
ATOM 3369 C C . PHE A 1 430 ? 22.094 -23.781 -16.875 1 95.88 430 PHE A C 1
ATOM 3371 O O . PHE A 1 430 ? 22.797 -23.688 -17.875 1 95.88 430 PHE A O 1
ATOM 3378 N N . ASP A 1 431 ? 20.781 -23.422 -16.906 1 96.81 431 ASP A N 1
ATOM 3379 C CA . ASP A 1 431 ? 20.156 -22.828 -18.078 1 96.81 431 ASP A CA 1
ATOM 3380 C C . ASP A 1 431 ? 19 -21.906 -17.672 1 96.81 431 ASP A C 1
ATOM 3382 O O . ASP A 1 431 ? 18.719 -21.734 -16.484 1 96.81 431 ASP A O 1
ATOM 3386 N N . LYS A 1 432 ? 18.391 -21.203 -18.688 1 97.88 432 LYS A N 1
ATOM 3387 C CA . LYS A 1 432 ? 17.281 -20.281 -18.453 1 97.88 432 LYS A CA 1
ATOM 3388 C C . LYS A 1 432 ? 16.188 -20.469 -19.484 1 97.88 432 LYS A C 1
ATOM 3390 O O . LYS A 1 432 ? 16.453 -20.516 -20.688 1 97.88 432 LYS A O 1
ATOM 3395 N N . ALA A 1 433 ? 15.008 -20.688 -18.969 1 97.88 433 ALA A N 1
ATOM 3396 C CA . ALA A 1 433 ? 13.828 -20.719 -19.828 1 97.88 433 ALA A CA 1
ATOM 3397 C C . ALA A 1 433 ? 13.227 -19.328 -20 1 97.88 433 ALA A C 1
ATOM 3399 O O . ALA A 1 433 ? 13.32 -18.5 -19.109 1 97.88 433 ALA A O 1
ATOM 3400 N N . PRO A 1 434 ? 12.695 -19.094 -21.234 1 96.31 434 PRO A N 1
ATOM 3401 C CA . PRO A 1 434 ? 11.914 -17.859 -21.328 1 96.31 434 PRO A CA 1
ATOM 3402 C C . PRO A 1 434 ? 10.805 -17.781 -20.281 1 96.31 434 PRO A C 1
ATOM 3404 O O . PRO A 1 434 ? 10.086 -18.766 -20.078 1 96.31 434 PRO A O 1
ATOM 3407 N N . SER A 1 435 ? 10.844 -16.75 -19.531 1 95.94 435 SER A N 1
ATOM 3408 C CA . SER A 1 435 ? 9.836 -16.531 -18.5 1 95.94 435 SER A CA 1
ATOM 3409 C C . SER A 1 435 ? 9.367 -15.078 -18.469 1 95.94 435 SER A C 1
ATOM 3411 O O . SER A 1 435 ? 10.078 -14.188 -18.922 1 95.94 435 SER A O 1
ATOM 3413 N N . GLY A 1 436 ? 8.148 -14.852 -18.141 1 95.31 436 GLY A N 1
ATOM 3414 C CA . GLY A 1 436 ? 7.555 -13.531 -18.047 1 95.31 436 GLY A CA 1
ATOM 3415 C C . GLY A 1 436 ? 6.168 -13.539 -17.438 1 95.31 436 GLY A C 1
ATOM 3416 O O . GLY A 1 436 ? 5.711 -14.562 -16.922 1 95.31 436 GLY A O 1
ATOM 3417 N N . ARG A 1 437 ? 5.617 -12.398 -17.391 1 96.19 437 ARG A N 1
ATOM 3418 C CA . ARG A 1 437 ? 4.281 -12.219 -16.828 1 96.19 437 ARG A CA 1
ATOM 3419 C C . ARG A 1 437 ? 3.281 -11.844 -17.922 1 96.19 437 ARG A C 1
ATOM 3421 O O . ARG A 1 437 ? 3.621 -11.109 -18.859 1 96.19 437 ARG A O 1
ATOM 3428 N N . LEU A 1 438 ? 2.17 -12.367 -17.797 1 96.94 438 LEU A N 1
ATOM 3429 C CA . LEU A 1 438 ? 1.028 -11.969 -18.609 1 96.94 438 LEU A CA 1
ATOM 3430 C C . LEU A 1 438 ? -0.034 -11.281 -17.75 1 96.94 438 LEU A C 1
ATOM 3432 O O . LEU A 1 438 ? -0.274 -11.672 -16.609 1 96.94 438 LEU A O 1
ATOM 3436 N N . TYR A 1 439 ? -0.573 -10.242 -18.344 1 96.88 439 TYR A N 1
ATOM 3437 C CA . TYR A 1 439 ? -1.626 -9.477 -17.688 1 96.88 439 TYR A CA 1
ATOM 3438 C C . TYR A 1 439 ? -2.977 -9.727 -18.344 1 96.88 439 TYR A C 1
ATOM 3440 O O . TYR A 1 439 ? -3.082 -9.758 -19.578 1 96.88 439 TYR A O 1
ATOM 3448 N N . LEU A 1 440 ? -3.912 -10.016 -17.531 1 96.31 440 LEU A N 1
ATOM 3449 C CA . LEU A 1 440 ? -5.27 -10.047 -18.062 1 96.31 440 LEU A CA 1
ATOM 3450 C C . LEU A 1 440 ? -5.855 -8.641 -18.156 1 96.31 440 LEU A C 1
ATOM 3452 O O . LEU A 1 440 ? -6.238 -8.062 -17.141 1 96.31 440 LEU A O 1
ATOM 3456 N N . ASP A 1 441 ? -5.934 -8.086 -19.344 1 95.69 441 ASP A N 1
ATOM 3457 C CA . ASP A 1 441 ? -6.484 -6.77 -19.625 1 95.69 441 ASP A CA 1
ATOM 3458 C C . ASP A 1 441 ? -7.836 -6.879 -20.328 1 95.69 441 ASP A C 1
ATOM 3460 O O . ASP A 1 441 ? -7.895 -7.012 -21.547 1 95.69 441 ASP A O 1
ATOM 3464 N N . GLY A 1 442 ? -8.922 -6.711 -19.578 1 93.06 442 GLY A N 1
ATOM 3465 C CA . GLY A 1 442 ? -10.211 -7.094 -20.125 1 93.06 442 GLY A CA 1
ATOM 3466 C C . GLY A 1 442 ? -10.344 -8.586 -20.375 1 93.06 442 GLY A C 1
ATOM 3467 O O . GLY A 1 442 ? -10.141 -9.391 -19.453 1 93.06 442 GLY A O 1
ATOM 3468 N N . ASN A 1 443 ? -10.555 -8.898 -21.656 1 91.38 443 ASN A N 1
ATOM 3469 C CA . ASN A 1 443 ? -10.625 -10.312 -22 1 91.38 443 ASN A CA 1
ATOM 3470 C C . ASN A 1 443 ? -9.375 -10.773 -22.75 1 91.38 443 ASN A C 1
ATOM 3472 O O . ASN A 1 443 ? -9.352 -11.867 -23.312 1 91.38 443 ASN A O 1
ATOM 3476 N N . MET A 1 444 ? -8.352 -9.914 -22.641 1 92.38 444 MET A N 1
ATOM 3477 C CA . MET A 1 444 ? -7.148 -10.211 -23.406 1 92.38 444 MET A CA 1
ATOM 3478 C C . MET A 1 444 ? -5.945 -10.414 -22.5 1 92.38 444 MET A C 1
ATOM 3480 O O . MET A 1 444 ? -5.797 -9.711 -21.5 1 92.38 444 MET A O 1
ATOM 3484 N N . SER A 1 445 ? -5.164 -11.414 -22.781 1 94.12 445 SER A N 1
ATOM 3485 C CA . SER A 1 445 ? -3.867 -11.578 -22.141 1 94.12 445 SER A CA 1
ATOM 3486 C C . SER A 1 445 ? -2.787 -10.773 -22.859 1 94.12 445 SER A C 1
ATOM 3488 O O . SER A 1 445 ? -2.557 -10.961 -24.047 1 94.12 445 SER A O 1
ATOM 3490 N N . VAL A 1 446 ? -2.189 -9.875 -22.172 1 95.25 446 VAL A N 1
ATOM 3491 C CA . VAL A 1 446 ? -1.175 -9.039 -22.797 1 95.25 446 VAL A CA 1
ATOM 3492 C C . VAL A 1 446 ? 0.143 -9.164 -22.047 1 95.25 446 VAL A C 1
ATOM 3494 O O . VAL A 1 446 ? 0.157 -9.547 -20.875 1 95.25 446 VAL A O 1
ATOM 3497 N N . GLU A 1 447 ? 1.181 -8.828 -22.688 1 94.31 447 GLU A N 1
ATOM 3498 C CA . GLU A 1 447 ? 2.498 -8.844 -22.062 1 94.31 447 GLU A CA 1
ATOM 3499 C C . GLU A 1 447 ? 2.686 -7.648 -21.141 1 94.31 447 GLU A C 1
ATOM 3501 O O . GLU A 1 447 ? 1.954 -6.66 -21.234 1 94.31 447 GLU A O 1
ATOM 3506 N N . GLU A 1 448 ? 3.617 -7.785 -20.281 1 92.12 448 GLU A N 1
ATOM 3507 C CA . GLU A 1 448 ? 3.893 -6.754 -19.281 1 92.12 448 GLU A CA 1
ATOM 3508 C C . GLU A 1 448 ? 4.246 -5.426 -19.938 1 92.12 448 GLU A C 1
ATOM 3510 O O . GLU A 1 448 ? 3.93 -4.359 -19.406 1 92.12 448 GLU A O 1
ATOM 3515 N N . ASP A 1 449 ? 4.848 -5.441 -21.094 1 92.19 449 ASP A N 1
ATOM 3516 C CA . ASP A 1 449 ? 5.309 -4.223 -21.766 1 92.19 449 ASP A CA 1
ATOM 3517 C C . ASP A 1 449 ? 4.328 -3.783 -22.844 1 92.19 449 ASP A C 1
ATOM 3519 O O . ASP A 1 449 ? 4.699 -3.039 -23.75 1 92.19 449 ASP A O 1
ATOM 3523 N N . ALA A 1 450 ? 3.17 -4.246 -22.703 1 93.88 450 ALA A N 1
ATOM 3524 C CA . ALA A 1 450 ? 2.158 -3.9 -23.688 1 93.88 450 ALA A CA 1
ATOM 3525 C C . ALA A 1 450 ? 1.979 -2.387 -23.797 1 93.88 450 ALA A C 1
ATOM 3527 O O . ALA A 1 450 ? 1.984 -1.688 -22.766 1 93.88 450 ALA A O 1
ATOM 3528 N N . GLN A 1 451 ? 1.832 -1.869 -24.984 1 93.44 451 GLN A N 1
ATOM 3529 C CA . GLN A 1 451 ? 1.696 -0.441 -25.25 1 93.44 451 GLN A CA 1
ATOM 3530 C C . GLN A 1 451 ? 0.426 0.118 -24.609 1 93.44 451 GLN A C 1
ATOM 3532 O O . GLN A 1 451 ? 0.404 1.265 -24.156 1 93.44 451 GLN A O 1
ATOM 3537 N N . SER A 1 452 ? -0.597 -0.661 -24.656 1 94.19 452 SER A N 1
ATOM 3538 C CA . SER A 1 452 ? -1.864 -0.221 -24.078 1 94.19 452 SER A CA 1
ATOM 3539 C C . SER A 1 452 ? -1.692 0.212 -22.625 1 94.19 452 SER A C 1
ATOM 3541 O O . SER A 1 452 ? -2.23 1.24 -22.219 1 94.19 452 SER A O 1
ATOM 3543 N N . ILE A 1 453 ? -0.939 -0.542 -21.891 1 94.5 453 ILE A N 1
ATOM 3544 C CA . ILE A 1 453 ? -0.719 -0.261 -20.469 1 94.5 453 ILE A CA 1
ATOM 3545 C C . ILE A 1 453 ? 0.141 0.992 -20.312 1 94.5 453 ILE A C 1
ATOM 3547 O O . ILE A 1 453 ? -0.139 1.848 -19.484 1 94.5 453 ILE A O 1
ATOM 3551 N N . LYS A 1 454 ? 1.148 1.145 -21.125 1 93.94 454 LYS A N 1
ATOM 3552 C CA . LYS A 1 454 ? 2.012 2.322 -21.109 1 93.94 454 LYS A CA 1
ATOM 3553 C C . LYS A 1 454 ? 1.217 3.592 -21.391 1 93.94 454 LYS A C 1
ATOM 3555 O O . LYS A 1 454 ? 1.404 4.613 -20.734 1 93.94 454 LYS A O 1
ATOM 3560 N N . ASP A 1 455 ? 0.395 3.482 -22.359 1 94.06 455 ASP A N 1
ATOM 3561 C CA . ASP A 1 455 ? -0.448 4.617 -22.734 1 94.06 455 ASP A CA 1
ATOM 3562 C C . ASP A 1 455 ? -1.344 5.035 -21.562 1 94.06 455 ASP A C 1
ATOM 3564 O O . ASP A 1 455 ? -1.444 6.223 -21.25 1 94.06 455 ASP A O 1
ATOM 3568 N N . ARG A 1 456 ? -2.021 4.082 -21.016 1 94.75 456 ARG A N 1
ATOM 3569 C CA . ARG A 1 456 ? -2.928 4.383 -19.906 1 94.75 456 ARG A CA 1
ATOM 3570 C C . ARG A 1 456 ? -2.178 5.023 -18.75 1 94.75 456 ARG A C 1
ATOM 3572 O O . ARG A 1 456 ? -2.674 5.965 -18.125 1 94.75 456 ARG A O 1
ATOM 3579 N N . LYS A 1 457 ? -1.011 4.535 -18.422 1 92.69 457 LYS A N 1
ATOM 3580 C CA . LYS A 1 457 ? -0.206 5.105 -17.344 1 92.69 457 LYS A CA 1
ATOM 3581 C C . LYS A 1 457 ? 0.157 6.559 -17.641 1 92.69 457 LYS A C 1
ATOM 3583 O O . LYS A 1 457 ? 0.062 7.414 -16.766 1 92.69 457 LYS A O 1
ATOM 3588 N N . ASN A 1 458 ? 0.536 6.836 -18.859 1 92.38 458 ASN A N 1
ATOM 3589 C CA . ASN A 1 458 ? 0.897 8.195 -19.25 1 92.38 458 ASN A CA 1
ATOM 3590 C C . ASN A 1 458 ? -0.298 9.141 -19.156 1 92.38 458 ASN A C 1
ATOM 3592 O O . ASN A 1 458 ? -0.198 10.219 -18.578 1 92.38 458 ASN A O 1
ATOM 3596 N N . ILE A 1 459 ? -1.378 8.711 -19.703 1 94.19 459 ILE A N 1
ATOM 3597 C CA . ILE A 1 459 ? -2.57 9.555 -19.75 1 94.19 459 ILE A CA 1
ATOM 3598 C C . ILE A 1 459 ? -3.084 9.789 -18.328 1 94.19 459 ILE A C 1
ATOM 3600 O O . ILE A 1 459 ? -3.576 10.867 -18 1 94.19 459 ILE A O 1
ATOM 3604 N N . SER A 1 460 ? -2.922 8.766 -17.516 1 93.19 460 SER A N 1
ATOM 3605 C CA . SER A 1 460 ? -3.402 8.852 -16.125 1 93.19 460 SER A CA 1
ATOM 3606 C C . SER A 1 460 ? -2.695 9.961 -15.367 1 93.19 460 SER A C 1
ATOM 3608 O O . SER A 1 460 ? -3.287 10.594 -14.484 1 93.19 460 SER A O 1
ATOM 3610 N N . ALA A 1 461 ? -1.485 10.258 -15.68 1 92.12 461 ALA A N 1
ATOM 3611 C CA . ALA A 1 461 ? -0.684 11.227 -14.938 1 92.12 461 ALA A CA 1
ATOM 3612 C C . ALA A 1 461 ? -0.795 12.617 -15.547 1 92.12 461 ALA A C 1
ATOM 3614 O O . ALA A 1 461 ? -0.728 13.625 -14.844 1 92.12 461 ALA A O 1
ATOM 3615 N N . ASN A 1 462 ? -1.004 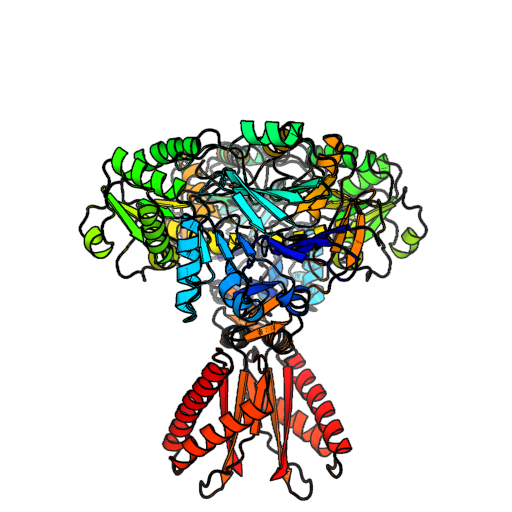12.688 -16.891 1 94.44 462 ASN A N 1
ATOM 3616 C CA . ASN A 1 462 ? -0.746 13.953 -17.562 1 94.44 462 ASN A CA 1
ATOM 3617 C C . ASN A 1 462 ? -1.949 14.414 -18.391 1 94.44 462 ASN A C 1
ATOM 3619 O O . ASN A 1 462 ? -2.021 15.57 -18.797 1 94.44 462 ASN A O 1
ATOM 3623 N N . GLY A 1 463 ? -2.857 13.531 -18.578 1 95.44 463 GLY A N 1
ATOM 3624 C CA . GLY A 1 463 ? -3.994 13.891 -19.406 1 95.44 463 GLY A CA 1
ATOM 3625 C C . GLY A 1 463 ? -3.771 13.602 -20.875 1 95.44 463 GLY A C 1
ATOM 3626 O O . GLY A 1 463 ? -2.758 13.008 -21.266 1 95.44 463 GLY A O 1
ATOM 3627 N N . TYR A 1 464 ? -4.781 13.961 -21.703 1 96 464 TYR A N 1
ATOM 3628 C CA . TYR A 1 464 ? -4.82 13.648 -23.125 1 96 464 TYR A CA 1
ATOM 3629 C C . TYR A 1 464 ? -5.281 14.852 -23.938 1 96 464 TYR A C 1
ATOM 3631 O O . TYR A 1 464 ? -6.137 15.617 -23.484 1 96 464 TYR A O 1
ATOM 3639 N N . MET A 1 465 ? -4.66 15.07 -25.078 1 95.88 465 MET A N 1
ATOM 3640 C CA . MET A 1 465 ? -5.047 16.125 -26 1 95.88 465 MET A CA 1
ATOM 3641 C C . MET A 1 465 ? -5.008 15.617 -27.438 1 95.88 465 MET A C 1
ATOM 3643 O O . MET A 1 465 ? -4.082 14.898 -27.828 1 95.88 465 MET A O 1
ATOM 3647 N N . GLU A 1 466 ? -6.039 15.961 -28.172 1 94.94 466 GLU A N 1
ATOM 3648 C CA . GLU A 1 466 ? -6.133 15.594 -29.578 1 94.94 466 GLU A CA 1
ATOM 3649 C C . GLU A 1 466 ? -6.418 16.812 -30.453 1 94.94 466 GLU A C 1
ATOM 3651 O O . GLU A 1 466 ? -7.246 17.656 -30.094 1 94.94 466 GLU A O 1
ATOM 3656 N N . VAL A 1 467 ? -5.672 16.859 -31.547 1 94.31 467 VAL A N 1
ATOM 3657 C CA . VAL A 1 467 ? -5.832 17.953 -32.5 1 94.31 467 VAL A CA 1
ATOM 3658 C C . VAL A 1 467 ? -6.066 17.375 -33.906 1 94.31 467 VAL A C 1
ATOM 3660 O O . VAL A 1 467 ? -5.277 16.562 -34.375 1 94.31 467 VAL A O 1
ATOM 3663 N N . THR A 1 468 ? -7.148 17.781 -34.5 1 92 468 THR A N 1
ATOM 3664 C CA . THR A 1 468 ? -7.426 17.406 -35.875 1 92 468 THR A CA 1
ATOM 3665 C C . THR A 1 468 ? -7.367 18.625 -36.781 1 92 468 THR A C 1
ATOM 3667 O O . THR A 1 468 ? -8.086 19.594 -36.562 1 92 468 THR A O 1
ATOM 3670 N N . ILE A 1 469 ? -6.512 18.453 -37.719 1 90.5 469 ILE A N 1
ATOM 3671 C CA . ILE A 1 469 ? -6.336 19.531 -38.719 1 90.5 469 ILE A CA 1
ATOM 3672 C C . ILE A 1 469 ? -6.891 19.094 -40.062 1 90.5 469 ILE A C 1
ATOM 3674 O O . ILE A 1 469 ? -6.59 18 -40.531 1 90.5 469 ILE A O 1
ATOM 3678 N N . LEU A 1 470 ? -7.727 19.969 -40.562 1 87.75 470 LEU A N 1
ATOM 3679 C CA . LEU A 1 470 ? -8.266 19.703 -41.906 1 87.75 470 LEU A CA 1
ATOM 3680 C C . LEU A 1 470 ? -7.371 20.328 -42.969 1 87.75 470 LEU A C 1
ATOM 3682 O O . LEU A 1 470 ? -6.965 21.484 -42.875 1 87.75 470 LEU A O 1
ATOM 3686 N N . ILE A 1 471 ? -7.059 19.484 -43.875 1 86.38 471 ILE A N 1
ATOM 3687 C CA . ILE A 1 471 ? -6.195 19.906 -44.969 1 86.38 471 ILE A CA 1
ATOM 3688 C C . ILE A 1 471 ? -6.93 19.734 -46.312 1 86.38 471 ILE A C 1
ATOM 3690 O O . ILE A 1 471 ? -7.559 18.703 -46.562 1 86.38 471 ILE A O 1
ATOM 3694 N N . THR A 1 472 ? -6.836 20.734 -47.188 1 82.19 472 THR A N 1
ATOM 3695 C CA . THR A 1 472 ? -7.453 20.625 -48.5 1 82.19 472 THR A CA 1
ATOM 3696 C C . THR A 1 472 ? -6.637 19.719 -49.406 1 82.19 472 THR A C 1
ATOM 3698 O O . THR A 1 472 ? -5.516 19.328 -49.062 1 82.19 472 THR A O 1
ATOM 3701 N N . ALA A 1 473 ? -7.25 19.375 -50.5 1 77.12 473 ALA A N 1
ATOM 3702 C CA . ALA A 1 473 ? -6.578 18.531 -51.5 1 77.12 473 ALA A CA 1
ATOM 3703 C C . ALA A 1 473 ? -5.277 19.156 -51.969 1 77.12 473 ALA A C 1
ATOM 3705 O O . ALA A 1 473 ? -4.309 18.469 -52.281 1 77.12 473 ALA A O 1
ATOM 3706 N N . LYS A 1 474 ? -5.297 20.516 -51.938 1 78.88 474 LYS A N 1
ATOM 3707 C CA . LYS A 1 474 ? -4.137 21.25 -52.438 1 78.88 474 LYS A CA 1
ATOM 3708 C C . LYS A 1 474 ? -3.086 21.422 -51.344 1 78.88 474 LYS A C 1
ATOM 3710 O O . LYS A 1 474 ? -2.01 21.969 -51.594 1 78.88 474 LYS A O 1
ATOM 3715 N N . GLY A 1 475 ? -3.453 20.984 -50.188 1 76.44 475 GLY A N 1
ATOM 3716 C CA . GLY A 1 475 ? -2.486 21.016 -49.125 1 76.44 475 GLY A CA 1
ATOM 3717 C C . GLY A 1 475 ? -2.625 22.25 -48.25 1 76.44 475 GLY A C 1
ATOM 3718 O O . GLY A 1 475 ? -1.785 22.5 -47.375 1 76.44 475 GLY A O 1
ATOM 3719 N N . ASN A 1 476 ? -3.715 23.016 -48.531 1 78.31 476 ASN A N 1
ATOM 3720 C CA . ASN A 1 476 ? -3.947 24.188 -47.688 1 78.31 476 ASN A CA 1
ATOM 3721 C C . ASN A 1 476 ? -4.559 23.797 -46.344 1 78.31 476 ASN A C 1
ATOM 3723 O O . ASN A 1 476 ? -5.465 22.953 -46.281 1 78.31 476 ASN A O 1
ATOM 3727 N N . ILE A 1 477 ? -4.031 24.312 -45.281 1 78.12 477 ILE A N 1
ATOM 3728 C CA . ILE A 1 477 ? -4.453 23.953 -43.938 1 78.12 477 ILE A CA 1
ATOM 3729 C C . ILE A 1 477 ? -5.602 24.859 -43.5 1 78.12 477 ILE A C 1
ATOM 3731 O O . ILE A 1 477 ? -5.523 26.078 -43.625 1 78.12 477 ILE A O 1
ATOM 3735 N N . HIS A 1 478 ? -6.703 24.219 -43.188 1 75.56 478 HIS A N 1
ATOM 3736 C CA . HIS A 1 478 ? -7.785 24.969 -42.562 1 75.56 478 HIS A CA 1
ATOM 3737 C C . HIS A 1 478 ? -7.352 25.547 -41.188 1 75.56 478 HIS A C 1
ATOM 3739 O O . HIS A 1 478 ? -6.688 24.859 -40.406 1 75.56 478 HIS A O 1
ATOM 3745 N N . LYS A 1 479 ? -7.707 26.719 -40.906 1 68.31 479 LYS A N 1
ATOM 3746 C CA . LYS A 1 479 ? -7.172 27.469 -39.75 1 68.31 479 LYS A CA 1
ATOM 3747 C C . LYS A 1 479 ? -7.84 27.016 -38.469 1 68.31 479 LYS A C 1
ATOM 3749 O O . LYS A 1 479 ? -7.27 27.172 -37.375 1 68.31 479 LYS A O 1
ATOM 3754 N N . ARG A 1 480 ? -8.977 26.484 -38.562 1 81.25 480 ARG A N 1
ATOM 3755 C CA . ARG A 1 480 ? -9.633 26.141 -37.281 1 81.25 480 ARG A CA 1
ATOM 3756 C C . ARG A 1 480 ? -9.516 24.656 -37 1 81.25 480 ARG A C 1
ATOM 3758 O O . ARG A 1 480 ? -10.234 23.844 -37.562 1 81.25 480 ARG A O 1
ATOM 3765 N N . PRO A 1 481 ? -8.609 24.328 -36.125 1 89.75 481 PRO A N 1
ATOM 3766 C CA . PRO A 1 481 ? -8.469 22.906 -35.781 1 89.75 481 PRO A CA 1
ATOM 3767 C C . PRO A 1 481 ? -9.586 22.422 -34.844 1 89.75 481 PRO A C 1
ATOM 3769 O O . PRO A 1 481 ? -10.273 23.234 -34.219 1 89.75 481 PRO A O 1
ATOM 3772 N N . VAL A 1 482 ? -9.898 21.156 -34.906 1 90.06 482 VAL A N 1
ATOM 3773 C CA . VAL A 1 482 ? -10.758 20.531 -33.906 1 90.06 482 VAL A CA 1
ATOM 3774 C C . VAL A 1 482 ? -9.93 20.109 -32.688 1 90.06 482 VAL A C 1
ATOM 3776 O O . VAL A 1 482 ? -9.016 19.297 -32.812 1 90.06 482 VAL A O 1
ATOM 3779 N N . LEU A 1 483 ? -10.25 20.766 -31.562 1 93.19 483 LEU A N 1
ATOM 3780 C CA . LEU A 1 483 ? -9.461 20.547 -30.359 1 93.19 483 LEU A CA 1
ATOM 3781 C C . LEU A 1 483 ? -10.273 19.797 -29.312 1 93.19 483 LEU A C 1
ATOM 3783 O O . LEU A 1 483 ? -11.43 20.141 -29.062 1 93.19 483 LEU A O 1
ATOM 3787 N N . THR A 1 484 ? -9.68 18.734 -28.828 1 93.38 484 THR A N 1
ATOM 3788 C CA . THR A 1 484 ? -10.266 18.016 -27.703 1 93.38 484 THR A CA 1
ATOM 3789 C C . THR A 1 484 ? -9.203 17.719 -26.641 1 93.38 484 THR A C 1
ATOM 3791 O O . THR A 1 484 ? -8.062 17.375 -26.984 1 93.38 484 THR A O 1
ATOM 3794 N N . PHE A 1 485 ? -9.508 17.938 -25.406 1 94.44 485 PHE A N 1
ATOM 3795 C CA . PHE A 1 485 ? -8.602 17.531 -24.344 1 94.44 485 PHE A CA 1
ATOM 3796 C C . PHE A 1 485 ? -9.375 16.984 -23.141 1 94.44 485 PHE A C 1
ATOM 3798 O O . PHE A 1 485 ? -10.539 17.344 -22.938 1 94.44 485 PHE A O 1
ATOM 3805 N N . ARG A 1 486 ? -8.734 16.078 -22.438 1 94 486 ARG A N 1
ATOM 3806 C CA . ARG A 1 486 ? -9.312 15.453 -21.25 1 94 486 ARG A CA 1
ATOM 3807 C C . ARG A 1 486 ? -8.258 15.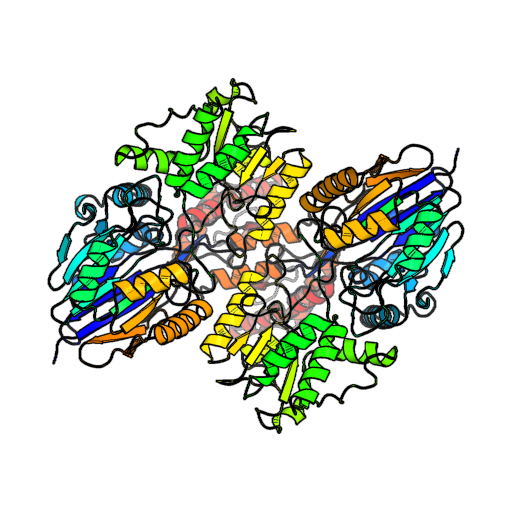266 -20.156 1 94 486 ARG A C 1
ATOM 3809 O O . ARG A 1 486 ? -7.113 14.93 -20.453 1 94 486 ARG A O 1
ATOM 3816 N N . GLY A 1 487 ? -8.648 15.484 -18.844 1 94.75 487 GLY A N 1
ATOM 3817 C CA . GLY A 1 487 ? -7.773 15.219 -17.719 1 94.75 487 GLY A CA 1
ATOM 3818 C C . GLY A 1 487 ? -6.82 16.359 -17.422 1 94.75 487 GLY A C 1
ATOM 3819 O O . GLY A 1 487 ? -5.879 16.203 -16.641 1 94.75 487 GLY A O 1
ATOM 3820 N N . LEU A 1 488 ? -6.984 17.516 -18.047 1 96.06 488 LEU A N 1
ATOM 3821 C CA . LEU A 1 488 ? -6.156 18.688 -17.781 1 96.06 488 LEU A CA 1
ATOM 3822 C C . LEU A 1 488 ? -6.859 19.656 -16.828 1 96.06 488 LEU A C 1
ATOM 3824 O O . LEU A 1 488 ? -8.07 19.875 -16.938 1 96.06 488 LEU A O 1
ATOM 3828 N N . PRO A 1 489 ? -6.113 20.078 -15.852 1 94.94 489 PRO A N 1
ATOM 3829 C CA . PRO A 1 489 ? -6.707 21.031 -14.914 1 94.94 489 PRO A CA 1
ATOM 3830 C C . PRO A 1 489 ? -6.793 22.438 -15.484 1 94.94 489 PRO A C 1
ATOM 3832 O O . PRO A 1 489 ? -6.02 23.328 -15.086 1 94.94 489 PRO A O 1
ATOM 3835 N N . VAL A 1 490 ? -7.824 22.719 -16.312 1 93 490 VAL A N 1
ATOM 3836 C CA . VAL A 1 490 ? -7.984 24 -16.969 1 93 490 VAL A CA 1
ATOM 3837 C C . VAL A 1 490 ? -9.109 24.797 -16.297 1 93 490 VAL A C 1
ATOM 3839 O O . VAL A 1 490 ? -10.234 24.312 -16.188 1 93 490 VAL A O 1
ATOM 3842 N N . TYR A 1 491 ? -8.773 25.969 -15.82 1 87.88 491 TYR A N 1
ATOM 3843 C CA . TYR A 1 491 ? -9.781 26.828 -15.195 1 87.88 491 TYR A CA 1
ATOM 3844 C C . TYR A 1 491 ? -10.562 27.609 -16.25 1 87.88 491 TYR A C 1
ATOM 3846 O O . TYR A 1 491 ? -11.797 27.641 -16.203 1 87.88 491 TYR A O 1
ATOM 3854 N N . ASP A 1 492 ? -9.82 28.266 -17.141 1 91.69 492 ASP A N 1
ATOM 3855 C CA . ASP A 1 492 ? -10.438 29.016 -18.219 1 91.69 492 ASP A CA 1
ATOM 3856 C C . ASP A 1 492 ? -10.281 28.297 -19.562 1 91.69 492 ASP A C 1
ATOM 3858 O O . ASP A 1 492 ? -9.312 28.531 -20.281 1 91.69 492 ASP A O 1
ATOM 3862 N N . VAL A 1 493 ? -11.25 27.516 -19.922 1 92.56 493 VAL A N 1
ATOM 3863 C CA . VAL A 1 493 ? -11.211 26.656 -21.094 1 92.56 493 VAL A CA 1
ATOM 3864 C C . VAL A 1 493 ? -11.117 27.5 -22.359 1 92.56 493 VAL A C 1
ATOM 3866 O O . VAL A 1 493 ? -10.352 27.188 -23.266 1 92.56 493 VAL A O 1
ATOM 3869 N N . ASP A 1 494 ? -11.852 28.594 -22.375 1 93.94 494 ASP A N 1
ATOM 3870 C CA . ASP A 1 494 ? -11.867 29.453 -23.562 1 93.94 494 ASP A CA 1
ATOM 3871 C C . ASP A 1 494 ? -10.492 30.062 -23.812 1 93.94 494 ASP A C 1
ATOM 3873 O O . ASP A 1 494 ? -10.016 30.094 -24.953 1 93.94 494 ASP A O 1
ATOM 3877 N N . GLU A 1 495 ? -9.938 30.484 -22.734 1 93.94 495 GLU A N 1
ATOM 3878 C CA . GLU A 1 495 ? -8.609 31.062 -22.859 1 93.94 495 GLU A CA 1
ATOM 3879 C C . GLU A 1 495 ? -7.59 30.016 -23.297 1 93.94 495 GLU A C 1
ATOM 3881 O O . GLU A 1 495 ? -6.723 30.297 -24.125 1 93.94 495 GLU A O 1
ATOM 3886 N N . PHE A 1 496 ? -7.703 28.922 -22.797 1 94.5 496 PHE A N 1
ATOM 3887 C CA . PHE A 1 496 ? -6.801 27.828 -23.141 1 94.5 496 PHE A CA 1
ATOM 3888 C C . PHE A 1 496 ? -6.93 27.453 -24.609 1 94.5 496 PHE A C 1
ATOM 3890 O O . PHE A 1 496 ? -5.926 27.312 -25.312 1 94.5 496 PHE A O 1
ATOM 3897 N N . ILE A 1 497 ? -8.148 27.312 -25.078 1 93.62 497 ILE A N 1
ATOM 3898 C CA . ILE A 1 497 ? -8.422 26.938 -26.453 1 93.62 497 ILE A CA 1
ATOM 3899 C C . ILE A 1 497 ? -7.914 28.031 -27.406 1 93.62 497 ILE A C 1
ATOM 3901 O O . ILE A 1 497 ? -7.309 27.734 -28.438 1 93.62 497 ILE A O 1
ATOM 3905 N N . TYR A 1 498 ? -8.18 29.25 -27 1 93.19 498 TYR A N 1
ATOM 3906 C CA . TYR A 1 498 ? -7.746 30.375 -27.828 1 93.19 498 TYR A CA 1
ATOM 3907 C C . TYR A 1 498 ? -6.23 30.375 -28 1 93.19 498 TYR A C 1
ATOM 3909 O O . TYR A 1 498 ? -5.73 30.5 -29.125 1 93.19 498 TYR A O 1
ATOM 3917 N N . GLU A 1 499 ? -5.547 30.156 -26.922 1 93.31 499 GLU A N 1
ATOM 3918 C CA . GLU A 1 499 ? -4.09 30.125 -26.969 1 93.31 499 GLU A CA 1
ATOM 3919 C C . GLU A 1 499 ? -3.586 28.953 -27.812 1 93.31 499 GLU A C 1
ATOM 3921 O O . GLU A 1 499 ? -2.623 29.094 -28.562 1 93.31 499 GLU A O 1
ATOM 3926 N N . LEU A 1 500 ? -4.207 27.891 -27.672 1 94.19 500 LEU A N 1
ATOM 3927 C CA . LEU A 1 500 ? -3.832 26.688 -28.406 1 94.19 500 LEU A CA 1
ATOM 3928 C C . LEU A 1 500 ? -4.066 26.875 -29.906 1 94.19 500 LEU A C 1
ATOM 3930 O O . LEU A 1 500 ? -3.213 26.516 -30.719 1 94.19 500 LEU A O 1
ATOM 3934 N N . GLU A 1 501 ? -5.223 27.391 -30.234 1 92.94 501 GLU A N 1
ATOM 3935 C CA . GLU A 1 501 ? -5.551 27.641 -31.641 1 92.94 501 GLU A CA 1
ATOM 3936 C C . GLU A 1 501 ? -4.547 28.594 -32.281 1 92.94 501 GLU A C 1
ATOM 3938 O O . GLU A 1 501 ? -4.113 28.375 -33.406 1 92.94 501 GLU A O 1
ATOM 3943 N N . GLU A 1 502 ? -4.238 29.609 -31.547 1 93.19 502 GLU A N 1
ATOM 3944 C CA . GLU A 1 502 ? -3.273 30.578 -32.031 1 93.19 502 GLU A CA 1
ATOM 3945 C C . GLU A 1 502 ? -1.91 29.938 -32.281 1 93.19 502 GLU A C 1
ATOM 3947 O O . GLU A 1 502 ? -1.279 30.156 -33.312 1 93.19 502 GLU A O 1
ATOM 3952 N N . ALA A 1 503 ? -1.504 29.188 -31.328 1 93.94 503 ALA A N 1
ATOM 3953 C CA . ALA A 1 503 ? -0.208 28.516 -31.438 1 93.94 503 ALA A CA 1
ATOM 3954 C C . ALA A 1 503 ? -0.192 27.531 -32.594 1 93.94 503 ALA A C 1
ATOM 3956 O O . ALA A 1 503 ? 0.801 27.438 -33.344 1 93.94 503 ALA A O 1
ATOM 3957 N N . ILE A 1 504 ? -1.256 26.812 -32.812 1 93.25 504 ILE A N 1
ATOM 3958 C CA . ILE A 1 504 ? -1.376 25.844 -33.906 1 93.25 504 ILE A CA 1
ATOM 3959 C C . ILE A 1 504 ? -1.356 26.562 -35.25 1 93.25 504 ILE A C 1
ATOM 3961 O O . ILE A 1 504 ? -0.666 26.125 -36.156 1 93.25 504 ILE A O 1
ATOM 3965 N N . GLU A 1 505 ? -2.129 27.641 -35.312 1 90.81 505 GLU A N 1
ATOM 3966 C CA . GLU A 1 505 ? -2.174 28.422 -36.531 1 90.81 505 GLU A CA 1
ATOM 3967 C C . GLU A 1 505 ? -0.793 28.953 -36.906 1 90.81 505 GLU A C 1
ATOM 3969 O O . GLU A 1 505 ? -0.374 28.875 -38.062 1 90.81 505 GLU A O 1
ATOM 3974 N N . LYS A 1 506 ? -0.176 29.469 -35.938 1 92.25 506 LYS A N 1
ATOM 3975 C CA . LYS A 1 506 ? 1.164 30 -36.156 1 92.25 506 LYS A CA 1
ATOM 3976 C C . LYS A 1 506 ? 2.113 28.906 -36.656 1 92.25 506 LYS A C 1
ATOM 3978 O O . LYS A 1 506 ? 2.914 29.141 -37.562 1 92.25 506 LYS A O 1
ATOM 3983 N N . THR A 1 507 ? 2.033 27.766 -36.094 1 92.38 507 THR A N 1
ATOM 3984 C CA . THR A 1 507 ? 2.898 26.656 -36.438 1 92.38 507 THR A CA 1
ATOM 3985 C C . THR A 1 507 ? 2.568 26.156 -37.844 1 92.38 507 THR A C 1
ATOM 3987 O O . THR A 1 507 ? 3.469 25.922 -38.656 1 92.38 507 THR A O 1
ATOM 3990 N N . THR A 1 508 ? 1.287 26.016 -38.188 1 89.06 508 THR A N 1
ATOM 3991 C CA . THR A 1 508 ? 0.859 25.453 -39.469 1 89.06 508 THR A CA 1
ATOM 3992 C C . THR A 1 508 ? 1.219 26.375 -40.594 1 89.06 508 THR A C 1
ATOM 3994 O O . THR A 1 508 ? 1.475 25.922 -41.719 1 89.06 508 THR A O 1
ATOM 3997 N N . ARG A 1 509 ? 1.244 27.625 -40.375 1 86.31 509 ARG A N 1
ATOM 3998 C CA . ARG A 1 509 ? 1.554 28.625 -41.375 1 86.31 509 ARG A CA 1
ATOM 3999 C C . ARG A 1 509 ? 2.986 28.469 -41.875 1 86.31 509 ARG A C 1
ATOM 4001 O O . ARG A 1 509 ? 3.309 28.859 -43 1 86.31 509 ARG A O 1
ATOM 4008 N N . THR A 1 510 ? 3.738 27.844 -41.125 1 85.38 510 THR A N 1
ATOM 4009 C CA . THR A 1 510 ? 5.148 27.719 -41.469 1 85.38 510 THR A CA 1
ATOM 4010 C C . THR A 1 510 ? 5.391 26.469 -42.312 1 85.38 510 THR A C 1
ATOM 4012 O O . THR A 1 510 ? 6.512 26.219 -42.75 1 85.38 510 THR A O 1
ATOM 4015 N N . PHE A 1 511 ? 4.355 25.734 -42.562 1 83 511 PHE A N 1
ATOM 4016 C CA . PHE A 1 511 ? 4.523 24.484 -43.281 1 83 511 PHE A CA 1
ATOM 4017 C C . PHE A 1 511 ? 3.717 24.484 -44.562 1 83 511 PHE A C 1
ATOM 4019 O O . PHE A 1 511 ? 2.67 25.141 -44.656 1 83 511 PHE A O 1
ATOM 4026 N N . SER A 1 512 ? 4.199 23.906 -45.656 1 77.56 512 SER A N 1
ATOM 4027 C CA . SER A 1 512 ? 3.477 23.5 -46.875 1 77.56 512 SER A CA 1
ATOM 4028 C C . SER A 1 512 ? 3.447 21.984 -47.031 1 77.56 512 SER A C 1
ATOM 4030 O O . SER A 1 512 ? 4.496 21.344 -47.031 1 77.56 512 SER A O 1
ATOM 4032 N N . ILE A 1 513 ? 2.174 21.406 -47.062 1 81.81 513 ILE A N 1
ATOM 4033 C CA . ILE A 1 513 ? 2.059 19.953 -47.031 1 81.81 513 ILE A CA 1
ATOM 4034 C C . ILE A 1 513 ? 2.029 19.391 -48.438 1 81.81 513 ILE A C 1
ATOM 4036 O O . ILE A 1 513 ? 0.957 19.188 -49 1 81.81 513 ILE A O 1
ATOM 4040 N N . LYS A 1 514 ? 3.199 19.125 -49 1 78.44 514 LYS A N 1
ATOM 4041 C CA . LYS A 1 514 ? 3.311 18.609 -50.344 1 78.44 514 LYS A CA 1
ATOM 4042 C C . LYS A 1 514 ? 3.855 17.172 -50.344 1 78.44 514 LYS A C 1
ATOM 4044 O O . LYS A 1 514 ? 3.896 16.531 -51.406 1 78.44 514 LYS A O 1
ATOM 4049 N N . SER A 1 515 ? 4.301 16.719 -49.281 1 83.06 515 SER A N 1
ATOM 4050 C CA . SER A 1 515 ? 4.859 15.383 -49.188 1 83.06 515 SER A CA 1
ATOM 4051 C C . SER A 1 515 ? 4.551 14.758 -47.812 1 83.06 515 SER A C 1
ATOM 4053 O O . SER A 1 515 ? 4.16 15.461 -46.875 1 83.06 515 SER A O 1
ATOM 4055 N N . LYS A 1 516 ? 4.738 13.391 -47.75 1 86.12 516 LYS A N 1
ATOM 4056 C CA . LYS A 1 516 ? 4.539 12.656 -46.5 1 86.12 516 LYS A CA 1
ATOM 4057 C C . LYS A 1 516 ? 5.543 13.102 -45.438 1 86.12 516 LYS A C 1
ATOM 4059 O O . LYS A 1 516 ? 5.223 13.133 -44.25 1 86.12 516 LYS A O 1
ATOM 4064 N N . LYS A 1 517 ? 6.711 13.344 -45.906 1 89.44 517 LYS A N 1
ATOM 4065 C CA . LYS A 1 517 ? 7.746 13.812 -44.969 1 89.44 517 LYS A CA 1
ATOM 4066 C C . LYS A 1 517 ? 7.352 15.125 -44.312 1 89.44 517 LYS A C 1
ATOM 4068 O O . LYS A 1 517 ? 7.57 15.32 -43.125 1 89.44 517 LYS A O 1
ATOM 4073 N N . GLN A 1 518 ? 6.785 16 -45.156 1 88.06 518 GLN A N 1
ATOM 4074 C CA . GLN A 1 518 ? 6.34 17.281 -44.625 1 88.06 518 GLN A CA 1
ATOM 4075 C C . GLN A 1 518 ? 5.172 17.094 -43.656 1 88.06 518 GLN A C 1
ATOM 4077 O O . GLN A 1 518 ? 5.047 17.844 -42.656 1 88.06 518 GLN A O 1
ATOM 4082 N N . GLU A 1 519 ? 4.379 16.125 -43.938 1 89.69 519 GLU A N 1
ATOM 4083 C CA . GLU A 1 519 ? 3.285 15.805 -43.031 1 89.69 519 GLU A CA 1
ATOM 4084 C C . GLU A 1 519 ? 3.814 15.375 -41.656 1 89.69 519 GLU A C 1
ATOM 4086 O O . GLU A 1 519 ? 3.32 15.82 -40.625 1 89.69 519 GLU A O 1
ATOM 4091 N N . PHE A 1 520 ? 4.816 14.578 -41.656 1 92.88 520 PHE A N 1
ATOM 4092 C CA . PHE A 1 520 ? 5.41 14.078 -40.438 1 92.88 520 PHE A CA 1
ATOM 4093 C C . PHE A 1 520 ? 6.066 15.219 -39.656 1 92.88 520 PHE A C 1
ATOM 4095 O O . PHE A 1 520 ? 5.969 15.273 -38.438 1 92.88 520 PHE A O 1
ATOM 4102 N N . ASN A 1 521 ? 6.695 16.031 -40.375 1 93.5 521 ASN A N 1
ATOM 4103 C CA . ASN A 1 521 ? 7.344 17.172 -39.719 1 93.5 521 ASN A CA 1
ATOM 4104 C C . ASN A 1 521 ? 6.328 18.094 -39.062 1 93.5 521 ASN A C 1
ATOM 4106 O O . ASN A 1 521 ? 6.578 18.641 -37.969 1 93.5 521 ASN A O 1
ATOM 4110 N N . LEU A 1 522 ? 5.309 18.312 -39.812 1 92.12 522 LEU A N 1
ATOM 4111 C CA . LEU A 1 522 ? 4.25 19.141 -39.25 1 92.12 522 LEU A CA 1
ATOM 4112 C C . LEU A 1 522 ? 3.688 18.516 -37.969 1 92.12 522 LEU A C 1
ATOM 4114 O O . LEU A 1 522 ? 3.482 19.219 -36.969 1 92.12 522 LEU A O 1
ATOM 4118 N N . ILE A 1 523 ? 3.473 17.266 -38 1 94.44 523 ILE A N 1
ATOM 4119 C CA . ILE A 1 523 ? 2.926 16.547 -36.844 1 94.44 523 ILE A CA 1
ATOM 4120 C C . ILE A 1 523 ? 3.855 16.703 -35.656 1 94.44 523 ILE A C 1
ATOM 4122 O O . ILE A 1 523 ? 3.408 17.031 -34.531 1 94.44 523 ILE A O 1
ATOM 4126 N N . ASP A 1 524 ? 5.109 16.578 -35.812 1 95.81 524 ASP A N 1
ATOM 4127 C CA . ASP A 1 524 ? 6.09 16.688 -34.719 1 95.81 524 ASP A CA 1
ATOM 4128 C C . ASP A 1 524 ? 6.129 18.094 -34.156 1 95.81 524 ASP A C 1
ATOM 4130 O O . ASP A 1 524 ? 6.195 18.281 -32.938 1 95.81 524 ASP A O 1
ATOM 4134 N N . ALA A 1 525 ? 6.102 18.984 -35.094 1 95.44 525 ALA A N 1
ATOM 4135 C CA . ALA A 1 525 ? 6.121 20.391 -34.688 1 95.44 525 ALA A CA 1
ATOM 4136 C C . ALA A 1 525 ? 4.879 20.734 -33.875 1 95.44 525 ALA A C 1
ATOM 4138 O O . ALA A 1 525 ? 4.965 21.469 -32.875 1 95.44 525 ALA A O 1
ATOM 4139 N N . LEU A 1 526 ? 3.768 20.25 -34.312 1 95.25 526 LEU A N 1
ATOM 4140 C CA . LEU A 1 526 ? 2.516 20.516 -33.625 1 95.25 526 LEU A CA 1
ATOM 4141 C C . LEU A 1 526 ? 2.504 19.859 -32.25 1 95.25 526 LEU A C 1
ATOM 4143 O O . LEU A 1 526 ? 1.964 20.422 -31.297 1 95.25 526 LEU A O 1
ATOM 4147 N N . LYS A 1 527 ? 3.033 18.703 -32.125 1 96.75 527 LYS A N 1
ATOM 4148 C CA . LYS A 1 527 ? 3.127 18.031 -30.812 1 96.75 527 LYS A CA 1
ATOM 4149 C C . LYS A 1 527 ? 3.926 18.875 -29.828 1 96.75 527 LYS A C 1
ATOM 4151 O O . LYS A 1 527 ? 3.521 19.047 -28.672 1 96.75 527 LYS A O 1
ATOM 4156 N N . ILE A 1 528 ? 5 19.375 -30.266 1 96.75 528 ILE A N 1
ATOM 4157 C CA . ILE A 1 528 ? 5.867 20.188 -29.406 1 96.75 528 ILE A CA 1
ATOM 4158 C C . ILE A 1 528 ? 5.137 21.453 -28.984 1 96.75 528 ILE A C 1
ATOM 4160 O O . ILE A 1 528 ? 5.137 21.812 -27.797 1 96.75 528 ILE A O 1
ATOM 4164 N N . THR A 1 529 ? 4.516 22.062 -29.984 1 96.06 529 THR A N 1
ATOM 4165 C CA . THR A 1 529 ? 3.814 23.312 -29.75 1 96.06 529 THR A CA 1
ATOM 4166 C C . THR A 1 529 ? 2.668 23.109 -28.766 1 96.06 529 THR A C 1
ATOM 4168 O O . THR A 1 529 ? 2.508 23.891 -27.812 1 96.06 529 THR A O 1
ATOM 4171 N N . CYS A 1 530 ? 1.877 22.094 -28.984 1 96.69 530 CYS A N 1
ATOM 4172 C CA . CYS A 1 530 ? 0.728 21.828 -28.125 1 96.69 530 CYS A CA 1
ATOM 4173 C C . CYS A 1 530 ? 1.175 21.453 -26.719 1 96.69 530 CYS A C 1
ATOM 4175 O O . CYS A 1 530 ? 0.558 21.875 -25.734 1 96.69 530 CYS A O 1
ATOM 4177 N N . ARG A 1 531 ? 2.199 20.719 -26.594 1 96.56 531 ARG A N 1
ATOM 4178 C CA . ARG A 1 531 ? 2.73 20.328 -25.281 1 96.56 531 ARG A CA 1
ATOM 4179 C C . ARG A 1 531 ? 3.223 21.547 -24.5 1 96.56 531 ARG A C 1
ATOM 4181 O O . ARG A 1 531 ? 3.012 21.641 -23.297 1 96.56 531 ARG A O 1
ATOM 4188 N N . LYS A 1 532 ? 3.926 22.391 -25.203 1 96.81 532 LYS A N 1
ATOM 4189 C CA . LYS A 1 532 ? 4.406 23.609 -24.562 1 96.81 532 LYS A CA 1
ATOM 4190 C C . LYS A 1 532 ? 3.246 24.469 -24.047 1 96.81 532 LYS A C 1
ATOM 4192 O O . LYS A 1 532 ? 3.291 24.969 -22.922 1 96.81 532 LYS A O 1
ATOM 4197 N N . CYS A 1 533 ? 2.252 24.625 -24.859 1 95.69 533 CYS A N 1
ATOM 4198 C CA . CYS A 1 533 ? 1.08 25.391 -24.469 1 95.69 533 CYS A CA 1
ATOM 4199 C C . CYS A 1 533 ? 0.415 24.781 -23.234 1 95.69 533 CYS A C 1
ATOM 4201 O O . CYS A 1 533 ? 0.072 25.5 -22.297 1 95.69 533 CYS A O 1
ATOM 4203 N N . ALA A 1 534 ? 0.249 23.484 -23.266 1 96.31 534 ALA A N 1
ATOM 4204 C CA . ALA A 1 534 ? -0.382 22.797 -22.141 1 96.31 534 ALA A CA 1
ATOM 4205 C C . ALA A 1 534 ? 0.439 22.969 -20.875 1 96.31 534 ALA A C 1
ATOM 4207 O O . ALA A 1 534 ? -0.113 23.234 -19.797 1 96.31 534 ALA A O 1
ATOM 4208 N N . LYS A 1 535 ? 1.724 22.844 -20.969 1 96.19 535 LYS A N 1
ATOM 4209 C CA . LYS A 1 535 ? 2.619 22.969 -19.812 1 96.19 535 LYS A CA 1
ATOM 4210 C C . LYS A 1 535 ? 2.547 24.375 -19.234 1 96.19 535 LYS A C 1
ATOM 4212 O O . LYS A 1 535 ? 2.461 24.547 -18.016 1 96.19 535 LYS A O 1
ATOM 4217 N N . ASP A 1 536 ? 2.59 25.328 -20.078 1 95.06 536 ASP A N 1
ATOM 4218 C CA . ASP A 1 536 ? 2.559 26.719 -19.641 1 95.06 536 ASP A CA 1
ATOM 4219 C C . ASP A 1 536 ? 1.253 27.031 -18.906 1 95.06 536 ASP A C 1
ATOM 4221 O O . ASP A 1 536 ? 1.248 27.781 -17.922 1 95.06 536 ASP A O 1
ATOM 4225 N N . PHE A 1 537 ? 0.206 26.469 -19.422 1 93.38 537 PHE A N 1
ATOM 4226 C CA . PHE A 1 537 ? -1.114 26.812 -18.906 1 93.38 537 PHE A CA 1
ATOM 4227 C C . PHE A 1 537 ? -1.445 25.969 -17.672 1 93.38 537 PHE A C 1
ATOM 4229 O O . PHE A 1 537 ? -2.113 26.453 -16.75 1 93.38 537 PHE A O 1
ATOM 4236 N N . THR A 1 538 ? -1.014 24.766 -17.594 1 94.44 538 THR A N 1
ATOM 4237 C CA . THR A 1 538 ? -1.518 23.859 -16.578 1 94.44 538 THR A CA 1
ATOM 4238 C C . THR A 1 538 ? -0.366 23.234 -15.789 1 94.44 538 THR A C 1
ATOM 4240 O O . THR A 1 538 ? -0.574 22.672 -14.711 1 94.44 538 THR A O 1
ATOM 4243 N N . GLY A 1 539 ? 0.833 23.25 -16.281 1 93.94 539 GLY A N 1
ATOM 4244 C CA . GLY A 1 539 ? 1.97 22.562 -15.703 1 93.94 539 GLY A CA 1
ATOM 4245 C C . GLY A 1 539 ? 2.031 21.094 -16.078 1 93.94 539 GLY A C 1
ATOM 4246 O O . GLY A 1 539 ? 2.93 20.375 -15.633 1 93.94 539 GLY A O 1
ATOM 4247 N N . LYS A 1 540 ? 1.091 20.641 -16.953 1 95.62 540 LYS A N 1
ATOM 4248 C CA . LYS A 1 540 ? 1.037 19.234 -17.328 1 95.62 540 LYS A CA 1
ATOM 4249 C C . LYS A 1 540 ? 1.557 19.031 -18.75 1 95.62 540 LYS A C 1
ATOM 4251 O O . LYS A 1 540 ? 1.57 19.969 -19.547 1 95.62 540 LYS A O 1
ATOM 4256 N N . ARG A 1 541 ? 2.004 17.906 -19.047 1 95.38 541 ARG A N 1
ATOM 4257 C CA . ARG A 1 541 ? 2.455 17.484 -20.359 1 95.38 541 ARG A CA 1
ATOM 4258 C C . ARG A 1 541 ? 1.612 16.328 -20.891 1 95.38 541 ARG A C 1
ATOM 4260 O O . ARG A 1 541 ? 2.053 15.172 -20.875 1 95.38 541 ARG A O 1
ATOM 4267 N N . PRO A 1 542 ? 0.478 16.578 -21.438 1 96.19 542 PRO A N 1
ATOM 4268 C CA . PRO A 1 542 ? -0.445 15.516 -21.859 1 96.19 542 PRO A CA 1
ATOM 4269 C C . PRO A 1 542 ? 0.079 14.719 -23.047 1 96.19 542 PRO A C 1
ATOM 4271 O O . PRO A 1 542 ? 0.999 15.164 -23.75 1 96.19 542 PRO A O 1
ATOM 4274 N N . PHE A 1 543 ? -0.446 13.516 -23.188 1 94.62 543 PHE A N 1
ATOM 4275 C CA . PHE A 1 543 ? -0.272 12.797 -24.438 1 94.62 543 PHE A CA 1
ATOM 4276 C C . PHE A 1 543 ? -0.959 13.539 -25.594 1 94.62 543 PHE A C 1
ATOM 4278 O O . PHE A 1 543 ? -2.119 13.938 -25.469 1 94.62 543 PHE A O 1
ATOM 4285 N N . ILE A 1 544 ? -0.244 13.742 -26.703 1 95.75 544 ILE A N 1
ATOM 4286 C CA . ILE A 1 544 ? -0.771 14.539 -27.812 1 95.75 544 ILE A CA 1
ATOM 4287 C C . ILE A 1 544 ? -0.907 13.68 -29.062 1 95.75 544 ILE A C 1
ATOM 4289 O O . ILE A 1 544 ? 0.057 13.039 -29.484 1 95.75 544 ILE A O 1
ATOM 4293 N N . ASN A 1 545 ? -2.061 13.641 -29.562 1 94 545 ASN A N 1
ATOM 4294 C CA . ASN A 1 545 ? -2.318 13.008 -30.844 1 94 545 ASN A CA 1
ATOM 4295 C C . ASN A 1 545 ? -2.732 14.023 -31.906 1 94 545 ASN A C 1
ATOM 4297 O O . ASN A 1 545 ? -3.619 14.844 -31.672 1 94 545 ASN A O 1
ATOM 4301 N N . ILE A 1 546 ? -2.039 13.992 -33.062 1 94.88 546 ILE A N 1
ATOM 4302 C CA . ILE A 1 546 ? -2.322 14.906 -34.156 1 94.88 546 ILE A CA 1
ATOM 4303 C C . ILE A 1 546 ? -2.865 14.117 -35.375 1 94.88 546 ILE A C 1
ATOM 4305 O O . ILE A 1 546 ? -2.23 13.164 -35.812 1 94.88 546 ILE A O 1
ATOM 4309 N N . ASN A 1 547 ? -4.062 14.492 -35.781 1 92 547 ASN A N 1
ATOM 4310 C CA . ASN A 1 547 ? -4.66 13.914 -36.969 1 92 547 ASN A CA 1
ATOM 4311 C C . ASN A 1 547 ? -4.73 14.922 -38.125 1 92 547 ASN A C 1
ATOM 4313 O O . ASN A 1 547 ? -5.215 16.031 -37.938 1 92 547 ASN A O 1
ATOM 4317 N N . LEU A 1 548 ? -4.145 14.516 -39.188 1 90.56 548 LEU A N 1
ATOM 4318 C CA . LEU A 1 548 ? -4.309 15.289 -40.406 1 90.56 548 LEU A CA 1
ATOM 4319 C C . LEU A 1 548 ? -5.352 14.656 -41.312 1 90.56 548 LEU A C 1
ATOM 4321 O O . LEU A 1 548 ? -5.238 13.484 -41.688 1 90.56 548 LEU A O 1
ATOM 4325 N N . VAL A 1 549 ? -6.363 15.445 -41.625 1 87.25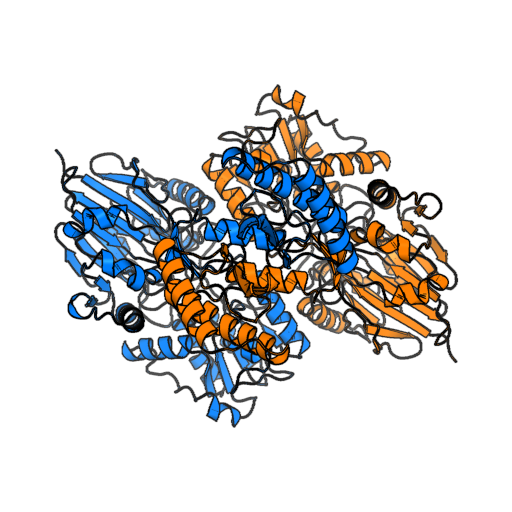 549 VAL A N 1
ATOM 4326 C CA . VAL A 1 549 ? -7.449 14.914 -42.438 1 87.25 549 VAL A CA 1
ATOM 4327 C C . VAL A 1 549 ? -7.535 15.695 -43.75 1 87.25 549 VAL A C 1
ATOM 4329 O O . VAL A 1 549 ? -7.754 16.906 -43.75 1 87.25 549 VAL A O 1
ATOM 4332 N N . ARG A 1 550 ? -7.461 14.984 -44.75 1 84.12 550 ARG A N 1
ATOM 4333 C CA . ARG A 1 550 ? -7.605 15.609 -46.062 1 84.12 550 ARG A CA 1
ATOM 4334 C C . ARG A 1 550 ? -9.07 15.656 -46.5 1 84.12 550 ARG A C 1
ATOM 4336 O O . ARG A 1 550 ? -9.773 14.648 -46.438 1 84.12 550 ARG A O 1
ATOM 4343 N N . ILE A 1 551 ? -9.477 16.812 -46.812 1 81.06 551 ILE A N 1
ATOM 4344 C CA . ILE A 1 551 ? -10.867 16.984 -47.188 1 81.06 551 ILE A CA 1
ATOM 4345 C C . ILE A 1 551 ? -10.938 17.344 -48.688 1 81.06 551 ILE A C 1
ATOM 4347 O O . ILE A 1 551 ? -10.031 17.984 -49.219 1 81.06 551 ILE A O 1
ATOM 4351 N N . MET B 1 1 ? -23.047 40.156 23.656 1 72.88 1 MET B N 1
ATOM 4352 C CA . MET B 1 1 ? -22.812 38.719 23.641 1 72.88 1 MET B CA 1
ATOM 4353 C C . MET B 1 1 ? -21.469 38.375 24.266 1 72.88 1 MET B C 1
ATOM 4355 O O . MET B 1 1 ? -20.547 39.188 24.25 1 72.88 1 MET B O 1
ATOM 4359 N N . LYS B 1 2 ? -21.328 37.219 24.984 1 90 2 LYS B N 1
ATOM 4360 C CA . LYS B 1 2 ? -20.109 36.844 25.703 1 90 2 LYS B CA 1
ATOM 4361 C C . LYS B 1 2 ? -19.016 36.406 24.734 1 90 2 LYS B C 1
ATOM 4363 O O . LYS B 1 2 ? -19.312 35.844 23.672 1 90 2 LYS B O 1
ATOM 4368 N N . ASP B 1 3 ? -17.828 36.75 25.078 1 96.38 3 ASP B N 1
ATOM 4369 C CA . ASP B 1 3 ? -16.672 36.312 24.297 1 96.38 3 ASP B CA 1
ATOM 4370 C C . ASP B 1 3 ? -16.578 34.781 24.281 1 96.38 3 ASP B C 1
ATOM 4372 O O . ASP B 1 3 ? -16.891 34.125 25.281 1 96.38 3 ASP B O 1
ATOM 4376 N N . GLU B 1 4 ? -16.203 34.312 23.125 1 97.5 4 GLU B N 1
ATOM 4377 C CA . GLU B 1 4 ? -16.062 32.844 22.938 1 97.5 4 GLU B CA 1
ATOM 4378 C C . GLU B 1 4 ? -14.641 32.5 22.531 1 97.5 4 GLU B C 1
ATOM 4380 O O . GLU B 1 4 ? -13.977 33.25 21.828 1 97.5 4 GLU B O 1
ATOM 4385 N N . LEU B 1 5 ? -14.234 31.359 23.078 1 98.56 5 LEU B N 1
ATOM 4386 C CA . LEU B 1 5 ? -13 30.703 22.656 1 98.56 5 LEU B CA 1
ATOM 4387 C C . LEU B 1 5 ? -13.297 29.484 21.812 1 98.56 5 LEU B C 1
ATOM 4389 O O . LEU B 1 5 ? -13.961 28.547 22.266 1 98.56 5 LEU B O 1
ATOM 4393 N N . LEU B 1 6 ? -12.797 29.547 20.516 1 98.56 6 LEU B N 1
ATOM 4394 C CA . LEU B 1 6 ? -13.148 28.5 19.562 1 98.56 6 LEU B CA 1
ATOM 4395 C C . LEU B 1 6 ? -11.898 27.781 19.062 1 98.56 6 LEU B C 1
ATOM 4397 O O . LEU B 1 6 ? -10.828 28.375 18.984 1 98.56 6 LEU B O 1
ATOM 4401 N N . PHE B 1 7 ? -12.016 26.516 18.766 1 98.69 7 PHE B N 1
ATOM 4402 C CA . PHE B 1 7 ? -11.047 25.703 18.031 1 98.69 7 PHE B CA 1
ATOM 4403 C C . PHE B 1 7 ? -11.664 25.141 16.766 1 98.69 7 PHE B C 1
ATOM 4405 O O . PHE B 1 7 ? -12.773 24.609 16.781 1 98.69 7 PHE B O 1
ATOM 4412 N N . CYS B 1 8 ? -10.953 25.281 15.633 1 98.75 8 CYS B N 1
ATOM 4413 C CA . CYS B 1 8 ? -11.469 24.812 14.352 1 98.75 8 CYS B CA 1
ATOM 4414 C C . CYS B 1 8 ? -10.344 24.234 13.492 1 98.75 8 CYS B C 1
ATOM 4416 O O . CYS B 1 8 ? -9.602 24.984 12.852 1 98.75 8 CYS B O 1
ATOM 4418 N N . PRO B 1 9 ? -10.234 22.922 13.453 1 98.75 9 PRO B N 1
ATOM 4419 C CA . PRO B 1 9 ? -9.273 22.344 12.516 1 98.75 9 PRO B CA 1
ATOM 4420 C C . PRO B 1 9 ? -9.773 22.359 11.07 1 98.75 9 PRO B C 1
ATOM 4422 O O . PRO B 1 9 ? -10.914 21.984 10.805 1 98.75 9 PRO B O 1
ATOM 4425 N N . LEU B 1 10 ? -8.961 22.781 10.133 1 98.56 10 LEU B N 1
ATOM 4426 C CA . LEU B 1 10 ? -9.266 22.688 8.711 1 98.56 10 LEU B CA 1
ATOM 4427 C C . LEU B 1 10 ? -8.516 21.516 8.07 1 98.56 10 LEU B C 1
ATOM 4429 O O . LEU B 1 10 ? -8.859 21.094 6.965 1 98.56 10 LEU B O 1
ATOM 4433 N N . GLY B 1 11 ? -7.516 21.062 8.781 1 98.19 11 GLY B N 1
ATOM 4434 C CA . GLY B 1 11 ? -6.711 19.922 8.359 1 98.19 11 GLY B CA 1
ATOM 4435 C C . GLY B 1 11 ? -6.051 19.203 9.516 1 98.19 11 GLY B C 1
ATOM 4436 O O . GLY B 1 11 ? -5.719 19.812 10.531 1 98.19 11 GLY B O 1
ATOM 4437 N N . GLY B 1 12 ? -5.785 17.891 9.359 1 97.69 12 GLY B N 1
ATOM 4438 C CA . GLY B 1 12 ? -5.035 17.125 10.336 1 97.69 12 GLY B CA 1
ATOM 4439 C C . GLY B 1 12 ? -5.918 16.406 11.336 1 97.69 12 GLY B C 1
ATOM 4440 O O . GLY B 1 12 ? -5.422 15.703 12.219 1 97.69 12 GLY B O 1
ATOM 4441 N N . SER B 1 13 ? -7.199 16.609 11.297 1 97.94 13 SER B N 1
ATOM 4442 C CA . SER B 1 13 ? -8.141 15.922 12.18 1 97.94 13 SER B CA 1
ATOM 4443 C C . SER B 1 13 ? -8.977 14.906 11.414 1 97.94 13 SER B C 1
ATOM 4445 O O . SER B 1 13 ? -9.844 15.281 10.609 1 97.94 13 SER B O 1
ATOM 4447 N N . GLY B 1 14 ? -8.812 13.68 11.742 1 95.5 14 GLY B N 1
ATOM 4448 C CA . GLY B 1 14 ? -9.383 12.586 10.969 1 95.5 14 GLY B CA 1
ATOM 4449 C C . GLY B 1 14 ? -8.438 12.039 9.922 1 95.5 14 GLY B C 1
ATOM 4450 O O . GLY B 1 14 ? -8.828 11.211 9.094 1 95.5 14 GLY B O 1
ATOM 4451 N N . GLU B 1 15 ? -7.211 12.531 9.984 1 95.19 15 GLU B N 1
ATOM 4452 C CA . GLU B 1 15 ? -6.156 12.117 9.062 1 95.19 15 GLU B CA 1
ATOM 4453 C C . GLU B 1 15 ? -4.773 12.422 9.641 1 95.19 15 GLU B C 1
ATOM 4455 O O . GLU B 1 15 ? -4.648 13.203 10.586 1 95.19 15 GLU B O 1
ATOM 4460 N N . ILE B 1 16 ? -3.814 11.781 9.148 1 94.38 16 ILE B N 1
ATOM 4461 C CA . ILE B 1 16 ? -2.432 12.062 9.516 1 94.38 16 ILE B CA 1
ATOM 4462 C C . ILE B 1 16 ? -1.792 12.953 8.445 1 94.38 16 ILE B C 1
ATOM 4464 O O . ILE B 1 16 ? -1.77 12.602 7.266 1 94.38 16 ILE B O 1
ATOM 4468 N N . GLY B 1 17 ? -1.355 14.109 8.898 1 93.88 17 GLY B N 1
ATOM 4469 C CA . GLY B 1 17 ? -0.775 15.086 7.996 1 93.88 17 GLY B CA 1
ATOM 4470 C C . GLY B 1 17 ? -1.732 16.203 7.641 1 93.88 17 GLY B C 1
ATOM 4471 O O . GLY B 1 17 ? -2.84 16.281 8.18 1 93.88 17 GLY B O 1
ATOM 4472 N N . MET B 1 18 ? -1.313 17.203 6.941 1 96.88 18 MET B N 1
ATOM 4473 C CA . MET B 1 18 ? -2.113 18.328 6.465 1 96.88 18 MET B CA 1
ATOM 4474 C C . MET B 1 18 ? -2.627 19.172 7.633 1 96.88 18 MET B C 1
ATOM 4476 O O . MET B 1 18 ? -3.799 19.547 7.66 1 96.88 18 MET B O 1
ATOM 4480 N N . ASN B 1 19 ? -1.779 19.375 8.586 1 98.56 19 ASN B N 1
ATOM 4481 C CA . ASN B 1 19 ? -2.219 20.062 9.797 1 98.56 19 ASN B CA 1
ATOM 4482 C C . ASN B 1 19 ? -2.473 21.547 9.531 1 98.56 19 ASN B C 1
ATOM 4484 O O . ASN B 1 19 ? -1.638 22.219 8.93 1 98.56 19 ASN B O 1
ATOM 4488 N N . MET B 1 20 ? -3.594 22 9.898 1 98.81 20 MET B N 1
ATOM 4489 C CA . MET B 1 20 ? -4.027 23.391 9.852 1 98.81 20 MET B CA 1
ATOM 4490 C C . MET B 1 20 ? -5.125 23.656 10.875 1 98.81 20 MET B C 1
ATOM 4492 O O . MET B 1 20 ? -6.293 23.344 10.641 1 98.81 20 MET B O 1
ATOM 4496 N N . ASN B 1 21 ? -4.746 24.312 11.992 1 98.88 21 ASN B N 1
ATOM 4497 C CA . ASN B 1 21 ? -5.656 24.5 13.109 1 98.88 21 ASN B CA 1
ATOM 4498 C C . ASN B 1 21 ? -5.906 25.984 13.391 1 98.88 21 ASN B C 1
ATOM 4500 O O . ASN B 1 21 ? -4.969 26.781 13.391 1 98.88 21 ASN B O 1
ATOM 4504 N N . LEU B 1 22 ? -7.168 26.328 13.617 1 98.81 22 LEU B N 1
ATOM 4505 C CA . LEU B 1 22 ? -7.543 27.703 13.914 1 98.81 22 LEU B CA 1
ATOM 4506 C C . LEU B 1 22 ? -8.039 27.828 15.352 1 98.81 22 LEU B C 1
ATOM 4508 O O . LEU B 1 22 ? -8.734 26.953 15.852 1 98.81 22 LEU B O 1
ATOM 4512 N N . PHE B 1 23 ? -7.625 28.875 16.016 1 98.88 23 PHE B N 1
ATOM 4513 C CA . PHE B 1 23 ? -8.156 29.312 17.297 1 98.88 23 PHE B CA 1
ATOM 4514 C C . PHE B 1 23 ? -8.758 30.703 17.203 1 98.88 23 PHE B C 1
ATOM 4516 O O . PHE B 1 23 ? -8.211 31.578 16.531 1 98.88 23 PHE B O 1
ATOM 4523 N N . ALA B 1 24 ? -9.852 30.922 17.859 1 98.56 24 ALA B N 1
ATOM 4524 C CA . ALA B 1 24 ? -10.531 32.219 17.781 1 98.56 24 ALA B CA 1
ATOM 4525 C C . ALA B 1 24 ? -10.977 32.688 19.172 1 98.56 24 ALA B C 1
ATOM 4527 O O . ALA B 1 24 ? -11.344 31.859 20.016 1 98.56 24 ALA B O 1
ATOM 4528 N N . TYR B 1 25 ? -10.93 33.969 19.359 1 98.69 25 TYR B N 1
ATOM 4529 C CA . TYR B 1 25 ? -11.445 34.562 20.578 1 98.69 25 TYR B CA 1
ATOM 4530 C C . TYR B 1 25 ? -12.156 35.875 20.266 1 98.69 25 TYR B C 1
ATOM 4532 O O . TYR B 1 25 ? -11.68 36.656 19.453 1 98.69 25 TYR B O 1
ATOM 4540 N N . GLY B 1 26 ? -13.289 36.094 20.875 1 98.19 26 GLY B N 1
ATOM 4541 C CA . GLY B 1 26 ? -14.047 37.312 20.734 1 98.19 26 GLY B CA 1
ATOM 4542 C C . GLY B 1 26 ? -15.547 37.094 20.75 1 98.19 26 GLY B C 1
ATOM 4543 O O . GLY B 1 26 ? -16.016 36 21.047 1 98.19 26 GLY B O 1
ATOM 4544 N N . LYS B 1 27 ? -16.297 38.188 20.422 1 96.94 27 LYS B N 1
ATOM 4545 C CA . LYS B 1 27 ? -17.75 38.094 20.328 1 96.94 27 LYS B CA 1
ATOM 4546 C C . LYS B 1 27 ? -18.172 37.375 19.047 1 96.94 27 LYS B C 1
ATOM 4548 O O . LYS B 1 27 ? -17.469 37.438 18.031 1 96.94 27 LYS B O 1
ATOM 4553 N N . PRO B 1 28 ? -19.297 36.719 19.141 1 94.31 28 PRO B N 1
ATOM 4554 C CA . PRO B 1 28 ? -19.797 36.094 17.906 1 94.31 28 PRO B CA 1
ATOM 4555 C C . PRO B 1 28 ? -19.812 37.031 16.719 1 94.31 28 PRO B C 1
ATOM 4557 O O . PRO B 1 28 ? -20.344 38.125 16.797 1 94.31 28 PRO B O 1
ATOM 4560 N N . GLY B 1 29 ? -19.125 36.594 15.719 1 91.31 29 GLY B N 1
ATOM 4561 C CA . GLY B 1 29 ? -19.078 37.406 14.5 1 91.31 29 GLY B CA 1
ATOM 4562 C C . GLY B 1 29 ? -17.906 38.344 14.461 1 91.31 29 GLY B C 1
ATOM 4563 O O . GLY B 1 29 ? -17.594 38.938 13.414 1 91.31 29 GLY B O 1
ATOM 4564 N N . GLU B 1 30 ? -17.234 38.562 15.586 1 95.31 30 GLU B N 1
ATOM 4565 C CA . GLU B 1 30 ? -16.094 39.5 15.664 1 95.31 30 GLU B CA 1
ATOM 4566 C C . GLU B 1 30 ? -14.875 38.812 16.266 1 95.31 30 GLU B C 1
ATOM 4568 O O . GLU B 1 30 ? -14.195 39.375 17.125 1 95.31 30 GLU B O 1
ATOM 4573 N N . HIS B 1 31 ? -14.664 37.656 15.898 1 97.19 31 HIS B N 1
ATOM 4574 C CA . HIS B 1 31 ? -13.555 36.875 16.453 1 97.19 31 HIS B CA 1
ATOM 4575 C C . HIS B 1 31 ? -12.219 37.312 15.844 1 97.19 31 HIS B C 1
ATOM 4577 O O . HIS B 1 31 ? -12.156 37.688 14.664 1 97.19 31 HIS B O 1
ATOM 4583 N N . LYS B 1 32 ? -11.211 37.312 16.672 1 98.5 32 LYS B N 1
ATOM 4584 C CA . LYS B 1 32 ? -9.836 37.312 16.172 1 98.5 32 LYS B CA 1
ATOM 4585 C C . LYS B 1 32 ? -9.305 35.875 16.094 1 98.5 32 LYS B C 1
ATOM 4587 O O . LYS B 1 32 ? -9.617 35.031 16.953 1 98.5 32 LYS B O 1
ATOM 4592 N N . TRP B 1 33 ? -8.523 35.656 15.008 1 98.69 33 TRP B N 1
ATOM 4593 C CA . TRP B 1 33 ? -8.102 34.312 14.727 1 98.69 33 TRP B CA 1
ATOM 4594 C C . TRP B 1 33 ? -6.582 34.188 14.734 1 98.69 33 TRP B C 1
ATOM 4596 O O . TRP B 1 33 ? -5.879 35.156 14.422 1 98.69 33 TRP B O 1
ATOM 4606 N N . ILE B 1 34 ? -6.059 33.031 15.117 1 98.88 34 ILE B N 1
ATOM 4607 C CA . ILE B 1 34 ? -4.691 32.594 14.844 1 98.88 34 ILE B CA 1
ATOM 4608 C C . ILE B 1 34 ? -4.703 31.203 14.211 1 98.88 34 ILE B C 1
ATOM 4610 O O . ILE B 1 34 ? -5.641 30.438 14.414 1 98.88 34 ILE B O 1
ATOM 4614 N N . MET B 1 35 ? -3.736 30.953 13.367 1 98.88 35 MET B N 1
ATOM 4615 C CA . MET B 1 35 ? -3.57 29.656 12.719 1 98.88 35 MET B CA 1
ATOM 4616 C C . MET B 1 35 ? -2.324 28.953 13.234 1 98.88 35 MET B C 1
ATOM 4618 O O . MET B 1 35 ? -1.264 29.562 13.367 1 98.88 35 MET B O 1
ATOM 4622 N N . VAL B 1 36 ? -2.477 27.719 13.625 1 98.94 36 VAL B N 1
ATOM 4623 C CA . VAL B 1 36 ? -1.338 26.891 14.016 1 98.94 36 VAL B CA 1
ATOM 4624 C C . VAL B 1 36 ? -1.034 25.875 12.914 1 98.94 36 VAL B C 1
ATOM 4626 O O . VAL B 1 36 ? -1.833 24.969 12.656 1 98.94 36 VAL B O 1
ATOM 4629 N N . ASP B 1 37 ? 0.118 26.016 12.25 1 98.88 37 ASP B N 1
ATOM 4630 C CA . ASP B 1 37 ? 0.642 25.156 11.195 1 98.88 37 ASP B CA 1
ATOM 4631 C C . ASP B 1 37 ? -0.181 25.281 9.914 1 98.88 37 ASP B C 1
ATOM 4633 O O . ASP B 1 37 ? -1.297 25.812 9.938 1 98.88 37 ASP B O 1
ATOM 4637 N N . ILE B 1 38 ? 0.322 24.922 8.852 1 98.75 38 ILE B N 1
ATOM 4638 C CA . ILE B 1 38 ? -0.221 24.984 7.5 1 98.75 38 ILE B CA 1
ATOM 4639 C C . ILE B 1 38 ? 0.506 23.969 6.605 1 98.75 38 ILE B C 1
ATOM 4641 O O . ILE B 1 38 ? 1.411 24.344 5.855 1 98.75 38 ILE B O 1
ATOM 4645 N N . GLY B 1 39 ? 0.065 22.719 6.762 1 98.44 39 GLY B N 1
ATOM 4646 C CA . GLY B 1 39 ? 0.872 21.641 6.227 1 98.44 39 GLY B CA 1
ATOM 4647 C C . GLY B 1 39 ? 0.243 20.969 5.02 1 98.44 39 GLY B C 1
ATOM 4648 O O . GLY B 1 39 ? -0.779 21.422 4.508 1 98.44 39 GLY B O 1
ATOM 4649 N N . VAL B 1 40 ? 0.948 19.922 4.453 1 98.06 40 VAL B N 1
ATOM 4650 C CA . VAL B 1 40 ? 0.506 19.172 3.283 1 98.06 40 VAL B CA 1
ATOM 4651 C C . VAL B 1 40 ? 0.503 17.672 3.602 1 98.06 40 VAL B C 1
ATOM 4653 O O . VAL B 1 40 ? 0.974 17.266 4.66 1 98.06 40 VAL B O 1
ATOM 4656 N N . THR B 1 41 ? -0.12 16.875 2.822 1 95.75 41 THR B N 1
ATOM 4657 C CA . THR B 1 41 ? 0.095 15.445 2.682 1 95.75 41 THR B CA 1
ATOM 4658 C C . THR B 1 41 ? 0.416 15.086 1.232 1 95.75 41 THR B C 1
ATOM 4660 O O . THR B 1 41 ? 0.21 15.898 0.327 1 95.75 41 THR B O 1
ATOM 4663 N N . PHE B 1 42 ? 1.029 13.992 1.012 1 90.75 42 PHE B N 1
ATOM 4664 C CA . PHE B 1 42 ? 1.45 13.586 -0.324 1 90.75 42 PHE B CA 1
ATOM 4665 C C . PHE B 1 42 ? 0.443 12.617 -0.938 1 90.75 42 PHE B C 1
ATOM 4667 O O . PHE B 1 42 ? -0.091 11.75 -0.248 1 90.75 42 PHE B O 1
ATOM 4674 N N . ALA B 1 43 ? 0.225 12.805 -2.217 1 90.44 43 ALA B N 1
ATOM 4675 C CA . ALA B 1 43 ? -0.688 11.922 -2.939 1 90.44 43 ALA B CA 1
ATOM 4676 C C . ALA B 1 43 ? -0.063 10.547 -3.16 1 90.44 43 ALA B C 1
ATOM 4678 O O . ALA B 1 43 ? 1.145 10.375 -2.984 1 90.44 43 ALA B O 1
ATOM 4679 N N . ASP B 1 44 ? -0.928 9.586 -3.383 1 86.19 44 ASP B N 1
ATOM 4680 C CA . ASP B 1 44 ? -0.45 8.242 -3.697 1 86.19 44 ASP B CA 1
ATOM 4681 C C . ASP B 1 44 ? -0.928 7.797 -5.078 1 86.19 44 ASP B C 1
ATOM 4683 O O . ASP B 1 44 ? -1.366 8.617 -5.883 1 86.19 44 ASP B O 1
ATOM 4687 N N . ASP B 1 45 ? -0.804 6.504 -5.34 1 84.5 45 ASP B N 1
ATOM 4688 C CA . ASP B 1 45 ? -1.047 5.984 -6.68 1 84.5 45 ASP B CA 1
ATOM 4689 C C . ASP B 1 45 ? -2.535 6.02 -7.023 1 84.5 45 ASP B C 1
ATOM 4691 O O . ASP B 1 45 ? -2.914 5.875 -8.188 1 84.5 45 ASP B O 1
ATOM 4695 N N . THR B 1 46 ? -3.375 6.277 -6.062 1 85.75 46 THR B N 1
ATOM 4696 C CA . THR B 1 46 ? -4.809 6.348 -6.328 1 85.75 46 THR B CA 1
ATOM 4697 C C . THR B 1 46 ? -5.18 7.699 -6.938 1 85.75 46 THR B C 1
ATOM 4699 O O . THR B 1 46 ? -6.285 7.867 -7.457 1 85.75 46 THR B O 1
ATOM 4702 N N . LEU B 1 47 ? -4.285 8.664 -6.82 1 90.62 47 LEU B N 1
ATOM 4703 C CA . LEU B 1 47 ? -4.48 9.984 -7.406 1 90.62 47 LEU B CA 1
ATOM 4704 C C . LEU B 1 47 ? -3.383 10.297 -8.414 1 90.62 47 LEU B C 1
ATOM 4706 O O . LEU B 1 47 ? -2.533 11.156 -8.164 1 90.62 47 LEU B O 1
ATOM 4710 N N . PRO B 1 48 ? -3.512 9.68 -9.531 1 86.38 48 PRO B N 1
ATOM 4711 C CA . PRO B 1 48 ? -2.434 9.859 -10.508 1 86.38 48 PRO B CA 1
ATOM 4712 C C . PRO B 1 48 ? -2.273 11.312 -10.953 1 86.38 48 PRO B C 1
ATOM 4714 O O . PRO B 1 48 ? -3.266 11.984 -11.242 1 86.38 48 PRO B O 1
ATOM 4717 N N . GLY B 1 49 ? -1.051 11.727 -10.938 1 90.25 49 GLY B N 1
ATOM 4718 C CA . GLY B 1 49 ? -0.721 13.055 -11.422 1 90.25 49 GLY B CA 1
ATOM 4719 C C . GLY B 1 49 ? -0.769 14.117 -10.344 1 90.25 49 GLY B C 1
ATOM 4720 O O . GLY B 1 49 ? -0.424 15.273 -10.586 1 90.25 49 GLY B O 1
ATOM 4721 N N . ILE B 1 50 ? -1.218 13.719 -9.164 1 94.19 50 ILE B N 1
ATOM 4722 C CA . ILE B 1 50 ? -1.309 14.664 -8.055 1 94.19 50 ILE B CA 1
ATOM 4723 C C . ILE B 1 50 ? -0.09 14.523 -7.148 1 94.19 50 ILE B C 1
ATOM 4725 O O . ILE B 1 50 ? 0.281 13.406 -6.77 1 94.19 50 ILE B O 1
ATOM 4729 N N . ASP B 1 51 ? 0.457 15.641 -6.785 1 87.56 51 ASP B N 1
ATOM 4730 C CA . ASP B 1 51 ? 1.671 15.609 -5.977 1 87.56 51 ASP B CA 1
ATOM 4731 C C . ASP B 1 51 ? 1.361 15.891 -4.508 1 87.56 51 ASP B C 1
ATOM 4733 O O . ASP B 1 51 ? 1.761 15.125 -3.627 1 87.56 51 ASP B O 1
ATOM 4737 N N . LEU B 1 52 ? 0.686 16.969 -4.32 1 95.31 52 LEU B N 1
ATOM 4738 C CA . LEU B 1 52 ? 0.465 17.484 -2.975 1 95.31 52 LEU B CA 1
ATOM 4739 C C . LEU B 1 52 ? -1.022 17.688 -2.709 1 95.31 52 LEU B C 1
ATOM 4741 O O . LEU B 1 52 ? -1.784 18 -3.627 1 95.31 52 LEU B O 1
ATOM 4745 N N . ILE B 1 53 ? -1.353 17.453 -1.488 1 97.25 53 ILE B N 1
ATOM 4746 C CA . ILE B 1 53 ? -2.701 17.719 -1.002 1 97.25 53 ILE B CA 1
ATOM 4747 C C . ILE B 1 53 ? -2.635 18.656 0.209 1 97.25 53 ILE B C 1
ATOM 4749 O O . ILE B 1 53 ? -1.794 18.469 1.093 1 97.25 53 ILE B O 1
ATOM 4753 N N . TYR B 1 54 ? -3.377 19.703 0.258 1 97.75 54 TYR B N 1
ATOM 4754 C CA . TYR B 1 54 ? -3.428 20.578 1.417 1 97.75 54 TYR B CA 1
ATOM 4755 C C . TYR B 1 54 ? -4.855 21.047 1.689 1 97.75 54 TYR B C 1
ATOM 4757 O O . TYR B 1 54 ? -5.754 20.812 0.873 1 97.75 54 TYR B O 1
ATOM 4765 N N . PRO B 1 55 ? -5.152 21.547 2.904 1 98 55 PRO B N 1
ATOM 4766 C CA . PRO B 1 55 ? -6.508 21.953 3.275 1 98 55 PRO B CA 1
ATOM 4767 C C . PRO B 1 55 ? -7 23.156 2.482 1 98 55 PRO B C 1
ATOM 4769 O O . PRO B 1 55 ? -6.211 24.047 2.145 1 98 55 PRO B O 1
ATOM 4772 N N . ASP B 1 56 ? -8.305 23.188 2.154 1 97.56 56 ASP B N 1
ATOM 4773 C CA . ASP B 1 56 ? -8.945 24.391 1.607 1 97.56 56 ASP B CA 1
ATOM 4774 C C . ASP B 1 56 ? -9.008 25.5 2.65 1 97.56 56 ASP B C 1
ATOM 4776 O O . ASP B 1 56 ? -9.727 25.375 3.645 1 97.56 56 ASP B O 1
ATOM 4780 N N . PRO B 1 57 ? -8.328 26.562 2.422 1 97.75 57 PRO B N 1
ATOM 4781 C CA . PRO B 1 57 ? -8.289 27.641 3.416 1 97.75 57 PRO B CA 1
ATOM 4782 C C . PRO B 1 57 ? -9.461 28.609 3.279 1 97.75 57 PRO B C 1
ATOM 4784 O O . PRO B 1 57 ? -9.477 29.656 3.936 1 97.75 57 PRO B O 1
ATOM 4787 N N . GLY B 1 58 ? -10.422 28.344 2.432 1 97.44 58 GLY B N 1
ATOM 4788 C CA . GLY B 1 58 ? -11.492 29.266 2.092 1 97.44 58 GLY B CA 1
ATOM 4789 C C . GLY B 1 58 ? -12.125 29.906 3.305 1 97.44 58 GLY B C 1
ATOM 4790 O O . GLY B 1 58 ? -12.359 31.125 3.312 1 97.44 58 GLY B O 1
ATOM 4791 N N . PHE B 1 59 ? -12.414 29.219 4.387 1 98 59 PHE B N 1
ATOM 4792 C CA . PHE B 1 59 ? -13.07 29.719 5.594 1 98 59 PHE B CA 1
ATOM 4793 C C . PHE B 1 59 ? -12.297 30.891 6.191 1 98 59 PHE B C 1
ATOM 4795 O O . PHE B 1 59 ? -12.883 31.906 6.539 1 98 59 PHE B O 1
ATOM 4802 N N . ILE B 1 60 ? -10.945 30.719 6.285 1 98.25 60 ILE B N 1
ATOM 4803 C CA . ILE B 1 60 ? -10.141 31.719 6.977 1 98.25 60 ILE B CA 1
ATOM 4804 C C . ILE B 1 60 ? -9.734 32.812 6.004 1 98.25 60 ILE B C 1
ATOM 4806 O O . ILE B 1 60 ? -9.492 33.969 6.41 1 98.25 60 ILE B O 1
ATOM 4810 N N . VAL B 1 61 ? -9.641 32.469 4.715 1 97.75 61 VAL B N 1
ATOM 4811 C CA . VAL B 1 61 ? -9.352 33.5 3.711 1 97.75 61 VAL B CA 1
ATOM 4812 C C . VAL B 1 61 ? -10.43 34.594 3.736 1 97.75 61 VAL B C 1
ATOM 4814 O O . VAL B 1 61 ? -10.125 35.781 3.602 1 97.75 61 VAL B O 1
ATOM 4817 N N . ASP B 1 62 ? -11.656 34.188 3.941 1 95.94 62 ASP B N 1
ATOM 4818 C CA . ASP B 1 62 ? -12.781 35.125 4.02 1 95.94 62 ASP B CA 1
ATOM 4819 C C . ASP B 1 62 ? -12.672 36.031 5.242 1 95.94 62 ASP B C 1
ATOM 4821 O O . ASP B 1 62 ? -13.336 37.062 5.316 1 95.94 62 ASP B O 1
ATOM 4825 N N . LYS B 1 63 ? -11.859 35.625 6.184 1 96.19 63 LYS B N 1
ATOM 4826 C CA . LYS B 1 63 ? -11.656 36.375 7.438 1 96.19 63 LYS B CA 1
ATOM 4827 C C . LYS B 1 63 ? -10.203 36.781 7.59 1 96.19 63 LYS B C 1
ATOM 4829 O O . LYS B 1 63 ? -9.68 36.844 8.711 1 96.19 63 LYS B O 1
ATOM 4834 N N . LYS B 1 64 ? -9.531 36.969 6.539 1 96.81 64 LYS B N 1
ATOM 4835 C CA . LYS B 1 64 ? -8.086 37.125 6.562 1 96.81 64 LYS B CA 1
ATOM 4836 C C . LYS B 1 64 ? -7.691 38.406 7.336 1 96.81 64 LYS B C 1
ATOM 4838 O O . LYS B 1 64 ? -6.625 38.438 7.949 1 96.81 64 LYS B O 1
ATOM 4843 N N . ASP B 1 65 ? -8.586 39.469 7.387 1 96.94 65 ASP B N 1
ATOM 4844 C CA . ASP B 1 65 ? -8.289 40.719 8.094 1 96.94 65 ASP B CA 1
ATOM 4845 C C . ASP B 1 65 ? -8.289 40.5 9.602 1 96.94 65 ASP B C 1
ATOM 4847 O O . ASP B 1 65 ? -7.711 41.281 10.352 1 96.94 65 ASP B O 1
ATOM 4851 N N . ASP B 1 66 ? -8.961 39.438 10.023 1 97.81 66 ASP B N 1
ATOM 4852 C CA . ASP B 1 66 ? -9.047 39.125 11.445 1 97.81 66 ASP B CA 1
ATOM 4853 C C . ASP B 1 66 ? -8.047 38.062 11.828 1 97.81 66 ASP B C 1
ATOM 4855 O O . ASP B 1 66 ? -7.961 37.656 12.992 1 97.81 66 ASP B O 1
ATOM 4859 N N . LEU B 1 67 ? -7.301 37.531 10.883 1 98.69 67 LEU B N 1
ATOM 4860 C CA . LEU B 1 67 ? -6.242 36.562 11.156 1 98.69 67 LEU B CA 1
ATOM 4861 C C . LEU B 1 67 ? -4.965 37.25 11.609 1 98.69 67 LEU B C 1
ATOM 4863 O O . LEU B 1 67 ? -4.301 37.938 10.805 1 98.69 67 LEU B O 1
ATOM 4867 N N . LEU B 1 68 ? -4.629 37.031 12.859 1 98.62 68 LEU B N 1
ATOM 4868 C CA . LEU B 1 68 ? -3.555 37.812 13.477 1 98.62 68 LEU B CA 1
ATOM 4869 C C . LEU B 1 68 ? -2.189 37.25 13.078 1 98.62 68 LEU B C 1
ATOM 4871 O O . LEU B 1 68 ? -1.192 38 13.109 1 98.62 68 LEU B O 1
ATOM 4875 N N . GLY B 1 69 ? -2.119 35.938 12.727 1 98.69 69 GLY B N 1
ATOM 4876 C CA . GLY B 1 69 ? -0.849 35.375 12.32 1 98.69 69 GLY B CA 1
ATOM 4877 C C . GLY B 1 69 ? -0.88 33.844 12.25 1 98.69 69 GLY B C 1
ATOM 4878 O O . GLY B 1 69 ? -1.846 33.219 12.695 1 98.69 69 GLY B O 1
ATOM 4879 N N . ILE B 1 70 ? 0.152 33.281 11.641 1 98.88 70 ILE B N 1
ATOM 4880 C CA . ILE B 1 70 ? 0.391 31.844 11.562 1 98.88 70 ILE B CA 1
ATOM 4881 C C . ILE B 1 70 ? 1.528 31.453 12.508 1 98.88 70 ILE B C 1
ATOM 4883 O O . ILE B 1 70 ? 2.635 31.984 12.406 1 98.88 70 ILE B O 1
ATOM 4887 N N . ILE B 1 71 ? 1.263 30.578 13.453 1 98.94 71 ILE B N 1
ATOM 4888 C CA . ILE B 1 71 ? 2.242 30.062 14.406 1 98.94 71 ILE B CA 1
ATOM 4889 C C . ILE B 1 71 ? 2.684 28.656 14 1 98.94 71 ILE B C 1
ATOM 4891 O O . ILE B 1 71 ? 1.867 27.734 13.945 1 98.94 71 ILE B O 1
ATOM 4895 N N . LEU B 1 72 ? 3.965 28.453 13.719 1 98.88 72 LEU B N 1
ATOM 4896 C CA . LEU B 1 72 ? 4.465 27.172 13.25 1 98.88 72 LEU B CA 1
ATOM 4897 C C . LEU B 1 72 ? 5.121 26.391 14.391 1 98.88 72 LEU B C 1
ATOM 4899 O O . LEU B 1 72 ? 6.016 26.906 15.062 1 98.88 72 LEU B O 1
ATOM 4903 N N . THR B 1 73 ? 4.703 25.141 14.547 1 98.81 73 THR B N 1
ATOM 4904 C CA . THR B 1 73 ? 5.207 24.328 15.648 1 98.81 73 THR B CA 1
ATOM 4905 C C . THR B 1 73 ? 6.586 23.75 15.312 1 98.81 73 THR B C 1
ATOM 4907 O O . THR B 1 73 ? 7.465 23.703 16.172 1 98.81 73 THR B O 1
ATOM 4910 N N . HIS B 1 74 ? 6.742 23.266 14.094 1 98.69 74 HIS B N 1
ATOM 4911 C CA . HIS B 1 74 ? 8.008 22.703 13.656 1 98.69 74 HIS B CA 1
ATOM 4912 C C . HIS B 1 74 ? 8.047 22.531 12.141 1 98.69 74 HIS B C 1
ATOM 4914 O O . HIS B 1 74 ? 7.074 22.859 11.453 1 98.69 74 HIS B O 1
ATOM 4920 N N . ALA B 1 75 ? 9.102 21.984 11.594 1 98.56 75 ALA B N 1
ATOM 4921 C CA . ALA B 1 75 ? 9.406 22.203 10.188 1 98.56 75 ALA B CA 1
ATOM 4922 C C . ALA B 1 75 ? 9.023 21 9.344 1 98.56 75 ALA B C 1
ATOM 4924 O O . ALA B 1 75 ? 9.344 20.938 8.156 1 98.56 75 ALA B O 1
ATOM 4925 N N . HIS B 1 76 ? 8.336 20.016 9.898 1 98.25 76 HIS B N 1
ATOM 4926 C CA . HIS B 1 76 ? 7.895 18.922 9.047 1 98.25 76 HIS B CA 1
ATOM 4927 C C . HIS B 1 76 ? 6.941 19.422 7.965 1 98.25 76 HIS B C 1
ATOM 4929 O O . HIS B 1 76 ? 6.156 20.344 8.195 1 98.25 76 HIS B O 1
ATOM 4935 N N . GLU B 1 77 ? 6.918 18.75 6.859 1 97.19 77 GLU B N 1
ATOM 4936 C CA . GLU B 1 77 ? 6.125 19.156 5.703 1 97.19 77 GLU B CA 1
ATOM 4937 C C . GLU B 1 77 ? 4.637 19.156 6.027 1 97.19 77 GLU B C 1
ATOM 4939 O O . GLU B 1 77 ? 3.885 19.984 5.523 1 97.19 77 GLU B O 1
ATOM 4944 N N . ASP B 1 78 ? 4.207 18.219 6.812 1 97.94 78 ASP B N 1
ATOM 4945 C CA . ASP B 1 78 ? 2.785 18.156 7.141 1 97.94 78 ASP B CA 1
ATOM 4946 C C . ASP B 1 78 ? 2.396 19.25 8.125 1 97.94 78 ASP B C 1
ATOM 4948 O O . ASP B 1 78 ? 1.231 19.359 8.516 1 97.94 78 ASP B O 1
ATOM 4952 N N . HIS B 1 79 ? 3.324 20.156 8.508 1 98.75 79 HIS B N 1
ATOM 4953 C CA . HIS B 1 79 ? 3.037 21.297 9.375 1 98.75 79 HIS B CA 1
ATOM 4954 C C . HIS B 1 79 ? 3.369 22.609 8.688 1 98.75 79 HIS B C 1
ATOM 4956 O O . HIS B 1 79 ? 2.852 23.672 9.07 1 98.75 79 HIS B O 1
ATOM 4962 N N . ILE B 1 80 ? 4.215 22.578 7.621 1 98.62 80 ILE B N 1
ATOM 4963 C CA . ILE B 1 80 ? 4.594 23.859 7.031 1 98.62 80 ILE B CA 1
ATOM 4964 C C . ILE B 1 80 ? 4.484 23.781 5.512 1 98.62 80 ILE B C 1
ATOM 4966 O O . ILE B 1 80 ? 4.633 24.781 4.816 1 98.62 80 ILE B O 1
ATOM 4970 N N . GLY B 1 81 ? 4.23 22.641 4.961 1 97.75 81 GLY B N 1
ATOM 4971 C CA . GLY B 1 81 ? 4.438 22.359 3.549 1 97.75 81 GLY B CA 1
ATOM 4972 C C . GLY B 1 81 ? 3.572 23.219 2.637 1 97.75 81 GLY B C 1
ATOM 4973 O O . GLY B 1 81 ? 3.939 23.469 1.489 1 97.75 81 GLY B O 1
ATOM 4974 N N . ALA B 1 82 ? 2.424 23.672 3.061 1 98 82 ALA B N 1
ATOM 4975 C CA . ALA B 1 82 ? 1.479 24.391 2.219 1 98 82 ALA B CA 1
ATOM 4976 C C . ALA B 1 82 ? 1.702 25.906 2.318 1 98 82 ALA B C 1
ATOM 4978 O O . ALA B 1 82 ? 1.036 26.688 1.634 1 98 82 ALA B O 1
ATOM 4979 N N . ILE B 1 83 ? 2.629 26.328 3.082 1 98.44 83 ILE B N 1
ATOM 4980 C 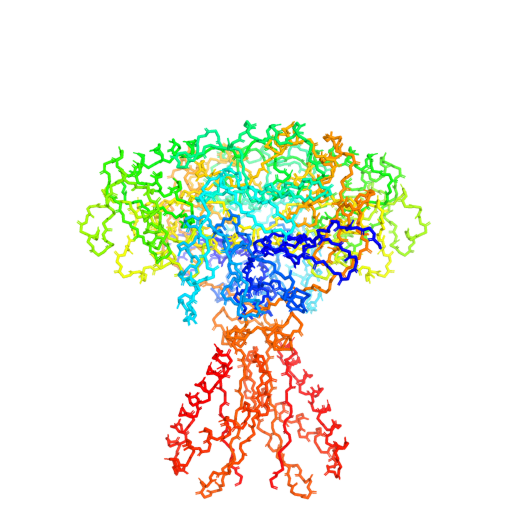CA . ILE B 1 83 ? 2.713 27.719 3.494 1 98.44 83 ILE B CA 1
ATOM 4981 C C . ILE B 1 83 ? 2.955 28.609 2.271 1 98.44 83 ILE B C 1
ATOM 4983 O O . ILE B 1 83 ? 2.326 29.656 2.123 1 98.44 83 ILE B O 1
ATOM 4987 N N . ALA B 1 84 ? 3.826 28.234 1.373 1 96.81 84 ALA B N 1
ATOM 4988 C CA . ALA B 1 84 ? 4.145 29.078 0.221 1 96.81 84 ALA B CA 1
ATOM 4989 C C . ALA B 1 84 ? 2.998 29.078 -0.788 1 96.81 84 ALA B C 1
ATOM 4991 O O . ALA B 1 84 ? 2.893 29.984 -1.612 1 96.81 84 ALA B O 1
ATOM 4992 N N . HIS B 1 85 ? 2.154 28.062 -0.78 1 95.81 85 HIS B N 1
ATOM 4993 C CA . HIS B 1 85 ? 1.03 27.938 -1.701 1 95.81 85 HIS B CA 1
ATOM 4994 C C . HIS B 1 85 ? -0.158 28.781 -1.23 1 95.81 85 HIS B C 1
ATOM 4996 O O . HIS B 1 85 ? -0.903 29.328 -2.047 1 95.81 85 HIS B O 1
ATOM 5002 N N . LEU B 1 86 ? -0.337 28.875 0.085 1 97.38 86 LEU B N 1
ATOM 5003 C CA . LEU B 1 86 ? -1.591 29.406 0.604 1 97.38 86 LEU B CA 1
ATOM 5004 C C . LEU B 1 86 ? -1.389 30.812 1.178 1 97.38 86 LEU B C 1
ATOM 5006 O O . LEU B 1 86 ? -2.33 31.609 1.238 1 97.38 86 LEU B O 1
ATOM 5010 N N . TRP B 1 87 ? -0.201 31.188 1.61 1 98.06 87 TRP B N 1
ATOM 5011 C CA . TRP B 1 87 ? 0.08 32.438 2.33 1 98.06 87 TRP B CA 1
ATOM 5012 C C . TRP B 1 87 ? -0.269 33.656 1.478 1 98.06 87 TRP B C 1
ATOM 5014 O O . TRP B 1 87 ? -0.758 34.656 1.993 1 98.06 87 TRP B O 1
ATOM 5024 N N .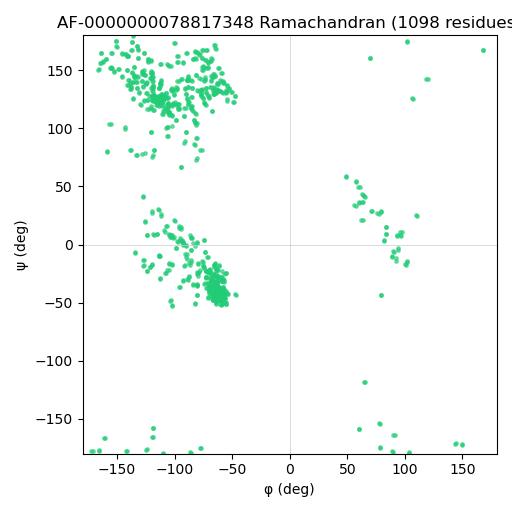 PRO B 1 88 ? -0.044 33.594 0.135 1 96.88 88 PRO B N 1
ATOM 5025 C CA . PRO B 1 88 ? -0.365 34.75 -0.687 1 96.88 88 PRO B CA 1
ATOM 5026 C C . PRO B 1 88 ? -1.816 35.219 -0.536 1 96.88 88 PRO B C 1
ATOM 5028 O O . PRO B 1 88 ? -2.131 36.375 -0.749 1 96.88 88 PRO B O 1
ATOM 5031 N N . GLN B 1 89 ? -2.682 34.281 -0.137 1 96.75 89 GLN B N 1
ATOM 5032 C CA . GLN B 1 89 ? -4.086 34.625 0.065 1 96.75 89 GLN B CA 1
ATOM 5033 C C . GLN B 1 89 ? -4.332 35.156 1.479 1 96.75 89 GLN B C 1
ATOM 5035 O O . GLN B 1 89 ? -5.391 35.719 1.765 1 96.75 89 GLN B O 1
ATOM 5040 N N . LEU B 1 90 ? -3.408 34.906 2.365 1 97.94 90 LEU B N 1
ATOM 5041 C CA . LEU B 1 90 ? -3.586 35.25 3.775 1 97.94 90 LEU B CA 1
ATOM 5042 C C . LEU B 1 90 ? -2.809 36.5 4.141 1 97.94 90 LEU B C 1
ATOM 5044 O O . LEU B 1 90 ? -3.342 37.375 4.809 1 97.94 90 LEU B O 1
ATOM 5048 N N . LYS B 1 91 ? -1.518 36.594 3.748 1 96.88 91 LYS B N 1
ATOM 5049 C CA . LYS B 1 91 ? -0.623 37.75 3.848 1 96.88 91 LYS B CA 1
ATOM 5050 C C . LYS B 1 91 ? -0.512 38.25 5.289 1 96.88 91 LYS B C 1
ATOM 5052 O O . LYS B 1 91 ? -0.55 39.438 5.547 1 96.88 91 LYS B O 1
ATOM 5057 N N . CYS B 1 92 ? -0.569 37.344 6.23 1 97.94 92 CYS B N 1
ATOM 5058 C CA . CYS B 1 92 ? -0.428 37.688 7.645 1 97.94 92 CYS B CA 1
ATOM 5059 C C . CYS B 1 92 ? 0.978 37.375 8.141 1 97.94 92 CYS B C 1
ATOM 5061 O O . CYS B 1 92 ? 1.811 36.875 7.383 1 97.94 92 CYS B O 1
ATOM 5063 N N . LYS B 1 93 ? 1.315 37.75 9.391 1 98.38 93 LYS B N 1
ATOM 5064 C CA . LYS B 1 93 ? 2.607 37.438 10.008 1 98.38 93 LYS B CA 1
ATOM 5065 C C . LYS B 1 93 ? 2.781 35.938 10.234 1 98.38 93 LYS B C 1
ATOM 5067 O O . LYS B 1 93 ? 1.802 35.219 10.453 1 98.38 93 LYS B O 1
ATOM 5072 N N . ILE B 1 94 ? 4.016 35.531 10.109 1 98.88 94 ILE B N 1
ATOM 5073 C CA . ILE B 1 94 ? 4.383 34.156 10.359 1 98.88 94 ILE B CA 1
ATOM 5074 C C . ILE B 1 94 ? 5.379 34.094 11.516 1 98.88 94 ILE B C 1
ATOM 5076 O O . ILE B 1 94 ? 6.359 34.844 11.547 1 98.88 94 ILE B O 1
ATOM 5080 N N . PHE B 1 95 ? 5.148 33.281 12.508 1 98.94 95 PHE B N 1
ATOM 5081 C CA . PHE B 1 95 ? 6.031 33.094 13.648 1 98.94 95 PHE B CA 1
ATOM 5082 C C . PHE B 1 95 ? 6.637 31.688 13.641 1 98.94 95 PHE B C 1
ATOM 5084 O O . PHE B 1 95 ? 5.914 30.688 13.562 1 98.94 95 PHE B O 1
ATOM 5091 N N . ALA B 1 96 ? 7.922 31.578 13.688 1 98.69 96 ALA B N 1
ATOM 5092 C CA . ALA B 1 96 ? 8.625 30.297 13.602 1 98.69 96 ALA B CA 1
ATOM 5093 C C . ALA B 1 96 ? 9.922 30.328 14.406 1 98.69 96 ALA B C 1
ATOM 5095 O O . ALA B 1 96 ? 10.5 31.406 14.625 1 98.69 96 ALA B O 1
ATOM 5096 N N . THR B 1 97 ? 10.367 29.203 14.922 1 98.5 97 THR B N 1
ATOM 5097 C CA . THR B 1 97 ? 11.68 29.078 15.547 1 98.5 97 THR B CA 1
ATOM 5098 C C . THR B 1 97 ? 12.789 29.125 14.492 1 98.5 97 THR B C 1
ATOM 5100 O O . THR B 1 97 ? 12.516 29.047 13.297 1 98.5 97 THR B O 1
ATOM 5103 N N . PRO B 1 98 ? 14.023 29.281 14.883 1 98.31 98 PRO B N 1
ATOM 5104 C CA . PRO B 1 98 ? 15.109 29.547 13.938 1 98.31 98 PRO B CA 1
ATOM 5105 C C . PRO B 1 98 ? 15.211 28.5 12.836 1 98.31 98 PRO B C 1
ATOM 5107 O O . PRO B 1 98 ? 15.258 28.828 11.656 1 98.31 98 PRO B O 1
ATOM 5110 N N . PHE B 1 99 ? 15.258 27.234 13.156 1 98.25 99 PHE B N 1
ATOM 5111 C CA . PHE B 1 99 ? 15.406 26.172 12.18 1 98.25 99 PHE B CA 1
ATOM 5112 C C . PHE B 1 99 ? 14.234 26.172 11.195 1 98.25 99 PHE B C 1
ATOM 5114 O O . PHE B 1 99 ? 14.438 26.094 9.984 1 98.25 99 PHE B O 1
ATOM 5121 N N . THR B 1 100 ? 12.992 26.25 11.75 1 98.69 100 THR B N 1
ATOM 5122 C CA . THR B 1 100 ? 11.789 26.281 10.93 1 98.69 100 THR B CA 1
ATOM 5123 C C . THR B 1 100 ? 11.797 27.484 10 1 98.69 100 THR B C 1
ATOM 5125 O O . THR B 1 100 ? 11.414 27.391 8.828 1 98.69 100 THR B O 1
ATOM 5128 N N . ALA B 1 101 ? 12.25 28.578 10.492 1 98.56 101 ALA B N 1
ATOM 5129 C CA . ALA B 1 101 ? 12.297 29.812 9.719 1 98.56 101 ALA B CA 1
ATOM 5130 C C . ALA B 1 101 ? 13.211 29.656 8.5 1 98.56 101 ALA B C 1
ATOM 5132 O O . ALA B 1 101 ? 12.883 30.125 7.41 1 98.56 101 ALA B O 1
ATOM 5133 N N . VAL B 1 102 ? 14.352 29.031 8.703 1 97.94 102 VAL B N 1
ATOM 5134 C CA . VAL B 1 102 ? 15.297 28.828 7.609 1 97.94 102 VAL B CA 1
ATOM 5135 C C . VAL B 1 102 ? 14.625 28.016 6.496 1 97.94 102 VAL B C 1
ATOM 5137 O O . VAL B 1 102 ? 14.742 28.359 5.316 1 97.94 102 VAL B O 1
ATOM 5140 N N . LEU B 1 103 ? 13.906 27.016 6.852 1 97.81 103 LEU B N 1
ATOM 5141 C CA . LEU B 1 103 ? 13.289 26.125 5.867 1 97.81 103 LEU B CA 1
ATOM 5142 C C . LEU B 1 103 ? 12.125 26.812 5.168 1 97.81 103 LEU B C 1
ATOM 5144 O O . LEU B 1 103 ? 11.914 26.625 3.969 1 97.81 103 LEU B O 1
ATOM 5148 N N . ILE B 1 104 ? 11.367 27.609 5.902 1 97.38 104 ILE B N 1
ATOM 5149 C CA . ILE B 1 104 ? 10.227 28.297 5.305 1 97.38 104 ILE B CA 1
ATOM 5150 C C . ILE B 1 104 ? 10.711 29.344 4.312 1 97.38 104 ILE B C 1
ATOM 5152 O O . ILE B 1 104 ? 10.094 29.562 3.268 1 97.38 104 ILE B O 1
ATOM 5156 N N . LYS B 1 105 ? 11.773 30.031 4.656 1 97.31 105 LYS B N 1
ATOM 5157 C CA . LYS B 1 105 ? 12.344 31.031 3.744 1 97.31 105 LYS B CA 1
ATOM 5158 C C . LYS B 1 105 ? 12.727 30.391 2.41 1 97.31 105 LYS B C 1
ATOM 5160 O O . LYS B 1 105 ? 12.516 30.984 1.352 1 97.31 105 LYS B O 1
ATOM 5165 N N . GLU B 1 106 ? 13.281 29.25 2.486 1 95.75 106 GLU B N 1
ATOM 5166 C CA . GLU B 1 106 ? 13.656 28.531 1.271 1 95.75 106 GLU B CA 1
ATOM 5167 C C . GLU B 1 106 ? 12.43 28.188 0.431 1 95.75 106 GLU B C 1
ATOM 5169 O O . GLU B 1 106 ? 12.461 28.297 -0.797 1 95.75 106 GLU B O 1
ATOM 5174 N N . LYS B 1 107 ? 11.359 27.781 1.06 1 96.31 107 LYS B N 1
ATOM 5175 C CA . LYS B 1 107 ? 10.125 27.453 0.355 1 96.31 107 LYS B CA 1
ATOM 5176 C C . LYS B 1 107 ? 9.562 28.672 -0.369 1 96.31 107 LYS B C 1
ATOM 5178 O O . LYS B 1 107 ? 9.062 28.562 -1.489 1 96.31 107 LYS B O 1
ATOM 5183 N N . PHE B 1 108 ? 9.586 29.781 0.268 1 97.94 108 PHE B N 1
ATOM 5184 C CA . PHE B 1 108 ? 9.086 31.016 -0.324 1 97.94 108 PHE B CA 1
ATOM 5185 C C . PHE B 1 108 ? 9.984 31.469 -1.473 1 97.94 108 PHE B C 1
ATOM 5187 O O . PHE B 1 108 ? 9.492 31.969 -2.484 1 97.94 108 PHE B O 1
ATOM 5194 N N . LYS B 1 109 ? 11.258 31.281 -1.28 1 96.44 109 LYS B N 1
ATOM 5195 C CA . LYS B 1 109 ? 12.211 31.641 -2.324 1 96.44 109 LYS B CA 1
ATOM 5196 C C . LYS B 1 109 ? 11.938 30.875 -3.611 1 96.44 109 LYS B C 1
ATOM 5198 O O . LYS B 1 109 ? 12.055 31.422 -4.707 1 96.44 109 LYS B O 1
ATOM 5203 N N . GLU B 1 110 ? 11.617 29.672 -3.477 1 93.44 110 GLU B N 1
ATOM 5204 C CA . GLU B 1 110 ? 11.305 28.844 -4.633 1 93.44 110 GLU B CA 1
ATOM 5205 C C . GLU B 1 110 ? 10.125 29.406 -5.418 1 93.44 110 GLU B C 1
ATOM 5207 O O . GLU B 1 110 ? 10.023 29.203 -6.629 1 93.44 110 GLU B O 1
ATOM 5212 N N . LYS B 1 111 ? 9.242 30.094 -4.766 1 94.06 111 LYS B N 1
ATOM 5213 C CA . LYS B 1 111 ? 8.078 30.688 -5.414 1 94.06 111 LYS B CA 1
ATOM 5214 C C . LYS B 1 111 ? 8.32 32.156 -5.723 1 94.06 111 LYS B C 1
ATOM 5216 O O . LYS B 1 111 ? 7.402 32.875 -6.125 1 94.06 111 LYS B O 1
ATOM 5221 N N . ASN B 1 112 ? 9.484 32.656 -5.445 1 95.69 112 ASN B N 1
ATOM 5222 C CA . ASN B 1 112 ? 9.883 34.031 -5.672 1 95.69 112 ASN B CA 1
ATOM 5223 C C . ASN B 1 112 ? 9.039 35 -4.855 1 95.69 112 ASN B C 1
ATOM 5225 O O . ASN B 1 112 ? 8.555 36.031 -5.379 1 95.69 112 ASN B O 1
ATOM 5229 N N . ILE B 1 113 ? 8.836 34.625 -3.645 1 96.75 113 ILE B N 1
ATOM 5230 C CA . ILE B 1 113 ? 8.102 35.469 -2.711 1 96.75 113 ILE B CA 1
ATOM 5231 C C . ILE B 1 113 ? 9.031 35.906 -1.578 1 96.75 113 ILE B C 1
ATOM 5233 O O . ILE B 1 113 ? 9.688 35.094 -0.949 1 96.75 113 ILE B O 1
ATOM 5237 N N . ASP B 1 114 ? 9.125 37.125 -1.329 1 95.81 114 ASP B N 1
ATOM 5238 C CA . ASP B 1 114 ? 9.906 37.656 -0.214 1 95.81 114 ASP B CA 1
ATOM 5239 C C . ASP B 1 114 ? 9.039 37.812 1.035 1 95.81 114 ASP B C 1
ATOM 5241 O O . ASP B 1 114 ? 8.203 38.719 1.107 1 95.81 114 ASP B O 1
ATOM 5245 N N . VAL B 1 115 ? 9.281 37 2.033 1 95.62 115 VAL B N 1
ATOM 5246 C CA . VAL B 1 115 ? 8.438 37 3.221 1 95.62 115 VAL B CA 1
ATOM 5247 C C . VAL B 1 115 ? 9.195 37.594 4.398 1 95.62 115 VAL B C 1
ATOM 5249 O O . VAL B 1 115 ? 8.727 37.562 5.539 1 95.62 115 VAL B O 1
ATOM 5252 N N . THR B 1 116 ? 10.312 38.219 4.219 1 94.81 116 THR B N 1
ATOM 5253 C CA . THR B 1 116 ? 11.227 38.719 5.254 1 94.81 116 THR B CA 1
ATOM 5254 C C . THR B 1 116 ? 10.508 39.625 6.223 1 94.81 116 THR B C 1
ATOM 5256 O O . THR B 1 116 ? 10.711 39.562 7.438 1 94.81 116 THR B O 1
ATOM 5259 N N . LYS B 1 117 ? 9.641 40.5 5.75 1 96.12 117 LYS B N 1
ATOM 5260 C CA . LYS B 1 117 ? 8.953 41.469 6.582 1 96.12 117 LYS B CA 1
ATOM 5261 C C . LYS B 1 117 ? 7.855 40.812 7.414 1 96.12 117 LYS B C 1
ATOM 5263 O O . LYS B 1 117 ? 7.398 41.406 8.406 1 96.12 117 LYS B O 1
ATOM 5268 N N . PHE B 1 118 ? 7.453 39.688 6.992 1 97.88 118 PHE B N 1
ATOM 5269 C CA . PHE B 1 118 ? 6.305 39.031 7.621 1 97.88 118 PHE B CA 1
ATOM 5270 C C . PHE B 1 118 ? 6.75 37.875 8.516 1 97.88 118 PHE B C 1
ATOM 5272 O O . PHE B 1 118 ? 5.973 37.375 9.336 1 97.88 118 PHE B O 1
ATOM 5279 N N . LEU B 1 119 ? 7.965 37.406 8.359 1 98.44 119 LEU B N 1
ATOM 5280 C CA . LEU B 1 119 ? 8.484 36.281 9.125 1 98.44 119 LEU B CA 1
ATOM 5281 C C . LEU B 1 119 ? 9.164 36.75 10.406 1 98.44 119 LEU B C 1
ATOM 5283 O O . LEU B 1 119 ? 10.141 37.5 10.352 1 98.44 119 LEU B O 1
ATOM 5287 N N . LYS B 1 120 ? 8.633 36.344 11.547 1 98.5 120 LYS B N 1
ATOM 5288 C CA . LYS B 1 120 ? 9.18 36.688 12.859 1 98.5 120 LYS B CA 1
ATOM 5289 C C . LYS B 1 120 ? 9.789 35.469 13.531 1 98.5 120 LYS B C 1
ATOM 5291 O O . LYS B 1 120 ? 9.109 34.438 13.711 1 98.5 120 LYS B O 1
ATOM 5296 N N . ILE B 1 121 ? 11.016 35.562 13.969 1 98.38 121 ILE B N 1
ATOM 5297 C CA . ILE B 1 121 ? 11.719 34.438 14.609 1 98.38 121 ILE B CA 1
ATOM 5298 C C . ILE B 1 121 ? 11.43 34.469 16.109 1 98.38 121 ILE B C 1
ATOM 5300 O O . ILE B 1 121 ? 11.594 35.469 16.766 1 98.38 121 ILE B O 1
ATOM 5304 N N . VAL B 1 122 ? 10.914 33.406 16.609 1 98.5 122 VAL B N 1
ATOM 5305 C CA . VAL B 1 122 ? 10.688 33.219 18.031 1 98.5 122 VAL B CA 1
ATOM 5306 C C . VAL B 1 122 ? 11.719 32.25 18.594 1 98.5 122 VAL B C 1
ATOM 5308 O O . VAL B 1 122 ? 11.867 31.125 18.094 1 98.5 122 VAL B O 1
ATOM 5311 N N . GLN B 1 123 ? 12.406 32.625 19.609 1 97.62 123 GLN B N 1
ATOM 5312 C CA . GLN B 1 123 ? 13.391 31.719 20.219 1 97.62 123 GLN B CA 1
ATOM 5313 C C . GLN B 1 123 ? 12.711 30.562 20.953 1 97.62 123 GLN B C 1
ATOM 5315 O O . GLN B 1 123 ? 11.547 30.672 21.328 1 97.62 123 GLN B O 1
ATOM 5320 N N . LEU B 1 124 ? 13.43 29.484 21.109 1 97.31 124 LEU B N 1
ATOM 5321 C CA . LEU B 1 124 ? 12.898 28.359 21.891 1 97.31 124 LEU B CA 1
ATOM 5322 C C . LEU B 1 124 ? 12.461 28.828 23.281 1 97.31 124 LEU B C 1
ATOM 5324 O O . LEU B 1 124 ? 13.133 29.656 23.906 1 97.3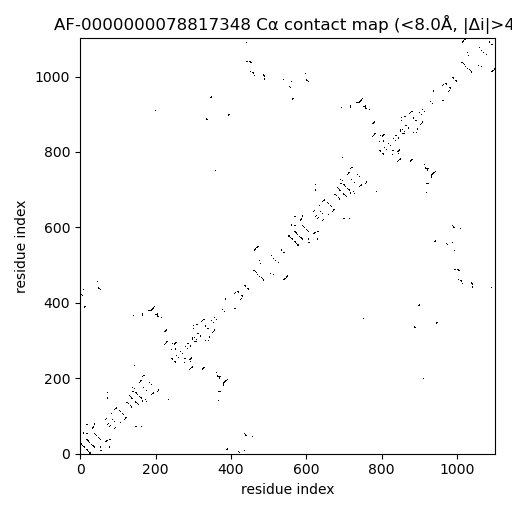1 124 LEU B O 1
ATOM 5328 N N . ASN B 1 125 ? 11.297 28.328 23.688 1 97.44 125 ASN B N 1
ATOM 5329 C CA . ASN B 1 125 ? 10.695 28.703 24.969 1 97.44 125 ASN B CA 1
ATOM 5330 C C . ASN B 1 125 ? 10.352 30.203 25 1 97.44 125 ASN B C 1
ATOM 5332 O O . ASN B 1 125 ? 10.25 30.781 26.078 1 97.44 125 ASN B O 1
ATOM 5336 N N . GLY B 1 126 ? 10.242 30.766 23.812 1 98 126 GLY B N 1
ATOM 5337 C CA . GLY B 1 126 ? 9.867 32.156 23.719 1 98 126 GLY B CA 1
ATOM 5338 C C . GLY B 1 126 ? 8.359 32.375 23.734 1 98 126 GLY B C 1
ATOM 5339 O O . GLY B 1 126 ? 7.594 31.422 23.891 1 98 126 GLY B O 1
ATOM 5340 N N . THR B 1 127 ? 7.996 33.688 23.641 1 98.44 127 THR B N 1
ATOM 5341 C CA . THR B 1 127 ? 6.586 34.062 23.703 1 98.44 127 THR B CA 1
ATOM 5342 C C . THR B 1 127 ? 6.227 35.031 22.578 1 98.44 127 THR B C 1
ATOM 5344 O O . THR B 1 127 ? 7.074 35.781 22.109 1 98.44 127 THR B O 1
ATOM 5347 N N . VAL B 1 128 ? 5.078 34.906 22.078 1 98.31 128 VAL B N 1
ATOM 5348 C CA . VAL B 1 128 ? 4.496 35.781 21.078 1 98.31 128 VAL B CA 1
ATOM 5349 C C . VAL B 1 128 ? 3.203 36.406 21.609 1 98.31 128 VAL B C 1
ATOM 5351 O O . VAL B 1 128 ? 2.318 35.688 22.078 1 98.31 128 VAL B O 1
ATOM 5354 N N . ASN B 1 129 ? 3.129 37.75 21.531 1 98.06 129 ASN B N 1
ATOM 5355 C CA . ASN B 1 129 ? 1.915 38.438 21.953 1 98.06 129 ASN B CA 1
ATOM 5356 C C . ASN B 1 129 ? 1.088 38.906 20.766 1 98.06 129 ASN B C 1
ATOM 5358 O O . ASN B 1 129 ? 1.529 39.75 20 1 98.06 129 ASN B O 1
ATOM 5362 N N . LEU B 1 130 ? -0.028 38.312 20.609 1 98 130 LEU B N 1
ATOM 5363 C CA . LEU B 1 130 ? -1.024 38.656 19.594 1 98 130 LEU B CA 1
ATOM 5364 C C . LEU B 1 130 ? -2.393 38.844 20.234 1 98 130 LEU B C 1
ATOM 5366 O O . LEU B 1 130 ? -3.254 37.969 20.172 1 98 130 LEU B O 1
ATOM 5370 N N . ASP B 1 131 ? -2.6 40 20.859 1 96.5 131 ASP B N 1
ATOM 5371 C CA . ASP B 1 131 ? -3.83 40.25 21.609 1 96.5 131 ASP B CA 1
ATOM 5372 C C . ASP B 1 131 ? -5.059 39.844 20.781 1 96.5 131 ASP B C 1
ATOM 5374 O O . ASP B 1 131 ? -5.18 40.25 19.609 1 96.5 131 ASP B O 1
ATOM 5378 N N . PRO B 1 132 ? -5.895 39.062 21.312 1 97.94 132 PRO B N 1
ATOM 5379 C CA . PRO B 1 132 ? -6.074 38.656 22.703 1 97.94 132 PRO B CA 1
ATOM 5380 C C . PRO B 1 132 ? -5.355 37.344 23.031 1 97.94 132 PRO B C 1
ATOM 5382 O O . PRO B 1 132 ? -5.633 36.719 24.062 1 97.94 132 PRO B O 1
ATOM 5385 N N . PHE B 1 133 ? -4.469 36.906 22.203 1 98.75 133 PHE B N 1
ATOM 5386 C CA . PHE B 1 133 ? -3.732 35.688 22.406 1 98.75 133 PHE B CA 1
ATOM 5387 C C . PHE B 1 133 ? -2.32 35.969 22.906 1 98.75 133 PHE B C 1
ATOM 5389 O O . PHE B 1 133 ? -1.657 36.875 22.422 1 98.75 133 PHE B O 1
ATOM 5396 N N . LYS B 1 134 ? -1.938 35.25 23.906 1 98.81 134 LYS B N 1
ATOM 5397 C CA . LYS B 1 134 ? -0.537 35.125 24.297 1 98.81 134 LYS B CA 1
ATOM 5398 C C . LYS B 1 134 ? -0.033 33.688 24.125 1 98.81 134 LYS B C 1
ATOM 5400 O O . LYS B 1 134 ? -0.534 32.781 24.781 1 98.81 134 LYS B O 1
ATOM 5405 N N . ILE B 1 135 ? 0.996 33.531 23.281 1 98.88 135 ILE B N 1
ATOM 5406 C CA . ILE B 1 135 ? 1.444 32.219 22.922 1 98.88 135 ILE B CA 1
ATOM 5407 C C . ILE B 1 135 ? 2.855 31.969 23.453 1 98.88 135 ILE B C 1
ATOM 5409 O O . ILE B 1 135 ? 3.768 32.75 23.188 1 98.88 135 ILE B O 1
ATOM 5413 N N . GLU B 1 136 ? 2.992 30.938 24.219 1 98.88 136 GLU B N 1
ATOM 5414 C CA . GLU B 1 136 ? 4.293 30.484 24.703 1 98.88 136 GLU B CA 1
ATOM 5415 C C . GLU B 1 136 ? 4.723 29.188 24.031 1 98.88 136 GLU B C 1
ATOM 5417 O O . GLU B 1 136 ? 3.957 28.219 23.984 1 98.88 136 GLU B O 1
ATOM 5422 N N . TYR B 1 137 ? 5.945 29.219 23.484 1 98.75 137 TYR B N 1
ATOM 5423 C CA . TYR B 1 137 ? 6.523 28 22.922 1 98.75 137 TYR B CA 1
ATOM 5424 C C . TYR B 1 137 ? 7.113 27.125 24.031 1 98.75 137 TYR B C 1
ATOM 5426 O O . TYR B 1 137 ? 7.82 27.625 24.906 1 98.75 137 TYR B O 1
ATOM 5434 N N . ILE B 1 138 ? 6.789 25.859 23.984 1 98.75 138 ILE B N 1
ATOM 5435 C CA . ILE B 1 138 ? 7.324 24.891 24.938 1 98.75 138 ILE B CA 1
ATOM 5436 C C . ILE B 1 138 ? 8.164 23.859 24.203 1 98.75 138 ILE B C 1
ATOM 5438 O O . ILE B 1 138 ? 7.664 23.141 23.328 1 98.75 138 ILE B O 1
ATOM 5442 N N . THR B 1 139 ? 9.367 23.734 24.609 1 98.19 139 THR B N 1
ATOM 5443 C CA . THR B 1 139 ? 10.258 22.781 23.953 1 98.19 139 THR B CA 1
ATOM 5444 C C . THR B 1 139 ? 9.789 21.344 24.188 1 98.19 139 THR B C 1
ATOM 5446 O O . THR B 1 139 ? 9.523 20.953 25.328 1 98.19 139 THR B O 1
ATOM 5449 N N . LEU B 1 140 ? 9.68 20.609 23.125 1 98.5 140 LEU B N 1
ATOM 5450 C CA . LEU B 1 140 ? 9.367 19.172 23.156 1 98.5 140 LEU B CA 1
ATOM 5451 C C . LEU B 1 140 ? 10.43 18.375 22.422 1 98.5 140 LEU B C 1
ATOM 5453 O O . LEU B 1 140 ? 11.508 18.891 22.109 1 98.5 140 LEU B O 1
ATOM 5457 N N . THR B 1 141 ? 10.234 17.047 22.297 1 98.44 141 THR B N 1
ATOM 5458 C CA . THR B 1 141 ? 11.078 16.188 21.469 1 98.44 141 THR B CA 1
ATOM 5459 C C . THR B 1 141 ? 10.25 15.523 20.375 1 98.44 141 THR B C 1
ATOM 5461 O O . THR B 1 141 ? 9.062 15.258 20.578 1 98.44 141 THR B O 1
ATOM 5464 N N . HIS B 1 142 ? 10.82 15.367 19.297 1 98.06 142 HIS B N 1
ATOM 5465 C CA . HIS B 1 142 ? 10.258 14.781 18.094 1 98.06 142 HIS B CA 1
ATOM 5466 C C . HIS B 1 142 ? 11.352 14.336 17.125 1 98.06 142 HIS B C 1
ATOM 5468 O O . HIS B 1 142 ? 12.5 14.141 17.531 1 98.06 142 HIS B O 1
ATOM 5474 N N . SER B 1 143 ? 11.031 14.031 15.898 1 97.44 143 SER B N 1
ATOM 5475 C CA . SER B 1 143 ? 12 13.484 14.945 1 97.44 143 SER B CA 1
ATOM 5476 C C . SER B 1 143 ? 12.594 14.586 14.07 1 97.44 143 SER B C 1
ATOM 5478 O O . SER B 1 143 ? 13.078 14.32 12.977 1 97.44 143 SER B O 1
ATOM 5480 N N . ILE B 1 144 ? 12.445 15.82 14.461 1 97.88 144 ILE B N 1
ATOM 5481 C CA . ILE B 1 144 ? 13.008 16.969 13.766 1 97.88 144 ILE B CA 1
ATOM 5482 C C . ILE B 1 144 ? 13.461 18.016 14.789 1 97.88 144 ILE B C 1
ATOM 5484 O O . ILE B 1 144 ? 13.102 17.938 15.969 1 97.88 144 ILE B O 1
ATOM 5488 N N . LEU B 1 145 ? 14.297 18.984 14.375 1 97.94 145 LEU B N 1
ATOM 5489 C CA . LEU B 1 145 ? 14.812 20.016 15.258 1 97.94 145 LEU B CA 1
ATOM 5490 C C . LEU B 1 145 ? 13.703 20.969 15.703 1 97.94 145 LEU B C 1
ATOM 5492 O O . LEU B 1 145 ? 12.82 21.297 14.914 1 97.94 145 LEU B O 1
ATOM 5496 N N . GLU B 1 146 ? 13.805 21.344 16.953 1 98.19 146 GLU B N 1
ATOM 5497 C CA . GLU B 1 146 ? 13.039 22.438 17.516 1 98.19 146 GLU B CA 1
ATOM 5498 C C . GLU B 1 146 ? 11.539 22.188 17.406 1 98.19 146 GLU B C 1
ATOM 5500 O O . GLU B 1 146 ? 10.789 23.031 16.922 1 98.19 146 GLU B O 1
ATOM 5505 N N . PRO B 1 147 ? 11.086 21 17.828 1 98.44 147 PRO B N 1
ATOM 5506 C CA . PRO B 1 147 ? 9.641 20.797 17.953 1 98.44 147 PRO B CA 1
ATOM 5507 C C . PRO B 1 147 ? 9.039 21.516 19.156 1 98.44 147 PRO B C 1
ATOM 5509 O O . PRO B 1 147 ? 9.648 21.547 20.234 1 98.44 147 PRO B O 1
ATOM 5512 N N . ASN B 1 148 ? 7.836 22.078 19.031 1 98.69 148 ASN B N 1
ATOM 5513 C CA . ASN B 1 148 ? 7.305 22.922 20.094 1 98.69 148 ASN B CA 1
ATOM 5514 C C . ASN B 1 148 ? 5.82 22.641 20.344 1 98.69 148 ASN B C 1
ATOM 5516 O O . ASN B 1 148 ? 5.055 22.469 19.391 1 98.69 148 ASN B O 1
ATOM 5520 N N . GLY B 1 149 ? 5.488 22.516 21.594 1 98.75 149 GLY B N 1
ATOM 5521 C CA . GLY B 1 149 ? 4.109 22.75 22 1 98.75 149 GLY B CA 1
ATOM 5522 C C . GLY B 1 149 ? 3.789 24.219 22.188 1 98.75 149 GLY B C 1
ATOM 5523 O O . GLY B 1 149 ? 4.691 25.047 22.297 1 98.75 149 GLY B O 1
ATOM 5524 N N . LEU B 1 150 ? 2.508 24.547 22.156 1 98.94 150 LEU B N 1
ATOM 5525 C CA . LEU B 1 150 ? 2.088 25.938 22.297 1 98.94 150 LEU B CA 1
ATOM 5526 C C . LEU B 1 150 ? 1.107 26.078 23.453 1 98.94 150 LEU B C 1
ATOM 5528 O O . LEU B 1 150 ? 0.043 25.453 23.469 1 98.94 150 LEU B O 1
ATOM 5532 N N . ARG B 1 151 ? 1.504 26.828 24.453 1 98.88 151 ARG B N 1
ATOM 5533 C CA . ARG B 1 151 ? 0.561 27.312 25.453 1 98.88 151 ARG B CA 1
ATOM 5534 C C . ARG B 1 151 ? -0.148 28.578 24.969 1 98.88 151 ARG B C 1
ATOM 5536 O O . ARG B 1 151 ? 0.464 29.641 24.875 1 98.88 151 ARG B O 1
ATOM 5543 N N . ILE B 1 152 ? -1.371 28.484 24.625 1 98.94 152 ILE B N 1
ATOM 5544 C CA . ILE B 1 152 ? -2.164 29.594 24.094 1 98.94 152 ILE B CA 1
ATOM 5545 C C . ILE B 1 152 ? -3.07 30.141 25.203 1 98.94 152 ILE B C 1
ATOM 5547 O O . ILE B 1 152 ? -4.035 29.484 25.594 1 98.94 152 ILE B O 1
ATOM 5551 N N . GLU B 1 153 ? -2.766 31.312 25.609 1 98.75 153 GLU B N 1
ATOM 5552 C CA . GLU B 1 153 ? -3.506 31.953 26.688 1 98.75 153 GLU B CA 1
ATOM 5553 C C . GLU B 1 153 ? -4.484 33 26.141 1 98.75 153 GLU B C 1
ATOM 5555 O O . GLU B 1 153 ? -4.137 33.781 25.266 1 98.75 153 GLU B O 1
ATOM 5560 N N . THR B 1 154 ? -5.695 32.969 26.594 1 98.38 154 THR B N 1
ATOM 5561 C CA . THR B 1 154 ? -6.742 33.938 26.344 1 98.38 154 THR B CA 1
ATOM 5562 C C . THR B 1 154 ? -7.445 34.344 27.641 1 98.38 154 THR B C 1
ATOM 5564 O O . THR B 1 154 ? -7.25 33.688 28.672 1 98.38 154 THR B O 1
ATOM 5567 N N . PRO B 1 155 ? -8.312 35.406 27.531 1 97.69 155 PRO B N 1
ATOM 5568 C CA . PRO B 1 155 ? -9.062 35.75 28.734 1 97.69 155 PRO B CA 1
ATOM 5569 C C . PRO B 1 155 ? -9.977 34.625 29.219 1 97.69 155 PRO B C 1
ATOM 5571 O O . PRO B 1 155 ? -10.336 34.562 30.391 1 97.69 155 PRO B O 1
ATOM 5574 N N . ALA B 1 156 ? -10.273 33.656 28.375 1 97.69 156 ALA B N 1
ATOM 5575 C CA . ALA B 1 156 ? -11.211 32.594 28.719 1 97.69 156 ALA B CA 1
ATOM 5576 C C . ALA B 1 156 ? -10.477 31.406 29.328 1 97.69 156 ALA B C 1
ATOM 5578 O O . ALA B 1 156 ? -11.094 30.531 29.953 1 97.69 156 ALA B O 1
ATOM 5579 N N . GLY B 1 157 ? -9.148 31.359 29.094 1 97.5 157 GLY B N 1
ATOM 5580 C CA . GLY B 1 157 ? -8.398 30.234 29.625 1 97.5 157 GLY B CA 1
ATOM 5581 C C . GLY B 1 157 ? -7.195 29.875 28.766 1 97.5 157 GLY B C 1
ATOM 5582 O O . GLY B 1 157 ? -6.844 30.609 27.844 1 97.5 157 GLY B O 1
ATOM 5583 N N . VAL B 1 158 ? -6.594 28.703 29.172 1 98.56 158 VAL B N 1
ATOM 5584 C CA . VAL B 1 158 ? -5.352 28.281 28.531 1 98.56 158 VAL B CA 1
ATOM 5585 C C . VAL B 1 158 ? -5.586 27 27.734 1 98.56 158 VAL B C 1
ATOM 5587 O O . VAL B 1 158 ? -6.273 26.094 28.203 1 98.56 158 VAL B O 1
ATOM 5590 N N . ILE B 1 159 ? -5.047 27.016 26.516 1 98.81 159 ILE B N 1
ATOM 5591 C CA . ILE B 1 159 ? -5.035 25.828 25.656 1 98.81 159 ILE B CA 1
ATOM 5592 C C . ILE B 1 159 ? -3.598 25.344 25.469 1 98.81 159 ILE B C 1
ATOM 5594 O O . ILE B 1 159 ? -2.691 26.156 25.25 1 98.81 159 ILE B O 1
ATOM 5598 N N . LEU B 1 160 ? -3.416 24.062 25.562 1 98.88 160 LEU B N 1
ATOM 5599 C CA . LEU B 1 160 ? -2.137 23.5 25.156 1 98.88 160 LEU B CA 1
ATOM 5600 C C . LEU B 1 160 ? -2.273 22.75 23.844 1 98.88 160 LEU B C 1
ATOM 5602 O O . LEU B 1 160 ? -3.02 21.766 23.75 1 98.88 160 LEU B O 1
ATOM 5606 N N . HIS B 1 161 ? -1.649 23.203 22.828 1 98.88 161 HIS B N 1
ATOM 5607 C CA . HIS B 1 161 ? -1.486 22.5 21.562 1 98.88 161 HIS B CA 1
ATOM 5608 C C . HIS B 1 161 ? -0.14 21.781 21.5 1 98.88 161 HIS B C 1
ATOM 5610 O O . HIS B 1 161 ? 0.906 22.438 21.406 1 98.88 161 HIS B O 1
ATOM 5616 N N . THR B 1 162 ? -0.148 20.531 21.422 1 98.69 162 THR B N 1
ATOM 5617 C CA . THR B 1 162 ? 1.083 19.781 21.641 1 98.69 162 THR B CA 1
ATOM 5618 C C . THR B 1 162 ? 1.969 19.797 20.406 1 98.69 162 THR B C 1
ATOM 5620 O O . THR B 1 162 ? 3.176 19.562 20.5 1 98.69 162 THR B O 1
ATOM 5623 N N . GLY B 1 163 ? 1.32 20.016 19.188 1 98.25 163 GLY B N 1
ATOM 5624 C CA . GLY B 1 163 ? 2.094 19.656 18.016 1 98.25 163 GLY B CA 1
ATOM 5625 C C . GLY B 1 163 ? 2.471 18.188 17.984 1 98.25 163 GLY B C 1
ATOM 5626 O O . GLY B 1 163 ? 1.765 17.344 18.547 1 98.25 163 GLY B O 1
ATOM 5627 N N . ASP B 1 164 ? 3.531 17.875 17.203 1 98.62 164 ASP B N 1
ATOM 5628 C CA . ASP B 1 164 ? 4.059 16.5 17.188 1 98.62 164 ASP B CA 1
ATOM 5629 C C . ASP B 1 164 ? 5.129 16.328 18.266 1 98.62 164 ASP B C 1
ATOM 5631 O O . ASP B 1 164 ? 5.938 17.219 18.5 1 98.62 164 ASP B O 1
ATOM 5635 N N . TRP B 1 165 ? 5.098 15.148 18.891 1 98.62 165 TRP B N 1
ATOM 5636 C CA . TRP B 1 165 ? 5.992 15.016 20.031 1 98.62 165 TRP B CA 1
ATOM 5637 C C . TRP B 1 165 ? 6.176 13.555 20.422 1 98.62 165 TRP B C 1
ATOM 5639 O O . TRP B 1 165 ? 5.488 12.68 19.891 1 98.62 165 TRP B O 1
ATOM 5649 N N . LYS B 1 166 ? 7.117 13.281 21.172 1 98.44 166 LYS B N 1
ATOM 5650 C CA . LYS B 1 166 ? 7.359 12.086 21.969 1 98.44 166 LYS B CA 1
ATOM 5651 C C . LYS B 1 166 ? 8.164 12.422 23.219 1 98.44 166 LYS B C 1
ATOM 5653 O O . LYS B 1 166 ? 8.617 13.555 23.391 1 98.44 166 LYS B O 1
ATOM 5658 N N . ILE B 1 167 ? 8.266 11.5 24.094 1 98.5 167 ILE B N 1
ATOM 5659 C CA . ILE B 1 167 ? 9.195 11.672 25.203 1 98.5 167 ILE B CA 1
ATOM 5660 C C . ILE B 1 167 ? 10.5 10.93 24.906 1 98.5 167 ILE B C 1
ATOM 5662 O O . ILE B 1 167 ? 10.539 9.703 24.922 1 98.5 167 ILE B O 1
ATOM 5666 N N . ASP B 1 168 ? 11.5 11.695 24.609 1 98.31 168 ASP B N 1
ATOM 5667 C CA . ASP B 1 168 ? 12.844 11.148 24.406 1 98.31 168 ASP B CA 1
ATOM 5668 C C . ASP B 1 168 ? 13.773 11.555 25.547 1 98.31 168 ASP B C 1
ATOM 5670 O O . ASP B 1 168 ? 14.18 12.719 25.641 1 98.31 168 ASP B O 1
ATOM 5674 N N . PRO B 1 169 ? 14.195 10.625 26.359 1 97.25 169 PRO B N 1
ATOM 5675 C CA . PRO B 1 169 ? 15.07 10.984 27.469 1 97.25 169 PRO B CA 1
ATOM 5676 C C . PRO B 1 169 ? 16.469 11.398 27.016 1 97.25 169 PRO B C 1
ATOM 5678 O O . PRO B 1 169 ? 17.172 12.125 27.734 1 97.25 169 PRO B O 1
ATOM 5681 N N . GLU B 1 170 ? 16.859 10.938 25.875 1 97.88 170 GLU B N 1
ATOM 5682 C CA . GLU B 1 170 ? 18.156 11.281 25.297 1 97.88 170 GLU B CA 1
ATOM 5683 C C . GLU B 1 170 ? 18.047 11.57 23.812 1 97.88 170 GLU B C 1
ATOM 5685 O O . GLU B 1 170 ? 18.484 10.773 22.984 1 97.88 170 GLU B O 1
ATOM 5690 N N . PRO B 1 171 ? 17.641 12.758 23.453 1 96.94 171 PRO B N 1
ATOM 5691 C CA . PRO B 1 171 ? 17.375 13.078 22.047 1 96.94 171 PRO B CA 1
ATOM 5692 C C . PRO B 1 171 ? 18.641 13.289 21.234 1 96.94 171 PRO B C 1
ATOM 5694 O O . PRO B 1 171 ? 18.594 13.312 20 1 96.94 171 PRO B O 1
ATOM 5697 N N . LEU B 1 172 ? 19.875 13.469 21.875 1 96.25 172 LEU B N 1
ATOM 5698 C CA . LEU B 1 172 ? 21.188 13.609 21.266 1 96.25 172 LEU B CA 1
ATOM 5699 C C . LEU B 1 172 ? 21.391 15.031 20.75 1 96.25 172 LEU B C 1
ATOM 5701 O O . LEU B 1 172 ? 22.484 15.586 20.891 1 96.25 172 LEU B O 1
ATOM 5705 N N . ILE B 1 173 ? 20.344 15.578 20.094 1 95.94 173 ILE B N 1
ATOM 5706 C CA . ILE B 1 173 ? 20.406 16.938 19.578 1 95.94 173 ILE B CA 1
ATOM 5707 C C . ILE B 1 173 ? 19.219 17.75 20.125 1 95.94 173 ILE B C 1
ATOM 5709 O O . ILE B 1 173 ? 18.094 17.25 20.188 1 95.94 173 ILE B O 1
ATOM 5713 N N . GLY B 1 174 ? 19.531 19 20.5 1 93.69 174 GLY B N 1
ATOM 5714 C CA . GLY B 1 174 ? 18.484 19.828 21.094 1 93.69 174 GLY B CA 1
ATOM 5715 C C . GLY B 1 174 ? 18.219 19.484 22.547 1 93.69 174 GLY B C 1
ATOM 5716 O O . GLY B 1 174 ? 18.906 18.641 23.141 1 93.69 174 GLY B O 1
ATOM 5717 N N . GLU B 1 175 ? 17.234 20.125 23.094 1 95 175 GLU B N 1
ATOM 5718 C CA . GLU B 1 175 ? 16.922 19.953 24.516 1 95 175 GLU B CA 1
ATOM 5719 C C . GLU B 1 175 ? 15.883 18.859 24.719 1 95 175 GLU B C 1
ATOM 5721 O O . GLU B 1 175 ? 15.172 18.484 23.781 1 95 175 GLU B O 1
ATOM 5726 N N . LYS B 1 176 ? 15.898 18.328 25.922 1 97 176 LYS B N 1
ATOM 5727 C CA . LYS B 1 176 ? 14.844 17.406 26.344 1 97 176 LYS B CA 1
ATOM 5728 C C . LYS B 1 176 ? 13.508 18.125 26.5 1 97 176 LYS B C 1
ATOM 5730 O O . LYS B 1 176 ? 13.469 19.359 26.562 1 97 176 LYS B O 1
ATOM 5735 N N . ILE B 1 177 ? 12.492 17.344 26.484 1 97.56 177 ILE B N 1
ATOM 5736 C CA . ILE B 1 177 ? 11.164 17.875 26.75 1 97.56 177 ILE B CA 1
ATOM 5737 C C . ILE B 1 177 ? 11.164 18.656 28.062 1 97.56 177 ILE B C 1
ATOM 5739 O O . ILE B 1 177 ? 11.781 18.234 29.031 1 97.56 177 ILE B O 1
ATOM 5743 N N . ASN B 1 178 ? 10.562 19.828 28 1 97.88 178 ASN B N 1
ATOM 5744 C CA . ASN B 1 178 ? 10.445 20.641 29.219 1 97.88 178 ASN B CA 1
ATOM 5745 C C . ASN B 1 178 ? 9.297 20.172 30.094 1 97.88 178 ASN B C 1
ATOM 5747 O O . ASN B 1 178 ? 8.305 20.875 30.266 1 97.88 178 ASN B O 1
ATOM 5751 N N . SER B 1 179 ? 9.5 19.016 30.781 1 98 179 SER B N 1
ATOM 5752 C CA . SER B 1 179 ? 8.445 18.391 31.578 1 98 179 SER B CA 1
ATOM 5753 C C . SER B 1 179 ? 8.07 19.266 32.781 1 98 179 SER B C 1
ATOM 5755 O O . SER B 1 179 ? 6.91 19.297 33.188 1 98 179 SER B O 1
ATOM 5757 N N . ASP B 1 180 ? 9.031 20 33.312 1 98.12 180 ASP B N 1
ATOM 5758 C CA . ASP B 1 180 ? 8.766 20.875 34.469 1 98.12 180 ASP B CA 1
ATOM 5759 C C . ASP B 1 180 ? 7.789 21.984 34.094 1 98.12 180 ASP B C 1
ATOM 5761 O O . ASP B 1 180 ? 6.84 22.266 34.812 1 98.12 180 ASP B O 1
ATOM 5765 N N . ARG B 1 181 ? 8.055 22.531 32.969 1 98.44 181 ARG B N 1
ATOM 5766 C CA . ARG B 1 181 ? 7.172 23.609 32.531 1 98.44 181 ARG B CA 1
ATOM 5767 C C . ARG B 1 181 ? 5.773 23.078 32.219 1 98.44 181 ARG B C 1
ATOM 5769 O O . ARG B 1 181 ? 4.777 23.734 32.5 1 98.44 181 ARG B O 1
ATOM 5776 N N . LEU B 1 182 ? 5.695 21.906 31.656 1 98.75 182 LEU B N 1
ATOM 5777 C CA . LEU B 1 182 ? 4.402 21.297 31.375 1 98.75 182 LEU B CA 1
ATOM 5778 C C . LEU B 1 182 ? 3.629 21.031 32.656 1 98.75 182 LEU B C 1
ATOM 5780 O O . LEU B 1 182 ? 2.416 21.25 32.719 1 98.75 182 LEU B O 1
ATOM 5784 N N . LYS B 1 183 ? 4.34 20.609 33.656 1 98.62 183 LYS B N 1
ATOM 5785 C CA . LYS B 1 183 ? 3.717 20.391 34.969 1 98.62 183 LYS B CA 1
ATOM 5786 C C . LYS B 1 183 ? 3.197 21.703 35.531 1 98.62 183 LYS B C 1
ATOM 5788 O O . LYS B 1 183 ? 2.105 21.75 36.125 1 98.62 183 LYS B O 1
ATOM 5793 N N . GLU B 1 184 ? 3.984 22.719 35.375 1 98.75 184 GLU B N 1
ATOM 5794 C CA . GLU B 1 184 ? 3.57 24.031 35.844 1 98.75 184 GLU B CA 1
ATOM 5795 C C . GLU B 1 184 ? 2.297 24.5 35.156 1 98.75 184 GLU B C 1
ATOM 5797 O O . GLU B 1 184 ? 1.381 25.016 35.812 1 98.75 184 GLU B O 1
ATOM 5802 N N . ILE B 1 185 ? 2.289 24.312 33.875 1 98.56 185 ILE B N 1
ATOM 5803 C CA . ILE B 1 185 ? 1.125 24.672 33.094 1 98.56 185 ILE B CA 1
ATOM 5804 C C . ILE B 1 185 ? -0.096 23.891 33.562 1 98.56 185 ILE B C 1
ATOM 5806 O O . ILE B 1 185 ? -1.185 24.453 33.719 1 98.56 185 ILE B O 1
ATOM 5810 N N . GLY B 1 186 ? 0.124 22.625 33.781 1 98.5 186 GLY B N 1
ATOM 5811 C CA . GLY B 1 186 ? -0.95 21.812 34.312 1 98.5 186 GLY B CA 1
ATOM 5812 C C . GLY B 1 186 ? -1.49 22.312 35.625 1 98.5 186 GLY B C 1
ATOM 5813 O O . GLY B 1 186 ? -2.705 22.328 35.844 1 98.5 186 GLY B O 1
ATOM 5814 N N . ASN B 1 187 ? -0.614 22.781 36.469 1 97.94 187 ASN B N 1
ATOM 5815 C CA . ASN B 1 187 ? -0.991 23.281 37.781 1 97.94 187 ASN B CA 1
ATOM 5816 C C . ASN B 1 187 ? -1.741 24.609 37.688 1 97.94 187 ASN B C 1
ATOM 5818 O O . ASN B 1 187 ? -2.6 24.906 38.531 1 97.94 187 ASN B O 1
ATOM 5822 N N . GLU B 1 188 ? -1.349 25.359 36.688 1 97.19 188 GLU B N 1
ATOM 5823 C CA . GLU B 1 188 ? -2.041 26.625 36.438 1 97.19 188 GLU B CA 1
ATOM 5824 C C . GLU B 1 188 ? -3.473 26.391 35.969 1 97.19 188 GLU B C 1
ATOM 5826 O O . GLU B 1 188 ? -4.348 27.219 36.188 1 97.19 188 GLU B O 1
ATOM 5831 N N . GLY B 1 189 ? -3.674 25.281 35.344 1 97.81 189 GLY B N 1
ATOM 5832 C CA . GLY B 1 189 ? -4.98 24.938 34.781 1 97.81 189 GLY B CA 1
ATOM 5833 C C . GLY B 1 189 ? -5.039 25.031 33.281 1 97.81 189 GLY B C 1
ATOM 5834 O O . GLY B 1 189 ? -4.746 26.078 32.719 1 97.81 189 GLY B O 1
ATOM 5835 N N . VAL B 1 190 ? -5.43 24 32.688 1 98.69 190 VAL B N 1
ATOM 5836 C CA . VAL B 1 190 ? -5.527 23.938 31.234 1 98.69 190 VAL B CA 1
ATOM 5837 C C . VAL B 1 190 ? -6.965 23.625 30.828 1 98.69 190 VAL B C 1
ATOM 5839 O O . VAL B 1 190 ? -7.512 22.594 31.188 1 98.69 190 VAL B O 1
ATOM 5842 N N . LEU B 1 191 ? -7.496 24.562 30.109 1 98.5 191 LEU B N 1
ATOM 5843 C CA . LEU B 1 191 ? -8.875 24.406 29.656 1 98.5 191 LEU B CA 1
ATOM 5844 C C . LEU B 1 191 ? -9 23.266 28.656 1 98.5 191 LEU B C 1
ATOM 5846 O O . LEU B 1 191 ? -9.922 22.438 28.766 1 98.5 191 LEU B O 1
ATOM 5850 N N . ALA B 1 192 ? -8.117 23.25 27.688 1 98.81 192 ALA B N 1
ATOM 5851 C CA . ALA B 1 192 ? -8.164 22.219 26.672 1 98.81 192 ALA B CA 1
ATOM 5852 C C . ALA B 1 192 ? -6.762 21.844 26.203 1 98.81 192 ALA B C 1
ATOM 5854 O O . ALA B 1 192 ? -5.871 22.703 26.141 1 98.81 192 ALA B O 1
ATOM 5855 N N . MET B 1 193 ? -6.578 20.578 25.891 1 98.88 193 MET B N 1
ATOM 5856 C CA . MET B 1 193 ? -5.359 20.109 25.25 1 98.88 193 MET B CA 1
ATOM 5857 C C . MET B 1 193 ? -5.668 19.5 23.875 1 98.88 193 MET B C 1
ATOM 5859 O O . MET B 1 193 ? -6.453 18.547 23.781 1 98.88 193 MET B O 1
ATOM 5863 N N . ILE B 1 194 ? -5.168 20.109 22.812 1 98.81 194 ILE B N 1
ATOM 5864 C CA . ILE B 1 194 ? -5.172 19.562 21.453 1 98.81 194 ILE B CA 1
ATOM 5865 C C . ILE B 1 194 ? -3.953 18.672 21.266 1 98.81 194 ILE B C 1
ATOM 5867 O O . ILE B 1 194 ? -2.82 19.156 21.219 1 98.81 194 ILE B O 1
ATOM 5871 N N . CYS B 1 195 ? -4.199 17.375 21.016 1 98.62 195 CYS B N 1
ATOM 5872 C CA . CYS B 1 195 ? -3.084 16.484 21.281 1 98.62 195 CYS B CA 1
ATOM 5873 C C . CYS B 1 195 ? -2.898 15.484 20.141 1 98.62 195 CYS B C 1
ATOM 5875 O O . CYS B 1 195 ? -3.875 14.953 19.609 1 98.62 195 CYS B O 1
ATOM 5877 N N . ASP B 1 196 ? -1.682 15.156 19.844 1 98.38 196 ASP B N 1
ATOM 5878 C CA . ASP B 1 196 ? -1.231 14.203 18.828 1 98.38 196 ASP B CA 1
ATOM 5879 C C . ASP B 1 196 ? -1.771 12.805 19.125 1 98.38 196 ASP B C 1
ATOM 5881 O O . ASP B 1 196 ? -1.606 12.281 20.234 1 98.38 196 ASP B O 1
ATOM 5885 N N . SER B 1 197 ? -2.361 12.133 18.047 1 98.25 197 SER B N 1
ATOM 5886 C CA . SER B 1 197 ? -2.98 10.828 18.234 1 98.25 197 SER B CA 1
ATOM 5887 C C . SER B 1 197 ? -2.279 9.758 17.406 1 98.25 197 SER B C 1
ATOM 5889 O O . SER B 1 197 ? -2.732 8.609 17.344 1 98.25 197 SER B O 1
ATOM 5891 N N . THR B 1 198 ? -1.188 10.023 16.797 1 97.38 198 THR B N 1
ATOM 5892 C CA . THR B 1 198 ? -0.598 9.234 15.727 1 97.38 198 THR B CA 1
ATOM 5893 C C . THR B 1 198 ? -0.332 7.805 16.188 1 97.38 198 THR B C 1
ATOM 5895 O O . THR B 1 198 ? -0.633 6.848 15.477 1 97.38 198 THR B O 1
ATOM 5898 N N . ASN B 1 199 ? 0.244 7.645 17.422 1 97.06 199 ASN B N 1
ATOM 5899 C CA . ASN B 1 199 ? 0.679 6.32 17.859 1 97.06 199 ASN B CA 1
ATOM 5900 C C . ASN B 1 199 ? -0.152 5.816 19.031 1 97.06 199 ASN B C 1
ATOM 5902 O O . ASN B 1 199 ? 0.342 5.055 19.859 1 97.06 199 ASN B O 1
ATOM 5906 N N . VAL B 1 200 ? -1.413 6.215 19.125 1 97.06 200 VAL B N 1
ATOM 5907 C CA . VAL B 1 200 ? -2.242 5.906 20.281 1 97.06 200 VAL B CA 1
ATOM 5908 C C . VAL B 1 200 ? -2.426 4.395 20.391 1 97.06 200 VAL B C 1
ATOM 5910 O O . VAL B 1 200 ? -2.654 3.869 21.484 1 97.06 200 VAL B O 1
ATOM 5913 N N . PHE B 1 201 ? -2.248 3.627 19.297 1 93.69 201 PHE B N 1
ATOM 5914 C CA . PHE B 1 201 ? -2.426 2.18 19.312 1 93.69 201 PHE B CA 1
ATOM 5915 C C . PHE B 1 201 ? -1.148 1.48 19.766 1 93.69 201 PHE B C 1
ATOM 5917 O O . PHE B 1 201 ? -1.161 0.286 20.062 1 93.69 201 PHE B O 1
ATOM 5924 N N . SER B 1 202 ? -0.068 2.199 19.766 1 94.94 202 SER B N 1
ATOM 5925 C CA . SER B 1 202 ? 1.219 1.614 20.125 1 94.94 202 SER B CA 1
ATOM 5926 C C . SER B 1 202 ? 1.426 1.624 21.641 1 94.94 202 SER B C 1
ATOM 5928 O O . SER B 1 202 ? 1.384 2.682 22.266 1 94.94 202 SER B O 1
ATOM 5930 N N . MET B 1 203 ? 1.729 0.501 22.188 1 94.56 203 MET B N 1
ATOM 5931 C CA . MET B 1 203 ? 1.933 0.369 23.641 1 94.56 203 MET B CA 1
ATOM 5932 C C . MET B 1 203 ? 3.355 0.758 24.016 1 94.56 203 MET B C 1
ATOM 5934 O O . MET B 1 203 ? 4.242 0.816 23.172 1 94.56 203 MET B O 1
ATOM 5938 N N . GLY B 1 204 ? 3.531 1.065 25.234 1 96.69 204 GLY B N 1
ATOM 5939 C CA . GLY B 1 204 ? 4.859 1.389 25.734 1 96.69 204 GLY B CA 1
ATOM 5940 C C . GLY B 1 204 ? 5.305 2.793 25.375 1 96.69 204 GLY B C 1
ATOM 5941 O O . GLY B 1 204 ? 4.484 3.709 25.297 1 96.69 204 GLY B O 1
ATOM 5942 N N . LYS B 1 205 ? 6.66 2.982 25.312 1 97.5 205 LYS B N 1
ATOM 5943 C CA . LYS B 1 205 ? 7.262 4.277 25 1 97.5 205 LYS B CA 1
ATOM 5944 C C . LYS B 1 205 ? 7.77 4.316 23.562 1 97.5 205 LYS B C 1
ATOM 5946 O O . LYS B 1 205 ? 8.023 3.273 22.953 1 97.5 205 LYS B O 1
ATOM 5951 N N . ALA B 1 206 ? 7.84 5.457 22.984 1 96.25 206 ALA B N 1
ATOM 5952 C CA . ALA B 1 206 ? 8.289 5.633 21.609 1 96.25 206 ALA B CA 1
ATOM 5953 C C . ALA B 1 206 ? 9.773 5.289 21.469 1 96.25 206 ALA B C 1
ATOM 5955 O O . ALA B 1 206 ? 10.219 4.871 20.391 1 96.25 206 ALA B O 1
ATOM 5956 N N . GLY B 1 207 ? 10.602 5.488 22.547 1 95.31 207 GLY B N 1
ATOM 5957 C CA . GLY B 1 207 ? 12.023 5.164 22.5 1 95.31 207 GLY B CA 1
ATOM 5958 C C . GLY B 1 207 ? 12.906 6.387 22.359 1 95.31 207 GLY B C 1
ATOM 5959 O O . GLY B 1 207 ? 12.414 7.516 22.297 1 95.31 207 GLY B O 1
ATOM 5960 N N . SER B 1 208 ? 14.258 6.145 22.297 1 97.94 208 SER B N 1
ATOM 5961 C CA . SER B 1 208 ? 15.203 7.254 22.297 1 97.94 208 SER B CA 1
ATOM 5962 C C . SER B 1 208 ? 16.156 7.164 21.109 1 97.94 208 SER B C 1
ATOM 5964 O O . SER B 1 208 ? 16.531 6.07 20.688 1 97.94 208 SER B O 1
ATOM 5966 N N . GLU B 1 209 ? 16.578 8.281 20.672 1 98.19 209 GLU B N 1
ATOM 5967 C CA . GLU B 1 209 ? 17.578 8.344 19.594 1 98.19 209 GLU B CA 1
ATOM 5968 C C . GLU B 1 209 ? 18.922 7.789 20.062 1 98.19 209 GLU B C 1
ATOM 5970 O O . GLU B 1 209 ? 19.688 7.238 19.25 1 98.19 209 GLU B O 1
ATOM 5975 N N . LEU B 1 210 ? 19.172 7.848 21.297 1 98.62 210 LEU B N 1
ATOM 5976 C CA . LEU B 1 210 ? 20.406 7.277 21.828 1 98.62 210 LEU B CA 1
ATOM 5977 C C . LEU B 1 210 ? 20.422 5.766 21.625 1 98.62 210 LEU B C 1
ATOM 5979 O O . LEU B 1 210 ? 21.469 5.195 21.297 1 98.62 210 LEU B O 1
ATOM 5983 N N . ASP B 1 211 ? 19.344 5.133 21.891 1 98.31 211 ASP B N 1
ATOM 5984 C CA . ASP B 1 211 ? 19.281 3.684 21.719 1 98.31 211 ASP B CA 1
ATOM 5985 C C . ASP B 1 211 ? 19.516 3.293 20.266 1 98.31 211 ASP B C 1
ATOM 5987 O O . ASP B 1 211 ? 20.156 2.275 19.984 1 98.31 211 ASP B O 1
ATOM 5991 N N . VAL B 1 212 ? 19 4.062 19.375 1 98.38 212 VAL B N 1
ATOM 5992 C CA . VAL B 1 212 ? 19.219 3.822 17.953 1 98.38 212 VAL B CA 1
ATOM 5993 C C . VAL B 1 212 ? 20.703 3.992 17.625 1 98.38 212 VAL B C 1
ATOM 5995 O O . VAL B 1 212 ? 21.281 3.201 16.875 1 98.38 212 VAL B O 1
ATOM 5998 N N . ARG B 1 213 ? 21.328 5.055 18.188 1 98.56 213 ARG B N 1
ATOM 5999 C CA . ARG B 1 213 ? 22.75 5.289 17.953 1 98.56 213 ARG B CA 1
ATOM 6000 C C . ARG B 1 213 ? 23.578 4.082 18.375 1 98.56 213 ARG B C 1
ATOM 6002 O O . ARG B 1 213 ? 24.469 3.645 17.641 1 98.56 213 ARG B O 1
ATOM 6009 N N . LYS B 1 214 ? 23.281 3.541 19.562 1 98.69 214 LYS B N 1
ATOM 6010 C CA . LYS B 1 214 ? 24 2.377 20.062 1 98.69 214 LYS B CA 1
ATOM 6011 C C . LYS B 1 214 ? 23.859 1.19 19.109 1 98.69 214 LYS B C 1
ATOM 6013 O O . LYS B 1 214 ? 24.844 0.52 18.797 1 98.69 214 LYS B O 1
ATOM 6018 N N . SER B 1 215 ? 22.656 0.997 18.688 1 98.69 215 SER B N 1
ATOM 6019 C CA . SER B 1 215 ? 22.391 -0.117 17.781 1 98.69 215 SER B CA 1
ATOM 6020 C C . SER B 1 215 ? 23.094 0.073 16.453 1 98.69 215 SER B C 1
ATOM 6022 O O . SER B 1 215 ? 23.734 -0.855 15.938 1 98.69 215 SER B O 1
ATOM 6024 N N . LEU B 1 216 ? 23.031 1.271 15.891 1 98.75 216 LEU B N 1
ATOM 6025 C CA . LEU B 1 216 ? 23.641 1.556 14.594 1 98.75 216 LEU B CA 1
ATOM 6026 C C . LEU B 1 216 ? 25.156 1.464 14.664 1 98.75 216 LEU B C 1
ATOM 6028 O O . LEU B 1 216 ? 25.797 1.057 13.703 1 98.75 216 LEU B O 1
ATOM 6032 N N . LEU B 1 217 ? 25.719 1.884 15.797 1 98.81 217 LEU B N 1
ATOM 6033 C CA . LEU B 1 217 ? 27.156 1.756 15.969 1 98.81 217 LEU B CA 1
ATOM 6034 C C . LEU B 1 217 ? 27.578 0.294 15.906 1 98.81 217 LEU B C 1
ATOM 6036 O O . LEU B 1 217 ? 28.562 -0.041 15.242 1 98.81 217 LEU B O 1
ATOM 6040 N N . ASN B 1 218 ? 26.844 -0.544 16.578 1 98.62 218 ASN B N 1
ATOM 6041 C CA . ASN B 1 218 ? 27.125 -1.975 16.547 1 98.62 218 ASN B CA 1
ATOM 6042 C C . ASN B 1 218 ? 26.969 -2.549 15.141 1 98.62 218 ASN B C 1
ATOM 6044 O O . ASN B 1 218 ? 27.812 -3.332 14.695 1 98.62 218 ASN B O 1
ATOM 6048 N N . ILE B 1 219 ? 25.922 -2.164 14.438 1 98.44 219 ILE B N 1
ATOM 6049 C CA . ILE B 1 219 ? 25.641 -2.658 13.094 1 98.44 219 ILE B CA 1
ATOM 6050 C C . ILE B 1 219 ? 26.734 -2.219 12.141 1 98.44 219 ILE B C 1
ATOM 6052 O O . ILE B 1 219 ? 27.344 -3.049 11.453 1 98.44 219 ILE B O 1
ATOM 6056 N N . MET B 1 220 ? 27.078 -0.948 12.133 1 98.44 220 MET B N 1
ATOM 6057 C CA . MET B 1 220 ? 28.062 -0.405 11.203 1 98.44 220 MET B CA 1
ATOM 6058 C C . MET B 1 220 ? 29.453 -0.947 11.516 1 98.44 220 MET B C 1
ATOM 6060 O O . MET B 1 220 ? 30.281 -1.135 10.609 1 98.44 220 MET B O 1
ATOM 6064 N N . GLY B 1 221 ? 29.688 -1.205 12.805 1 98.19 221 GLY B N 1
ATOM 6065 C CA . GLY B 1 221 ? 30.969 -1.774 13.203 1 98.19 221 GLY B CA 1
ATOM 6066 C C . GLY B 1 221 ? 31.188 -3.18 12.672 1 98.19 221 GLY B C 1
ATOM 6067 O O . GLY B 1 221 ? 32.312 -3.605 12.477 1 98.19 221 GLY B O 1
ATOM 6068 N N . SER B 1 222 ? 30.156 -3.883 12.406 1 97.38 222 SER B N 1
ATOM 6069 C CA . SER B 1 222 ? 30.25 -5.273 11.961 1 97.38 222 SER B CA 1
ATOM 6070 C C . SER B 1 222 ? 30.344 -5.363 10.445 1 97.38 222 SER B C 1
ATOM 6072 O O . SER B 1 222 ? 30.656 -6.426 9.898 1 97.38 222 SER B O 1
ATOM 6074 N N . LEU B 1 223 ? 30.109 -4.246 9.734 1 97.62 223 LEU B N 1
ATOM 6075 C CA . LEU B 1 223 ? 30.109 -4.242 8.273 1 97.62 223 LEU B CA 1
ATOM 6076 C C . LEU B 1 223 ? 31.5 -3.98 7.727 1 97.62 223 LEU B C 1
ATOM 6078 O O . LEU B 1 223 ? 32.219 -3.127 8.242 1 97.62 223 LEU B O 1
ATOM 6082 N N . LYS B 1 224 ? 31.875 -4.613 6.656 1 96 224 LYS B N 1
ATOM 6083 C CA . LYS B 1 224 ? 33.281 -4.629 6.223 1 96 224 LYS B CA 1
ATOM 6084 C C . LYS B 1 224 ? 33.5 -3.732 5.004 1 96 224 LYS B C 1
ATOM 6086 O O . LYS B 1 224 ? 34.625 -3.332 4.707 1 96 224 LYS B O 1
ATOM 6091 N N . LYS B 1 225 ? 32.438 -3.471 4.27 1 97.75 225 LYS B N 1
ATOM 6092 C CA . LYS B 1 225 ? 32.562 -2.703 3.035 1 97.75 225 LYS B CA 1
ATOM 6093 C C . LYS B 1 225 ? 31.766 -1.41 3.096 1 97.75 225 LYS B C 1
ATOM 6095 O O . LYS B 1 225 ? 31.609 -0.819 4.164 1 97.75 225 LYS B O 1
ATOM 6100 N N . ARG B 1 226 ? 31.453 -0.895 1.983 1 97.62 226 ARG B N 1
ATOM 6101 C CA . ARG B 1 226 ? 30.766 0.383 1.864 1 97.62 226 ARG B CA 1
ATOM 6102 C C . ARG B 1 226 ? 29.375 0.319 2.508 1 97.62 226 ARG B C 1
ATOM 6104 O O . ARG B 1 226 ? 28.672 -0.683 2.375 1 97.62 226 ARG B O 1
ATOM 6111 N N . ILE B 1 227 ? 29.047 1.42 3.232 1 98.56 227 ILE B N 1
ATOM 6112 C CA . ILE B 1 227 ? 27.734 1.495 3.885 1 98.56 227 ILE B CA 1
ATOM 6113 C C . ILE B 1 227 ? 26.922 2.643 3.289 1 98.56 227 ILE B C 1
ATOM 6115 O O . ILE B 1 227 ? 27.438 3.762 3.158 1 98.56 227 ILE B O 1
ATOM 6119 N N . VAL B 1 228 ? 25.734 2.379 2.846 1 98.5 228 VAL B N 1
ATOM 6120 C CA . VAL B 1 228 ? 24.766 3.395 2.477 1 98.5 228 VAL B CA 1
ATOM 6121 C C . VAL B 1 228 ? 23.609 3.404 3.49 1 98.5 228 VAL B C 1
ATOM 6123 O O . VAL B 1 228 ? 22.953 2.383 3.699 1 98.5 228 VAL B O 1
ATOM 6126 N N . MET B 1 229 ? 23.406 4.469 4.137 1 98.62 229 MET B N 1
ATOM 6127 C CA . MET B 1 229 ? 22.328 4.617 5.113 1 98.62 229 MET B CA 1
ATOM 6128 C C . MET B 1 229 ? 21.266 5.574 4.598 1 98.62 229 MET B C 1
ATOM 6130 O O . MET B 1 229 ? 21.562 6.711 4.23 1 98.62 229 MET B O 1
ATOM 6134 N N . ALA B 1 230 ? 20.047 5.062 4.539 1 98.31 230 ALA B N 1
ATOM 6135 C CA . ALA B 1 230 ? 18.906 5.887 4.125 1 98.31 230 ALA B CA 1
ATOM 6136 C C . ALA B 1 230 ? 18.062 6.305 5.328 1 98.31 230 ALA B C 1
ATOM 6138 O O . ALA B 1 230 ? 17.734 5.48 6.18 1 98.31 230 ALA B O 1
ATOM 6139 N N . SER B 1 231 ? 17.734 7.539 5.395 1 97.62 231 SER B N 1
ATOM 6140 C CA . SER B 1 231 ? 16.891 8.094 6.449 1 97.62 231 SER B CA 1
ATOM 6141 C C . SER B 1 231 ? 16.172 9.352 5.973 1 97.62 231 SER B C 1
ATOM 6143 O O . SER B 1 231 ? 16.484 9.898 4.918 1 97.62 231 SER B O 1
ATOM 6145 N N . PHE B 1 232 ? 15.18 9.766 6.699 1 96.38 232 PHE B N 1
ATOM 6146 C CA . PHE B 1 232 ? 14.562 11.055 6.426 1 96.38 232 PHE B CA 1
ATOM 6147 C C . PHE B 1 232 ? 15.562 12.188 6.648 1 96.38 232 PHE B C 1
ATOM 6149 O O . PHE B 1 232 ? 16.188 12.266 7.707 1 96.38 232 PHE B O 1
ATOM 6156 N N . ALA B 1 233 ? 15.625 13.039 5.688 1 97.12 233 ALA B N 1
ATOM 6157 C CA . ALA B 1 233 ? 16.578 14.148 5.777 1 97.12 233 ALA B CA 1
ATOM 6158 C C . ALA B 1 233 ? 16.25 15.055 6.965 1 97.12 233 ALA B C 1
ATOM 6160 O O . ALA B 1 233 ? 17.156 15.633 7.574 1 97.12 233 ALA B O 1
ATOM 6161 N N . SER B 1 234 ? 15 15.07 7.34 1 96.75 234 SER B N 1
ATOM 6162 C CA . SER B 1 234 ? 14.555 15.992 8.383 1 96.75 234 SER B CA 1
ATOM 6163 C C . SER B 1 234 ? 14.992 15.516 9.766 1 96.75 234 SER B C 1
ATOM 6165 O O . SER B 1 234 ? 14.93 16.281 10.727 1 96.75 234 SER B O 1
ATOM 6167 N N . ASN B 1 235 ? 15.352 14.273 9.898 1 97.94 235 ASN B N 1
ATOM 6168 C CA . ASN B 1 235 ? 15.773 13.75 11.188 1 97.94 235 ASN B CA 1
ATOM 6169 C C . ASN B 1 235 ? 17.25 14.055 11.461 1 97.94 235 ASN B C 1
ATOM 6171 O O . ASN B 1 235 ? 18.109 13.18 11.312 1 97.94 235 ASN B O 1
ATOM 6175 N N . VAL B 1 236 ? 17.5 15.203 12 1 98.25 236 VAL B N 1
ATOM 6176 C CA . VAL B 1 236 ? 18.859 15.711 12.18 1 98.25 236 VAL B CA 1
ATOM 6177 C C . VAL B 1 236 ? 19.578 14.891 13.258 1 98.25 236 VAL B C 1
ATOM 6179 O O . VAL B 1 236 ? 20.781 14.672 13.172 1 98.25 236 VAL B O 1
ATOM 6182 N N . ALA B 1 237 ? 18.844 14.445 14.281 1 98.06 237 ALA B N 1
ATOM 6183 C CA . ALA B 1 237 ? 19.453 13.57 15.281 1 98.06 237 ALA B CA 1
ATOM 6184 C C . ALA B 1 237 ? 20 12.297 14.641 1 98.06 237 ALA B C 1
ATOM 6186 O O . ALA B 1 237 ? 21.094 11.836 14.984 1 98.06 237 ALA B O 1
ATOM 6187 N N . ARG B 1 238 ? 19.25 11.711 13.75 1 98.06 238 ARG B N 1
ATOM 6188 C CA . ARG B 1 238 ? 19.688 10.516 13.023 1 98.06 238 ARG B CA 1
ATOM 6189 C C . ARG B 1 238 ? 20.891 10.82 12.133 1 98.06 238 ARG B C 1
ATOM 6191 O O . ARG B 1 238 ? 21.781 9.992 12 1 98.06 238 ARG B O 1
ATOM 6198 N N . MET B 1 239 ? 20.828 11.992 11.484 1 98.25 239 MET B N 1
ATOM 6199 C CA . MET B 1 239 ? 21.969 12.445 10.703 1 98.25 239 MET B CA 1
ATOM 6200 C C . MET B 1 239 ? 23.219 12.523 11.57 1 98.25 239 MET B C 1
ATOM 6202 O O . MET B 1 239 ? 24.281 12.031 11.18 1 98.25 239 MET B O 1
ATOM 6206 N N . GLU B 1 240 ? 23.094 13.109 12.711 1 98.19 240 GLU B N 1
ATOM 6207 C CA . GLU B 1 240 ? 24.219 13.211 13.648 1 98.19 240 GLU B CA 1
ATOM 6208 C C . GLU B 1 240 ? 24.719 11.828 14.047 1 98.19 240 GLU B C 1
ATOM 6210 O O . GLU B 1 240 ? 25.938 11.617 14.164 1 98.19 240 GLU B O 1
ATOM 6215 N N . THR B 1 241 ? 23.797 10.922 14.273 1 98.38 241 THR B N 1
ATOM 6216 C CA . THR B 1 241 ? 24.141 9.547 14.578 1 98.38 241 THR B CA 1
ATOM 6217 C C . THR B 1 241 ? 24.969 8.93 13.453 1 98.38 241 THR B C 1
ATOM 6219 O O . THR B 1 241 ? 25.953 8.227 13.711 1 98.38 241 THR B O 1
ATOM 6222 N N . ALA B 1 242 ? 24.578 9.148 12.227 1 98.62 242 ALA B N 1
ATOM 6223 C CA . ALA B 1 242 ? 25.344 8.641 11.086 1 98.62 242 ALA B CA 1
ATOM 6224 C C . ALA B 1 242 ? 26.766 9.172 11.094 1 98.62 242 ALA B C 1
ATOM 6226 O O . ALA B 1 242 ? 27.719 8.422 10.867 1 98.62 242 ALA B O 1
ATOM 6227 N N . PHE B 1 243 ? 26.938 10.469 11.383 1 98.5 243 PHE B N 1
ATOM 6228 C CA . PHE B 1 243 ? 28.25 11.086 11.484 1 98.5 243 PHE B CA 1
ATOM 6229 C C . PHE B 1 243 ? 29.062 10.453 12.602 1 98.5 243 PHE B C 1
ATOM 6231 O O . PHE B 1 243 ? 30.219 10.086 12.406 1 98.5 243 PHE B O 1
ATOM 6238 N N . TYR B 1 244 ? 28.406 10.32 13.727 1 98.19 244 TYR B N 1
ATOM 6239 C CA . TYR B 1 244 ? 29.047 9.742 14.906 1 98.19 244 TYR B CA 1
ATOM 6240 C C . TYR B 1 244 ? 29.547 8.328 14.617 1 98.19 244 TYR B C 1
ATOM 6242 O O . TYR B 1 244 ? 30.688 8 14.906 1 98.19 244 TYR B O 1
ATOM 6250 N N . CYS B 1 245 ? 28.688 7.508 14.094 1 98.5 245 CYS B N 1
ATOM 6251 C CA . CYS B 1 245 ? 29.016 6.113 13.828 1 98.5 245 CYS B CA 1
ATOM 6252 C C . CYS B 1 245 ? 30.109 6 12.773 1 98.5 245 CYS B C 1
ATOM 6254 O O . CYS B 1 245 ? 30.969 5.125 12.852 1 98.5 245 CYS B O 1
ATOM 6256 N N . ALA B 1 246 ? 30 6.859 11.742 1 98.38 246 ALA B N 1
ATOM 6257 C CA . ALA B 1 246 ? 31.047 6.871 10.727 1 98.38 246 ALA B CA 1
ATOM 6258 C C . ALA B 1 246 ? 32.406 7.141 11.352 1 98.38 246 ALA B C 1
ATOM 6260 O O . ALA B 1 246 ? 33.375 6.402 11.109 1 98.38 246 ALA B O 1
ATOM 6261 N N . GLU B 1 247 ? 32.5 8.125 12.141 1 97.75 247 GLU B N 1
ATOM 6262 C CA . GLU B 1 247 ? 33.75 8.492 12.805 1 97.75 247 GLU B CA 1
ATOM 6263 C C . GLU B 1 247 ? 34.25 7.367 13.695 1 97.75 247 GLU B C 1
ATOM 6265 O O . GLU B 1 247 ? 35.438 7 13.633 1 97.75 247 GLU B O 1
ATOM 6270 N N . LYS B 1 248 ? 33.406 6.797 14.508 1 97.88 248 LYS B N 1
ATOM 6271 C CA . LYS B 1 248 ? 33.781 5.789 15.492 1 97.88 248 LYS B CA 1
ATOM 6272 C C . LYS B 1 248 ? 34.188 4.488 14.812 1 97.88 248 LYS B C 1
ATOM 6274 O O . LYS B 1 248 ? 34.938 3.693 15.398 1 97.88 248 LYS B O 1
ATOM 6279 N N . THR B 1 249 ? 33.781 4.277 13.625 1 97.81 249 THR B N 1
ATOM 6280 C CA . THR B 1 249 ? 34.125 3.053 12.914 1 97.81 249 THR B CA 1
ATOM 6281 C C . THR B 1 249 ? 35.25 3.305 11.93 1 97.81 249 THR B C 1
ATOM 6283 O O . THR B 1 249 ? 35.562 2.449 11.102 1 97.81 249 THR B O 1
ATOM 6286 N N . GLY B 1 250 ? 35.812 4.523 11.953 1 97 250 GLY B N 1
ATOM 6287 C CA . GLY B 1 250 ? 36.969 4.848 11.125 1 97 250 GLY B CA 1
ATOM 6288 C C . GLY B 1 250 ? 36.625 5.109 9.672 1 97 250 GLY B C 1
ATOM 6289 O O . GLY B 1 250 ? 37.438 4.855 8.773 1 97 250 GLY B O 1
ATOM 6290 N N . ARG B 1 251 ? 35.438 5.535 9.445 1 98.06 251 ARG B N 1
ATOM 6291 C CA . ARG B 1 251 ? 34.969 5.789 8.086 1 98.06 251 ARG B CA 1
ATOM 6292 C C . ARG B 1 251 ? 34.75 7.277 7.852 1 98.06 251 ARG B C 1
ATOM 6294 O O . ARG B 1 251 ? 34.469 8.023 8.797 1 98.06 251 ARG B O 1
ATOM 6301 N N . GLN B 1 252 ? 34.812 7.711 6.609 1 97.81 252 GLN B N 1
ATOM 6302 C CA . GLN B 1 252 ? 34.344 9.031 6.188 1 97.81 252 GLN B CA 1
ATOM 6303 C C . GLN B 1 252 ? 32.875 9.016 5.793 1 97.81 252 GLN B C 1
ATOM 6305 O O . GLN B 1 252 ? 32.281 7.945 5.66 1 97.81 252 GLN B O 1
ATOM 6310 N N . ILE B 1 253 ? 32.312 10.227 5.711 1 98.38 253 ILE B N 1
ATOM 6311 C CA . ILE B 1 253 ? 30.891 10.25 5.414 1 98.38 253 ILE B CA 1
ATOM 6312 C C . ILE B 1 253 ? 30.609 11.266 4.305 1 98.38 253 ILE B C 1
ATOM 6314 O O . ILE B 1 253 ? 31.25 12.312 4.242 1 98.38 253 ILE B O 1
ATOM 6318 N N . SER B 1 254 ? 29.734 10.922 3.395 1 98.38 254 SER B N 1
ATOM 6319 C CA . SER B 1 254 ? 29.234 11.805 2.338 1 98.38 254 SER B CA 1
ATOM 6320 C C . SER B 1 254 ? 27.719 11.898 2.361 1 98.38 254 SER B C 1
ATOM 6322 O O . SER B 1 254 ? 27.031 10.906 2.629 1 98.38 254 SER B O 1
ATOM 6324 N N . LEU B 1 255 ? 27.172 13.078 2.143 1 98.25 255 LEU B N 1
ATOM 6325 C CA . LEU B 1 255 ? 25.734 13.305 2.027 1 98.25 255 LEU B CA 1
ATOM 6326 C C . LEU B 1 255 ? 25.297 13.188 0.574 1 98.25 255 LEU B C 1
ATOM 6328 O O . LEU B 1 255 ? 25.938 13.727 -0.325 1 98.25 255 LEU B O 1
ATOM 6332 N N . VAL B 1 256 ? 24.219 12.477 0.378 1 97.94 256 VAL B N 1
ATOM 6333 C CA . VAL B 1 256 ? 23.734 12.273 -0.983 1 97.94 256 VAL B CA 1
ATOM 6334 C C . VAL B 1 256 ? 22.25 12.602 -1.057 1 97.94 256 VAL B C 1
ATOM 6336 O O . VAL B 1 256 ? 21.422 11.953 -0.402 1 97.94 256 VAL B O 1
ATOM 6339 N N . GLY B 1 257 ? 21.875 13.555 -1.886 1 95.75 257 GLY B N 1
ATOM 6340 C CA . GLY B 1 257 ? 20.531 14.062 -2.033 1 95.75 257 GLY B CA 1
ATOM 6341 C C . GLY B 1 257 ? 20.391 15.531 -1.7 1 95.75 257 GLY B C 1
ATOM 6342 O O . GLY B 1 257 ? 21 16.016 -0.736 1 95.75 257 GLY B O 1
ATOM 6343 N N . ARG B 1 258 ? 19.609 16.234 -2.402 1 94.56 258 ARG B N 1
ATOM 6344 C CA . ARG B 1 258 ? 19.469 17.672 -2.242 1 94.56 258 ARG B CA 1
ATOM 6345 C C . ARG B 1 258 ? 18.891 18.016 -0.87 1 94.56 258 ARG B C 1
ATOM 6347 O O . ARG B 1 258 ? 19.344 18.953 -0.22 1 94.56 258 ARG B O 1
ATOM 6354 N N . SER B 1 259 ? 17.891 17.266 -0.445 1 95.38 259 SER B N 1
ATOM 6355 C CA . SER B 1 259 ? 17.25 17.547 0.84 1 95.38 259 SER B CA 1
ATOM 6356 C C . SER B 1 259 ? 18.219 17.312 1.996 1 95.38 259 SER B C 1
ATOM 6358 O O . SER B 1 259 ? 18.188 18.016 3 1 95.38 259 SER B O 1
ATOM 6360 N N . MET B 1 260 ? 19.078 16.312 1.871 1 97.31 260 MET B N 1
ATOM 6361 C CA . MET B 1 260 ? 20.078 16.031 2.895 1 97.31 260 MET B CA 1
ATOM 6362 C C . MET B 1 260 ? 21.016 17.219 3.08 1 97.31 260 MET B C 1
ATOM 6364 O O . MET B 1 260 ? 21.281 17.625 4.207 1 97.31 260 MET B O 1
ATOM 6368 N N . HIS B 1 261 ? 21.453 17.75 1.974 1 97.12 261 HIS B N 1
ATOM 6369 C CA . HIS B 1 261 ? 22.344 18.906 2.016 1 97.12 261 HIS B CA 1
ATOM 6370 C C . HIS B 1 261 ? 21.641 20.141 2.574 1 97.12 261 HIS B C 1
ATOM 6372 O O . HIS B 1 261 ? 22.203 20.875 3.383 1 97.12 261 HIS B O 1
ATOM 6378 N N . ARG B 1 262 ? 20.422 20.281 2.104 1 96.5 262 ARG B N 1
ATOM 6379 C CA . ARG B 1 262 ? 19.641 21.438 2.539 1 96.5 262 ARG B CA 1
ATOM 6380 C C . ARG B 1 262 ? 19.438 21.422 4.051 1 96.5 262 ARG B C 1
ATOM 6382 O O . ARG B 1 262 ? 19.625 22.438 4.719 1 96.5 262 ARG B O 1
ATOM 6389 N N . ILE B 1 263 ? 19.078 20.297 4.586 1 98.19 263 ILE B N 1
ATOM 6390 C CA . ILE B 1 263 ? 18.797 20.172 6.012 1 98.19 263 ILE B CA 1
ATOM 6391 C C . ILE B 1 263 ? 20.094 20.297 6.805 1 98.19 263 ILE B C 1
ATOM 6393 O O . ILE B 1 263 ? 20.125 20.938 7.863 1 98.19 263 ILE B O 1
ATOM 6397 N N . PHE B 1 264 ? 21.188 19.734 6.332 1 97.94 264 PHE B N 1
ATOM 6398 C CA . PHE B 1 264 ? 22.484 19.844 6.973 1 97.94 264 PHE B CA 1
ATOM 6399 C C . PHE B 1 264 ? 22.906 21.312 7.094 1 97.94 264 PHE B C 1
ATOM 6401 O O . PHE B 1 264 ? 23.312 21.766 8.172 1 97.94 264 PHE B O 1
ATOM 6408 N N . LYS B 1 265 ? 22.766 22 5.977 1 97.12 265 LYS B N 1
ATOM 6409 C CA . LYS B 1 265 ? 23.141 23.406 5.953 1 97.12 265 LYS B CA 1
ATOM 6410 C C . LYS B 1 265 ? 22.266 24.219 6.906 1 97.12 265 LYS B C 1
ATOM 6412 O O . LYS B 1 265 ? 22.781 25.062 7.645 1 97.12 265 LYS B O 1
ATOM 6417 N N . ALA B 1 266 ? 21 23.953 6.879 1 97.75 266 ALA B N 1
ATOM 6418 C CA . ALA B 1 266 ? 20.062 24.672 7.75 1 97.75 266 ALA B CA 1
ATOM 6419 C C . ALA B 1 266 ? 20.391 24.422 9.219 1 97.75 266 ALA B C 1
ATOM 6421 O O . ALA B 1 266 ? 20.359 25.344 10.039 1 97.75 266 ALA B O 1
ATOM 6422 N N . ALA B 1 267 ? 20.656 23.156 9.555 1 98.19 267 ALA B N 1
ATOM 6423 C CA . ALA B 1 267 ? 21 22.797 10.93 1 98.19 267 ALA B CA 1
ATOM 6424 C C . ALA B 1 267 ? 22.25 23.531 11.383 1 98.19 267 ALA B C 1
ATOM 6426 O O . ALA B 1 267 ? 22.281 24.109 12.469 1 98.19 267 ALA B O 1
ATOM 6427 N N . ARG B 1 268 ? 23.25 23.562 10.562 1 97.31 268 ARG B N 1
ATOM 6428 C CA . ARG B 1 268 ? 24.5 24.219 10.891 1 97.31 268 ARG B CA 1
ATOM 6429 C C . ARG B 1 268 ? 24.312 25.719 11.07 1 97.31 268 ARG B C 1
ATOM 6431 O O . ARG B 1 268 ? 24.891 26.328 11.977 1 97.31 268 ARG B O 1
ATOM 6438 N N . GLN B 1 269 ? 23.516 26.234 10.18 1 96.5 269 GLN B N 1
ATOM 6439 C CA . GLN B 1 269 ? 23.203 27.656 10.258 1 96.5 269 GLN B CA 1
ATOM 6440 C C . GLN B 1 269 ? 22.562 28 11.602 1 96.5 269 GLN B C 1
ATOM 6442 O O . GLN B 1 269 ? 22.75 29.109 12.109 1 96.5 269 GLN B O 1
ATOM 6447 N N . CYS B 1 270 ? 21.859 27.109 12.164 1 97.19 270 CYS B N 1
ATOM 6448 C CA . CYS B 1 270 ? 21.141 27.344 13.406 1 97.19 270 CYS B CA 1
ATOM 6449 C C . CYS B 1 270 ? 21.953 26.891 14.609 1 97.19 270 CYS B C 1
ATOM 6451 O O . CYS B 1 270 ? 21.438 26.875 15.734 1 97.19 270 CYS B O 1
ATOM 6453 N N . GLY B 1 271 ? 23.188 26.469 14.406 1 96.19 271 GLY B N 1
ATOM 6454 C CA . GLY B 1 271 ? 24.094 26.188 15.508 1 96.19 271 GLY B CA 1
ATOM 6455 C C . GLY B 1 271 ? 24.125 24.719 15.891 1 96.19 271 GLY B C 1
ATOM 6456 O O . GLY B 1 271 ? 24.688 24.359 16.938 1 96.19 271 GLY B O 1
ATOM 6457 N N . TYR B 1 272 ? 23.531 23.875 15.07 1 97.12 272 TYR B N 1
ATOM 6458 C CA . TYR B 1 272 ? 23.562 22.438 15.312 1 97.12 272 TYR B CA 1
ATOM 6459 C C . TYR B 1 272 ? 24.641 21.766 14.484 1 97.12 272 TYR B C 1
ATOM 6461 O O . TYR B 1 272 ? 25.219 22.391 13.586 1 97.12 272 TYR B O 1
ATOM 6469 N N . LEU B 1 273 ? 25.047 20.531 14.859 1 96.56 273 LEU B N 1
ATOM 6470 C CA . LEU B 1 273 ? 26.016 19.703 14.156 1 96.56 273 LEU B CA 1
ATOM 6471 C C . LEU B 1 273 ? 27.375 20.406 14.078 1 96.56 273 LEU B C 1
ATOM 6473 O O . LEU B 1 273 ? 28.062 20.297 13.062 1 96.56 273 LEU B O 1
ATOM 6477 N N . LYS B 1 274 ? 27.719 21.078 15.047 1 90.75 274 LYS B N 1
ATOM 6478 C CA . LYS B 1 274 ? 28.953 21.859 15.062 1 90.75 274 LYS B CA 1
ATOM 6479 C C . LYS B 1 274 ? 30.172 20.953 15.188 1 90.75 274 LYS B C 1
ATOM 6481 O O . LYS B 1 274 ? 31.234 21.234 14.617 1 90.75 274 LYS B O 1
ATOM 6486 N N . ASN B 1 275 ? 30.078 19.797 15.797 1 89.44 275 ASN B N 1
ATOM 6487 C CA . ASN B 1 275 ? 31.25 18.984 16.125 1 89.44 275 ASN B CA 1
ATOM 6488 C C . ASN B 1 275 ? 31.281 17.703 15.297 1 89.44 275 ASN B C 1
ATOM 6490 O O . ASN B 1 275 ? 31.922 16.719 15.68 1 89.44 275 ASN B O 1
ATOM 6494 N N . VAL B 1 276 ? 30.672 17.797 14.18 1 91.56 276 VAL B N 1
ATOM 6495 C CA . VAL B 1 276 ? 30.672 16.578 13.375 1 91.56 276 VAL B CA 1
ATOM 6496 C C . VAL B 1 276 ? 31.781 16.672 12.32 1 91.56 276 VAL B C 1
ATOM 6498 O O . VAL B 1 276 ? 32.219 17.766 11.977 1 91.56 276 VAL B O 1
ATOM 6501 N N . ILE B 1 277 ? 32.219 15.578 11.852 1 92.38 277 ILE B N 1
ATOM 6502 C CA . ILE B 1 277 ? 33.219 15.547 10.773 1 92.38 277 ILE B CA 1
ATOM 6503 C C . ILE B 1 277 ? 32.594 16.141 9.508 1 92.38 277 ILE B C 1
ATOM 6505 O O . ILE B 1 277 ? 31.375 16.047 9.289 1 92.38 277 ILE B O 1
ATOM 6509 N N . GLU B 1 278 ? 33.375 16.828 8.727 1 94.38 278 GLU B N 1
ATOM 6510 C CA . GLU B 1 278 ? 32.875 17.422 7.488 1 94.38 278 GLU B CA 1
ATOM 6511 C C . GLU B 1 278 ? 32.562 16.359 6.441 1 94.38 278 GLU B C 1
ATOM 6513 O O . GLU B 1 278 ? 33.406 15.516 6.152 1 94.38 278 GLU B O 1
ATOM 6518 N N . PRO B 1 279 ? 31.406 16.422 5.984 1 97.25 279 PRO B N 1
ATOM 6519 C CA . PRO B 1 279 ? 31.109 15.43 4.945 1 97.25 279 PRO B CA 1
ATOM 6520 C C . PRO B 1 279 ? 31.891 15.672 3.656 1 97.25 279 PRO B C 1
ATOM 6522 O O . PRO B 1 279 ? 32.094 16.828 3.264 1 97.25 279 PRO B O 1
ATOM 6525 N N . ILE B 1 280 ? 32.25 14.641 3.023 1 96.81 280 ILE B N 1
ATOM 6526 C CA . ILE B 1 280 ? 33 14.703 1.771 1 96.81 280 ILE B CA 1
ATOM 6527 C C . ILE B 1 280 ? 32.031 14.758 0.594 1 96.81 280 ILE B C 1
ATOM 6529 O O . ILE B 1 280 ? 30.953 14.133 0.628 1 96.81 280 ILE B O 1
ATOM 6533 N N . ASP B 1 281 ? 32.406 15.539 -0.362 1 95.94 281 ASP B N 1
ATOM 6534 C CA . ASP B 1 281 ? 31.609 15.562 -1.588 1 95.94 281 ASP B CA 1
ATOM 6535 C C . ASP B 1 281 ? 31.547 14.18 -2.227 1 95.94 281 ASP B C 1
ATOM 6537 O O . ASP B 1 281 ? 32.531 13.461 -2.268 1 95.94 281 ASP B O 1
ATOM 6541 N N . ALA B 1 282 ? 30.406 13.867 -2.719 1 94.94 282 ALA B N 1
ATOM 6542 C CA . ALA B 1 282 ? 30.203 12.539 -3.295 1 94.94 282 ALA B CA 1
ATOM 6543 C C . ALA B 1 282 ? 31.156 12.289 -4.453 1 94.94 282 ALA B C 1
ATOM 6545 O O . ALA B 1 282 ? 31.609 11.164 -4.656 1 94.94 282 ALA B O 1
ATOM 6546 N N . ARG B 1 283 ? 31.688 13.312 -5.277 1 93.25 283 ARG B N 1
ATOM 6547 C CA . ARG B 1 283 ? 32.625 13.211 -6.387 1 93.25 283 ARG B CA 1
ATOM 6548 C C . ARG B 1 283 ? 34 12.789 -5.902 1 93.25 283 ARG B C 1
ATOM 6550 O O . ARG B 1 283 ? 34.688 12.008 -6.559 1 93.25 283 ARG B O 1
ATOM 6557 N N . ASP B 1 284 ? 34.25 13.188 -4.773 1 94.5 284 ASP B N 1
ATOM 6558 C CA . ASP B 1 284 ? 35.531 12.883 -4.191 1 94.5 284 ASP B CA 1
ATOM 6559 C C . ASP B 1 284 ? 35.5 11.547 -3.449 1 94.5 284 ASP B C 1
ATOM 6561 O O . ASP B 1 284 ? 36.531 10.867 -3.334 1 94.5 284 ASP B O 1
ATOM 6565 N N . ALA B 1 285 ? 34.375 11.242 -2.943 1 93.12 285 ALA B N 1
ATOM 6566 C CA . ALA B 1 285 ? 34.219 10.023 -2.158 1 93.12 285 ALA B CA 1
ATOM 6567 C C . ALA B 1 285 ? 34.469 8.781 -3.016 1 93.12 285 ALA B C 1
ATOM 6569 O O . ALA B 1 285 ? 34.781 7.715 -2.494 1 93.12 285 ALA B O 1
ATOM 6570 N N . LYS B 1 286 ? 34.312 8.969 -4.293 1 89.44 286 LYS B N 1
ATOM 6571 C CA . LYS B 1 286 ? 34.531 7.871 -5.238 1 89.44 286 LYS B CA 1
ATOM 6572 C C . LYS B 1 286 ? 35.938 7.293 -5.102 1 89.44 286 LYS B C 1
ATOM 6574 O O . LYS B 1 286 ? 36.156 6.125 -5.422 1 89.44 286 LYS B O 1
ATOM 6579 N N . LYS B 1 287 ? 36.875 8.102 -4.613 1 92 287 LYS B N 1
ATOM 6580 C CA . LYS B 1 287 ? 38.281 7.727 -4.539 1 92 287 LYS B CA 1
ATOM 6581 C C . LYS B 1 287 ? 38.594 7.031 -3.215 1 92 287 LYS B C 1
ATOM 6583 O O . LYS B 1 287 ? 39.688 6.465 -3.045 1 92 287 LYS B O 1
ATOM 6588 N N . ILE B 1 288 ? 37.688 7.035 -2.389 1 95.44 288 ILE B N 1
ATOM 6589 C CA . ILE B 1 288 ? 37.875 6.457 -1.064 1 95.44 288 ILE B CA 1
ATOM 6590 C C . ILE B 1 288 ? 37.594 4.957 -1.106 1 95.44 288 ILE B C 1
ATOM 6592 O O . ILE B 1 288 ? 36.688 4.512 -1.779 1 95.44 288 ILE B O 1
ATOM 6596 N N . ALA B 1 289 ? 38.406 4.266 -0.369 1 96.31 289 ALA B N 1
ATOM 6597 C CA . ALA B 1 289 ? 38.25 2.814 -0.309 1 96.31 289 ALA B CA 1
ATOM 6598 C C . ALA B 1 289 ? 36.875 2.439 0.211 1 96.31 289 ALA B C 1
ATOM 6600 O O . ALA B 1 289 ? 36.344 3.094 1.112 1 96.31 289 ALA B O 1
ATOM 6601 N N . ARG B 1 290 ? 36.281 1.302 -0.241 1 96.62 290 ARG B N 1
ATOM 6602 C CA . ARG B 1 290 ? 34.938 0.862 0.082 1 96.62 290 ARG B CA 1
ATOM 6603 C C . ARG B 1 290 ? 34.781 0.664 1.585 1 96.62 290 ARG B C 1
ATOM 6605 O O . ARG B 1 290 ? 33.688 0.894 2.131 1 96.62 290 ARG B O 1
ATOM 6612 N N . GLU B 1 291 ? 35.844 0.292 2.211 1 97.12 291 GLU B N 1
ATOM 6613 C CA . GLU B 1 291 ? 35.75 -0.028 3.633 1 97.12 291 GLU B CA 1
ATOM 6614 C C . GLU B 1 291 ? 35.844 1.233 4.488 1 97.12 291 GLU B C 1
ATOM 6616 O O . GLU B 1 291 ? 35.625 1.179 5.703 1 97.12 291 GLU B O 1
ATOM 6621 N N . LYS B 1 292 ? 35.969 2.408 3.844 1 97.94 292 LYS B N 1
ATOM 6622 C CA . LYS B 1 292 ? 36.281 3.621 4.605 1 97.94 292 LYS B CA 1
ATOM 6623 C C . LYS B 1 292 ? 35.25 4.707 4.312 1 97.94 292 LYS B C 1
ATOM 6625 O O . LYS B 1 292 ? 35.469 5.883 4.602 1 97.94 292 LYS B O 1
ATOM 6630 N N . ILE B 1 293 ? 34.062 4.301 3.781 1 98 293 ILE B N 1
ATOM 6631 C CA . ILE B 1 293 ? 33.125 5.359 3.383 1 98 293 ILE B CA 1
ATOM 6632 C C . ILE B 1 293 ? 31.703 4.98 3.795 1 98 293 ILE B C 1
ATOM 6634 O O . ILE B 1 293 ? 31.312 3.812 3.713 1 98 293 ILE B O 1
ATOM 6638 N N . VAL B 1 294 ? 30.953 5.941 4.293 1 98.44 294 VAL B N 1
ATOM 6639 C CA . VAL B 1 294 ? 29.516 5.887 4.551 1 98.44 294 VAL B CA 1
ATOM 6640 C C . VAL B 1 294 ? 28.797 6.953 3.727 1 98.44 294 VAL B C 1
ATOM 6642 O O . VAL B 1 294 ? 29.219 8.109 3.689 1 98.44 294 VAL B O 1
ATOM 6645 N N . TYR B 1 295 ? 27.797 6.57 2.982 1 98.56 295 TYR B N 1
ATOM 6646 C CA . TYR B 1 295 ? 26.906 7.52 2.314 1 98.56 295 TYR B CA 1
ATOM 6647 C C . TYR B 1 295 ? 25.594 7.664 3.068 1 98.56 295 TYR B C 1
ATOM 6649 O O . TYR B 1 295 ? 24.906 6.672 3.332 1 98.56 295 TYR B O 1
ATOM 6657 N N . LEU B 1 296 ? 25.25 8.797 3.498 1 98.62 296 LEU B N 1
ATOM 6658 C CA . LEU B 1 296 ? 23.938 9.117 4.047 1 98.62 296 LEU B CA 1
ATOM 6659 C C . LEU B 1 296 ? 23.047 9.734 2.979 1 98.62 296 LEU B C 1
ATOM 6661 O O . LEU B 1 296 ? 23.344 10.805 2.449 1 98.62 296 LEU B O 1
ATOM 6665 N N . CYS B 1 297 ? 21.953 9.047 2.68 1 97.81 297 CYS B N 1
ATOM 6666 C CA . CYS B 1 297 ? 21.234 9.523 1.498 1 97.81 297 CYS B CA 1
ATOM 6667 C C . CYS B 1 297 ? 19.719 9.531 1.739 1 97.81 297 CYS B C 1
ATOM 6669 O O . CYS B 1 297 ? 19.25 8.984 2.738 1 97.81 297 CYS B O 1
ATOM 6671 N N . THR B 1 298 ? 18.938 10.18 0.84 1 97.31 298 THR B N 1
ATOM 6672 C CA . THR B 1 298 ? 17.484 10.172 0.811 1 97.31 298 THR B CA 1
ATOM 6673 C C . THR B 1 298 ? 16.969 8.914 0.121 1 97.31 298 THR B C 1
ATOM 6675 O O . THR B 1 298 ? 17.734 8.172 -0.493 1 97.31 298 THR B O 1
ATOM 6678 N N . GLY B 1 299 ? 15.648 8.672 0.306 1 96.25 299 GLY B N 1
ATOM 6679 C CA . GLY B 1 299 ? 15.047 7.559 -0.416 1 96.25 299 GLY B CA 1
ATOM 6680 C C . GLY B 1 299 ? 14.656 6.402 0.486 1 96.25 299 GLY B C 1
ATOM 6681 O O . GLY B 1 299 ? 14.531 5.266 0.027 1 96.25 299 GLY B O 1
ATOM 6682 N N . SER B 1 300 ? 14.422 6.68 1.753 1 95.44 300 SER B N 1
ATOM 6683 C CA . SER B 1 300 ? 14.164 5.629 2.736 1 95.44 300 SER B CA 1
ATOM 6684 C C . SER B 1 300 ? 12.773 5.031 2.555 1 95.44 300 SER B C 1
ATOM 6686 O O . SER B 1 300 ? 12.469 3.982 3.125 1 95.44 300 SER B O 1
ATOM 6688 N N . GLN B 1 301 ? 11.969 5.617 1.66 1 93.69 301 GLN B N 1
ATOM 6689 C CA . GLN B 1 301 ? 10.625 5.109 1.431 1 93.69 301 GLN B CA 1
ATOM 6690 C C . GLN B 1 301 ? 10.469 4.578 0.008 1 93.69 301 GLN B C 1
ATOM 6692 O O . GLN B 1 301 ? 9.352 4.316 -0.445 1 93.69 301 GLN B O 1
ATOM 6697 N N . GLY B 1 302 ? 11.547 4.492 -0.695 1 92.88 302 GLY B N 1
ATOM 6698 C CA . GLY B 1 302 ? 11.5 3.994 -2.059 1 92.88 302 GLY B CA 1
ATOM 6699 C C . GLY B 1 302 ? 11.023 5.031 -3.059 1 92.88 302 GLY B C 1
ATOM 6700 O O . GLY B 1 302 ? 10.469 4.688 -4.105 1 92.88 302 GLY B O 1
ATOM 6701 N N . GLU B 1 303 ? 11.242 6.285 -2.82 1 90.56 303 GLU B N 1
ATOM 6702 C CA . GLU B 1 303 ? 10.867 7.359 -3.734 1 90.56 303 GLU B CA 1
ATOM 6703 C C . GLU B 1 303 ? 11.609 7.246 -5.059 1 90.56 303 GLU B C 1
ATOM 6705 O O . GLU B 1 303 ? 12.836 7.121 -5.078 1 90.56 303 GLU B O 1
ATOM 6710 N N . PRO B 1 304 ? 10.977 7.363 -6.219 1 85.12 304 PRO B N 1
ATOM 6711 C CA . PRO B 1 304 ? 11.594 7.094 -7.52 1 85.12 304 PRO B CA 1
ATOM 6712 C C . PRO B 1 304 ? 12.75 8.039 -7.836 1 85.12 304 PRO B C 1
ATOM 6714 O O . PRO B 1 304 ? 13.742 7.629 -8.445 1 85.12 304 PRO B O 1
ATOM 6717 N N . MET B 1 305 ? 12.703 9.266 -7.391 1 87.38 305 MET B N 1
ATOM 6718 C CA . MET B 1 305 ? 13.727 10.227 -7.793 1 87.38 305 MET B CA 1
ATOM 6719 C C . MET B 1 305 ? 14.711 10.484 -6.656 1 87.38 305 MET B C 1
ATOM 6721 O O . MET B 1 305 ? 15.609 11.32 -6.785 1 87.38 305 MET B O 1
ATOM 6725 N N . ALA B 1 306 ? 14.578 9.711 -5.668 1 93.69 306 ALA B N 1
ATOM 6726 C CA . ALA B 1 306 ? 15.461 9.93 -4.527 1 93.69 306 ALA B CA 1
ATOM 6727 C C . ALA B 1 306 ? 16.844 9.305 -4.773 1 93.69 306 ALA B C 1
ATOM 6729 O O . ALA B 1 306 ? 17 8.492 -5.688 1 93.69 306 ALA B O 1
ATOM 6730 N N . ALA B 1 307 ? 17.766 9.656 -4.012 1 96.5 307 ALA B N 1
ATOM 6731 C CA . ALA B 1 307 ? 19.172 9.273 -4.184 1 96.5 307 ALA B CA 1
ATOM 6732 C C . ALA B 1 307 ? 19.328 7.754 -4.137 1 96.5 307 ALA B C 1
ATOM 6734 O O . ALA B 1 307 ? 19.984 7.164 -4.996 1 96.5 307 ALA B O 1
ATOM 6735 N N . LEU B 1 308 ? 18.75 7.137 -3.201 1 97.31 308 LEU B N 1
ATOM 6736 C CA . LEU B 1 308 ? 18.938 5.699 -3.012 1 97.31 308 LEU B CA 1
ATOM 6737 C C . LEU B 1 308 ? 18.422 4.922 -4.215 1 97.31 308 LEU B C 1
ATOM 6739 O O . LEU B 1 308 ? 19.016 3.912 -4.609 1 97.31 308 LEU B O 1
ATOM 6743 N N . MET B 1 309 ? 17.266 5.355 -4.75 1 96.06 309 MET B N 1
ATOM 6744 C CA . MET B 1 309 ? 16.734 4.695 -5.938 1 96.06 309 MET B CA 1
ATOM 6745 C C . MET B 1 309 ? 17.719 4.785 -7.102 1 96.06 309 MET B C 1
ATOM 6747 O O . MET B 1 309 ? 17.938 3.799 -7.805 1 96.06 309 MET B O 1
ATOM 6751 N N . ARG B 1 310 ? 18.281 5.895 -7.289 1 95.88 310 ARG B N 1
ATOM 6752 C CA . ARG B 1 310 ? 19.266 6.102 -8.359 1 95.88 310 ARG B CA 1
ATOM 6753 C C . ARG B 1 310 ? 20.516 5.277 -8.109 1 95.88 310 ARG B C 1
ATOM 6755 O O . ARG B 1 310 ? 21.125 4.754 -9.055 1 95.88 310 ARG B O 1
ATOM 6762 N N . ILE B 1 311 ? 20.922 5.203 -6.902 1 96.38 311 ILE B N 1
ATOM 6763 C CA . ILE B 1 311 ? 22.078 4.398 -6.531 1 96.38 311 ILE B CA 1
ATOM 6764 C C . ILE B 1 311 ? 21.797 2.928 -6.832 1 96.38 311 ILE B C 1
ATOM 6766 O O . ILE B 1 311 ? 22.625 2.25 -7.453 1 96.38 311 ILE B O 1
ATOM 6770 N N . SER B 1 312 ? 20.641 2.475 -6.426 1 95.44 312 SER B N 1
ATOM 6771 C CA . SER B 1 312 ? 20.25 1.077 -6.605 1 95.44 312 SER B CA 1
ATOM 6772 C C . SER B 1 312 ? 20.156 0.718 -8.086 1 95.44 312 SER B C 1
ATOM 6774 O O . SER B 1 312 ? 20.453 -0.414 -8.477 1 95.44 312 SER B O 1
ATOM 6776 N N . SER B 1 313 ? 19.766 1.713 -8.914 1 94.12 313 SER B N 1
ATOM 6777 C CA . SER B 1 313 ? 19.609 1.472 -10.344 1 94.12 313 SER B CA 1
ATOM 6778 C C . SER B 1 313 ? 20.875 1.803 -11.109 1 94.12 313 SER B C 1
ATOM 6780 O O . SER B 1 313 ? 20.891 1.815 -12.336 1 94.12 313 SER B O 1
ATOM 6782 N N . ASN B 1 314 ? 21.891 2.189 -10.477 1 93.38 314 ASN B N 1
ATOM 6783 C CA . ASN B 1 314 ? 23.188 2.506 -11.055 1 93.38 314 ASN B CA 1
ATOM 6784 C C . ASN B 1 314 ? 23.109 3.689 -12.008 1 93.38 314 ASN B C 1
ATOM 6786 O O . ASN B 1 314 ? 23.719 3.676 -13.078 1 93.38 314 ASN B O 1
ATOM 6790 N N . THR B 1 315 ? 22.281 4.602 -11.633 1 94.06 315 THR B N 1
ATOM 6791 C CA . THR B 1 315 ? 22.125 5.785 -12.477 1 94.06 315 THR B CA 1
ATOM 6792 C C . THR B 1 315 ? 22.656 7.023 -11.75 1 94.06 315 THR B C 1
ATOM 6794 O O . THR B 1 315 ? 22.766 8.094 -12.352 1 94.06 315 THR B O 1
ATOM 6797 N N . HIS B 1 316 ? 22.953 6.855 -10.484 1 95.19 316 HIS B N 1
ATOM 6798 C CA . HIS B 1 316 ? 23.531 7.988 -9.773 1 95.19 316 HIS B CA 1
ATOM 6799 C C . HIS B 1 316 ? 24.906 8.336 -10.32 1 95.19 316 HIS B C 1
ATOM 6801 O O . HIS B 1 316 ? 25.734 7.441 -10.57 1 95.19 316 HIS B O 1
ATOM 6807 N N . PRO B 1 317 ? 25.219 9.477 -10.539 1 93.31 317 PRO B N 1
ATOM 6808 C CA . PRO B 1 317 ? 26.469 9.844 -11.227 1 93.31 317 PRO B CA 1
ATOM 6809 C C . PRO B 1 317 ? 27.703 9.641 -10.352 1 93.31 317 PRO B C 1
ATOM 6811 O O . PRO B 1 317 ? 28.797 9.406 -10.875 1 93.31 317 PRO B O 1
ATOM 6814 N N . ASP B 1 318 ? 27.547 9.625 -9.031 1 94.69 318 ASP B N 1
ATOM 6815 C CA . ASP B 1 318 ? 28.734 9.711 -8.195 1 94.69 318 ASP B CA 1
ATOM 6816 C C . ASP B 1 318 ? 28.812 8.531 -7.219 1 94.69 318 ASP B C 1
ATOM 6818 O O . ASP B 1 318 ? 29.859 8.25 -6.652 1 94.69 318 ASP B O 1
ATOM 6822 N N . VAL B 1 319 ? 27.719 7.934 -6.941 1 96.12 319 VAL B N 1
ATOM 6823 C CA . VAL B 1 319 ? 27.688 6.898 -5.914 1 96.12 319 VAL B CA 1
ATOM 6824 C C . VAL B 1 319 ? 27.281 5.562 -6.531 1 96.12 319 VAL B C 1
ATOM 6826 O O . VAL B 1 319 ? 26.25 5.465 -7.184 1 96.12 319 VAL B O 1
ATOM 6829 N N . PHE B 1 320 ? 28.109 4.566 -6.262 1 94.44 320 PHE B N 1
ATOM 6830 C CA . PHE B 1 320 ? 27.875 3.232 -6.801 1 94.44 320 PHE B CA 1
ATOM 6831 C C . PHE B 1 320 ? 27.891 2.186 -5.695 1 94.44 320 PHE B C 1
ATOM 6833 O O . PHE B 1 320 ? 28.625 2.334 -4.711 1 94.44 320 PHE B O 1
ATOM 6840 N N . ILE B 1 321 ? 27.094 1.191 -5.863 1 95.69 321 ILE B N 1
ATOM 6841 C CA . ILE B 1 321 ? 27.047 0.105 -4.895 1 95.69 321 ILE B CA 1
ATOM 6842 C C . ILE B 1 321 ? 27.422 -1.211 -5.574 1 95.69 321 ILE B C 1
ATOM 6844 O O . ILE B 1 321 ? 27.172 -1.395 -6.766 1 95.69 321 ILE B O 1
ATOM 6848 N N . GLU B 1 322 ? 28.047 -2.07 -4.844 1 94.81 322 GLU B N 1
ATOM 6849 C CA . GLU B 1 322 ? 28.531 -3.35 -5.34 1 94.81 322 GLU B CA 1
ATOM 6850 C C . GLU B 1 322 ? 28.25 -4.477 -4.352 1 94.81 322 GLU B C 1
ATOM 6852 O O . GLU B 1 322 ? 27.812 -4.223 -3.23 1 94.81 322 GLU B O 1
ATOM 6857 N N . LYS B 1 323 ? 28.578 -5.629 -4.852 1 96.12 323 LYS B N 1
ATOM 6858 C CA . LYS B 1 323 ? 28.422 -6.82 -4.023 1 96.12 323 LYS B CA 1
ATOM 6859 C C . LYS B 1 323 ? 29.156 -6.672 -2.699 1 96.12 323 LYS B C 1
ATOM 6861 O O . LYS B 1 323 ? 30.281 -6.16 -2.664 1 96.12 323 LYS B O 1
ATOM 6866 N N . ASP B 1 324 ? 28.5 -6.984 -1.604 1 96.75 324 ASP B N 1
ATOM 6867 C CA . ASP B 1 324 ? 29.047 -7.047 -0.252 1 96.75 324 ASP B CA 1
ATOM 6868 C C . ASP B 1 324 ? 28.953 -5.691 0.442 1 96.75 324 ASP B C 1
ATOM 6870 O O . ASP B 1 324 ? 29.281 -5.574 1.628 1 96.75 324 ASP B O 1
ATOM 6874 N N . ASP B 1 325 ? 28.594 -4.602 -0.326 1 98.25 325 ASP B N 1
ATOM 6875 C CA . ASP B 1 325 ? 28.219 -3.365 0.353 1 98.25 325 ASP B CA 1
ATOM 6876 C C . ASP B 1 325 ? 26.938 -3.557 1.179 1 98.25 325 ASP B C 1
ATOM 6878 O O . ASP B 1 325 ? 26.297 -4.602 1.097 1 98.25 325 ASP B O 1
ATOM 6882 N N . ALA B 1 326 ? 26.609 -2.576 2.035 1 98.44 326 ALA B N 1
ATOM 6883 C CA . ALA B 1 326 ? 25.422 -2.668 2.885 1 98.44 326 ALA B CA 1
ATOM 6884 C C . ALA B 1 326 ? 24.547 -1.422 2.75 1 98.44 326 ALA B C 1
ATOM 6886 O O . ALA B 1 326 ? 25.062 -0.309 2.619 1 98.44 326 ALA B O 1
ATOM 6887 N N . VAL B 1 327 ? 23.297 -1.631 2.74 1 98.5 327 VAL B N 1
ATOM 6888 C CA . VAL B 1 327 ? 22.328 -0.537 2.785 1 98.5 327 VAL B CA 1
ATOM 6889 C C . VAL B 1 327 ? 21.484 -0.642 4.055 1 98.5 327 VAL B C 1
ATOM 6891 O O . VAL B 1 327 ? 20.859 -1.675 4.309 1 98.5 327 VAL B O 1
ATOM 6894 N N . ILE B 1 328 ? 21.453 0.366 4.844 1 98.62 328 ILE B N 1
ATOM 6895 C CA . ILE B 1 328 ? 20.688 0.431 6.086 1 98.62 328 ILE B CA 1
ATOM 6896 C C . ILE B 1 328 ? 19.5 1.368 5.914 1 98.62 328 ILE B C 1
ATOM 6898 O O . ILE B 1 328 ? 19.672 2.555 5.621 1 98.62 328 ILE B O 1
ATOM 6902 N N . PHE B 1 329 ? 18.359 0.822 6.051 1 98.31 329 PHE B N 1
ATOM 6903 C CA . PHE B 1 329 ? 17.156 1.64 6.082 1 98.31 329 PHE B CA 1
ATOM 6904 C C . PHE B 1 329 ? 16.812 2.053 7.512 1 98.31 329 PHE B C 1
ATOM 6906 O O . PHE B 1 329 ? 16.125 1.325 8.227 1 98.31 329 PHE B O 1
ATOM 6913 N N . SER B 1 330 ? 17.203 3.199 7.879 1 98.19 330 SER B N 1
ATOM 6914 C CA . SER B 1 330 ? 16.953 3.695 9.227 1 98.19 330 SER B CA 1
ATOM 6915 C C . SER B 1 330 ? 15.68 4.535 9.281 1 98.19 330 SER B C 1
ATOM 6917 O O . SER B 1 330 ? 15.734 5.738 9.539 1 98.19 330 SER B O 1
ATOM 6919 N N . SER B 1 331 ? 14.578 3.951 9.078 1 96.25 331 SER B N 1
ATOM 6920 C CA . SER B 1 331 ? 13.266 4.578 9.07 1 96.25 331 SER B CA 1
ATOM 6921 C C . SER B 1 331 ? 12.148 3.539 9.18 1 96.25 331 SER B C 1
ATOM 6923 O O . SER B 1 331 ? 12.375 2.355 8.922 1 96.25 331 SER B O 1
ATOM 6925 N N . LYS B 1 332 ? 11.078 3.988 9.641 1 93.88 332 LYS B N 1
ATOM 6926 C CA . LYS B 1 332 ? 9.875 3.158 9.602 1 93.88 332 LYS B CA 1
ATOM 6927 C C . LYS B 1 332 ? 9.211 3.217 8.234 1 93.88 332 LYS B C 1
ATOM 6929 O O . LYS B 1 332 ? 9.227 4.262 7.574 1 93.88 332 LYS B O 1
ATOM 6934 N N . ILE B 1 333 ? 8.609 2.096 7.828 1 92.69 333 ILE B N 1
ATOM 6935 C CA . ILE B 1 333 ? 7.867 2.104 6.57 1 92.69 333 ILE B CA 1
ATOM 6936 C C . ILE B 1 333 ? 6.547 2.848 6.758 1 92.69 333 ILE B C 1
ATOM 6938 O O . ILE B 1 333 ? 5.789 2.557 7.688 1 92.69 333 ILE B O 1
ATOM 6942 N N . ILE B 1 334 ? 6.293 3.852 6.031 1 90.44 334 ILE B N 1
ATOM 6943 C CA . ILE B 1 334 ? 5.016 4.555 6.027 1 90.44 334 ILE B CA 1
ATOM 6944 C C . ILE B 1 334 ? 3.959 3.703 5.328 1 90.44 334 ILE B C 1
ATOM 6946 O O . ILE B 1 334 ? 4.195 3.182 4.238 1 90.44 334 ILE B O 1
ATOM 6950 N N . PRO B 1 335 ? 2.814 3.559 6 1 88.19 335 PRO B N 1
ATOM 6951 C CA . PRO B 1 335 ? 1.765 2.729 5.402 1 88.19 335 PRO B CA 1
ATOM 6952 C C . PRO B 1 335 ? 1.468 3.104 3.953 1 88.19 335 PRO B C 1
ATOM 6954 O O . PRO B 1 335 ? 1.29 4.285 3.641 1 88.19 335 PRO B O 1
ATOM 6957 N N . GLY B 1 336 ? 1.436 2.025 3.111 1 87.62 336 GLY B N 1
ATOM 6958 C CA . GLY B 1 336 ? 1.179 2.246 1.696 1 87.62 336 GLY B CA 1
ATOM 6959 C C . GLY B 1 336 ? 2.432 2.18 0.845 1 87.62 336 GLY B C 1
ATOM 6960 O O . GLY B 1 336 ? 2.352 2.064 -0.38 1 87.62 336 GLY B O 1
ATOM 6961 N N . ASN B 1 337 ? 3.645 2.234 1.475 1 90.88 337 ASN B N 1
ATOM 6962 C CA . ASN B 1 337 ? 4.895 2.271 0.725 1 90.88 337 ASN B CA 1
ATOM 6963 C C . ASN B 1 337 ? 5.602 0.919 0.75 1 90.88 337 ASN B C 1
ATOM 6965 O O . ASN B 1 337 ? 6.699 0.777 0.202 1 90.88 337 ASN B O 1
ATOM 6969 N N . GLU B 1 338 ? 4.977 -0.083 1.288 1 92.06 338 GLU B N 1
ATOM 6970 C CA . GLU B 1 338 ? 5.629 -1.372 1.489 1 92.06 338 GLU B CA 1
ATOM 6971 C C . GLU B 1 338 ? 6.102 -1.966 0.165 1 92.06 338 GLU B C 1
ATOM 6973 O O . GLU B 1 338 ? 7.266 -2.355 0.032 1 92.06 338 GLU B O 1
ATOM 6978 N N . LYS B 1 339 ? 5.27 -1.928 -0.777 1 89.88 339 LYS B N 1
ATOM 6979 C CA . LYS B 1 339 ? 5.582 -2.594 -2.039 1 89.88 339 LYS B CA 1
ATOM 6980 C C . LYS B 1 339 ? 6.75 -1.913 -2.744 1 89.88 339 LYS B C 1
ATOM 6982 O O . LYS B 1 339 ? 7.648 -2.584 -3.26 1 89.88 339 LYS B O 1
ATOM 6987 N N . LYS B 1 340 ? 6.703 -0.608 -2.791 1 90.31 340 LYS B N 1
ATOM 6988 C CA . LYS B 1 340 ? 7.781 0.146 -3.426 1 90.31 340 LYS B CA 1
ATOM 6989 C C . LYS B 1 340 ? 9.109 -0.097 -2.723 1 90.31 340 LYS B C 1
ATOM 6991 O O . LYS B 1 340 ? 10.141 -0.291 -3.375 1 90.31 340 LYS B O 1
ATOM 6996 N N . LEU B 1 341 ? 9.062 -0.071 -1.477 1 94.38 341 LEU B N 1
ATOM 6997 C CA . LEU B 1 341 ? 10.266 -0.261 -0.682 1 94.38 341 LEU B CA 1
ATOM 6998 C C . LEU B 1 341 ? 10.797 -1.683 -0.833 1 94.38 341 LEU B C 1
ATOM 7000 O O . LEU B 1 341 ? 12.008 -1.888 -0.954 1 94.38 341 LEU B O 1
ATOM 7004 N N . TYR B 1 342 ? 9.938 -2.623 -0.802 1 94.25 342 TYR B N 1
ATOM 7005 C CA . TYR B 1 342 ? 10.359 -4.016 -0.932 1 94.25 342 TYR B CA 1
ATOM 7006 C C . TYR B 1 342 ? 10.945 -4.277 -2.312 1 94.25 342 TYR B C 1
ATOM 7008 O O . TYR B 1 342 ? 11.891 -5.062 -2.453 1 94.25 342 TYR B O 1
ATOM 7016 N N . LYS B 1 343 ? 10.383 -3.66 -3.293 1 93.88 343 LYS B N 1
ATOM 7017 C CA . LYS B 1 343 ? 10.961 -3.768 -4.629 1 93.88 343 LYS B CA 1
ATOM 7018 C C . LYS B 1 343 ? 12.406 -3.264 -4.648 1 93.88 343 LYS B C 1
ATOM 7020 O O . LYS B 1 343 ? 13.281 -3.898 -5.238 1 93.88 343 LYS B O 1
ATOM 7025 N N . LEU B 1 344 ? 12.562 -2.158 -4.02 1 96.25 344 LEU B N 1
ATOM 7026 C CA . LEU B 1 344 ? 13.906 -1.592 -3.9 1 96.25 344 LEU B CA 1
ATOM 7027 C C . LEU B 1 344 ? 14.828 -2.537 -3.145 1 96.25 344 LEU B C 1
ATOM 7029 O O . LEU B 1 344 ? 15.945 -2.805 -3.59 1 96.25 344 LEU B O 1
ATOM 7033 N N . GLN B 1 345 ? 14.406 -3.078 -2.061 1 96.5 345 GLN B N 1
ATOM 7034 C CA . GLN B 1 345 ? 15.195 -4.008 -1.263 1 96.5 345 GLN B CA 1
ATOM 7035 C C . GLN B 1 345 ? 15.531 -5.27 -2.055 1 96.5 345 GLN B C 1
ATOM 7037 O O . GLN B 1 345 ? 16.656 -5.781 -1.975 1 96.5 345 GLN B O 1
ATOM 7042 N N . ASN B 1 346 ? 14.586 -5.734 -2.809 1 96.38 346 ASN B N 1
ATOM 7043 C CA . ASN B 1 346 ? 14.789 -6.926 -3.625 1 96.38 346 ASN B CA 1
ATOM 7044 C C . ASN B 1 346 ? 15.891 -6.719 -4.66 1 96.38 346 ASN B C 1
ATOM 7046 O O . ASN B 1 346 ? 16.719 -7.598 -4.871 1 96.38 346 ASN B O 1
ATOM 7050 N N . GLN B 1 347 ? 15.844 -5.555 -5.27 1 94.94 347 GLN B N 1
ATOM 7051 C CA . GLN B 1 347 ? 16.875 -5.25 -6.246 1 94.94 347 GLN B CA 1
ATOM 7052 C C . GLN B 1 347 ? 18.266 -5.23 -5.594 1 94.94 347 GLN B C 1
ATOM 7054 O O . GLN B 1 347 ? 19.219 -5.777 -6.145 1 94.94 347 GLN B O 1
ATOM 7059 N N . LEU B 1 348 ? 18.344 -4.652 -4.477 1 97 348 LEU B N 1
ATOM 7060 C CA . LEU B 1 348 ? 19.609 -4.559 -3.75 1 97 348 LEU B CA 1
ATOM 7061 C C . LEU B 1 348 ? 20.125 -5.945 -3.385 1 97 348 LEU B C 1
ATOM 7063 O O . LEU B 1 348 ? 21.312 -6.254 -3.604 1 97 348 LEU B O 1
ATOM 7067 N N . VAL B 1 349 ? 19.312 -6.758 -2.906 1 95.31 349 VAL B N 1
ATOM 7068 C CA . VAL B 1 349 ? 19.688 -8.094 -2.469 1 95.31 349 VAL B CA 1
ATOM 7069 C C . VAL B 1 349 ? 20.125 -8.93 -3.674 1 95.31 349 VAL B C 1
ATOM 7071 O O . VAL B 1 349 ? 21.078 -9.703 -3.592 1 95.31 349 VAL B O 1
ATOM 7074 N N . LYS B 1 350 ? 19.391 -8.781 -4.738 1 92.94 350 LYS B N 1
ATOM 7075 C CA . LYS B 1 350 ? 19.75 -9.477 -5.973 1 92.94 350 LYS B CA 1
ATOM 7076 C C . LYS B 1 350 ? 21.172 -9.117 -6.406 1 92.94 350 LYS B C 1
ATOM 7078 O O . LYS B 1 350 ? 21.891 -9.953 -6.969 1 92.94 350 LYS B O 1
ATOM 7083 N N . ASP B 1 351 ? 21.531 -7.914 -6.102 1 94.38 351 ASP B N 1
ATOM 7084 C CA . ASP B 1 351 ? 22.859 -7.426 -6.492 1 94.38 351 ASP B CA 1
ATOM 7085 C C . ASP B 1 351 ? 23.922 -7.816 -5.465 1 94.38 351 ASP B C 1
ATOM 7087 O O . ASP B 1 351 ? 25.062 -7.391 -5.562 1 94.38 351 ASP B O 1
ATOM 7091 N N . GLY B 1 352 ? 23.547 -8.578 -4.496 1 94.56 352 GLY B N 1
ATOM 7092 C CA . GLY B 1 352 ? 24.5 -9.062 -3.502 1 94.56 352 GLY B CA 1
ATOM 7093 C C . GLY B 1 352 ? 24.75 -8.07 -2.387 1 94.56 352 GLY B C 1
ATOM 7094 O O . GLY B 1 352 ? 25.734 -8.195 -1.646 1 94.56 352 GLY B O 1
ATOM 7095 N N . VAL B 1 353 ? 23.891 -7.062 -2.271 1 97.31 353 VAL B N 1
ATOM 7096 C CA . VAL B 1 353 ? 24.016 -6.027 -1.248 1 97.31 353 VAL B CA 1
ATOM 7097 C C . VAL B 1 353 ? 23.297 -6.473 0.026 1 97.31 353 VAL B C 1
ATOM 7099 O O . VAL B 1 353 ? 22.203 -7.035 -0.034 1 97.31 353 VAL B O 1
ATOM 7102 N N . GLU B 1 354 ? 23.922 -6.273 1.16 1 96.25 354 GLU B N 1
ATOM 7103 C CA . GLU B 1 354 ? 23.281 -6.562 2.438 1 96.25 354 GLU B CA 1
ATOM 7104 C C . GLU B 1 354 ? 22.25 -5.484 2.795 1 96.25 354 GLU B C 1
ATOM 7106 O O . GLU B 1 354 ? 22.594 -4.297 2.832 1 96.25 354 GLU B O 1
ATOM 7111 N N . VAL B 1 355 ? 21.078 -5.918 3.049 1 97.12 355 VAL B N 1
ATOM 7112 C CA . VAL B 1 355 ? 20 -4.973 3.367 1 97.12 355 VAL B CA 1
ATOM 7113 C C . VAL B 1 355 ? 19.625 -5.098 4.84 1 97.12 355 VAL B C 1
ATOM 7115 O O . VAL B 1 355 ? 19.297 -6.188 5.316 1 97.12 355 VAL B O 1
ATOM 7118 N N . ILE B 1 356 ? 19.656 -4.016 5.535 1 97 356 ILE B N 1
ATOM 7119 C CA . ILE B 1 356 ? 19.312 -3.938 6.949 1 97 356 ILE B CA 1
ATOM 7120 C C . ILE B 1 356 ? 18.141 -2.977 7.137 1 97 356 ILE B C 1
ATOM 7122 O O . ILE B 1 356 ? 18.188 -1.836 6.672 1 97 356 ILE B O 1
ATOM 7126 N N . SER B 1 357 ? 17.109 -3.42 7.738 1 95.12 357 SER B N 1
ATOM 7127 C CA . SER B 1 357 ? 15.914 -2.609 7.953 1 95.12 357 SER B CA 1
ATOM 7128 C C . SER B 1 357 ? 15.289 -2.895 9.32 1 95.12 357 SER B C 1
ATOM 7130 O O . SER B 1 357 ? 15.836 -3.674 10.102 1 95.12 357 SER B O 1
ATOM 7132 N N . GLU B 1 358 ? 14.156 -2.24 9.586 1 93.25 358 GLU B N 1
ATOM 7133 C CA . GLU B 1 358 ? 13.469 -2.412 10.859 1 93.25 358 GLU B CA 1
ATOM 7134 C C . GLU B 1 358 ? 12.953 -3.84 11.023 1 93.25 358 GLU B C 1
ATOM 7136 O O . GLU B 1 358 ? 12.648 -4.273 12.133 1 93.25 358 GLU B O 1
ATOM 7141 N N . GLU B 1 359 ? 12.867 -4.594 10.008 1 86.38 359 GLU B N 1
ATOM 7142 C CA . GLU B 1 359 ? 12.414 -5.977 10.062 1 86.38 359 GLU B CA 1
ATOM 7143 C C . GLU B 1 359 ? 13.461 -6.883 10.695 1 86.38 359 GLU B C 1
ATOM 7145 O O . GLU B 1 359 ? 13.125 -7.902 11.305 1 86.38 359 GLU B O 1
ATOM 7150 N N . SER B 1 360 ? 14.75 -6.422 10.531 1 87.31 360 SER B N 1
ATOM 7151 C CA . SER B 1 360 ? 15.828 -7.316 10.945 1 87.31 360 SER B CA 1
ATOM 7152 C C . SER B 1 360 ? 16.562 -6.762 12.156 1 87.31 360 SER B C 1
ATOM 7154 O O . SER B 1 360 ? 17.172 -7.52 12.922 1 87.31 360 SER B O 1
ATOM 7156 N N . GLU B 1 361 ? 16.578 -5.387 12.258 1 94.25 361 GLU B N 1
ATOM 7157 C CA . GLU B 1 361 ? 17.406 -4.762 13.289 1 94.25 361 GLU B CA 1
ATOM 7158 C C . GLU B 1 361 ? 16.703 -3.553 13.898 1 94.25 361 GLU B C 1
ATOM 7160 O O . GLU B 1 361 ? 15.727 -3.047 13.336 1 94.25 361 GLU B O 1
ATOM 7165 N N . PHE B 1 362 ? 17.203 -3.162 15.078 1 96.81 362 PHE B N 1
ATOM 7166 C CA . PHE B 1 362 ? 16.734 -1.954 15.734 1 96.81 362 PHE B CA 1
ATOM 7167 C C . PHE B 1 362 ? 17.391 -0.716 15.148 1 96.81 362 PHE B C 1
ATOM 7169 O O . PHE B 1 362 ? 18.453 -0.296 15.625 1 96.81 362 PHE B O 1
ATOM 7176 N N . VAL B 1 363 ? 16.75 -0.121 14.141 1 97.88 363 VAL B N 1
ATOM 7177 C CA . VAL B 1 363 ? 17.406 0.947 13.398 1 97.88 363 VAL B CA 1
ATOM 7178 C C . VAL B 1 363 ? 16.547 2.207 13.422 1 97.88 363 VAL B C 1
ATOM 7180 O O . VAL B 1 363 ? 16.812 3.162 12.695 1 97.88 363 VAL B O 1
ATOM 7183 N N . HIS B 1 364 ? 15.461 2.158 14.242 1 97 364 HIS B N 1
ATOM 7184 C CA . HIS B 1 364 ? 14.539 3.287 14.195 1 97 364 HIS B CA 1
ATOM 7185 C C . HIS B 1 364 ? 13.75 3.412 15.492 1 97 364 HIS B C 1
ATOM 7187 O O . HIS B 1 364 ? 13.555 2.422 16.203 1 97 364 HIS B O 1
ATOM 7193 N N . VAL B 1 365 ? 13.359 4.594 15.789 1 97.19 365 VAL B N 1
ATOM 7194 C CA . VAL B 1 365 ? 12.359 4.891 16.812 1 97.19 365 VAL B CA 1
ATOM 7195 C C . VAL B 1 365 ? 11.367 5.918 16.281 1 97.19 365 VAL B C 1
ATOM 7197 O O . VAL B 1 365 ? 11.719 6.758 15.445 1 97.19 365 VAL B O 1
ATOM 7200 N N . SER B 1 366 ? 10.156 5.914 16.766 1 95.56 366 SER B N 1
ATOM 7201 C CA . SER B 1 366 ? 9.094 6.793 16.297 1 95.56 366 SER B CA 1
ATOM 7202 C C . SER B 1 366 ? 9.289 8.219 16.797 1 95.56 366 SER B C 1
ATOM 7204 O O . SER B 1 366 ? 9.945 8.438 17.812 1 95.56 366 SER B O 1
ATOM 7206 N N . GLY B 1 367 ? 8.742 9.148 16 1 97.25 367 GLY B N 1
ATOM 7207 C CA . GLY B 1 367 ? 8.727 10.547 16.422 1 97.25 367 GLY B CA 1
ATOM 7208 C C . GLY B 1 367 ? 7.445 10.945 17.125 1 97.25 367 GLY B C 1
ATOM 7209 O O . GLY B 1 367 ? 7.289 12.094 17.531 1 97.25 367 GLY B O 1
ATOM 7210 N N . HIS B 1 368 ? 6.523 10.008 17.359 1 98.38 368 HIS B N 1
ATOM 7211 C CA . HIS B 1 368 ? 5.227 10.305 17.953 1 98.38 368 HIS B CA 1
ATOM 7212 C C . HIS B 1 368 ? 5.02 9.531 19.25 1 98.38 368 HIS B C 1
ATOM 7214 O O . HIS B 1 368 ? 5.676 8.516 19.469 1 98.38 368 HIS B O 1
ATOM 7220 N N . PRO B 1 369 ? 4.148 9.992 20.094 1 98.62 369 PRO B N 1
ATOM 7221 C CA . PRO B 1 369 ? 4.008 9.406 21.438 1 98.62 369 PRO B CA 1
ATOM 7222 C C . PRO B 1 369 ? 3.254 8.078 21.422 1 98.62 369 PRO B C 1
ATOM 7224 O O . PRO B 1 369 ? 2.15 7.992 20.875 1 98.62 369 PRO B O 1
ATOM 7227 N N . ASN B 1 370 ? 3.898 7.094 22.031 1 98 370 ASN B N 1
ATOM 7228 C CA . ASN B 1 370 ? 3.154 5.875 22.328 1 98 370 ASN B CA 1
ATOM 7229 C C . ASN B 1 370 ? 2.238 6.055 23.531 1 98 370 ASN B C 1
ATOM 7231 O O . ASN B 1 370 ? 2.127 7.16 24.078 1 98 370 ASN B O 1
ATOM 7235 N N . ARG B 1 371 ? 1.573 5.09 24 1 97.38 371 ARG B N 1
ATOM 7236 C CA . ARG B 1 371 ? 0.554 5.199 25.031 1 97.38 371 ARG B CA 1
ATOM 7237 C C . ARG B 1 371 ? 1.168 5.637 26.359 1 97.38 371 ARG B C 1
ATOM 7239 O O . ARG B 1 371 ? 0.566 6.418 27.109 1 97.38 371 ARG B O 1
ATOM 7246 N N . ASP B 1 372 ? 2.344 5.133 26.656 1 98.25 372 ASP B N 1
ATOM 7247 C CA . ASP B 1 372 ? 2.975 5.52 27.906 1 98.25 372 ASP B CA 1
ATOM 7248 C C . ASP B 1 372 ? 3.42 6.98 27.875 1 98.25 372 ASP B C 1
ATOM 7250 O O . ASP B 1 372 ? 3.408 7.66 28.906 1 98.25 372 ASP B O 1
ATOM 7254 N N . ASP B 1 373 ? 3.867 7.43 26.719 1 98.62 373 ASP B N 1
ATOM 7255 C CA . ASP B 1 373 ? 4.152 8.852 26.578 1 98.62 373 ASP B CA 1
ATOM 7256 C C . ASP B 1 373 ? 2.898 9.695 26.797 1 98.62 373 ASP B C 1
ATOM 7258 O O . ASP B 1 373 ? 2.934 10.688 27.531 1 98.62 373 ASP B O 1
ATOM 7262 N N . LEU B 1 374 ? 1.844 9.258 26.188 1 98.75 374 LEU B N 1
ATOM 7263 C CA . LEU B 1 374 ? 0.568 9.953 26.328 1 98.75 374 LEU B CA 1
ATOM 7264 C C . LEU B 1 374 ? 0.142 10.023 27.781 1 98.75 374 LEU B C 1
ATOM 7266 O O . LEU B 1 374 ? -0.317 11.07 28.25 1 98.75 374 LEU B O 1
ATOM 7270 N N . ARG B 1 375 ? 0.278 8.945 28.469 1 98.75 375 ARG B N 1
ATOM 7271 C CA . ARG B 1 375 ? -0.096 8.891 29.891 1 98.75 375 ARG B CA 1
ATOM 7272 C C . ARG B 1 375 ? 0.646 9.953 30.688 1 98.75 375 ARG B C 1
ATOM 7274 O O . ARG B 1 375 ? 0.04 10.664 31.5 1 98.75 375 ARG B O 1
ATOM 7281 N N . GLU B 1 376 ? 1.908 10.031 30.438 1 98.56 376 GLU B N 1
ATOM 7282 C CA . GLU B 1 376 ? 2.711 11.016 31.156 1 98.56 376 GLU B CA 1
ATOM 7283 C C . GLU B 1 376 ? 2.254 12.438 30.844 1 98.56 376 GLU B C 1
ATOM 7285 O O . GLU B 1 376 ? 2.156 13.281 31.734 1 98.56 376 GLU B O 1
ATOM 7290 N N . MET B 1 377 ? 1.998 12.727 29.578 1 98.81 377 MET B N 1
ATOM 7291 C CA . MET B 1 377 ? 1.528 14.047 29.172 1 98.81 377 MET B CA 1
ATOM 7292 C C . MET B 1 377 ? 0.225 14.398 29.891 1 98.81 377 MET B C 1
ATOM 7294 O O . MET B 1 377 ? 0.075 15.508 30.406 1 98.81 377 MET B O 1
ATOM 7298 N N . TYR B 1 378 ? -0.728 13.477 29.906 1 98.75 378 TYR B N 1
ATOM 7299 C CA . TYR B 1 378 ? -2.006 13.711 30.578 1 98.75 378 TYR B CA 1
ATOM 7300 C C . TYR B 1 378 ? -1.812 13.914 32.062 1 98.75 378 TYR B C 1
ATOM 7302 O O . TYR B 1 378 ? -2.529 14.695 32.688 1 98.75 378 TYR B O 1
ATOM 7310 N N . ASP B 1 379 ? -0.839 13.219 32.656 1 98.5 379 ASP B N 1
ATOM 7311 C CA . ASP B 1 379 ? -0.54 13.352 34.062 1 98.5 379 ASP B CA 1
ATOM 7312 C C . ASP B 1 379 ? 0.057 14.727 34.375 1 98.5 379 ASP B C 1
ATOM 7314 O O . ASP B 1 379 ? -0.191 15.297 35.438 1 98.5 379 ASP B O 1
ATOM 7318 N N . TRP B 1 380 ? 0.893 15.188 33.438 1 98.75 380 TRP B N 1
ATOM 7319 C CA . TRP B 1 380 ? 1.531 16.484 33.625 1 98.75 380 TRP B CA 1
ATOM 7320 C C . TRP B 1 380 ? 0.522 17.609 33.469 1 98.75 380 TRP B C 1
ATOM 7322 O O . TRP B 1 380 ? 0.45 18.516 34.312 1 98.75 380 TRP B O 1
ATOM 7332 N N . VAL B 1 381 ? -0.338 17.562 32.438 1 98.62 381 VAL B N 1
ATOM 7333 C CA . VAL B 1 381 ? -1.086 18.719 31.953 1 98.62 381 VAL B CA 1
ATOM 7334 C C . VAL B 1 381 ? -2.479 18.734 32.594 1 98.62 381 VAL B C 1
ATOM 7336 O O . VAL B 1 381 ? -3.037 19.797 32.844 1 98.62 381 VAL B O 1
ATOM 7339 N N . LYS B 1 382 ? -3.109 17.562 32.812 1 98.25 382 LYS B N 1
ATOM 7340 C CA . LYS B 1 382 ? -4.41 17.406 33.438 1 98.25 382 LYS B CA 1
ATOM 7341 C C . LYS B 1 382 ? -5.449 18.344 32.844 1 98.25 382 LYS B C 1
ATOM 7343 O O . LYS B 1 382 ? -6.098 19.094 33.562 1 98.25 382 LYS B O 1
ATOM 7348 N N . PRO B 1 383 ? -5.684 18.25 31.562 1 98.75 383 PRO B N 1
ATOM 7349 C CA . PRO B 1 383 ? -6.613 19.172 30.922 1 98.75 383 PRO B CA 1
ATOM 7350 C C . PRO B 1 383 ? -8.07 18.922 31.297 1 98.75 383 PRO B C 1
ATOM 7352 O O . PRO B 1 383 ? -8.438 17.781 31.578 1 98.75 383 PRO B O 1
ATOM 7355 N N . GLN B 1 384 ? -8.867 19.969 31.25 1 98.38 384 GLN B N 1
ATOM 7356 C CA . GLN B 1 384 ? -10.305 19.828 31.453 1 98.38 384 GLN B CA 1
ATOM 7357 C C . GLN B 1 384 ? -10.977 19.203 30.234 1 98.38 384 GLN B C 1
ATOM 7359 O O . GLN B 1 384 ? -11.969 18.5 30.359 1 98.38 384 GLN B O 1
ATOM 7364 N N . CYS B 1 385 ? -10.43 19.531 29.109 1 98.62 385 CYS B N 1
ATOM 7365 C CA . CYS B 1 385 ? -10.93 19.031 27.828 1 98.62 385 CYS B CA 1
ATOM 7366 C C . CYS B 1 385 ? -9.797 18.469 26.984 1 98.62 385 CYS B C 1
ATOM 7368 O O . CYS B 1 385 ? -8.727 19.078 26.875 1 98.62 385 CYS B O 1
ATOM 7370 N N . ALA B 1 386 ? -10.008 17.234 26.469 1 98.75 386 ALA B N 1
ATOM 7371 C CA . ALA B 1 386 ? -9.055 16.641 25.531 1 98.75 386 ALA B CA 1
ATOM 7372 C C . ALA B 1 386 ? -9.617 16.625 24.109 1 98.75 386 ALA B C 1
ATOM 7374 O O . ALA B 1 386 ? -10.734 16.141 23.891 1 98.75 386 ALA B O 1
ATOM 7375 N N . VAL B 1 387 ? -8.875 17.172 23.172 1 98.75 387 VAL B N 1
ATOM 7376 C CA . VAL B 1 387 ? -9.25 17.141 21.75 1 98.75 387 VAL B CA 1
ATOM 7377 C C . VAL B 1 387 ? -8.164 16.438 20.953 1 98.75 387 VAL B C 1
ATOM 7379 O O . VAL B 1 387 ? -7.215 17.062 20.484 1 98.75 387 VAL B O 1
ATOM 7382 N N . PRO B 1 388 ? -8.352 15.141 20.672 1 98.44 388 PRO B N 1
ATOM 7383 C CA . PRO B 1 388 ? -7.383 14.414 19.844 1 98.44 388 PRO B CA 1
ATOM 7384 C C . PRO B 1 388 ? -7.348 14.898 18.406 1 98.44 388 PRO B C 1
ATOM 7386 O O . PRO B 1 388 ? -8.398 15.125 17.797 1 98.44 388 PRO B O 1
ATOM 7389 N N . VAL B 1 389 ? -6.121 15.125 17.891 1 98.44 389 VAL B N 1
ATOM 7390 C CA . VAL B 1 389 ? -5.914 15.492 16.5 1 98.44 389 VAL B CA 1
ATOM 7391 C C . VAL B 1 389 ? -4.746 14.695 15.922 1 98.44 389 VAL B C 1
ATOM 7393 O O . VAL B 1 389 ? -4.191 13.82 16.594 1 98.44 389 VAL B O 1
ATOM 7396 N N . HIS B 1 390 ? -4.43 14.914 14.641 1 98.19 390 HIS B N 1
ATOM 7397 C CA . HIS B 1 390 ? -3.291 14.305 13.969 1 98.19 390 HIS B CA 1
ATOM 7398 C C . HIS B 1 390 ? -3.371 12.781 14.031 1 98.19 390 HIS B C 1
ATOM 7400 O O . HIS B 1 390 ? -2.441 12.125 14.5 1 98.19 390 HIS B O 1
ATOM 7406 N N . GLY B 1 391 ? -4.418 12.242 13.609 1 97.12 391 GLY B N 1
ATOM 7407 C CA . GLY B 1 391 ? -4.777 10.836 13.539 1 97.12 391 GLY B CA 1
ATOM 7408 C C . GLY B 1 391 ? -5.996 10.578 12.672 1 97.12 391 GLY B C 1
ATOM 7409 O O . GLY B 1 391 ? -6.871 11.438 12.547 1 97.12 391 GLY B O 1
ATOM 7410 N N . GLU B 1 392 ? -5.996 9.438 12.109 1 96.5 392 GLU B N 1
ATOM 7411 C CA . GLU B 1 392 ? -7.23 9.031 11.445 1 96.5 392 GLU B CA 1
ATOM 7412 C C . GLU B 1 392 ? -8.367 8.852 12.445 1 96.5 392 GLU B C 1
ATOM 7414 O O . GLU B 1 392 ? -8.148 8.938 13.656 1 96.5 392 GLU B O 1
ATOM 7419 N N . HIS B 1 393 ? -9.547 8.656 11.984 1 96 393 HIS B N 1
ATOM 7420 C CA . HIS B 1 393 ? -10.695 8.539 12.867 1 96 393 HIS B CA 1
ATOM 7421 C C . HIS B 1 393 ? -10.5 7.41 13.883 1 96 393 HIS B C 1
ATOM 7423 O O . HIS B 1 393 ? -10.828 7.566 15.062 1 96 393 HIS B O 1
ATOM 7429 N N . ARG B 1 394 ? -9.969 6.316 13.453 1 94.88 394 ARG B N 1
ATOM 7430 C CA . ARG B 1 394 ? -9.742 5.207 14.367 1 94.88 394 ARG B CA 1
ATOM 7431 C C . ARG B 1 394 ? -8.742 5.59 15.453 1 94.88 394 ARG B C 1
ATOM 7433 O O . ARG B 1 394 ? -8.898 5.195 16.609 1 94.88 394 ARG B O 1
ATOM 7440 N N . HIS B 1 395 ? -7.738 6.402 15.164 1 96.75 395 HIS B N 1
ATOM 7441 C CA . HIS B 1 395 ? -6.773 6.887 16.141 1 96.75 395 HIS B CA 1
ATOM 7442 C C . HIS B 1 395 ? -7.43 7.824 17.141 1 96.75 395 HIS B C 1
ATOM 7444 O O . HIS B 1 395 ? -7.227 7.684 18.359 1 96.75 395 HIS B O 1
ATOM 7450 N N . MET B 1 396 ? -8.18 8.719 16.609 1 97.5 396 MET B N 1
ATOM 7451 C CA . MET B 1 396 ? -8.758 9.773 17.438 1 97.5 396 MET B CA 1
ATOM 7452 C C . MET B 1 396 ? -9.789 9.195 18.406 1 97.5 396 MET B C 1
ATOM 7454 O O . MET B 1 396 ? -9.852 9.602 19.562 1 97.5 396 MET B O 1
ATOM 7458 N N . ILE B 1 397 ? -10.586 8.266 17.953 1 95.19 397 ILE B N 1
ATOM 7459 C CA . ILE B 1 397 ? -11.586 7.633 18.812 1 95.19 397 ILE B CA 1
ATOM 7460 C C . ILE B 1 397 ? -10.891 6.828 19.906 1 95.19 397 ILE B C 1
ATOM 7462 O O . ILE B 1 397 ? -11.289 6.875 21.062 1 95.19 397 ILE B O 1
ATOM 7466 N N . GLU B 1 398 ? -9.867 6.074 19.469 1 95.25 398 GLU B N 1
ATOM 7467 C CA . GLU B 1 398 ? -9.086 5.359 20.484 1 95.25 398 GLU B CA 1
ATOM 7468 C C . GLU B 1 398 ? -8.469 6.324 21.484 1 95.25 398 GLU B C 1
ATOM 7470 O O . GLU B 1 398 ? -8.398 6.023 22.688 1 95.25 398 GLU B O 1
ATOM 7475 N N . HIS B 1 399 ? -8.023 7.445 21.031 1 97.94 399 HIS B N 1
ATOM 7476 C CA . HIS B 1 399 ? -7.438 8.461 21.906 1 97.94 399 HIS B CA 1
ATOM 7477 C C . HIS B 1 399 ? -8.477 9.047 22.844 1 97.94 399 HIS B C 1
ATOM 7479 O O . HIS B 1 399 ? -8.172 9.367 24 1 97.94 399 HIS B O 1
ATOM 7485 N N . MET B 1 400 ? -9.664 9.203 22.375 1 96.62 400 MET B N 1
ATOM 7486 C CA . MET B 1 400 ? -10.766 9.656 23.234 1 96.62 400 MET B CA 1
ATOM 7487 C C . MET B 1 400 ? -11.008 8.672 24.375 1 96.62 400 MET B C 1
ATOM 7489 O O . MET B 1 400 ? -11.195 9.086 25.516 1 96.62 400 MET B O 1
ATOM 7493 N N . LYS B 1 401 ? -11.039 7.383 24 1 95 401 LYS B N 1
ATOM 7494 C CA . LYS B 1 401 ? -11.195 6.352 25.031 1 95 401 LYS B CA 1
ATOM 7495 C C . LYS B 1 401 ? -10.07 6.426 26.047 1 95 401 LYS B C 1
ATOM 7497 O O . LYS B 1 401 ? -10.312 6.297 27.25 1 95 401 LYS B O 1
ATOM 7502 N N . PHE B 1 402 ? -8.906 6.609 25.578 1 97.44 402 PHE B N 1
ATOM 7503 C CA . PHE B 1 402 ? -7.734 6.711 26.453 1 97.44 402 PHE B CA 1
ATOM 7504 C C . PHE B 1 402 ? -7.852 7.906 27.391 1 97.44 402 PHE B C 1
ATOM 7506 O O . PHE B 1 402 ? -7.539 7.809 28.578 1 97.44 402 PHE B O 1
ATOM 7513 N N . ALA B 1 403 ? -8.281 9.125 26.797 1 98.56 403 ALA B N 1
ATOM 7514 C CA . ALA B 1 403 ? -8.469 10.328 27.594 1 98.56 403 ALA B CA 1
ATOM 7515 C C . ALA B 1 403 ? -9.484 10.094 28.719 1 98.56 403 ALA B C 1
ATOM 7517 O O . ALA B 1 403 ? -9.32 10.594 29.828 1 98.56 403 ALA B O 1
ATOM 7518 N N . LYS B 1 404 ? -10.523 9.344 28.406 1 97.31 404 LYS B N 1
ATOM 7519 C CA . LYS B 1 404 ? -11.516 8.992 29.406 1 97.31 404 LYS B CA 1
ATOM 7520 C C . LYS B 1 404 ? -10.906 8.109 30.5 1 97.31 404 LYS B C 1
ATOM 7522 O O . LYS B 1 404 ? -11.195 8.289 31.688 1 97.31 404 LYS B O 1
ATOM 7527 N N . GLU B 1 405 ? -10.125 7.199 30.016 1 97.19 405 GLU B N 1
ATOM 7528 C CA . GLU B 1 405 ? -9.398 6.359 30.969 1 97.19 405 GLU B CA 1
ATOM 7529 C C . GLU B 1 405 ? -8.531 7.203 31.906 1 97.19 405 GLU B C 1
ATOM 7531 O O . GLU B 1 405 ? -8.352 6.863 33.062 1 97.19 405 GLU B O 1
ATOM 7536 N N . MET B 1 406 ? -7.961 8.258 31.375 1 97.94 406 MET B N 1
ATOM 7537 C CA . MET B 1 406 ? -7.113 9.164 32.156 1 97.94 406 MET B CA 1
ATOM 7538 C C . MET B 1 406 ? -7.961 10.141 32.969 1 97.94 406 MET B C 1
ATOM 7540 O O . MET B 1 406 ? -7.426 11.062 33.562 1 97.94 406 MET B O 1
ATOM 7544 N N . LYS B 1 407 ? -9.344 10.031 32.906 1 97.38 407 LYS B N 1
ATOM 7545 C CA . LYS B 1 407 ? -10.32 10.766 33.688 1 97.38 407 LYS B CA 1
ATOM 7546 C C . LYS B 1 407 ? -10.391 12.227 33.281 1 97.38 407 LYS B C 1
ATOM 7548 O O . LYS B 1 407 ? -10.586 13.109 34.094 1 97.38 407 LYS B O 1
ATOM 7553 N N . VAL B 1 408 ? -10.094 12.516 32.031 1 98.31 408 VAL B N 1
ATOM 7554 C CA . VAL B 1 408 ? -10.328 13.859 31.516 1 98.31 408 VAL B CA 1
ATOM 7555 C C . VAL B 1 408 ? -11.828 14.141 31.5 1 98.31 408 VAL B C 1
ATOM 7557 O O . VAL B 1 408 ? -12.617 13.367 30.953 1 98.31 408 VAL B O 1
ATOM 7560 N N . PRO B 1 409 ? -12.297 15.203 32 1 97.19 409 PRO B N 1
ATOM 7561 C CA . PRO B 1 409 ? -13.734 15.453 32.188 1 97.19 409 PRO B CA 1
ATOM 7562 C C . PRO B 1 409 ? -14.484 15.562 30.859 1 97.19 409 PRO B C 1
ATOM 7564 O O . PRO B 1 409 ? -15.594 15.039 30.734 1 97.19 409 PRO B O 1
ATOM 7567 N N . HIS B 1 410 ? -13.867 16.25 29.859 1 97 410 HIS B N 1
ATOM 7568 C CA . HIS B 1 410 ? -14.633 16.562 28.656 1 97 410 HIS B CA 1
ATOM 7569 C C . HIS B 1 410 ? -13.836 16.234 27.391 1 97 410 HIS B C 1
ATOM 7571 O O . HIS B 1 410 ? -13.414 17.141 26.672 1 97 410 HIS B O 1
ATOM 7577 N N . PRO B 1 411 ? -13.75 15.008 27.031 1 97.31 411 PRO B N 1
ATOM 7578 C CA . PRO B 1 411 ? -13.164 14.711 25.719 1 97.31 411 PRO B CA 1
ATOM 7579 C C . PRO B 1 411 ? -14.086 15.07 24.562 1 97.31 411 PRO B C 1
ATOM 7581 O O . PRO B 1 411 ? -15.305 14.883 24.656 1 97.31 411 PRO B O 1
ATOM 7584 N N . VAL B 1 412 ? -13.531 15.711 23.547 1 97.81 412 VAL B N 1
ATOM 7585 C CA . VAL B 1 412 ? -14.328 16.141 22.406 1 97.81 412 VAL B CA 1
ATOM 7586 C C . VAL B 1 412 ? -13.742 15.555 21.125 1 97.81 412 VAL B C 1
ATOM 7588 O O . VAL B 1 412 ? -12.547 15.688 20.859 1 97.81 412 VAL B O 1
ATOM 7591 N N . GLN B 1 413 ? -14.523 14.867 20.391 1 95.69 413 GLN B N 1
ATOM 7592 C CA . GLN B 1 413 ? -14.141 14.352 19.078 1 95.69 413 GLN B CA 1
ATOM 7593 C C . GLN B 1 413 ? -14.359 15.398 17.984 1 95.69 413 GLN B C 1
ATOM 7595 O O . GLN B 1 413 ? -15.375 16.094 17.984 1 95.69 413 GLN B O 1
ATOM 7600 N N . VAL B 1 414 ? -13.344 15.516 17.109 1 97.38 414 VAL B N 1
ATOM 7601 C CA . VAL B 1 414 ? -13.484 16.516 16.062 1 97.38 414 VAL B CA 1
ATOM 7602 C C . VAL B 1 414 ? -13.141 15.898 14.711 1 97.38 414 VAL B C 1
ATOM 7604 O O . VAL B 1 414 ? -12.539 14.82 14.648 1 97.38 414 VAL B O 1
ATOM 7607 N N . GLU B 1 415 ? -13.539 16.453 13.656 1 96.38 415 GLU B N 1
ATOM 7608 C CA . GLU B 1 415 ? -13.078 16.281 12.281 1 96.38 415 GLU B CA 1
ATOM 7609 C C . GLU B 1 415 ? -12.828 17.625 11.609 1 96.38 415 GLU B C 1
ATOM 7611 O O . GLU B 1 415 ? -13.18 18.672 12.164 1 96.38 415 GLU B O 1
ATOM 7616 N N . ASN B 1 416 ? -12.188 17.625 10.492 1 98.19 416 ASN B N 1
ATOM 7617 C CA . ASN B 1 416 ? -11.922 18.891 9.805 1 98.19 416 ASN B CA 1
ATOM 7618 C C . ASN B 1 416 ? -13.203 19.672 9.547 1 98.19 416 ASN B C 1
ATOM 7620 O O . ASN B 1 416 ? -14.203 19.109 9.094 1 98.19 416 ASN B O 1
ATOM 7624 N N . GLY B 1 417 ? -13.188 20.891 9.898 1 98.44 417 GLY B N 1
ATOM 7625 C CA . GLY B 1 417 ? -14.328 21.766 9.688 1 98.44 417 GLY B CA 1
ATOM 7626 C C . GLY B 1 417 ? -15.156 21.984 10.945 1 98.44 417 GLY B C 1
ATOM 7627 O O . GLY B 1 417 ? -15.93 22.938 11.031 1 98.44 417 GLY B O 1
ATOM 7628 N N . ASP B 1 418 ? -15.023 21.156 11.945 1 98.56 418 ASP B N 1
ATOM 7629 C CA . ASP B 1 418 ? -15.781 21.312 13.188 1 98.56 418 ASP B CA 1
ATOM 7630 C C . ASP B 1 418 ? -15.328 22.547 13.961 1 98.56 418 ASP B C 1
ATOM 7632 O O . ASP B 1 418 ? -14.125 22.812 14.055 1 98.56 418 ASP B O 1
ATOM 7636 N N . ILE B 1 419 ? -16.266 23.281 14.445 1 98.62 419 ILE B N 1
ATOM 7637 C CA . ILE B 1 419 ? -15.953 24.406 15.328 1 98.62 419 ILE B CA 1
ATOM 7638 C C . ILE B 1 419 ? -16.328 24.031 16.766 1 98.62 419 ILE B C 1
ATOM 7640 O O . ILE B 1 419 ? -17.5 23.812 17.078 1 98.62 419 ILE B O 1
ATOM 7644 N N . VAL B 1 420 ? -15.328 23.953 17.562 1 98.75 420 VAL B N 1
ATOM 7645 C CA . VAL B 1 420 ? -15.508 23.594 18.969 1 98.75 420 VAL B CA 1
ATOM 7646 C C . VAL B 1 420 ? -15.562 24.875 19.812 1 98.75 420 VAL B C 1
ATOM 7648 O O . VAL B 1 420 ? -14.656 25.703 19.766 1 98.75 420 VAL B O 1
ATOM 7651 N N . LYS B 1 421 ? -16.688 25.062 20.531 1 98.44 421 LYS B N 1
ATOM 7652 C CA . LYS B 1 421 ? -16.719 26.094 21.547 1 98.44 421 LYS B CA 1
ATOM 7653 C C . LYS B 1 421 ? -16.094 25.609 22.859 1 98.44 421 LYS B C 1
ATOM 7655 O O . LYS B 1 421 ? -16.688 24.781 23.562 1 98.44 421 LYS B O 1
ATOM 7660 N N . LEU B 1 422 ? -14.945 26.031 23.156 1 98.44 422 LEU B N 1
ATOM 7661 C CA . LEU B 1 422 ? -14.219 25.594 24.359 1 98.44 422 LEU B CA 1
ATOM 7662 C C . LEU B 1 422 ? -14.711 26.359 25.578 1 98.44 422 LEU B C 1
ATOM 7664 O O . LEU B 1 422 ? -14.688 25.828 26.703 1 98.44 422 LEU B O 1
ATOM 7668 N N . ALA B 1 423 ? -15.047 27.625 25.375 1 97.5 423 ALA B N 1
ATOM 7669 C CA . ALA B 1 423 ? -15.578 28.484 26.422 1 97.5 423 ALA B CA 1
ATOM 7670 C C . ALA B 1 423 ? -16.469 29.578 25.844 1 97.5 423 ALA B C 1
ATOM 7672 O O . ALA B 1 423 ? -16.25 30.031 24.703 1 97.5 423 ALA B O 1
ATOM 7673 N N . PRO B 1 424 ? -17.484 30.016 26.594 1 97 424 PRO B N 1
ATOM 7674 C CA . PRO B 1 424 ? -17.891 29.578 27.938 1 97 424 PRO B CA 1
ATOM 7675 C C . PRO B 1 424 ? -18.672 28.266 27.906 1 97 424 PRO B C 1
ATOM 7677 O O . PRO B 1 424 ? -19.078 27.812 26.844 1 97 424 PRO B O 1
ATOM 7680 N N . GLY B 1 425 ? -18.797 27.594 29 1 94.69 425 GLY B N 1
ATOM 7681 C CA . GLY B 1 425 ? -19.594 26.391 29.141 1 94.69 425 GLY B CA 1
ATOM 7682 C C . GLY B 1 425 ? -18.797 25.125 28.875 1 94.69 425 GLY B C 1
ATOM 7683 O O . GLY B 1 425 ? -17.562 25.141 28.891 1 94.69 425 GLY B O 1
ATOM 7684 N N . LYS B 1 426 ? -19.531 24.062 28.672 1 96.19 426 LYS B N 1
ATOM 7685 C CA . LYS B 1 426 ? -18.906 22.766 28.391 1 96.19 426 LYS B CA 1
ATOM 7686 C C . LYS B 1 426 ? -18.406 22.703 26.938 1 96.19 426 LYS B C 1
ATOM 7688 O O . LYS B 1 426 ? -19.156 23.031 26.016 1 96.19 426 LYS B O 1
ATOM 7693 N N . PRO B 1 427 ? -17.188 22.297 26.766 1 98 427 PRO B N 1
ATOM 7694 C CA . PRO B 1 427 ? -16.672 22.188 25.406 1 98 427 PRO B CA 1
ATOM 7695 C C . PRO B 1 427 ? -17.484 21.234 24.547 1 98 427 PRO B C 1
ATOM 7697 O O . PRO B 1 427 ? -17.844 20.141 24.984 1 98 427 PRO B O 1
ATOM 7700 N N . HIS B 1 428 ? -17.844 21.688 23.344 1 97.31 428 HIS B N 1
ATOM 7701 C CA . HIS B 1 428 ? -18.609 20.875 22.422 1 97.31 428 HIS B CA 1
ATOM 7702 C C . HIS B 1 428 ? -18.531 21.406 21 1 97.31 428 HIS B C 1
ATOM 7704 O O . HIS B 1 428 ? -18.219 22.578 20.797 1 97.31 428 HIS B O 1
ATOM 7710 N N . VAL B 1 429 ? -18.781 20.562 20.062 1 97.81 429 VAL B N 1
ATOM 7711 C CA . VAL B 1 429 ? -18.875 21.016 18.672 1 97.81 429 VAL B CA 1
ATOM 7712 C C . VAL B 1 429 ? -20.188 21.766 18.469 1 97.81 429 VAL B C 1
ATOM 7714 O O . VAL B 1 429 ? -21.266 21.203 18.656 1 97.81 429 VAL B O 1
ATOM 7717 N N . PHE B 1 430 ? -20.109 22.969 18.078 1 95.81 430 PHE B N 1
ATOM 7718 C CA . PHE B 1 430 ? -21.359 23.719 18.031 1 95.81 430 PHE B CA 1
ATOM 7719 C C . PHE B 1 430 ? -21.656 24.203 16.625 1 95.81 430 PHE B C 1
ATOM 7721 O O . PHE B 1 430 ? -22.781 24.625 16.328 1 95.81 430 PHE B O 1
ATOM 7728 N N . ASP B 1 431 ? -20.641 24.219 15.719 1 96.81 431 ASP B N 1
ATOM 7729 C CA . ASP B 1 431 ? -20.812 24.672 14.344 1 96.81 431 ASP B CA 1
ATOM 7730 C C . ASP B 1 431 ? -19.828 23.969 13.406 1 96.81 431 ASP B C 1
ATOM 7732 O O . ASP B 1 431 ? -19.031 23.125 13.852 1 96.81 431 ASP B O 1
ATOM 7736 N N . LYS B 1 432 ? -19.953 24.234 12.062 1 97.88 432 LYS B N 1
ATOM 7737 C CA . LYS B 1 432 ? -19.094 23.625 11.055 1 97.88 432 LYS B CA 1
ATOM 7738 C C . LYS B 1 432 ? -18.641 24.656 10.031 1 97.88 432 LYS B C 1
ATOM 7740 O O . LYS B 1 432 ? -19.453 25.422 9.492 1 97.88 432 LYS B O 1
ATOM 7745 N N . ALA B 1 433 ? -17.344 24.734 9.875 1 97.88 433 ALA B N 1
ATOM 7746 C CA . ALA B 1 433 ? -16.766 25.547 8.828 1 97.88 433 ALA B CA 1
ATOM 7747 C C . ALA B 1 433 ? -16.625 24.766 7.523 1 97.88 433 ALA B C 1
ATOM 7749 O O . ALA B 1 433 ? -16.422 23.547 7.543 1 97.88 433 ALA B O 1
ATOM 7750 N N . PRO B 1 434 ? -16.844 25.5 6.391 1 96.31 434 PRO B N 1
ATOM 7751 C CA . PRO B 1 434 ? -16.469 24.797 5.156 1 96.31 434 PRO B CA 1
ATOM 7752 C C . PRO B 1 434 ? -15.031 24.297 5.164 1 96.31 434 PRO B C 1
ATOM 7754 O O . PRO B 1 434 ? -14.125 25.031 5.566 1 96.31 434 PRO B O 1
ATOM 7757 N N . SER B 1 435 ? -14.898 23.047 4.938 1 96 435 SER B N 1
ATOM 7758 C CA . SER B 1 435 ? -13.578 22.422 4.898 1 96 435 SER B CA 1
ATOM 7759 C C . SER B 1 435 ? -13.469 21.438 3.744 1 96 435 SER B C 1
ATOM 7761 O O . SER B 1 435 ? -14.477 20.938 3.252 1 96 435 SER B O 1
ATOM 7763 N N . GLY B 1 436 ? -12.32 21.281 3.189 1 95.38 436 GLY B N 1
ATOM 7764 C CA . GLY B 1 436 ? -12.047 20.375 2.09 1 95.38 436 GLY B CA 1
ATOM 7765 C C . GLY B 1 436 ? -10.57 20.266 1.757 1 95.38 436 GLY B C 1
ATOM 7766 O O . GLY B 1 436 ? -9.727 20.797 2.486 1 95.38 436 GLY B O 1
ATOM 7767 N N . ARG B 1 437 ? -10.312 19.516 0.777 1 96.19 437 ARG B N 1
ATOM 7768 C CA . ARG B 1 437 ? -8.945 19.297 0.316 1 96.19 437 ARG B CA 1
ATOM 7769 C C . ARG B 1 437 ? -8.719 19.922 -1.055 1 96.19 437 ARG B C 1
ATOM 7771 O O . ARG B 1 437 ? -9.625 19.922 -1.898 1 96.19 437 ARG B O 1
ATOM 7778 N N . LEU B 1 438 ? -7.613 20.453 -1.192 1 96.94 438 LEU B N 1
ATOM 7779 C CA . LEU B 1 438 ? -7.141 20.938 -2.488 1 96.94 438 LEU B CA 1
ATOM 7780 C C . LEU B 1 438 ? -5.961 20.094 -2.973 1 96.94 438 LEU B C 1
ATOM 7782 O O . LEU B 1 438 ? -5.109 19.688 -2.176 1 96.94 438 LEU B O 1
ATOM 7786 N N . TYR B 1 439 ? -6.008 19.828 -4.258 1 96.88 439 TYR B N 1
ATOM 7787 C CA . TYR B 1 439 ? -4.949 19.062 -4.898 1 96.88 439 TYR B CA 1
ATOM 7788 C C . TYR B 1 439 ? -4.082 19.953 -5.781 1 96.88 439 TYR B C 1
ATOM 7790 O O . TYR B 1 439 ? -4.598 20.781 -6.523 1 96.88 439 TYR B O 1
ATOM 7798 N N . LEU B 1 440 ? -2.828 19.828 -5.59 1 96.25 440 LEU B N 1
ATOM 7799 C CA . LEU B 1 440 ? -1.936 20.469 -6.547 1 96.25 440 LEU B CA 1
ATOM 7800 C C . LEU B 1 440 ? -1.769 19.625 -7.801 1 96.25 440 LEU B C 1
ATOM 7802 O O . LEU B 1 440 ? -1.046 18.625 -7.785 1 96.25 440 LEU B O 1
ATOM 7806 N N . ASP B 1 441 ? -2.42 19.984 -8.883 1 95.69 441 ASP B N 1
ATOM 7807 C CA . ASP B 1 441 ? -2.363 19.312 -10.18 1 95.69 441 ASP B CA 1
ATOM 7808 C C . ASP B 1 441 ? -1.551 20.125 -11.18 1 95.69 441 ASP B C 1
ATOM 7810 O O . ASP B 1 441 ? -2.08 21.047 -11.828 1 95.69 441 ASP B O 1
ATOM 7814 N N . GLY B 1 442 ? -0.301 19.734 -11.406 1 93.12 442 GLY B N 1
ATOM 7815 C CA . GLY B 1 442 ? 0.598 20.641 -12.117 1 93.12 442 GLY B CA 1
ATOM 7816 C C . GLY B 1 442 ? 0.89 21.922 -11.352 1 93.12 442 GLY B C 1
ATOM 7817 O O . GLY B 1 442 ? 1.343 21.875 -10.203 1 93.12 442 GLY B O 1
ATOM 7818 N N . ASN B 1 443 ? 0.491 23.031 -11.984 1 91.5 443 ASN B N 1
ATOM 7819 C CA . ASN B 1 443 ? 0.673 24.297 -11.297 1 91.5 443 ASN B CA 1
ATOM 7820 C C . ASN B 1 443 ? -0.655 24.859 -10.812 1 91.5 443 ASN B C 1
ATOM 7822 O O . ASN B 1 443 ? -0.732 26.031 -10.422 1 91.5 443 ASN B O 1
ATOM 7826 N N . MET B 1 444 ? -1.645 23.953 -10.797 1 92.44 444 MET B N 1
ATOM 7827 C CA . MET B 1 444 ? -2.982 24.438 -10.461 1 92.44 444 MET B CA 1
ATOM 7828 C C . MET B 1 444 ? -3.5 23.75 -9.195 1 92.44 444 MET B C 1
ATOM 7830 O O . MET B 1 444 ? -3.277 22.547 -9 1 92.44 444 MET B O 1
ATOM 7834 N N . SER B 1 445 ? -4.102 24.516 -8.336 1 94.19 445 SER B N 1
ATOM 7835 C CA . SER B 1 445 ? -4.844 23.953 -7.211 1 94.19 445 SER B CA 1
ATOM 7836 C C . SER B 1 445 ? -6.273 23.609 -7.609 1 94.19 445 SER B C 1
ATOM 7838 O O . SER B 1 445 ? -7.027 24.469 -8.062 1 94.19 445 SER B O 1
ATOM 7840 N N . VAL B 1 446 ? -6.617 22.375 -7.5 1 95.31 446 VAL B N 1
ATOM 7841 C CA . VAL B 1 446 ? -7.957 21.969 -7.902 1 95.31 446 VAL B CA 1
ATOM 7842 C C . VAL B 1 446 ? -8.664 21.281 -6.73 1 95.31 446 VAL B C 1
ATOM 7844 O O . VAL B 1 446 ? -8.016 20.812 -5.797 1 95.31 446 VAL B O 1
ATOM 7847 N N . GLU B 1 447 ? -9.938 21.25 -6.809 1 94.31 447 GLU B N 1
ATOM 7848 C CA . GLU B 1 447 ? -10.727 20.578 -5.777 1 94.31 447 GLU B CA 1
ATOM 7849 C C . GLU B 1 447 ? -10.672 19.062 -5.93 1 94.31 447 GLU B C 1
ATOM 7851 O O . GLU B 1 447 ? -10.305 18.562 -6.992 1 94.31 447 GLU B O 1
ATOM 7856 N N . GLU B 1 448 ? -10.992 18.422 -4.875 1 92.12 448 GLU B N 1
ATOM 7857 C CA . GLU B 1 448 ? -10.938 16.953 -4.836 1 92.12 448 GLU B CA 1
ATOM 7858 C C . GLU B 1 448 ? -11.836 16.344 -5.902 1 92.12 448 GLU B C 1
ATOM 7860 O O . GLU B 1 448 ? -11.531 15.281 -6.449 1 92.12 448 GLU B O 1
ATOM 7865 N N . ASP B 1 449 ? -12.922 16.984 -6.262 1 92.19 449 ASP B N 1
ATOM 7866 C CA . ASP B 1 449 ? -13.891 16.422 -7.199 1 92.19 449 ASP B CA 1
ATOM 7867 C C . ASP B 1 449 ? -13.695 17 -8.594 1 92.19 449 ASP B C 1
ATOM 7869 O O . ASP B 1 449 ? -14.617 16.984 -9.422 1 92.19 449 ASP B O 1
ATOM 7873 N N . ALA B 1 450 ? -12.555 17.484 -8.789 1 93.88 450 ALA B N 1
ATOM 7874 C CA . ALA B 1 450 ? -12.266 18.078 -10.094 1 93.88 450 ALA B CA 1
ATOM 7875 C C . ALA B 1 450 ? -12.477 17.078 -11.219 1 93.88 450 ALA B C 1
ATOM 7877 O O . ALA B 1 450 ? -12.117 15.906 -11.086 1 93.88 450 ALA B O 1
ATOM 7878 N N . GLN B 1 451 ? -13.062 17.516 -12.305 1 93.38 451 GLN B N 1
ATOM 7879 C CA . GLN B 1 451 ? -13.367 16.656 -13.453 1 93.38 451 GLN B CA 1
ATOM 7880 C C . GLN B 1 451 ? -12.102 16.109 -14.086 1 93.38 451 GLN B C 1
ATOM 7882 O O . GLN B 1 451 ? -12.094 14.969 -14.578 1 93.38 451 GLN B O 1
ATOM 7887 N N . SER B 1 452 ? -11.102 16.922 -14.117 1 94.19 452 SER B N 1
ATOM 7888 C CA . SER B 1 452 ? -9.836 16.484 -14.711 1 94.19 452 SER B CA 1
ATOM 7889 C C . SER B 1 452 ? -9.344 15.188 -14.07 1 94.19 452 SER B C 1
ATOM 7891 O O . SER B 1 452 ? -8.891 14.273 -14.766 1 94.19 452 SER B O 1
ATOM 7893 N N . ILE B 1 453 ? -9.453 15.094 -12.773 1 94.38 453 ILE B N 1
ATOM 7894 C CA . ILE B 1 453 ? -8.984 13.922 -12.031 1 94.38 453 ILE B CA 1
ATOM 7895 C C . ILE B 1 453 ? -9.891 12.734 -12.328 1 94.38 453 ILE B C 1
ATOM 7897 O O . ILE B 1 453 ? -9.414 11.617 -12.539 1 94.38 453 ILE B O 1
ATOM 7901 N N . LYS B 1 454 ? -11.172 12.938 -12.383 1 93.94 454 LYS B N 1
ATOM 7902 C CA . LYS B 1 454 ? -12.133 11.883 -12.703 1 93.94 454 LYS B CA 1
ATOM 7903 C C . LYS B 1 454 ? -11.867 11.312 -14.094 1 93.94 454 LYS B C 1
ATOM 7905 O O . LYS B 1 454 ? -11.906 10.094 -14.289 1 93.94 454 LYS B O 1
ATOM 7910 N N . ASP B 1 455 ? -11.641 12.188 -14.992 1 94 455 ASP B N 1
ATOM 7911 C CA . ASP B 1 455 ? -11.344 11.773 -16.359 1 94 455 ASP B CA 1
ATOM 7912 C C . ASP B 1 455 ? -10.102 10.891 -16.406 1 94 455 ASP B C 1
ATOM 7914 O O . ASP B 1 455 ? -10.102 9.836 -17.047 1 94 455 ASP B O 1
ATOM 7918 N N . ARG B 1 456 ? -9.047 11.367 -15.82 1 94.69 456 ARG B N 1
ATOM 7919 C CA . ARG B 1 456 ? -7.797 10.609 -15.828 1 94.69 456 ARG B CA 1
ATOM 7920 C C . ARG B 1 456 ? -7.98 9.234 -15.203 1 94.69 456 ARG B C 1
ATOM 7922 O O . ARG B 1 456 ? -7.453 8.234 -15.711 1 94.69 456 ARG B O 1
ATOM 7929 N N . LYS B 1 457 ? -8.711 9.141 -14.125 1 92.62 457 LYS B N 1
ATOM 7930 C CA . LYS B 1 457 ? -8.969 7.859 -13.477 1 92.62 457 LYS B CA 1
ATOM 7931 C C . LYS B 1 457 ? -9.719 6.914 -14.406 1 92.62 457 LYS B C 1
ATOM 7933 O O . LYS B 1 457 ? -9.383 5.73 -14.508 1 92.62 457 LYS B O 1
ATOM 7938 N N . ASN B 1 458 ? -10.703 7.426 -15.086 1 92.38 458 ASN B N 1
ATOM 7939 C CA . ASN B 1 458 ? -11.484 6.609 -16.016 1 92.38 458 ASN B CA 1
ATOM 7940 C C . ASN B 1 458 ? -10.625 6.109 -17.172 1 92.38 458 ASN B C 1
ATOM 7942 O O . ASN B 1 458 ? -10.641 4.918 -17.484 1 92.38 458 ASN B O 1
ATOM 7946 N N . ILE B 1 459 ? -9.898 7 -17.75 1 94.19 459 ILE B N 1
ATOM 7947 C CA . ILE B 1 459 ? -9.086 6.652 -18.922 1 94.19 459 ILE B CA 1
ATOM 7948 C C . ILE B 1 459 ? -8 5.664 -18.516 1 94.19 459 ILE B C 1
ATOM 7950 O O . ILE B 1 459 ? -7.648 4.766 -19.281 1 94.19 459 ILE B O 1
ATOM 7954 N N . SER B 1 460 ? -7.523 5.844 -17.312 1 93.12 460 SER B N 1
ATOM 7955 C CA . SER B 1 460 ? -6.453 4.988 -16.812 1 93.12 460 SER B CA 1
ATOM 7956 C C . SER B 1 460 ? -6.898 3.535 -16.719 1 93.12 460 SER B C 1
ATOM 7958 O O . SER B 1 460 ? -6.098 2.619 -16.922 1 93.12 460 SER B O 1
ATOM 7960 N N . ALA B 1 461 ? -8.133 3.279 -16.484 1 92 461 ALA B N 1
ATOM 7961 C CA . ALA B 1 461 ? -8.641 1.925 -16.266 1 92 461 ALA B CA 1
ATOM 7962 C C . ALA B 1 461 ? -9.133 1.319 -17.578 1 92 461 ALA B C 1
ATOM 7964 O O . ALA B 1 461 ? -9.047 0.106 -17.781 1 92 461 ALA B O 1
ATOM 7965 N N . ASN B 1 462 ? -9.641 2.182 -18.5 1 94.5 462 ASN B N 1
ATOM 7966 C CA . ASN B 1 462 ? -10.445 1.629 -19.594 1 94.5 462 ASN B CA 1
ATOM 7967 C C . ASN B 1 462 ? -9.938 2.064 -20.953 1 94.5 462 ASN B C 1
ATOM 7969 O O . ASN B 1 462 ? -10.312 1.494 -21.984 1 94.5 462 ASN B O 1
ATOM 7973 N N . GLY B 1 463 ? -9.086 3.029 -20.953 1 95.44 463 GLY B N 1
ATOM 7974 C CA . GLY B 1 463 ? -8.609 3.531 -22.234 1 95.44 463 GLY B CA 1
ATOM 7975 C C . GLY B 1 463 ? -9.469 4.652 -22.781 1 95.44 463 GLY B C 1
ATOM 7976 O O . GLY B 1 463 ? -10.391 5.129 -22.109 1 95.44 463 GLY B O 1
ATOM 7977 N N . TYR B 1 464 ? -9.086 5.133 -23.984 1 96 464 TYR B N 1
ATOM 7978 C CA . TYR B 1 464 ? -9.695 6.297 -24.625 1 96 464 TYR B CA 1
ATOM 7979 C C . TYR B 1 464 ? -9.945 6.035 -26.109 1 96 464 TYR B C 1
ATOM 7981 O O . TYR B 1 464 ? -9.156 5.359 -26.766 1 96 464 TYR B O 1
ATOM 7989 N N . MET B 1 465 ? -11.086 6.492 -26.594 1 95.88 465 MET B N 1
ATOM 7990 C CA . MET B 1 465 ? -11.43 6.406 -28.016 1 95.88 465 MET B CA 1
ATOM 7991 C C . MET B 1 465 ? -12.07 7.699 -28.5 1 95.88 465 MET B C 1
ATOM 7993 O O . MET B 1 465 ? -12.898 8.289 -27.797 1 95.88 465 MET B O 1
ATOM 7997 N N . GLU B 1 466 ? -11.625 8.133 -29.641 1 95 466 GLU B N 1
ATOM 7998 C CA . GLU B 1 466 ? -12.18 9.328 -30.266 1 95 466 GLU B CA 1
ATOM 7999 C C . GLU B 1 466 ? -12.609 9.055 -31.703 1 95 466 GLU B C 1
ATOM 8001 O O . GLU B 1 466 ? -11.898 8.383 -32.469 1 95 466 GLU B O 1
ATOM 8006 N N . VAL B 1 467 ? -13.789 9.586 -32 1 94.25 467 VAL B N 1
ATOM 8007 C CA . VAL B 1 467 ? -14.352 9.445 -33.344 1 94.25 467 VAL B CA 1
ATOM 8008 C C . VAL B 1 467 ? -14.719 10.82 -33.906 1 94.25 467 VAL B C 1
ATOM 8010 O O . VAL B 1 467 ? -15.461 11.57 -33.281 1 94.25 467 VAL B O 1
ATOM 8013 N N . THR B 1 468 ? -14.172 11.125 -35.031 1 91.94 468 THR B N 1
ATOM 8014 C CA . THR B 1 468 ? -14.539 12.352 -35.719 1 91.94 468 THR B CA 1
ATOM 8015 C C . THR B 1 468 ? -15.281 12.039 -37.031 1 91.94 468 THR B C 1
ATOM 8017 O O . THR B 1 468 ? -14.766 11.328 -37.875 1 91.94 468 THR B O 1
ATOM 8020 N N . ILE B 1 469 ? -16.438 12.602 -37.031 1 90.44 469 ILE B N 1
ATOM 8021 C CA . ILE B 1 469 ? -17.281 12.406 -38.219 1 90.44 469 ILE B CA 1
ATOM 8022 C C . ILE B 1 469 ? -17.391 13.719 -39 1 90.44 469 ILE B C 1
ATOM 8024 O O . ILE B 1 469 ? -17.672 14.766 -38.406 1 90.44 469 ILE B O 1
ATOM 8028 N N . LEU B 1 470 ? -17.109 13.586 -40.25 1 87.62 470 LEU B N 1
ATOM 8029 C CA . LEU B 1 470 ? -17.266 14.742 -41.125 1 87.62 470 LEU B CA 1
ATOM 8030 C C . LEU B 1 470 ? -18.672 14.797 -41.719 1 87.62 470 LEU B C 1
ATOM 8032 O O . LEU B 1 470 ? -19.188 13.781 -42.219 1 87.62 470 LEU B O 1
ATOM 8036 N N . ILE B 1 471 ? -19.219 15.938 -41.562 1 86.12 471 ILE B N 1
ATOM 8037 C CA . ILE B 1 471 ? -20.562 16.141 -42.031 1 86.12 471 ILE B CA 1
ATOM 8038 C C . ILE B 1 471 ? -20.578 17.281 -43.062 1 86.12 471 ILE B C 1
ATOM 8040 O O . ILE B 1 471 ? -19.969 18.328 -42.844 1 86.12 471 ILE B O 1
ATOM 8044 N N . THR B 1 472 ? -21.281 17.094 -44.188 1 81.75 472 THR B N 1
ATOM 8045 C CA . THR B 1 472 ? -21.391 18.156 -45.188 1 81.75 472 THR B CA 1
ATOM 8046 C C . THR B 1 472 ? -22.359 19.234 -44.719 1 81.75 472 THR B C 1
ATOM 8048 O O . THR B 1 472 ? -23.062 19.062 -43.719 1 81.75 472 THR B O 1
ATOM 8051 N N . ALA B 1 473 ? -22.328 20.328 -45.406 1 76.88 473 ALA B N 1
ATOM 8052 C CA . ALA B 1 473 ? -23.219 21.453 -45.094 1 76.88 473 ALA B CA 1
ATOM 8053 C C . ALA B 1 473 ? -24.672 21.016 -45.156 1 76.88 473 ALA B C 1
ATOM 8055 O O . ALA B 1 473 ? -25.516 21.516 -44.406 1 76.88 473 ALA B O 1
ATOM 8056 N N . LYS B 1 474 ? -24.906 20.016 -46.031 1 78.25 474 LYS B N 1
ATOM 8057 C CA . LYS B 1 474 ? -26.281 19.547 -46.219 1 78.25 474 LYS B CA 1
ATOM 8058 C C . LYS B 1 474 ? -26.656 18.484 -45.188 1 78.25 474 LYS B C 1
ATOM 8060 O O . LYS B 1 474 ? -27.797 18.016 -45.188 1 78.25 474 LYS B O 1
ATOM 8065 N N . GLY B 1 475 ? -25.703 18.141 -44.438 1 75.69 475 GLY B N 1
ATOM 8066 C CA . GLY B 1 475 ? -25.984 17.203 -43.344 1 75.69 475 GLY B CA 1
ATOM 8067 C C . GLY B 1 475 ? -25.672 15.773 -43.719 1 75.69 475 GLY B C 1
ATOM 8068 O O . GLY B 1 475 ? -26 14.852 -42.969 1 75.69 475 GLY B O 1
ATOM 8069 N N . ASN B 1 476 ? -25.047 15.641 -44.906 1 77.44 476 ASN B N 1
ATOM 8070 C CA . ASN B 1 476 ? -24.656 14.289 -45.312 1 77.44 476 ASN B CA 1
ATOM 8071 C C . ASN B 1 476 ? -23.391 13.836 -44.562 1 77.44 476 ASN B C 1
ATOM 8073 O O . ASN B 1 476 ? -22.438 14.602 -44.438 1 77.44 476 ASN B O 1
ATOM 8077 N N . ILE B 1 477 ? -23.406 12.656 -44.031 1 77.12 477 ILE B N 1
ATOM 8078 C CA . ILE B 1 477 ? -22.312 12.133 -43.219 1 77.12 477 ILE B CA 1
ATOM 8079 C C . ILE B 1 477 ? -21.297 11.438 -44.125 1 77.12 477 ILE B C 1
ATOM 8081 O O . ILE B 1 477 ? -21.672 10.609 -44.969 1 77.12 477 ILE B O 1
ATOM 8085 N N . HIS B 1 478 ? -20.078 11.953 -44.062 1 74.81 478 HIS B N 1
ATOM 8086 C CA . HIS B 1 478 ? -18.984 11.25 -44.75 1 74.81 478 HIS B CA 1
ATOM 8087 C C . HIS B 1 478 ? -18.781 9.859 -44.156 1 74.81 478 HIS B C 1
ATOM 8089 O O . HIS B 1 478 ? -18.828 9.688 -42.938 1 74.81 478 HIS B O 1
ATOM 8095 N N . LYS B 1 479 ? -18.547 8.898 -44.969 1 67.31 479 LYS B N 1
ATOM 8096 C CA . LYS B 1 479 ? -18.578 7.496 -44.562 1 67.31 479 LYS B CA 1
ATOM 8097 C C . LYS B 1 479 ? -17.297 7.109 -43.812 1 67.31 479 LYS B C 1
ATOM 8099 O O . LYS B 1 479 ? -17.297 6.164 -43.03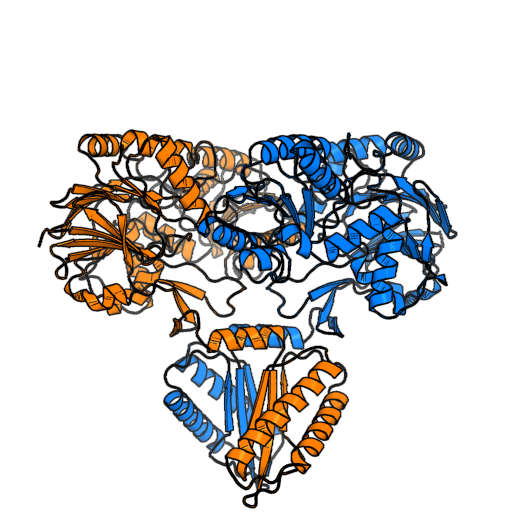1 1 67.31 479 LYS B O 1
ATOM 8104 N N . ARG B 1 480 ? -16.281 7.816 -44 1 80.31 480 ARG B N 1
ATOM 8105 C CA . ARG B 1 480 ? -15.055 7.359 -43.344 1 80.31 480 ARG B CA 1
ATOM 8106 C C . ARG B 1 480 ? -14.719 8.227 -42.156 1 80.31 480 ARG B C 1
ATOM 8108 O O . ARG B 1 480 ? -14.188 9.328 -42.281 1 80.31 480 ARG B O 1
ATOM 8115 N N . PRO B 1 481 ? -15.047 7.719 -41 1 89.56 481 PRO B N 1
ATOM 8116 C CA . PRO B 1 481 ? -14.711 8.477 -39.781 1 89.56 481 PRO B CA 1
ATOM 8117 C C . PRO B 1 481 ? -13.219 8.461 -39.469 1 89.56 481 PRO B C 1
ATOM 8119 O O . PRO B 1 481 ? -12.492 7.594 -39.969 1 89.56 481 PRO B O 1
ATOM 8122 N N . VAL B 1 482 ? -12.727 9.477 -38.812 1 89.88 482 VAL B N 1
ATOM 8123 C CA . VAL B 1 482 ? -11.383 9.469 -38.25 1 89.88 482 VAL B CA 1
ATOM 8124 C C . VAL B 1 482 ? -11.414 8.812 -36.875 1 89.88 482 VAL B C 1
ATOM 8126 O O . VAL B 1 482 ? -12.078 9.305 -35.969 1 89.88 482 VAL B O 1
ATOM 8129 N N . LEU B 1 483 ? -10.711 7.66 -36.812 1 93.06 483 LEU B N 1
ATOM 8130 C CA . LEU B 1 483 ? -10.742 6.887 -35.594 1 93.06 483 LEU B CA 1
ATOM 8131 C C . LEU B 1 483 ? -9.391 6.922 -34.875 1 93.06 483 LEU B C 1
ATOM 8133 O O . LEU B 1 483 ? -8.352 6.73 -35.531 1 93.06 483 LEU B O 1
ATOM 8137 N N . THR B 1 484 ? -9.43 7.273 -33.625 1 93.38 484 THR B N 1
ATOM 8138 C CA . THR B 1 484 ? -8.234 7.184 -32.781 1 93.38 484 THR B CA 1
ATOM 8139 C C . THR B 1 484 ? -8.555 6.508 -31.453 1 93.38 484 THR B C 1
ATOM 8141 O O . THR B 1 484 ? -9.617 6.738 -30.875 1 93.38 484 THR B O 1
ATOM 8144 N N . PHE B 1 485 ? -7.727 5.602 -31.047 1 94.44 485 PHE B N 1
ATOM 8145 C CA . PHE B 1 485 ? -7.883 5.016 -29.719 1 94.44 485 PHE B CA 1
ATOM 8146 C C . PHE B 1 485 ? -6.527 4.797 -29.062 1 94.44 485 PHE B C 1
ATOM 8148 O O . PHE B 1 485 ? -5.516 4.645 -29.734 1 94.44 485 PHE B O 1
ATOM 8155 N N . ARG B 1 486 ? -6.535 4.883 -27.734 1 93.94 486 ARG B N 1
ATOM 8156 C CA . ARG B 1 486 ? -5.336 4.688 -26.922 1 93.94 486 ARG B CA 1
ATOM 8157 C C . ARG B 1 486 ? -5.648 3.896 -25.656 1 93.94 486 ARG B C 1
ATOM 8159 O O . ARG B 1 486 ? -6.699 4.09 -25.047 1 93.94 486 ARG B O 1
ATOM 8166 N N . GLY B 1 487 ? -4.715 2.965 -25.234 1 94.75 487 GLY B N 1
ATOM 8167 C CA . GLY B 1 487 ? -4.844 2.246 -23.984 1 94.75 487 GLY B CA 1
ATOM 8168 C C . GLY B 1 487 ? -5.73 1.019 -24.078 1 94.75 487 GLY B C 1
ATOM 8169 O O . GLY B 1 487 ? -6.113 0.438 -23.062 1 94.75 487 GLY B O 1
ATOM 8170 N N . LEU B 1 488 ? -6.137 0.609 -25.281 1 96.06 488 LEU B N 1
ATOM 8171 C CA . LEU B 1 488 ? -6.938 -0.593 -25.484 1 96.06 488 LEU B CA 1
ATOM 8172 C C . LEU B 1 488 ? -6.062 -1.769 -25.891 1 96.06 488 LEU B C 1
ATOM 8174 O O . LEU B 1 488 ? -5.145 -1.607 -26.703 1 96.06 488 LEU B O 1
ATOM 8178 N N . PRO B 1 489 ? -6.305 -2.865 -25.25 1 94.94 489 PRO B N 1
ATOM 8179 C CA . PRO B 1 489 ? -5.523 -4.051 -25.625 1 94.94 489 PRO B CA 1
ATOM 8180 C C . PRO B 1 489 ? -6.02 -4.699 -26.906 1 94.94 489 PRO B C 1
ATOM 8182 O O . PRO B 1 489 ? -6.668 -5.75 -26.875 1 94.94 489 PRO B O 1
ATOM 8185 N N . VAL B 1 490 ? -5.609 -4.141 -28.078 1 93.06 490 VAL B N 1
ATOM 8186 C CA . VAL B 1 490 ? -6.062 -4.629 -29.375 1 93.06 490 VAL B CA 1
ATOM 8187 C C . VAL B 1 490 ? -4.934 -5.402 -30.062 1 93.06 490 VAL B C 1
ATOM 8189 O O . VAL B 1 490 ? -3.832 -4.875 -30.234 1 93.06 490 VAL B O 1
ATOM 8192 N N . TYR B 1 491 ? -5.203 -6.648 -30.375 1 87.88 491 TYR B N 1
ATOM 8193 C CA . TYR B 1 491 ? -4.211 -7.465 -31.062 1 87.88 491 TYR B CA 1
ATOM 8194 C C . TYR B 1 491 ? -4.238 -7.195 -32.562 1 87.88 491 TYR B C 1
ATOM 8196 O O . TYR B 1 491 ? -3.191 -6.977 -33.188 1 87.88 491 TYR B O 1
ATOM 8204 N N . ASP B 1 492 ? -5.438 -7.262 -33.125 1 91.75 492 ASP B N 1
ATOM 8205 C CA . ASP B 1 492 ? -5.621 -6.996 -34.562 1 91.75 492 ASP B CA 1
ATOM 8206 C C . ASP B 1 492 ? -6.27 -5.633 -34.781 1 91.75 492 ASP B C 1
ATOM 8208 O O . ASP B 1 492 ? -7.496 -5.531 -34.875 1 91.75 492 ASP B O 1
ATOM 8212 N N . VAL B 1 493 ? -5.48 -4.629 -34.969 1 92.62 493 VAL B N 1
ATOM 8213 C CA . VAL B 1 493 ? -5.918 -3.242 -35.062 1 92.62 493 VAL B CA 1
ATOM 8214 C C . VAL B 1 493 ? -6.797 -3.062 -36.312 1 92.62 493 VAL B C 1
ATOM 8216 O O . VAL B 1 493 ? -7.836 -2.398 -36.25 1 92.62 493 VAL B O 1
ATOM 8219 N N . ASP B 1 494 ? -6.398 -3.697 -37.375 1 93.94 494 ASP B N 1
ATOM 8220 C CA . ASP B 1 494 ? -7.145 -3.553 -38.625 1 93.94 494 ASP B CA 1
ATOM 8221 C C . ASP B 1 494 ? -8.555 -4.125 -38.5 1 93.94 494 ASP B C 1
ATOM 8223 O O . ASP B 1 494 ? -9.523 -3.5 -38.938 1 93.94 494 ASP B O 1
ATOM 8227 N N . GLU B 1 495 ? -8.562 -5.242 -37.875 1 93.81 495 GLU B N 1
ATOM 8228 C CA . GLU B 1 495 ? -9.875 -5.855 -37.656 1 93.81 495 GLU B CA 1
ATOM 8229 C C . GLU B 1 495 ? -10.742 -5.012 -36.719 1 93.81 495 GLU B C 1
ATOM 8231 O O . GLU B 1 495 ? -11.938 -4.855 -36.969 1 93.81 495 GLU B O 1
ATOM 8236 N N . PHE B 1 496 ? -10.188 -4.516 -35.781 1 94.31 496 PHE B N 1
ATOM 8237 C CA . PHE B 1 496 ? -10.898 -3.68 -34.812 1 94.31 496 PHE B CA 1
ATOM 8238 C C . PHE B 1 496 ? -11.438 -2.424 -35.5 1 94.31 496 PHE B C 1
ATOM 8240 O O . PHE B 1 496 ? -12.609 -2.07 -35.312 1 94.31 496 PHE B O 1
ATOM 8247 N N . ILE B 1 497 ? -10.617 -1.762 -36.281 1 93.56 497 ILE B N 1
ATOM 8248 C CA . ILE B 1 497 ? -10.992 -0.534 -36.969 1 93.56 497 ILE B CA 1
ATOM 8249 C C . ILE B 1 497 ? -12.109 -0.827 -37.969 1 93.56 497 ILE B C 1
ATOM 8251 O O . ILE B 1 497 ? -13.07 -0.065 -38.094 1 93.56 497 ILE B O 1
ATOM 8255 N N . TYR B 1 498 ? -11.93 -1.938 -38.688 1 93.12 498 TYR B N 1
ATOM 8256 C CA . TYR B 1 498 ? -12.93 -2.32 -39.656 1 93.12 498 TYR B CA 1
ATOM 8257 C C . TYR B 1 498 ? -14.297 -2.508 -39 1 93.12 498 TYR B C 1
ATOM 8259 O O . TYR B 1 498 ? -15.297 -1.979 -39.5 1 93.12 498 TYR B O 1
ATOM 8267 N N . GLU B 1 499 ? -14.297 -3.184 -37.938 1 93.19 499 GLU B N 1
ATOM 8268 C CA . GLU B 1 499 ? -15.547 -3.434 -37.219 1 93.19 499 GLU B CA 1
ATOM 8269 C C . GLU B 1 499 ? -16.156 -2.137 -36.688 1 93.19 499 GLU B C 1
ATOM 8271 O O . GLU B 1 499 ? -17.375 -1.943 -36.719 1 93.19 499 GLU B O 1
ATOM 8276 N N . LEU B 1 500 ? -15.352 -1.315 -36.219 1 94.06 500 LEU B N 1
ATOM 8277 C CA . LEU B 1 500 ? -15.789 -0.034 -35.688 1 94.06 500 LEU B CA 1
ATOM 8278 C C . LEU B 1 500 ? -16.375 0.849 -36.781 1 94.06 500 LEU B C 1
ATOM 8280 O O . LEU B 1 500 ? -17.422 1.466 -36.594 1 94.06 500 LEU B O 1
ATOM 8284 N N . GLU B 1 501 ? -15.664 0.92 -37.875 1 92.69 501 GLU B N 1
ATOM 8285 C CA . GLU B 1 501 ? -16.125 1.718 -39 1 92.69 501 GLU B CA 1
ATOM 8286 C C . GLU B 1 501 ? -17.484 1.229 -39.5 1 92.69 501 GLU B C 1
ATOM 8288 O O . GLU B 1 501 ? -18.375 2.035 -39.812 1 92.69 501 GLU B O 1
ATOM 8293 N N . GLU B 1 502 ? -17.578 -0.053 -39.594 1 92.81 502 GLU B N 1
ATOM 8294 C CA . GLU B 1 502 ? -18.844 -0.637 -40.031 1 92.81 502 GLU B CA 1
ATOM 8295 C C . GLU B 1 502 ? -19.969 -0.293 -39.062 1 92.81 502 GLU B C 1
ATOM 8297 O O . GLU B 1 502 ? -21.062 0.084 -39.5 1 92.81 502 GLU B O 1
ATOM 8302 N N . ALA B 1 503 ? -19.703 -0.441 -37.844 1 93.81 503 ALA B N 1
ATOM 8303 C CA . ALA B 1 503 ? -20.719 -0.146 -36.812 1 93.81 503 ALA B CA 1
ATOM 8304 C C . ALA B 1 503 ? -21.109 1.328 -36.844 1 93.81 503 ALA B C 1
ATOM 8306 O O . ALA B 1 503 ? -22.297 1.665 -36.719 1 93.81 503 ALA B O 1
ATOM 8307 N N . ILE B 1 504 ? -20.156 2.207 -37.031 1 93.06 504 ILE B N 1
ATOM 8308 C CA . ILE B 1 504 ? -20.391 3.645 -37.094 1 93.06 504 ILE B CA 1
ATOM 8309 C C . ILE B 1 504 ? -21.219 3.992 -38.312 1 93.06 504 ILE B C 1
ATOM 8311 O O . ILE B 1 504 ? -22.188 4.766 -38.25 1 93.06 504 ILE B O 1
ATOM 8315 N N . GLU B 1 505 ? -20.828 3.396 -39.438 1 90.5 505 GLU B N 1
ATOM 8316 C CA . GLU B 1 505 ? -21.562 3.643 -40.688 1 90.5 505 GLU B CA 1
ATOM 8317 C C . GLU B 1 505 ? -23.016 3.201 -40.562 1 90.5 505 GLU B C 1
ATOM 8319 O O . GLU B 1 505 ? -23.938 3.924 -40.969 1 90.5 505 GLU B O 1
ATOM 8324 N N . LYS B 1 506 ? -23.172 2.08 -40.031 1 92 506 LYS B N 1
ATOM 8325 C CA . LYS B 1 506 ? -24.531 1.561 -39.844 1 92 506 LYS B CA 1
ATOM 8326 C C . LYS B 1 506 ? -25.344 2.482 -38.969 1 92 506 LYS B C 1
ATOM 8328 O O . LYS B 1 506 ? -26.516 2.74 -39.219 1 92 506 LYS B O 1
ATOM 8333 N N . THR B 1 507 ? -24.766 2.961 -37.906 1 92.19 507 THR B N 1
ATOM 8334 C CA . THR B 1 507 ? -25.453 3.84 -36.969 1 92.19 507 THR B CA 1
ATOM 8335 C C . THR B 1 507 ? -25.766 5.184 -37.625 1 92.19 507 THR B C 1
ATOM 8337 O O . THR B 1 507 ? -26.891 5.691 -37.5 1 92.19 507 THR B O 1
ATOM 8340 N N . THR B 1 508 ? -24.812 5.766 -38.375 1 88.81 508 THR B N 1
ATOM 8341 C CA . THR B 1 508 ? -24.969 7.094 -38.938 1 88.81 508 THR B CA 1
ATOM 8342 C C . THR B 1 508 ? -26.031 7.086 -40.031 1 88.81 508 THR B C 1
ATOM 8344 O O . THR B 1 508 ? -26.703 8.094 -40.25 1 88.81 508 THR B O 1
ATOM 8347 N N . ARG B 1 509 ? -26.188 6 -40.688 1 86 509 ARG B N 1
ATOM 8348 C CA . ARG B 1 509 ? -27.156 5.879 -41.781 1 86 509 ARG B CA 1
ATOM 8349 C C . ARG B 1 509 ? -28.594 6.016 -41.25 1 86 509 ARG B C 1
ATOM 8351 O O . ARG B 1 509 ? -29.5 6.375 -42 1 86 509 ARG B O 1
ATOM 8358 N N . THR B 1 510 ? -28.703 5.824 -40.031 1 85.25 510 THR B N 1
ATOM 8359 C CA . THR B 1 510 ? -30.047 5.848 -39.469 1 85.25 510 THR B CA 1
ATOM 8360 C C . THR B 1 510 ? -30.422 7.262 -39.031 1 85.25 510 THR B C 1
ATOM 8362 O O . THR B 1 510 ? -31.547 7.5 -38.562 1 85.25 510 THR B O 1
ATOM 8365 N N . PHE B 1 511 ? -29.531 8.156 -39.219 1 82.69 511 PHE B N 1
ATOM 8366 C CA . PHE B 1 511 ? -29.781 9.516 -38.719 1 82.69 511 PHE B CA 1
ATOM 8367 C C . PHE B 1 511 ? -29.734 10.508 -39.875 1 82.69 511 PHE B C 1
ATOM 8369 O O . PHE B 1 511 ? -29.031 10.297 -40.875 1 82.69 511 PHE B O 1
ATOM 8376 N N . SER B 1 512 ? -30.562 11.555 -39.906 1 77.12 512 SER B N 1
ATOM 8377 C CA . SER B 1 512 ? -30.469 12.766 -40.719 1 77.12 512 SER B CA 1
ATOM 8378 C C . SER B 1 512 ? -30.219 13.992 -39.844 1 77.12 512 SER B C 1
ATOM 8380 O O . SER B 1 512 ? -31 14.281 -38.906 1 77.12 512 SER B O 1
ATOM 8382 N N . ILE B 1 513 ? -29.031 14.688 -40.094 1 81.19 513 ILE B N 1
ATOM 8383 C CA . ILE B 1 513 ? -28.609 15.742 -39.156 1 81.19 513 ILE B CA 1
ATOM 8384 C C . ILE B 1 513 ? -29.172 17.078 -39.625 1 81.19 513 ILE B C 1
ATOM 8386 O O . ILE B 1 513 ? -28.5 17.812 -40.375 1 81.19 513 ILE B O 1
ATOM 8390 N N . LYS B 1 514 ? -30.375 17.406 -39.188 1 77.88 514 LYS B N 1
ATOM 8391 C CA . LYS B 1 514 ? -31.047 18.641 -39.594 1 77.88 514 LYS B CA 1
ATOM 8392 C C . LYS B 1 514 ? -31.219 19.594 -38.406 1 77.88 514 LYS B C 1
ATOM 8394 O O . LYS B 1 514 ? -31.641 20.734 -38.562 1 77.88 514 LYS B O 1
ATOM 8399 N N . SER B 1 515 ? -30.969 19.141 -37.281 1 82.62 515 SER B N 1
ATOM 8400 C CA . SER B 1 515 ? -31.109 19.953 -36.062 1 82.62 515 SER B CA 1
ATOM 8401 C C . SER B 1 515 ? -30.062 19.578 -35.031 1 82.62 515 SER B C 1
ATOM 8403 O O . SER B 1 515 ? -29.406 18.547 -35.125 1 82.62 515 SER B O 1
ATOM 8405 N N . LYS B 1 516 ? -29.875 20.484 -34 1 85.81 516 LYS B N 1
ATOM 8406 C CA . LYS B 1 516 ? -28.938 20.25 -32.906 1 85.81 516 LYS B CA 1
ATOM 8407 C C . LYS B 1 516 ? -29.344 19.031 -32.094 1 85.81 516 LYS B C 1
ATOM 8409 O O . LYS B 1 516 ? -28.5 18.297 -31.562 1 85.81 516 LYS B O 1
ATOM 8414 N N . LYS B 1 517 ? -30.641 18.922 -31.922 1 89 517 LYS B N 1
ATOM 8415 C CA . LYS B 1 517 ? -31.172 17.781 -31.172 1 89 517 LYS B CA 1
ATOM 8416 C C . LYS B 1 517 ? -30.766 16.469 -31.844 1 89 517 LYS B C 1
ATOM 8418 O O . LYS B 1 517 ? -30.406 15.508 -31.172 1 89 517 LYS B O 1
ATOM 8423 N N . GLN B 1 518 ? -30.875 16.484 -33.188 1 87.75 518 GLN B N 1
ATOM 8424 C CA . GLN B 1 518 ? -30.5 15.289 -33.906 1 87.75 518 GLN B CA 1
ATOM 8425 C C . GLN B 1 518 ? -29 15.039 -33.812 1 87.75 518 GLN B C 1
ATOM 8427 O O . GLN B 1 518 ? -28.547 13.883 -33.812 1 87.75 518 GLN B O 1
ATOM 8432 N N . GLU B 1 519 ? -28.266 16.094 -33.75 1 89.5 519 GLU B N 1
ATOM 8433 C CA . GLU B 1 519 ? -26.828 15.961 -33.531 1 89.5 519 GLU B CA 1
ATOM 8434 C C . GLU B 1 519 ? -26.516 15.289 -32.219 1 89.5 519 GLU B C 1
ATOM 8436 O O . GLU B 1 519 ? -25.672 14.391 -32.156 1 89.5 519 GLU B O 1
ATOM 8441 N N . PHE B 1 520 ? -27.203 15.672 -31.219 1 92.88 520 PHE B N 1
ATOM 8442 C CA . PHE B 1 520 ? -27 15.117 -29.875 1 92.88 520 PHE B CA 1
ATOM 8443 C C . PHE B 1 520 ? -27.391 13.641 -29.844 1 92.88 520 PHE B C 1
ATOM 8445 O O . PHE B 1 520 ? -26.719 12.828 -29.234 1 92.88 520 PHE B O 1
ATOM 8452 N N . ASN B 1 521 ? -28.438 13.375 -30.484 1 93.5 521 ASN B N 1
ATOM 8453 C CA . ASN B 1 521 ? -28.906 11.992 -30.531 1 93.5 521 ASN B CA 1
ATOM 8454 C C . ASN B 1 521 ? -27.906 11.094 -31.25 1 93.5 521 ASN B C 1
ATOM 8456 O O . ASN B 1 521 ? -27.688 9.953 -30.844 1 93.5 521 ASN B O 1
ATOM 8460 N N . LEU B 1 522 ? -27.453 11.633 -32.312 1 92.06 522 LEU B N 1
ATOM 8461 C CA . LEU B 1 522 ? -26.453 10.875 -33.062 1 92.06 522 LEU B CA 1
ATOM 8462 C C . LEU B 1 522 ? -25.219 10.625 -32.188 1 92.06 522 LEU B C 1
ATOM 8464 O O . LEU B 1 522 ? -24.688 9.516 -32.156 1 92.06 522 LEU B O 1
ATOM 8468 N N . ILE B 1 523 ? -24.797 11.602 -31.5 1 94.44 523 ILE B N 1
ATOM 8469 C CA . ILE B 1 523 ? -23.625 11.492 -30.641 1 94.44 523 ILE B CA 1
ATOM 8470 C C . ILE B 1 523 ? -23.844 10.406 -29.578 1 94.44 523 ILE B C 1
ATOM 8472 O O . ILE B 1 523 ? -22.984 9.539 -29.375 1 94.44 523 ILE B O 1
ATOM 8476 N N . ASP B 1 524 ? -24.953 10.352 -28.984 1 95.75 524 ASP B N 1
ATOM 8477 C CA . ASP B 1 524 ? -25.266 9.375 -27.938 1 95.75 524 ASP B CA 1
ATOM 8478 C C . ASP B 1 524 ? -25.312 7.957 -28.516 1 95.75 524 ASP B C 1
ATOM 8480 O O . ASP B 1 524 ? -24.812 7.02 -27.906 1 95.75 524 ASP B O 1
ATOM 8484 N N . ALA B 1 525 ? -25.938 7.918 -29.656 1 95.44 525 ALA B N 1
ATOM 8485 C CA . ALA B 1 525 ? -26.031 6.617 -30.312 1 95.44 525 ALA B CA 1
ATOM 8486 C C . ALA B 1 525 ? -24.641 6.086 -30.672 1 95.44 525 ALA B C 1
ATOM 8488 O O . ALA B 1 525 ? -24.375 4.895 -30.531 1 95.44 525 ALA B O 1
ATOM 8489 N N . LEU B 1 526 ? -23.828 6.965 -31.172 1 95.19 526 LEU B N 1
ATOM 8490 C CA . LEU B 1 526 ? -22.469 6.57 -31.562 1 95.19 526 LEU B CA 1
ATOM 8491 C C . LEU B 1 526 ? -21.656 6.16 -30.344 1 95.19 526 LEU B C 1
ATOM 8493 O O . LEU B 1 526 ? -20.844 5.238 -30.422 1 95.19 526 LEU B O 1
ATOM 8497 N N . LYS B 1 527 ? -21.797 6.809 -29.25 1 96.75 527 LYS B N 1
ATOM 8498 C CA . LYS B 1 527 ? -21.109 6.438 -28.016 1 96.75 527 LYS B CA 1
ATOM 8499 C C . LYS B 1 527 ? -21.469 5.016 -27.594 1 96.75 527 LYS B C 1
ATOM 8501 O O . LYS B 1 527 ? -20.578 4.23 -27.234 1 96.75 527 LYS B O 1
ATOM 8506 N N . ILE B 1 528 ? -22.688 4.707 -27.641 1 96.69 528 ILE B N 1
ATOM 8507 C CA . ILE B 1 528 ? -23.172 3.387 -27.25 1 96.69 528 ILE B CA 1
ATOM 8508 C C . ILE B 1 528 ? -22.594 2.328 -28.188 1 96.69 528 ILE B C 1
ATOM 8510 O O . ILE B 1 528 ? -22.078 1.301 -27.734 1 96.69 528 ILE B O 1
ATOM 8514 N N . THR B 1 529 ? -22.688 2.664 -29.469 1 96.06 529 THR B N 1
ATOM 8515 C CA . THR B 1 529 ? -22.219 1.731 -30.484 1 96.06 529 THR B CA 1
ATOM 8516 C C . THR B 1 529 ? -20.719 1.476 -30.344 1 96.06 529 THR B C 1
ATOM 8518 O O . THR B 1 529 ? -20.281 0.327 -30.375 1 96.06 529 THR B O 1
ATOM 8521 N N . CYS B 1 530 ? -19.953 2.535 -30.203 1 96.69 530 CYS B N 1
ATOM 8522 C CA . CYS B 1 530 ? -18.5 2.41 -30.094 1 96.69 530 CYS B CA 1
ATOM 8523 C C . CYS B 1 530 ? -18.109 1.678 -28.812 1 96.69 530 CYS B C 1
ATOM 8525 O O . CYS B 1 530 ? -17.188 0.864 -28.828 1 96.69 530 CYS B O 1
ATOM 8527 N N . ARG B 1 531 ? -18.766 1.905 -27.75 1 96.5 531 ARG B N 1
ATOM 8528 C CA . ARG B 1 531 ? -18.484 1.24 -26.484 1 96.5 531 ARG B CA 1
ATOM 8529 C C . ARG B 1 531 ? -18.766 -0.257 -26.578 1 96.5 531 ARG B C 1
ATOM 8531 O O . ARG B 1 531 ? -18 -1.068 -26.047 1 96.5 531 ARG B O 1
ATOM 8538 N N . LYS B 1 532 ? -19.875 -0.565 -27.188 1 96.81 532 LYS B N 1
ATOM 8539 C CA . LYS B 1 532 ? -20.219 -1.973 -27.375 1 96.81 532 LYS B CA 1
ATOM 8540 C C . LYS B 1 532 ? -19.156 -2.689 -28.203 1 96.81 532 LYS B C 1
ATOM 8542 O O . LYS B 1 532 ? -18.734 -3.797 -27.859 1 96.81 532 LYS B O 1
ATOM 8547 N N . CYS B 1 533 ? -18.734 -2.072 -29.266 1 95.69 533 CYS B N 1
ATOM 8548 C CA . CYS B 1 533 ? -17.719 -2.658 -30.109 1 95.69 533 CYS B CA 1
ATOM 8549 C C . CYS B 1 533 ? -16.422 -2.875 -29.344 1 95.69 533 CYS B C 1
ATOM 8551 O O . CYS B 1 533 ? -15.812 -3.941 -29.422 1 95.69 533 CYS B O 1
ATOM 8553 N N . ALA B 1 534 ? -16.031 -1.866 -28.594 1 96.31 534 ALA B N 1
ATOM 8554 C CA . ALA B 1 534 ? -14.805 -1.961 -27.812 1 96.31 534 ALA B CA 1
ATOM 8555 C C . ALA B 1 534 ? -14.898 -3.074 -26.766 1 96.31 534 ALA B C 1
ATOM 8557 O O . ALA B 1 534 ? -13.953 -3.854 -26.594 1 96.31 534 ALA B O 1
ATOM 8558 N N . LYS B 1 535 ? -16 -3.188 -26.109 1 96.19 535 LYS B N 1
ATOM 8559 C CA . LYS B 1 535 ? -16.219 -4.211 -25.094 1 96.19 535 LYS B CA 1
ATOM 8560 C C . LYS B 1 535 ? -16.156 -5.613 -25.703 1 96.19 535 LYS B C 1
ATOM 8562 O O . LYS B 1 535 ? -15.508 -6.504 -25.141 1 96.19 535 LYS B O 1
ATOM 8567 N N . ASP B 1 536 ? -16.812 -5.762 -26.781 1 95.06 536 ASP B N 1
ATOM 8568 C CA . ASP B 1 536 ? -16.844 -7.062 -27.438 1 95.06 536 ASP B CA 1
ATOM 8569 C C . ASP B 1 536 ? -15.438 -7.496 -27.875 1 95.06 536 ASP B C 1
ATOM 8571 O O . ASP B 1 536 ? -15.094 -8.672 -27.781 1 95.06 536 ASP B O 1
ATOM 8575 N N . PHE B 1 537 ? -14.703 -6.543 -28.328 1 93.25 537 PHE B N 1
ATOM 8576 C CA . PHE B 1 537 ? -13.398 -6.855 -28.906 1 93.25 537 PHE B CA 1
ATOM 8577 C C . PHE B 1 537 ? -12.344 -6.969 -27.812 1 93.25 537 PHE B C 1
ATOM 8579 O O . PHE B 1 537 ? -11.422 -7.781 -27.922 1 93.25 537 PHE B O 1
ATOM 8586 N N . THR B 1 538 ? -12.414 -6.215 -26.766 1 94.38 538 THR B N 1
ATOM 8587 C CA . THR B 1 538 ? -11.297 -6.109 -25.828 1 94.38 538 THR B CA 1
ATOM 8588 C C . THR B 1 538 ? -11.758 -6.395 -24.406 1 94.38 538 THR B C 1
ATOM 8590 O O . THR B 1 538 ? -10.93 -6.637 -23.516 1 94.38 538 THR B O 1
ATOM 8593 N N . GLY B 1 539 ? -13.016 -6.348 -24.125 1 93.88 539 GLY B N 1
ATOM 8594 C CA . GLY B 1 539 ? -13.539 -6.453 -22.766 1 93.88 539 GLY B CA 1
ATOM 8595 C C . GLY B 1 539 ? -13.484 -5.148 -22 1 93.88 539 GLY B C 1
ATOM 8596 O O . GLY B 1 539 ? -13.875 -5.09 -20.828 1 93.88 539 GLY B O 1
ATOM 8597 N N . LYS B 1 540 ? -13.031 -4.055 -22.672 1 95.62 540 LYS B N 1
ATOM 8598 C CA . LYS B 1 540 ? -12.891 -2.764 -22.016 1 95.62 540 LYS B CA 1
ATOM 8599 C C . LYS B 1 540 ? -13.992 -1.801 -22.438 1 95.62 540 LYS B C 1
ATOM 8601 O O . LYS B 1 540 ? -14.586 -1.967 -23.516 1 95.62 540 LYS B O 1
ATOM 8606 N N . ARG B 1 541 ? -14.305 -0.87 -21.656 1 95.38 541 ARG B N 1
ATOM 8607 C CA . ARG B 1 541 ? -15.25 0.206 -21.922 1 95.38 541 ARG B CA 1
ATOM 8608 C C . ARG B 1 541 ? -14.562 1.565 -21.891 1 95.38 541 ARG B C 1
ATOM 8610 O O . ARG B 1 541 ? -14.688 2.309 -20.922 1 95.38 541 ARG B O 1
ATOM 8617 N N . PRO B 1 542 ? -13.922 1.974 -22.938 1 96.25 542 PRO B N 1
ATOM 8618 C CA . PRO B 1 542 ? -13.141 3.213 -22.953 1 96.25 542 PRO B CA 1
ATOM 8619 C C . PRO B 1 542 ? -14.016 4.461 -22.859 1 96.25 542 PRO B C 1
ATOM 8621 O O . PRO B 1 542 ? -15.227 4.395 -23.109 1 96.25 542 PRO B O 1
ATOM 8624 N N . PHE B 1 543 ? -13.398 5.547 -22.422 1 94.69 543 PHE B N 1
ATOM 8625 C CA . PHE B 1 543 ? -14.023 6.852 -22.594 1 94.69 543 PHE B CA 1
ATOM 8626 C C . PHE B 1 543 ? -14.156 7.191 -24.078 1 94.69 543 PHE B C 1
ATOM 8628 O O . PHE B 1 543 ? -13.203 7.055 -24.828 1 94.69 543 PHE B O 1
ATOM 8635 N N . ILE B 1 544 ? -15.359 7.629 -24.5 1 95.81 544 ILE B N 1
ATOM 8636 C CA . ILE B 1 544 ? -15.617 7.859 -25.922 1 95.81 544 ILE B CA 1
ATOM 8637 C C . ILE B 1 544 ? -15.953 9.328 -26.156 1 95.81 544 ILE B C 1
ATOM 8639 O O . ILE B 1 544 ? -16.844 9.883 -25.5 1 95.81 544 ILE B O 1
ATOM 8643 N N . ASN B 1 545 ? -15.219 9.914 -26.984 1 94.06 545 ASN B N 1
ATOM 8644 C CA . ASN B 1 545 ? -15.508 11.273 -27.438 1 94.06 545 ASN B CA 1
ATOM 8645 C C . ASN B 1 545 ? -15.883 11.297 -28.922 1 94.06 545 ASN B C 1
ATOM 8647 O O . ASN B 1 545 ? -15.18 10.734 -29.766 1 94.06 545 ASN B O 1
ATOM 8651 N N . ILE B 1 546 ? -17.047 11.93 -29.234 1 94.88 546 ILE B N 1
ATOM 8652 C CA . ILE B 1 546 ? -17.531 12.039 -30.609 1 94.88 546 ILE B CA 1
ATOM 8653 C C . ILE B 1 546 ? -17.5 13.5 -31.047 1 94.88 546 ILE B C 1
ATOM 8655 O O . ILE B 1 546 ? -18.078 14.367 -30.391 1 94.88 546 ILE B O 1
ATOM 8659 N N . ASN B 1 547 ? -16.781 13.734 -32.125 1 92 547 ASN B N 1
ATOM 8660 C CA . ASN B 1 547 ? -16.734 15.062 -32.75 1 92 547 ASN B CA 1
ATOM 8661 C C . ASN B 1 547 ? -17.453 15.07 -34.094 1 92 547 ASN B C 1
ATOM 8663 O O . ASN B 1 547 ? -17.172 14.234 -34.969 1 92 547 ASN B O 1
ATOM 8667 N N . LEU B 1 548 ? -18.375 15.945 -34.188 1 90.62 548 LEU B N 1
ATOM 8668 C CA . LEU B 1 548 ? -19 16.203 -35.469 1 90.62 548 LEU B CA 1
ATOM 8669 C C . LEU B 1 548 ? -18.438 17.469 -36.094 1 90.62 548 LEU B C 1
ATOM 8671 O O . LEU B 1 548 ? -18.484 18.547 -35.5 1 90.62 548 LEU B O 1
ATOM 8675 N N . VAL B 1 549 ? -17.891 17.297 -37.281 1 87.31 549 VAL B N 1
ATOM 8676 C CA . VAL B 1 549 ? -17.281 18.453 -37.938 1 87.31 549 VAL B CA 1
ATOM 8677 C C . VAL B 1 549 ? -18 18.734 -39.25 1 87.31 549 VAL B C 1
ATOM 8679 O O . VAL B 1 549 ? -18.047 17.891 -40.156 1 87.31 549 VAL B O 1
ATOM 8682 N N . ARG B 1 550 ? -18.422 19.891 -39.344 1 84.25 550 ARG B N 1
ATOM 8683 C CA . ARG B 1 550 ? -19.078 20.312 -40.594 1 84.25 550 ARG B CA 1
ATOM 8684 C C . ARG B 1 550 ? -18.062 20.859 -41.562 1 84.25 550 ARG B C 1
ATOM 8686 O O . ARG B 1 550 ? -17.25 21.719 -41.25 1 84.25 550 ARG B O 1
ATOM 8693 N N . ILE B 1 551 ? -18.094 20.281 -42.688 1 81.06 551 ILE B N 1
ATOM 8694 C CA . ILE B 1 551 ? -17.141 20.703 -43.719 1 81.06 551 ILE B CA 1
ATOM 8695 C C . ILE B 1 551 ? -17.891 21.438 -44.844 1 81.06 551 ILE B C 1
ATOM 8697 O O . ILE B 1 551 ? -19.047 21.141 -45.125 1 81.06 551 ILE B O 1
#

Secondary structure (DSSP, 8-state):
---EEEEEEEESEEBSS--EEEEEEEETTEEEEEEE----EE--TTSTT--EEEE--HHHHTTGGGEEEEE-----HHHHTTHHHHHHHH---EEE-HHHHHHHHHHHHHTT---TTTEEE--TT-EEEETTEEEEEEE-B-SSSS-EEEEEEETTEEEEE--S-B--S--SSSPPP-HHHHHHHHHH--SEEEEE-TTTT--S----HHHHHHHHHHHHHH--S-EEEE--TT-HHHHHHHHHHHHHTT-EEEEESHHHHHHHHHHHHTT-STTSPPPPPHHHHTTS-GGGEEEEES-TT--TTSHHHHHHTT--SS----TT-EEEE-SPPPTT-HHHHHHHHHHHHHTT-EEE-TTTS-----SS--HHHHHHHHHHH--SEEEEESEEHHHHHHHHHHHHHTT-SEE----TTEEEEEESSS-EEEEE----EEEEETTEEEETT-HHHHHHHHHHHH-EEEEEEEE-TT-PBPS--EEEEES---S-HHHHHHHHHHHHHHHHTT----SHHHHHHHHHHHHHHHHHHHHHHHS---EEEEEEEE-/---EEEEEEEESEEBSS--EEEEEEEETTEEEEEEE----EE--TTSTTEEEEEE--HHHHTTGGGEEEEE-----HHHHTTHHHHHHHH---EEE-HHHHHHHHHHHHHTT---TTTEEE--TT-EEEETTEEEEEEE-B-SSSS-EEEEEEETTEEEEE--S-B--S--SSSPPP-HHHHHHHHHH--SEEEEE-TTTT--S----HHHHHHHHHHHHHH--S-EEEE--TT-HHHHHHHHHHHHHTT-EEEEESHHHHHHHHHHHHTT-STTSPPPPPHHHHTTS-GGGEEEEES-TT--TTSHHHHHHTT--SS----TT-EEEE-SPPPTT-HHHHHHHHHHHHHTT-EEE-TTTS-----SS--HHHHHHHHHHH--SEEEEESEEHHHHHHHHHHHHHTT-SEE----TTEEEEEESSS-EEEEE----EEEEETTEEEETT-HHHHHHHHHHHH-EEEEEEEE-TT-PBPS--EEEEES---S-HHHHHHHHHHHHHHHHTT----SHHHHHHHHHHHHHHHHHHHHHHHS---EEEEEEEE-

Organism: Pelagibacter ubique (strain HTCC1062) (NCBI:txid335992)

Radius of gyration: 32.39 Å; Cα contacts (8 Å, |Δi|>4): 2572; chains: 2; bounding box: 74×84×90 Å

Solvent-accessible surface area (backbone atoms only — not comparable to full-atom values): 54679 Å² total; per-residue (Å²): 124,72,59,33,34,36,41,32,31,37,19,16,28,50,29,72,39,15,24,24,33,34,39,32,43,32,33,86,92,57,48,40,30,38,31,43,29,34,7,21,38,71,52,53,68,90,41,56,48,38,55,40,31,29,47,40,56,64,61,53,48,78,40,29,91,38,37,69,27,36,42,43,42,37,62,52,50,33,29,41,55,31,40,67,78,50,38,83,68,45,75,48,38,34,38,23,36,65,59,35,42,54,55,51,53,51,52,22,48,77,69,74,44,87,53,72,93,37,54,42,77,38,57,87,62,27,74,48,82,51,87,73,37,38,36,34,38,37,47,32,24,40,53,40,73,71,18,22,22,36,42,39,35,39,97,89,43,30,33,38,36,39,49,65,30,31,66,27,92,40,46,90,53,82,63,57,51,47,60,66,59,40,33,50,46,20,72,72,49,25,50,31,30,40,34,64,13,71,28,51,82,38,72,50,64,34,51,34,54,49,61,30,40,55,40,44,37,55,54,58,60,71,53,74,36,30,37,36,37,20,27,62,49,62,26,49,49,58,51,50,38,53,48,51,38,26,52,77,61,67,24,43,42,22,62,35,41,70,61,40,51,51,42,50,52,44,39,42,73,65,69,37,80,77,87,54,79,78,63,40,55,45,76,60,50,63,75,50,56,50,61,35,38,32,37,43,25,29,33,58,60,43,42,80,86,26,39,44,42,26,27,73,67,66,64,38,90,49,49,81,78,50,67,63,19,37,39,35,36,40,46,76,84,55,88,58,35,50,56,50,31,49,52,51,50,24,53,38,41,72,53,45,25,45,78,43,33,61,86,80,42,68,41,58,62,58,40,38,31,10,38,50,34,47,50,51,50,48,68,36,29,56,33,46,18,40,33,44,25,36,8,34,44,54,28,27,54,52,36,44,53,49,41,48,72,71,64,34,80,41,64,43,89,62,40,47,12,34,28,27,35,55,28,73,71,76,63,42,74,75,50,73,47,71,49,46,54,30,30,34,38,57,75,32,78,37,53,78,80,35,63,26,57,53,44,14,55,49,28,22,44,25,6,38,35,39,40,38,36,43,23,36,83,84,31,50,68,52,72,74,57,50,77,48,73,47,28,55,67,68,87,54,57,68,60,52,50,50,52,47,47,50,53,48,41,59,56,52,69,75,56,73,50,82,46,70,69,43,46,51,50,50,48,54,52,48,45,53,52,52,33,51,51,40,27,74,73,24,51,30,62,38,49,71,47,77,43,81,40,77,89,125,71,59,32,36,35,41,32,32,37,20,16,28,51,28,71,37,14,24,23,32,34,39,33,41,32,33,86,95,58,48,40,32,38,30,42,30,33,6,20,37,72,51,52,69,90,41,54,48,37,54,40,32,28,47,39,57,62,60,54,46,77,41,28,92,38,35,69,27,37,40,43,41,36,60,52,47,33,29,42,55,32,39,65,78,51,37,83,68,44,75,50,38,34,37,22,35,65,59,37,40,54,55,50,51,52,52,22,48,76,71,73,44,88,54,70,92,36,54,43,76,39,58,88,62,27,74,46,82,51,88,72,36,39,36,33,38,36,46,32,23,41,54,40,72,74,19,22,22,36,42,38,34,39,96,87,42,28,34,38,38,39,48,65,29,31,65,26,93,41,45,89,53,84,65,56,51,46,59,67,59,42,34,49,46,20,72,73,50,25,51,30,30,40,34,64,12,71,26,51,83,37,73,50,63,33,50,36,54,50,61,31,40,55,40,45,36,55,54,58,59,72,52,73,37,29,37,38,37,21,27,63,50,62,24,49,48,59,52,50,37,52,48,50,38,25,54,75,61,66,25,42,44,23,63,35,43,69,59,39,51,50,42,51,51,44,39,44,74,66,69,37,80,75,87,52,78,78,63,42,56,44,77,60,48,62,76,50,55,50,60,35,37,32,36,42,26,30,33,58,60,42,42,80,84,25,40,43,43,27,28,74,66,66,65,38,90,49,49,80,77,49,66,62,20,35,38,34,35,41,46,76,85,54,87,59,33,50,57,52,32,48,53,51,50,24,54,37,40,74,53,45,25,45,78,43,34,60,86,78,41,67,40,59,61,58,39,39,31,11,37,50,35,47,51,51,51,50,68,34,30,56,35,45,18,40,31,44,28,36,9,34,44,54,28,28,52,53,36,44,53,49,40,48,73,71,62,33,79,40,63,40,89,61,41,47,13,32,28,28,36,55,28,73,71,76,61,41,76,75,50,72,46,73,51,45,53,28,31,34,38,54,75,30,80,36,53,79,81,35,62,25,60,54,44,14,55,50,29,21,44,25,7,40,35,39,39,37,36,42,23,39,83,85,31,52,69,52,76,72,57,50,76,46,73,45,28,55,67,65,87,56,57,67,59,51,49,51,52,46,48,51,52,48,44,60,56,51,70,75,55,73,50,82,45,71,68,44,45,52,49,49,47,53,51,48,46,52,52,53,34,50,51,40,28,74,73,24,50,30,62,38,48,71,45,76,43,81,41,76,91

Nearest PDB structures (foldseek):
  3t3o-assembly1_A  TM=9.115E-01  e=2.714E-56  Thermus thermophilus HB27
  3zq4-assembly1_C  TM=9.222E-01  e=2.560E-56  Bacillus subtilis subsp. subtilis str. 168
  3zq4-assembly1_D  TM=9.203E-01  e=2.811E-55  Bacillus subtilis subsp. subtilis str. 168
  3zq4-assembly1_A  TM=9.171E-01  e=5.043E-55  Bacillus subtilis subsp. subtilis str. 168
  6k6w-assembly2_B  TM=9.225E-01  e=1.007E-41  Staphylococcus epidermidis ATCC 12228